Protein AF-0000000078525476 (afdb_homodimer)

InterPro domains:
  IPR000600 ROK family [PF00480] (91-386)
  IPR000600 ROK family [PTHR18964] (7-389)
  IPR036388 Winged helix-like DNA-binding domain superfamily [G3DSA:1.10.10.10] (10-75)
  IPR036390 Winged helix DNA-binding domain superfamily [SSF46785] (7-72)
  IPR043129 ATPase, nucleotide binding domain [SSF53067] (82-387)

pLDDT: mean 90.69, std 10.03, range [43.31, 98.75]

Sequence (796 aa):
MKAGKETIKYINKQNILSVFREKNEVTKAEIMEVTKLSAGTVSALIRELVGETLLMEEYYGESSGGRKPMIYSLNGERVRILTLKVTAKGILAGIVNLKGEIIWHKSLPVRIHDKATFSSALKDTAALIEEQQRNVMEQISIVAYSIPGIICYSSRSIVYSTALYLENVNLQALSNQLFRKDMEVYVFKDTDALILGEYYGTRKDSRNMLYLLCDQGVGMSVISRGSLLRMDGCGLEIGHTTIDLHGLPCKCSSTGCVGTLLGEKPAAAQYTQMYETIYPESILDGTMLSYDVLTDWYLEGKDKIADRVMREQIELLSLVAVNAVNLFNPDVVVIGGPVSRIPEMAGMVEAWVKEKALKPFTASISIKASRQGYHTSLYGMAEYVLDKEVFTAVSIRKMKAGKETIKYINKQNILSVFREKNEVTKAEIMEVTKLSAGTVSALIRELVGETLLMEEYYGESSGGRKPMIYSLNGERVRILTLKVTAKGILAGIVNLKGEIIWHKSLPVRIHDKATFSSALKDTAALIEEQQRNVMEQISIVAYSIPGIICYSSRSIVYSTALYLENVNLQALSNQLFRKDMEVYVFKDTDALILGEYYGTRKDSRNMLYLLCDQGVGMSVISRGSLLRMDGCGLEIGHTTIDLHGLPCKCSSTGCVGTLLGEKPAAAQYTQMYETIYPESILDGTMLSYDVLTDWYLEGKDKIADRVMREQIELLSLVAVNAVNLFNPDVVVIGGPVSRIPEMAGMVEAWVKEKALKPFTASISIKASRQGYHTSLYGMAEYVLDKEVFTAVSIRK

Solvent-accessible surface area (backbone atoms only — not comparable to full-atom values): 40418 Å² total; per-residue (Å²): 124,68,53,46,72,67,48,29,50,50,44,41,46,24,52,54,44,41,53,43,73,78,32,58,68,41,37,65,68,56,50,30,66,73,40,66,45,54,70,68,57,50,52,54,48,47,52,49,37,36,72,71,40,50,30,39,81,42,76,62,82,84,56,91,80,60,92,64,70,55,32,35,29,62,24,52,88,30,61,34,33,37,24,39,42,44,50,43,63,21,37,42,37,31,34,27,28,64,75,64,44,75,78,45,70,51,75,46,82,40,77,23,65,27,62,67,42,41,51,48,52,51,50,52,49,53,50,50,41,47,72,75,34,47,78,54,52,76,53,42,46,35,38,36,37,22,38,61,53,45,42,26,53,82,72,26,25,39,54,36,14,83,70,32,48,38,64,67,42,54,48,47,63,50,45,22,62,76,69,71,45,87,53,45,67,43,60,32,37,44,43,44,19,45,41,32,14,53,36,59,71,57,65,50,77,57,38,26,34,32,29,38,36,39,37,80,38,38,43,42,33,40,30,48,75,68,33,78,63,71,40,67,41,37,51,37,38,56,22,62,23,45,33,23,78,83,43,57,76,36,96,53,58,34,44,10,20,39,37,62,63,32,30,18,60,33,44,34,50,51,41,45,52,52,47,38,68,76,37,70,88,52,83,75,73,60,88,70,46,40,46,58,52,42,41,49,36,34,73,68,66,78,39,68,61,35,40,54,45,52,52,50,41,48,51,52,49,18,52,53,48,21,34,48,38,29,37,48,28,33,44,33,39,34,31,32,48,50,62,36,73,43,81,59,45,31,59,53,29,37,53,44,26,58,56,31,20,49,65,88,50,38,79,70,48,43,51,40,49,54,75,73,57,92,58,29,33,45,49,16,45,45,50,51,48,42,40,66,76,63,36,42,74,76,82,74,87,128,123,67,53,47,72,66,48,29,51,51,46,42,48,24,51,55,45,40,53,42,74,78,34,60,68,40,36,64,69,54,50,30,67,73,41,66,44,53,70,68,57,48,51,53,49,47,53,48,37,35,71,70,40,50,31,39,81,43,75,62,83,83,58,92,78,63,89,65,70,56,31,34,28,63,24,53,89,30,62,34,34,38,23,37,42,44,49,44,63,21,37,41,36,30,35,27,28,63,75,63,45,75,80,44,71,50,77,47,83,40,77,22,65,27,61,66,43,42,51,49,51,53,50,51,49,52,50,48,42,46,71,75,37,46,78,55,51,77,52,43,47,35,39,37,36,23,39,59,54,45,42,25,52,83,73,26,26,40,55,36,15,80,70,34,48,38,65,66,43,53,49,48,63,50,46,23,62,74,68,70,45,87,52,46,67,45,60,32,37,43,43,45,18,45,40,32,14,53,35,57,70,56,67,52,77,56,40,26,33,32,30,38,36,39,38,80,38,37,42,40,31,41,30,47,78,68,34,78,63,71,41,68,40,38,51,38,38,56,22,62,22,45,32,23,78,84,44,56,77,36,97,51,58,33,45,11,19,40,37,63,62,33,31,19,60,32,43,32,51,52,41,46,52,52,47,38,69,76,38,69,87,52,85,75,73,58,88,69,46,40,47,56,53,42,43,48,36,34,74,69,65,77,38,68,61,35,41,53,45,52,50,51,41,48,54,52,50,18,52,52,48,20,32,48,38,29,37,50,28,32,43,34,38,33,31,33,48,49,63,36,74,43,81,60,45,32,61,53,29,38,53,43,27,59,57,32,22,50,66,90,50,38,78,70,47,45,51,38,48,56,75,73,56,92,57,28,32,45,50,14,46,44,49,52,50,43,39,66,76,64,36,42,76,76,82,74,87,128

Nearest PDB structures (foldseek):
  1z05-assembly1_A-2  TM=8.436E-01  e=5.047E-30  Vibrio cholerae O1 biovar El Tor str. N16961
  3bp8-assembly2_A  TM=8.221E-01  e=2.407E-26  unclassified
  3bp8-assembly2_B  TM=7.556E-01  e=7.424E-27  unclassified
  2yhw-assembly1_A-2  TM=7.934E-01  e=2.174E-21  Homo sapiens
  2ap1-assembly1_A  TM=7.456E-01  e=5.525E-20  Salmonella enterica subsp. enterica serovar Typhimurium

Secondary structure (DSSP, 8-state):
----HHHHHHHHHHHHHHHHHH-SEEEHHHHHHHH---HHHHHHHHHHHHHTTSEEEEE-S--SSS-PPEEEEE-TTS-EEEEEEEETTEEEEEEE-TTS-EEEEEEEE----SHHHHHHHHHHHHHHHHHH-HHHHHHEEEEEEEESSEEETTTTEEEEETTTTEEEEEHHHHHHHHHTS--EEEEEEHHHHHHHHHHHHTTS--SSEEEEEESSSEEEEEEETTEE---SSS---GGGSBSBTT--B-TTS-BSBHHHHSSHHHHHHHHHHHHHHH-TT----GGG--HHHHHHHHHHT--HHHHHHHHHHHHHHHHHHHHHHHHH--SEEEEESGGGGSTTHHHHHHHHHHHHS-GGGTTT-EEEE----TTHHHHHHHHHHHHHHT--------/----HHHHHHHHHHHHHHHHHH-SEEEHHHHHHHH---HHHHHHHHHHHHHTTSEEEEE-S--SSS-PPEEEEE-TTS-EEEEEEEETTEEEEEEE-TTS-EEEEEEEE----SHHHHHHHHHHHHHHHHHH-HHHHHHEEEEEEEESSEEETTTTEEEEETTTTEEEEEHHHHHHHHHTS--EEEEEEHHHHHHHHHHHHTTS--SSEEEEEESSSEEEEEEETTEE---SSS---GGGSBSBTT--B-TTS-BSBHHHHSSHHHHHHHHHHHHHHH-TT----GGG--HHHHHHHHHHT--HHHHHHHHHHHHHHHHHHHHHHHHH--SEEEEESGGGGSTTHHHHHHHHHHHHS-GGGTTT-EEEE----TTHHHHHHHHHHHHHHT--------

Structure (mmCIF, N/CA/C/O backbone):
data_AF-0000000078525476-model_v1
#
loop_
_entity.id
_entity.type
_entity.pdbx_description
1 polymer 'ROK family transcriptional regulator'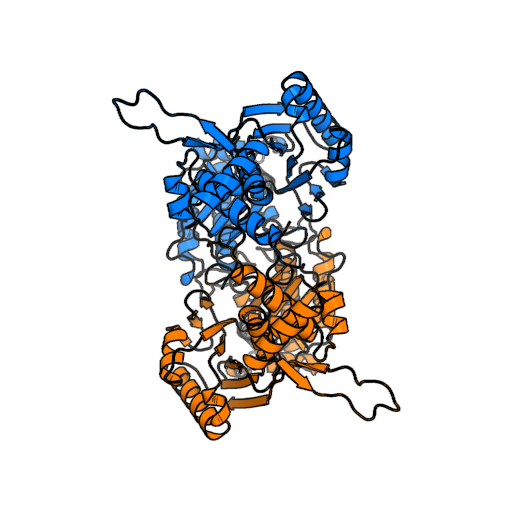
#
loop_
_atom_site.group_PDB
_atom_site.id
_atom_site.type_symbol
_atom_site.label_atom_id
_atom_site.label_alt_id
_atom_site.label_comp_id
_atom_site.label_asym_id
_atom_site.label_entity_id
_atom_site.label_seq_id
_atom_site.pdbx_PDB_ins_code
_atom_site.Cartn_x
_atom_site.Cartn_y
_atom_site.Cartn_z
_atom_site.occupancy
_atom_site.B_iso_or_equiv
_atom_site.auth_seq_id
_atom_site.auth_comp_id
_atom_site.auth_asym_id
_atom_site.auth_atom_id
_atom_site.pdbx_PDB_model_num
ATOM 1 N N . MET A 1 1 ? 4.336 26.891 0.334 1 60.69 1 MET A N 1
ATOM 2 C CA . MET A 1 1 ? 3.422 27.859 0.927 1 60.69 1 MET A CA 1
ATOM 3 C C . MET A 1 1 ? 4.078 28.578 2.098 1 60.69 1 MET A C 1
ATOM 5 O O . MET A 1 1 ? 4.836 27.984 2.861 1 60.69 1 MET A O 1
ATOM 9 N N . LYS A 1 2 ? 3.955 29.906 2.025 1 75.88 2 LYS A N 1
ATOM 10 C CA . LYS A 1 2 ? 4.504 30.766 3.062 1 75.88 2 LYS A CA 1
ATOM 11 C C . LYS A 1 2 ? 3.807 30.531 4.402 1 75.88 2 LYS A C 1
ATOM 13 O O . LYS A 1 2 ? 2.576 30.562 4.477 1 75.88 2 LYS A O 1
ATOM 18 N N . ALA A 1 3 ? 4.594 29.984 5.359 1 76.31 3 ALA A N 1
ATOM 19 C CA . ALA A 1 3 ? 4.035 29.812 6.695 1 76.31 3 ALA A CA 1
ATOM 20 C C . ALA A 1 3 ? 4.055 31.109 7.477 1 76.31 3 ALA A C 1
ATOM 22 O O . ALA A 1 3 ? 5.039 31.859 7.434 1 76.31 3 ALA A O 1
ATOM 23 N N . GLY A 1 4 ? 2.896 31.578 8.094 1 78.62 4 GLY A N 1
ATOM 24 C CA . GLY A 1 4 ? 2.756 32.75 8.906 1 78.62 4 GLY A CA 1
ATOM 25 C C . GLY A 1 4 ? 1.878 32.562 10.125 1 78.62 4 GLY A C 1
ATOM 26 O O . GLY A 1 4 ? 1.716 31.422 10.594 1 78.62 4 GLY A O 1
ATOM 27 N N . LYS A 1 5 ? 1.521 33.594 10.703 1 84.19 5 LYS A N 1
ATOM 28 C CA . LYS A 1 5 ? 0.682 33.562 11.898 1 84.19 5 LYS A CA 1
ATOM 29 C C . LYS A 1 5 ? -0.584 32.75 11.656 1 84.19 5 LYS A C 1
ATOM 31 O O . LYS A 1 5 ? -1.037 32.031 12.547 1 84.19 5 LYS A O 1
ATOM 36 N N . GLU A 1 6 ? -1.037 32.844 10.477 1 84.75 6 GLU A N 1
ATOM 37 C CA . GLU A 1 6 ? -2.244 32.125 10.125 1 84.75 6 GLU A CA 1
ATOM 38 C C . GLU A 1 6 ? -1.994 30.609 10.148 1 84.75 6 GLU A C 1
ATOM 40 O O . GLU A 1 6 ? -2.889 29.828 10.492 1 84.75 6 GLU A O 1
ATOM 45 N N . THR A 1 7 ? -0.82 30.234 9.812 1 84.75 7 THR A N 1
ATOM 46 C CA . THR A 1 7 ? -0.451 28.828 9.836 1 84.75 7 THR A CA 1
ATOM 47 C C . THR A 1 7 ? -0.449 28.297 11.266 1 84.75 7 THR A C 1
ATOM 49 O O . THR A 1 7 ? -0.936 27.188 11.516 1 84.75 7 THR A O 1
ATOM 52 N N . ILE A 1 8 ? 0.024 29.047 12.148 1 85.62 8 ILE A N 1
ATOM 53 C CA . ILE A 1 8 ? 0.067 28.672 13.555 1 85.62 8 ILE A CA 1
ATOM 54 C C . ILE A 1 8 ? -1.354 28.484 14.086 1 85.62 8 ILE A C 1
ATOM 56 O O . ILE A 1 8 ? -1.646 27.484 14.75 1 85.62 8 ILE A O 1
ATOM 60 N N . LYS A 1 9 ? -2.107 29.5 13.75 1 86.94 9 LYS A N 1
ATOM 61 C CA . LYS A 1 9 ? -3.498 29.438 14.188 1 86.94 9 LYS A CA 1
ATOM 62 C C . LYS A 1 9 ? -4.184 28.172 13.672 1 86.94 9 LYS A C 1
ATOM 64 O O . LYS A 1 9 ? -4.887 27.484 14.414 1 86.94 9 LYS A O 1
ATOM 69 N N . TYR A 1 10 ? -3.969 27.938 12.438 1 86 10 TYR A N 1
ATOM 70 C CA . TYR A 1 10 ? -4.57 26.766 11.82 1 86 10 TYR A CA 1
ATOM 71 C C . TYR A 1 10 ? -4.121 25.484 12.523 1 86 10 TYR A C 1
ATOM 73 O O . TYR A 1 10 ? -4.945 24.641 12.867 1 86 10 TYR A O 1
ATOM 81 N N . ILE A 1 11 ? -2.891 25.344 12.75 1 86.69 11 ILE A N 1
ATOM 82 C CA . ILE A 1 11 ? -2.324 24.156 13.367 1 86.69 11 ILE A CA 1
ATOM 83 C C . ILE A 1 11 ? -2.887 23.984 14.773 1 86.69 11 ILE A C 1
ATOM 85 O O . ILE A 1 11 ? -3.295 22.875 15.156 1 86.69 11 ILE A O 1
ATOM 89 N N . ASN A 1 12 ? -2.926 25.078 15.5 1 89.25 12 ASN A N 1
ATOM 90 C CA . ASN A 1 12 ? -3.412 25 16.875 1 89.25 12 ASN A CA 1
ATOM 91 C C . ASN A 1 12 ? -4.906 24.688 16.922 1 89.25 12 ASN A C 1
ATOM 93 O O . ASN A 1 12 ? -5.363 23.969 17.812 1 89.25 12 ASN A O 1
ATOM 97 N N . LYS A 1 13 ? -5.625 25.297 16 1 89.94 13 LYS A N 1
ATOM 98 C CA . LYS A 1 13 ? -7.043 24.969 15.906 1 89.94 13 LYS A CA 1
ATOM 99 C C . LYS A 1 13 ? -7.246 23.484 15.664 1 89.94 13 LYS A C 1
ATOM 101 O O . LYS A 1 13 ? -8.102 22.859 16.281 1 89.94 13 LYS A O 1
ATOM 106 N N . GLN A 1 14 ? -6.457 22.969 14.773 1 88.56 14 GLN A N 1
ATOM 107 C CA . GLN A 1 14 ? -6.555 21.547 14.453 1 88.56 14 GLN A CA 1
ATOM 108 C C . GLN A 1 14 ? -6.195 20.688 15.664 1 88.56 14 GLN A C 1
ATOM 110 O O . GLN A 1 14 ? -6.805 19.641 15.898 1 88.56 14 GLN A O 1
ATOM 115 N N . ASN A 1 15 ? -5.266 21.109 16.375 1 88.38 15 ASN A N 1
ATOM 116 C CA . ASN A 1 15 ? -4.883 20.375 17.578 1 88.38 15 ASN A CA 1
ATOM 117 C C . ASN A 1 15 ? -6.02 20.344 18.594 1 88.38 15 ASN A C 1
ATOM 119 O O . ASN A 1 15 ? -6.262 19.312 19.234 1 88.38 15 ASN A O 1
ATOM 123 N N . ILE A 1 16 ? -6.676 21.469 18.734 1 90.56 16 ILE A N 1
ATOM 124 C CA . ILE A 1 16 ? -7.801 21.531 19.656 1 90.56 16 ILE A CA 1
ATOM 125 C C . ILE A 1 16 ? -8.914 20.609 19.188 1 90.56 16 ILE A C 1
ATOM 127 O O . ILE A 1 16 ? -9.461 19.828 19.969 1 90.56 16 ILE A O 1
ATOM 131 N N . LEU A 1 17 ? -9.188 20.641 17.906 1 90.12 17 LEU A N 1
ATOM 132 C CA . LEU A 1 17 ? -10.242 19.797 17.344 1 90.12 17 LEU A CA 1
ATOM 133 C C . LEU A 1 17 ? -9.922 18.328 17.547 1 90.12 17 LEU A C 1
ATOM 135 O O . LEU A 1 17 ? -10.82 17.516 17.766 1 90.12 17 LEU A O 1
ATOM 139 N N . SER A 1 18 ? -8.672 18.031 17.438 1 87.94 18 SER A N 1
ATOM 140 C CA . SER A 1 18 ? -8.258 16.641 17.594 1 87.94 18 SER A CA 1
ATOM 141 C C . SER A 1 18 ? -8.594 16.125 19 1 87.94 18 SER A C 1
ATOM 143 O O . SER A 1 18 ? -8.875 14.938 19.172 1 87.94 18 SER A O 1
ATOM 145 N N . VAL A 1 19 ? -8.562 17 20.016 1 89.31 19 VAL A N 1
ATOM 146 C CA . VAL A 1 19 ? -8.914 16.625 21.375 1 89.31 19 VAL A CA 1
ATOM 147 C C . VAL A 1 19 ? -10.383 16.188 21.422 1 89.31 19 VAL A C 1
ATOM 149 O O . VAL A 1 19 ? -10.727 15.219 22.094 1 89.31 19 VAL A O 1
ATOM 152 N N . PHE A 1 20 ? -11.188 16.859 20.656 1 89.81 20 PHE A N 1
ATOM 153 C CA . PHE A 1 20 ? -12.617 16.578 20.656 1 89.81 20 PHE A CA 1
ATOM 154 C C . PHE A 1 20 ? -12.906 15.281 19.906 1 89.81 20 PHE A C 1
ATOM 156 O O . PHE A 1 20 ? -13.953 14.664 20.109 1 89.81 20 PHE A O 1
ATOM 163 N N . ARG A 1 21 ? -12 14.938 18.969 1 85.44 21 ARG A N 1
ATOM 164 C CA . ARG A 1 21 ? -12.18 13.703 18.203 1 85.44 21 ARG A CA 1
ATOM 165 C C . ARG A 1 21 ? -12.109 12.484 19.125 1 85.44 21 ARG A C 1
ATOM 167 O O . ARG A 1 21 ? -12.828 11.5 18.906 1 85.44 21 ARG A O 1
ATOM 174 N N . GLU A 1 22 ? -11.375 12.664 20.109 1 81.94 22 GLU A N 1
ATOM 175 C CA . GLU A 1 22 ? -11.172 11.562 21.047 1 81.94 22 GLU A CA 1
ATOM 176 C C . GLU A 1 22 ? -12.211 11.594 22.172 1 81.94 22 GLU A C 1
ATOM 178 O O . GLU A 1 22 ? -12.641 10.547 22.656 1 81.94 22 GLU A O 1
ATOM 183 N N . LYS A 1 23 ? -12.484 12.828 22.547 1 84.75 23 LYS A N 1
ATOM 184 C CA . LYS A 1 23 ? -13.445 13.062 23.625 1 84.75 23 LYS A CA 1
ATOM 185 C C . LYS A 1 23 ? -14.539 14.023 23.172 1 84.75 23 LYS A C 1
ATOM 187 O O . LYS A 1 23 ? -14.25 15.094 22.641 1 84.75 23 LYS A O 1
ATOM 192 N N . ASN A 1 24 ? -15.719 13.656 23.297 1 80.31 24 ASN A N 1
ATOM 193 C CA . ASN A 1 24 ? -16.812 14.492 22.828 1 80.31 24 ASN A CA 1
ATOM 194 C C . ASN A 1 24 ? -17 15.727 23.703 1 80.31 24 ASN A C 1
ATOM 196 O O . ASN A 1 24 ? -17.422 16.781 23.234 1 80.31 24 ASN A O 1
ATOM 200 N N . GLU A 1 25 ? -16.766 15.562 24.984 1 86.56 25 GLU A N 1
ATOM 201 C CA . GLU A 1 25 ? -16.891 16.656 25.938 1 86.56 25 GLU A CA 1
ATOM 202 C C . GLU A 1 25 ? -15.578 16.906 26.656 1 86.56 25 GLU A C 1
ATOM 204 O O . GLU A 1 25 ? -15.008 16 27.25 1 86.56 25 GLU A O 1
ATOM 209 N N . VAL A 1 26 ? -15.148 18.172 26.516 1 92.31 26 VAL A N 1
ATOM 210 C CA . VAL A 1 26 ? -13.828 18.469 27.047 1 92.31 26 VAL A CA 1
ATOM 211 C C . VAL A 1 26 ? -13.859 19.828 27.766 1 92.31 26 VAL A C 1
ATOM 213 O O . VAL A 1 26 ? -14.609 20.719 27.359 1 92.31 26 VAL A O 1
ATOM 216 N N . THR A 1 27 ? -13.156 19.953 28.828 1 91.38 27 THR A N 1
ATOM 217 C CA . THR A 1 27 ? -13 21.234 29.516 1 91.38 27 THR A CA 1
ATOM 218 C C . THR A 1 27 ? -11.789 22 28.984 1 91.38 27 THR A C 1
ATOM 220 O O . THR A 1 27 ? -10.945 21.422 28.281 1 91.38 27 THR A O 1
ATOM 223 N N . LYS A 1 28 ? -11.828 23.266 29.25 1 91.38 28 LYS A N 1
ATOM 224 C CA . LYS A 1 28 ? -10.688 24.078 28.859 1 91.38 28 LYS A CA 1
ATOM 225 C C . LYS A 1 28 ? -9.383 23.531 29.438 1 91.38 28 LYS A C 1
ATOM 227 O O . LYS A 1 28 ? -8.352 23.516 28.766 1 91.38 28 LYS A O 1
ATOM 232 N N . ALA A 1 29 ? -9.484 23.125 30.688 1 91.5 29 ALA A N 1
ATOM 233 C CA . ALA A 1 29 ? -8.312 22.578 31.375 1 91.5 29 ALA A CA 1
ATOM 234 C C . ALA A 1 29 ? -7.777 21.344 30.641 1 91.5 29 ALA A C 1
ATOM 236 O O . ALA A 1 29 ? -6.562 21.188 30.5 1 91.5 29 ALA A O 1
ATOM 237 N N . GLU A 1 30 ? -8.617 20.531 30.219 1 92.62 30 GLU A N 1
ATOM 238 C CA . GLU A 1 30 ? -8.219 19.328 29.5 1 92.62 30 GLU A CA 1
ATOM 239 C C . GLU A 1 30 ? -7.578 19.672 28.156 1 92.62 30 GLU A C 1
ATOM 241 O O . GLU A 1 30 ? -6.605 19.047 27.75 1 92.62 30 GLU A O 1
ATOM 246 N N . ILE A 1 31 ? -8.141 20.609 27.469 1 93.19 31 ILE A N 1
ATOM 247 C CA . ILE A 1 31 ? -7.582 21.062 26.203 1 93.19 31 ILE A CA 1
ATOM 248 C C . ILE A 1 31 ? -6.156 21.562 26.406 1 93.19 31 ILE A C 1
ATOM 250 O O . ILE A 1 31 ? -5.246 21.203 25.656 1 93.19 31 ILE A O 1
ATOM 254 N N . MET A 1 32 ? -6.02 22.391 27.438 1 93.44 32 MET A N 1
ATOM 255 C CA . MET A 1 32 ? -4.703 22.938 27.75 1 93.44 32 MET A CA 1
ATOM 256 C C . MET A 1 32 ? -3.707 21.828 28.062 1 93.44 32 MET A C 1
ATOM 258 O O . MET A 1 32 ? -2.545 21.891 27.656 1 93.44 32 MET A O 1
ATOM 262 N N . GLU A 1 33 ? -4.145 20.875 28.781 1 92.75 33 GLU A N 1
ATOM 263 C CA . GLU A 1 33 ? -3.283 19.766 29.172 1 92.75 33 GLU A CA 1
ATOM 264 C C . GLU A 1 33 ? -2.783 18.984 27.953 1 92.75 33 GLU A C 1
ATOM 266 O O . GLU A 1 33 ? -1.603 18.641 27.875 1 92.75 33 GLU A O 1
ATOM 271 N N . VAL A 1 34 ? -3.619 18.766 27.016 1 90.38 34 VAL A N 1
ATOM 272 C CA . VAL A 1 34 ? -3.285 17.922 25.875 1 90.38 34 VAL A CA 1
ATOM 273 C C . VAL A 1 34 ? -2.494 18.734 24.844 1 90.38 34 VAL A C 1
ATOM 275 O O . VAL A 1 34 ? -1.502 18.25 24.297 1 90.38 34 VAL A O 1
ATOM 278 N N . THR A 1 35 ? -2.863 19.969 24.609 1 90.38 35 THR A N 1
ATOM 279 C CA . THR A 1 35 ? -2.275 20.75 23.531 1 90.38 35 THR A CA 1
ATOM 280 C C . THR A 1 35 ? -1.062 21.531 24.031 1 90.38 35 THR A C 1
ATOM 282 O O . THR A 1 35 ? -0.254 22 23.219 1 90.38 35 THR A O 1
ATOM 285 N N . LYS A 1 36 ? -0.996 21.812 25.406 1 91.31 36 LYS A N 1
ATOM 286 C CA . LYS A 1 36 ? 0.05 22.594 26.062 1 91.31 36 LYS A CA 1
ATOM 287 C C . LYS A 1 36 ? -0.005 24.062 25.641 1 91.31 36 LYS A C 1
ATOM 289 O O . LYS A 1 36 ? 0.998 24.766 25.719 1 91.31 36 LYS A O 1
ATOM 294 N N . LEU A 1 37 ? -1.127 24.438 25.141 1 92.62 37 LEU A N 1
ATOM 295 C CA . LEU A 1 37 ? -1.354 25.844 24.781 1 92.62 37 LEU A CA 1
ATOM 296 C C . LEU A 1 37 ? -1.692 26.656 26.031 1 92.62 37 LEU A C 1
ATOM 298 O O . LEU A 1 37 ? -2.133 26.109 27.031 1 92.62 37 LEU A O 1
ATOM 302 N N . SER A 1 38 ? -1.427 27.938 25.938 1 92.25 38 SER A N 1
ATOM 303 C CA . SER A 1 38 ? -1.764 28.828 27.047 1 92.25 38 SER A CA 1
ATOM 304 C C . SER A 1 38 ? -3.273 29 27.172 1 92.25 38 SER A C 1
ATOM 306 O O . SER A 1 38 ? -4.012 28.781 26.203 1 92.25 38 SER A O 1
ATOM 308 N N . ALA A 1 39 ? -3.734 29.375 28.312 1 92.31 39 ALA A N 1
ATOM 309 C CA . ALA A 1 39 ? -5.152 29.594 28.594 1 92.31 39 ALA A CA 1
ATOM 310 C C . ALA A 1 39 ? -5.738 30.625 27.641 1 92.31 39 ALA A C 1
ATOM 312 O O . ALA A 1 39 ? -6.848 30.453 27.125 1 92.31 39 ALA A O 1
ATOM 313 N N . GLY A 1 40 ? -4.961 31.672 27.422 1 93.75 40 GLY A N 1
ATOM 314 C CA . GLY A 1 40 ? -5.418 32.719 26.516 1 93.75 40 GLY A CA 1
ATOM 315 C C . GLY A 1 40 ? -5.602 32.25 25.094 1 93.75 40 GLY A C 1
ATOM 316 O O . GLY A 1 40 ? -6.605 32.562 24.453 1 93.75 40 GLY A O 1
ATOM 317 N N . THR A 1 41 ? -4.668 31.469 24.609 1 93.12 41 THR A N 1
ATOM 318 C CA . THR A 1 41 ? -4.719 30.922 23.25 1 93.12 41 THR A CA 1
ATOM 319 C C . THR A 1 41 ? -5.891 29.969 23.094 1 93.12 41 THR A C 1
ATOM 321 O O . THR A 1 41 ? -6.621 30.016 22.109 1 93.12 41 THR A O 1
ATOM 324 N N . VAL A 1 42 ? -6.07 29.094 24.031 1 94.5 42 VAL A N 1
ATOM 325 C CA . VAL A 1 42 ? -7.164 28.125 24 1 94.5 42 VAL A CA 1
ATOM 326 C C . VAL A 1 42 ? -8.5 28.859 23.969 1 94.5 42 VAL A C 1
ATOM 328 O O . VAL A 1 42 ? -9.375 28.547 23.172 1 94.5 42 VAL A O 1
ATOM 331 N N . SER A 1 43 ? -8.602 29.859 24.812 1 93.69 43 SER A N 1
ATOM 332 C CA . SER A 1 43 ? -9.852 30.609 24.891 1 93.69 43 SER A CA 1
ATOM 333 C C . SER A 1 43 ? -10.156 31.281 23.562 1 93.69 43 SER A C 1
ATOM 335 O O . SER A 1 43 ? -11.297 31.25 23.094 1 93.69 43 SER A O 1
ATOM 337 N N . ALA A 1 44 ? -9.172 31.875 23.016 1 94.69 44 ALA A N 1
ATOM 338 C CA . ALA A 1 44 ? -9.352 32.594 21.75 1 94.69 44 ALA A CA 1
ATOM 339 C C . ALA A 1 44 ? -9.75 31.625 20.641 1 94.69 44 ALA A C 1
ATOM 341 O O . ALA A 1 44 ? -10.648 31.922 19.844 1 94.69 44 ALA A O 1
ATOM 342 N N . LEU A 1 45 ? -9.078 30.562 20.562 1 94.38 45 LEU A N 1
ATOM 343 C CA . LEU A 1 45 ? -9.32 29.594 19.5 1 94.38 45 LEU A CA 1
ATOM 344 C C . LEU A 1 45 ? -10.664 28.906 19.688 1 94.38 45 LEU A C 1
ATOM 346 O O . LEU A 1 45 ? -11.359 28.609 18.703 1 94.38 45 LEU A O 1
ATOM 350 N N . ILE A 1 46 ? -11 28.609 20.891 1 94.19 46 ILE A N 1
ATOM 351 C CA . ILE A 1 46 ? -12.305 28.016 21.172 1 94.19 46 ILE A CA 1
ATOM 352 C C . ILE A 1 46 ? -13.414 28.984 20.734 1 94.19 46 ILE A C 1
ATOM 354 O O . ILE A 1 46 ? -14.406 28.562 20.125 1 94.19 46 ILE A O 1
ATOM 358 N N . ARG A 1 47 ? -13.234 30.203 21.125 1 94.44 47 ARG A N 1
ATOM 359 C CA . ARG A 1 47 ? -14.219 31.219 20.719 1 94.44 47 ARG A CA 1
ATOM 360 C C . ARG A 1 47 ? -14.383 31.234 19.203 1 94.44 47 ARG A C 1
ATOM 362 O O . ARG A 1 47 ? -15.5 31.375 18.703 1 94.44 47 ARG A O 1
ATOM 369 N N . GLU A 1 48 ? -13.32 31.141 18.547 1 94.38 48 GLU A N 1
ATOM 370 C CA . GLU A 1 48 ? -13.367 31.109 17.078 1 94.38 48 GLU A CA 1
ATOM 371 C C . GLU A 1 48 ? -14.094 29.859 16.578 1 94.38 48 GLU A C 1
ATOM 373 O O . GLU A 1 48 ? -14.922 29.938 15.672 1 94.38 48 GLU A O 1
ATOM 378 N N . LEU A 1 49 ? -13.766 28.703 17.141 1 93.5 49 LEU A N 1
ATOM 379 C CA . LEU A 1 49 ? -14.367 27.438 16.734 1 93.5 49 LEU A CA 1
ATOM 380 C C . LEU A 1 49 ? -15.859 27.422 17.047 1 93.5 49 LEU A C 1
ATOM 382 O O . LEU A 1 49 ? -16.641 26.828 16.297 1 93.5 49 LEU A O 1
ATOM 386 N N . VAL A 1 50 ? -16.234 28.047 18.109 1 93 50 VAL A N 1
ATOM 387 C CA . VAL A 1 50 ? -17.656 28.203 18.453 1 93 50 VAL A CA 1
ATOM 388 C C . VAL A 1 50 ? -18.312 29.125 17.422 1 93 50 VAL A C 1
ATOM 390 O O . VAL A 1 50 ? -19.422 28.844 16.953 1 93 50 VAL A O 1
ATOM 393 N N . GLY A 1 51 ? -17.609 30.203 17.125 1 92.19 51 GLY A N 1
ATOM 394 C CA . GLY A 1 51 ? -18.109 31.109 16.094 1 92.19 51 GLY A CA 1
ATOM 395 C C . GLY A 1 51 ? -18.297 30.438 14.75 1 92.19 51 GLY A C 1
ATOM 396 O O . GLY A 1 51 ? -19.234 30.766 14.016 1 92.19 51 GLY A O 1
ATOM 397 N N . GLU A 1 52 ? -17.422 29.484 14.445 1 89.81 52 GLU A N 1
ATOM 398 C CA . GLU A 1 52 ? -17.5 28.734 13.203 1 89.81 52 GLU A CA 1
ATOM 399 C C . GLU A 1 52 ? -18.516 27.594 13.305 1 89.81 52 GLU A C 1
ATOM 401 O O . GLU A 1 52 ? -18.672 26.812 12.367 1 89.81 52 GLU A O 1
ATOM 406 N N . THR A 1 53 ? -19.141 27.453 14.484 1 88.56 53 THR A N 1
ATOM 407 C CA . THR A 1 53 ? -20.219 26.516 14.781 1 88.56 53 THR A CA 1
ATOM 408 C C . THR A 1 53 ? -19.688 25.078 14.781 1 88.56 53 THR A C 1
ATOM 410 O O . THR A 1 53 ? -20.438 24.141 14.492 1 88.56 53 THR A O 1
ATOM 413 N N . LEU A 1 54 ? -18.422 24.906 14.969 1 90.62 54 LEU A N 1
ATOM 414 C CA . LEU A 1 54 ? -17.844 23.578 15.078 1 90.62 54 LEU A CA 1
ATOM 415 C C . LEU A 1 54 ? -17.938 23.062 16.516 1 90.62 54 LEU A C 1
ATOM 417 O O . LEU A 1 54 ? -18.031 21.859 16.75 1 90.62 54 LEU A O 1
ATOM 421 N N . LEU A 1 55 ? -17.875 23.984 17.469 1 92.81 55 LEU A N 1
ATOM 422 C CA . LEU A 1 55 ? -17.984 23.641 18.875 1 92.81 55 LEU A CA 1
ATOM 423 C C . LEU A 1 55 ? -19.188 24.344 19.516 1 92.81 55 LEU A C 1
ATOM 425 O O . LEU A 1 55 ? -19.703 25.312 18.953 1 92.81 55 LEU A O 1
ATOM 429 N N . MET A 1 56 ? -19.641 23.781 20.578 1 92.06 56 MET A N 1
ATOM 430 C CA . MET A 1 56 ? -20.672 24.391 21.422 1 92.06 56 MET A CA 1
ATOM 431 C C . MET A 1 56 ? -20.219 24.469 22.875 1 92.06 56 MET A C 1
ATOM 433 O O . MET A 1 56 ? -19.406 23.656 23.312 1 92.06 56 MET A O 1
ATOM 437 N N . GLU A 1 57 ? -20.734 25.438 23.469 1 89.5 57 GLU A N 1
ATOM 438 C CA . GLU A 1 57 ? -20.453 25.641 24.891 1 89.5 57 GLU A CA 1
ATOM 439 C C . GLU A 1 57 ? -21.656 25.281 25.75 1 89.5 57 GLU A C 1
ATOM 441 O O . GLU A 1 57 ? -22.797 25.625 25.422 1 89.5 57 GLU A O 1
ATOM 446 N N . GLU A 1 58 ? -21.391 24.312 26.594 1 79.94 58 GLU A N 1
ATOM 447 C CA . GLU A 1 58 ? -22.469 23.984 27.531 1 79.94 58 GLU A CA 1
ATOM 448 C C . GLU A 1 58 ? -22 24.109 28.984 1 79.94 58 GLU A C 1
ATOM 450 O O . GLU A 1 58 ? -20.875 23.766 29.312 1 79.94 58 GLU A O 1
ATOM 455 N N . TYR A 1 59 ? -22.781 24.797 29.844 1 69 59 TYR A N 1
ATOM 456 C CA . TYR A 1 59 ? -22.469 24.922 31.266 1 69 59 TYR A CA 1
ATOM 457 C C . TYR A 1 59 ? -22.891 23.672 32.031 1 69 59 TYR A C 1
ATOM 459 O O . TYR A 1 59 ? -23.938 23.078 31.719 1 69 59 TYR A O 1
ATOM 467 N N . TYR A 1 60 ? -22.062 22.812 32.594 1 59.09 60 TYR A N 1
ATOM 468 C CA . TYR A 1 60 ? -22.516 21.734 33.469 1 59.09 60 TYR A CA 1
ATOM 469 C C . TYR A 1 60 ? -23.406 22.281 34.594 1 59.09 60 TYR A C 1
ATOM 471 O O . TYR A 1 60 ? -23.328 23.453 34.938 1 59.09 60 TYR A O 1
ATOM 479 N N . GLY A 1 61 ? -24.312 21.25 35.406 1 51.34 61 GLY A N 1
ATOM 480 C CA . GLY A 1 61 ? -25.297 21.328 36.469 1 51.34 61 GLY A CA 1
ATOM 481 C C . GLY A 1 61 ? -24.859 22.234 37.594 1 51.34 61 GLY A C 1
ATOM 482 O O . GLY A 1 61 ? -23.844 22.906 37.5 1 51.34 61 GLY A O 1
ATOM 483 N N . GLU A 1 62 ? -25.562 21.766 38.938 1 49.16 62 GLU A N 1
ATOM 484 C CA . GLU A 1 62 ? -25.719 22.359 40.25 1 49.16 62 GLU A CA 1
ATOM 485 C C . GLU A 1 62 ? -24.375 22.469 40.969 1 49.16 62 GLU A C 1
ATOM 487 O O . GLU A 1 62 ? -23.703 21.469 41.219 1 49.16 62 GLU A O 1
ATOM 492 N N . SER A 1 63 ? -23.594 23.297 40.594 1 44.91 63 SER A N 1
ATOM 493 C CA . SER A 1 63 ? -22.406 23.391 41.469 1 44.91 63 SER A CA 1
ATOM 494 C C . SER A 1 63 ? -22.797 23.609 42.906 1 44.91 63 SER A C 1
ATOM 496 O O . SER A 1 63 ? -23.719 24.375 43.219 1 44.91 63 SER A O 1
ATOM 498 N N . SER A 1 64 ? -22.781 22.609 43.594 1 43.31 64 SER A N 1
ATOM 499 C CA . SER A 1 64 ? -22.766 22.734 45.062 1 43.31 64 SER A CA 1
ATOM 500 C C . SER A 1 64 ? -21.578 23.578 45.531 1 43.31 64 SER A C 1
ATOM 502 O O . SER A 1 64 ? -20.547 23.047 45.906 1 43.31 64 SER A O 1
ATOM 504 N N . GLY A 1 65 ? -21.312 24.938 45.031 1 54.94 65 GLY A N 1
ATOM 505 C CA . GLY A 1 65 ? -20.562 26.047 45.625 1 54.94 65 GLY A CA 1
ATOM 506 C C . GLY A 1 65 ? -19.609 26.703 44.625 1 54.94 65 GLY A C 1
ATOM 507 O O . GLY A 1 65 ? -19.328 27.891 44.75 1 54.94 65 GLY A O 1
ATOM 508 N N . GLY A 1 66 ? -18.578 25.953 43.938 1 52.59 66 GLY A N 1
ATOM 509 C CA . GLY A 1 66 ? -17.5 26.609 43.219 1 52.59 66 GLY A CA 1
ATOM 510 C C . GLY A 1 66 ? -17.812 26.812 41.75 1 52.59 66 GLY A C 1
ATOM 511 O O . GLY A 1 66 ? -18.797 26.297 41.25 1 52.59 66 GLY A O 1
ATOM 512 N N . ARG A 1 67 ? -17.234 27.969 41.062 1 57.12 67 ARG A N 1
ATOM 513 C CA . ARG A 1 67 ? -17.375 28.281 39.656 1 57.12 67 ARG A CA 1
ATOM 514 C C . ARG A 1 67 ? -17.391 27.016 38.812 1 57.12 67 ARG A C 1
ATOM 516 O O . ARG A 1 67 ? -16.484 26.172 38.906 1 57.12 67 ARG A O 1
ATOM 523 N N . LYS A 1 68 ? -18.344 26.781 38.094 1 59.97 68 LYS A N 1
ATOM 524 C CA . LYS A 1 68 ? -18.641 25.594 37.281 1 59.97 68 LYS A CA 1
ATOM 525 C C . LYS A 1 68 ? -17.766 25.547 36.031 1 59.97 68 LYS A C 1
ATOM 527 O O . LYS A 1 68 ? -17.688 26.531 35.281 1 59.97 68 LYS A O 1
ATOM 532 N N . PRO A 1 69 ? -16.938 24.453 35.844 1 71.62 69 PRO A N 1
ATOM 533 C CA . PRO A 1 69 ? -16.094 24.516 34.625 1 71.62 69 PRO A CA 1
ATOM 534 C C . PRO A 1 69 ? -16.891 24.422 33.344 1 71.62 69 PRO A C 1
ATOM 536 O O . PRO A 1 69 ? -17.938 23.781 33.312 1 71.62 69 PRO A O 1
ATOM 539 N N . MET A 1 70 ? -16.75 25.391 32.375 1 85.12 70 MET A N 1
ATOM 540 C CA . MET A 1 70 ? -17.312 25.359 31.031 1 85.12 70 MET A CA 1
ATOM 541 C C . MET A 1 70 ? -16.875 24.109 30.281 1 85.12 70 MET A C 1
ATOM 543 O O . MET A 1 70 ? -15.695 23.75 30.297 1 85.12 70 MET A O 1
ATOM 547 N N . ILE A 1 71 ? -17.906 23.344 29.781 1 91.56 71 ILE A N 1
ATOM 548 C CA . ILE A 1 71 ? -17.641 22.156 28.969 1 91.56 71 ILE A CA 1
ATOM 549 C C . ILE A 1 71 ? -17.906 22.484 27.5 1 91.56 71 ILE A C 1
ATOM 551 O O . ILE A 1 71 ? -18.875 23.156 27.156 1 91.56 71 ILE A O 1
ATOM 555 N N . TYR A 1 72 ? -16.984 22.078 26.688 1 93.69 72 TYR A N 1
ATOM 556 C CA . TYR A 1 72 ? -17.109 22.266 25.25 1 93.69 72 TYR A CA 1
ATOM 557 C C . TYR A 1 72 ? -17.344 20.938 24.547 1 93.69 72 TYR A C 1
ATOM 559 O O . TYR A 1 72 ? -16.812 19.906 24.953 1 93.69 72 TYR A O 1
ATOM 567 N N . SER A 1 73 ? -18.219 20.953 23.516 1 92.94 73 SER A N 1
ATOM 568 C CA . SER A 1 73 ? -18.5 19.766 22.734 1 92.94 73 SER A CA 1
ATOM 569 C C . SER A 1 73 ? -18.578 20.094 21.25 1 92.94 73 SER A C 1
ATOM 571 O O . SER A 1 73 ? -18.719 21.266 20.875 1 92.94 73 SER A O 1
ATOM 573 N N . LEU A 1 74 ? -18.391 19.078 20.438 1 91.94 74 LEU A N 1
ATOM 574 C CA . LEU A 1 74 ? -18.609 19.25 19.016 1 91.94 74 LEU A CA 1
ATOM 575 C C . LEU A 1 74 ? -20.062 19.625 18.734 1 91.94 74 LEU A C 1
ATOM 577 O O . LEU A 1 74 ? -20.984 19.094 19.375 1 91.94 74 LEU A O 1
ATOM 581 N N . ASN A 1 75 ? -20.297 20.562 17.828 1 89.5 75 ASN A N 1
ATOM 582 C CA . ASN A 1 75 ? -21.641 20.938 17.422 1 89.5 75 ASN A CA 1
ATOM 583 C C . ASN A 1 75 ? -22.219 19.969 16.391 1 89.5 75 ASN A C 1
ATOM 585 O O . ASN A 1 75 ? -21.891 20.047 15.211 1 89.5 75 ASN A O 1
ATOM 589 N N . GLY A 1 76 ? -23.047 19.094 16.781 1 85.38 76 GLY A N 1
ATOM 590 C CA . GLY A 1 76 ? -23.609 18.078 15.922 1 85.38 76 GLY A CA 1
ATOM 591 C C . GLY A 1 76 ? -24.562 18.641 14.883 1 85.38 76 GLY A C 1
ATOM 592 O O . GLY A 1 76 ? -25 17.922 13.977 1 85.38 76 GLY A O 1
ATOM 593 N N . GLU A 1 77 ? -24.875 19.906 15.023 1 81.12 77 GLU A N 1
ATOM 594 C CA . GLU A 1 77 ? -25.828 20.516 14.109 1 81.12 77 GLU A CA 1
ATOM 595 C C . GLU A 1 77 ? -25.141 21.078 12.875 1 81.12 77 GLU A C 1
ATOM 597 O O . GLU A 1 77 ? -25.797 21.469 11.906 1 81.12 77 GLU A O 1
ATOM 602 N N . ARG A 1 78 ? -23.797 21.078 13.055 1 76.5 78 ARG A N 1
ATOM 603 C CA . ARG A 1 78 ? -23.016 21.562 11.93 1 76.5 78 ARG A CA 1
ATOM 604 C C . ARG A 1 78 ? -22.375 20.406 11.164 1 76.5 78 ARG A C 1
ATOM 606 O O . ARG A 1 78 ? -22.188 19.312 11.711 1 76.5 78 ARG A O 1
ATOM 613 N N . VAL A 1 79 ? -22.188 20.609 9.945 1 77 79 VAL A N 1
ATOM 614 C CA . VAL A 1 79 ? -21.531 19.672 9.023 1 77 79 VAL A CA 1
ATOM 615 C C . VAL A 1 79 ? -22.359 18.391 8.914 1 77 79 VAL A C 1
ATOM 617 O O . VAL A 1 79 ? -22.672 17.766 9.922 1 77 79 VAL A O 1
ATOM 620 N N . ARG A 1 80 ? -22.812 18.078 7.977 1 90.31 80 ARG A N 1
ATOM 621 C CA . ARG A 1 80 ? -23.547 16.859 7.645 1 90.31 80 ARG A CA 1
ATOM 622 C C . ARG A 1 80 ? -22.938 16.172 6.43 1 90.31 80 ARG A C 1
ATOM 624 O O . ARG A 1 80 ? -22.641 16.812 5.422 1 90.31 80 ARG A O 1
ATOM 631 N N . ILE A 1 81 ? -22.656 14.922 6.688 1 94.94 81 ILE A N 1
ATOM 632 C CA . ILE A 1 81 ? -22.125 14.117 5.598 1 94.94 81 ILE A CA 1
ATOM 633 C C . ILE A 1 81 ? -23.188 13.141 5.102 1 94.94 81 ILE A C 1
ATOM 635 O O . ILE A 1 81 ? -23.75 12.375 5.891 1 94.94 81 ILE A O 1
ATOM 639 N N . LEU A 1 82 ? -23.531 13.25 3.869 1 96.69 82 LEU A N 1
ATOM 640 C CA . LEU A 1 82 ? -24.391 12.25 3.246 1 96.69 82 LEU A CA 1
ATOM 641 C C . LEU A 1 82 ? -23.594 11.031 2.809 1 96.69 82 LEU A C 1
ATOM 643 O O . LEU A 1 82 ? -22.578 11.164 2.113 1 96.69 82 LEU A O 1
ATOM 647 N N . THR A 1 83 ? -23.938 9.883 3.293 1 97.62 83 THR A N 1
ATOM 648 C CA . THR A 1 83 ? -23.312 8.625 2.9 1 97.62 83 THR A CA 1
ATOM 649 C C . THR A 1 83 ? -24.281 7.754 2.115 1 97.62 83 THR A C 1
ATOM 651 O O . THR A 1 83 ? -25.438 7.594 2.512 1 97.62 83 THR A O 1
ATOM 654 N N . LEU A 1 84 ? -23.875 7.293 0.969 1 97.56 84 LEU A N 1
ATOM 655 C CA . LEU A 1 84 ? -24.688 6.457 0.09 1 97.56 84 LEU A CA 1
ATOM 656 C C . LEU A 1 84 ? -23.969 5.141 -0.211 1 97.56 84 LEU A C 1
ATOM 658 O O . LEU A 1 84 ? -22.969 5.121 -0.926 1 97.56 84 LEU A O 1
ATOM 662 N N . LYS A 1 85 ? -24.438 4.059 0.346 1 97.19 85 LYS A N 1
ATOM 663 C CA . LYS A 1 85 ? -23.984 2.727 -0.034 1 97.19 85 LYS A CA 1
ATOM 664 C C . LYS A 1 85 ? -24.812 2.164 -1.18 1 97.19 85 LYS A C 1
ATOM 666 O O . LYS A 1 85 ? -26 1.848 -0.999 1 97.19 85 LYS A O 1
ATOM 671 N N . VAL A 1 86 ? -24.188 2.031 -2.285 1 96.75 86 VAL A N 1
ATOM 672 C CA . VAL A 1 86 ? -24.906 1.604 -3.486 1 96.75 86 VAL A CA 1
ATOM 673 C C . VAL A 1 86 ? -24.594 0.138 -3.777 1 96.75 86 VAL A C 1
ATOM 675 O O . VAL A 1 86 ? -23.422 -0.267 -3.779 1 96.75 86 VAL A O 1
ATOM 678 N N . THR A 1 87 ? -25.578 -0.665 -3.932 1 94.25 87 THR A N 1
ATOM 679 C CA . THR A 1 87 ? -25.484 -2.051 -4.375 1 94.25 87 THR A CA 1
ATOM 680 C C . THR A 1 87 ? -26.469 -2.326 -5.504 1 94.25 87 THR A C 1
ATOM 682 O O . THR A 1 87 ? -27.281 -1.463 -5.855 1 94.25 87 THR A O 1
ATOM 685 N N . ALA A 1 88 ? -26.406 -3.504 -6.098 1 93.19 88 ALA A N 1
ATOM 686 C CA . ALA A 1 88 ? -27.344 -3.883 -7.148 1 93.19 88 ALA A CA 1
ATOM 687 C C . ALA A 1 88 ? -28.766 -3.947 -6.613 1 93.19 88 ALA A C 1
ATOM 689 O O . ALA A 1 88 ? -29.734 -3.848 -7.383 1 93.19 88 ALA A O 1
ATOM 690 N N . LYS A 1 89 ? -28.906 -4.059 -5.289 1 92.44 89 LYS A N 1
ATOM 691 C CA . LYS A 1 89 ? -30.219 -4.234 -4.672 1 92.44 89 LYS A CA 1
ATOM 692 C C . LYS A 1 89 ? -30.797 -2.898 -4.215 1 92.44 89 LYS A C 1
ATOM 694 O O . LYS A 1 89 ? -31.938 -2.832 -3.76 1 92.44 89 LYS A O 1
ATOM 699 N N . GLY A 1 90 ? -29.984 -1.865 -4.293 1 95.94 90 GLY A N 1
ATOM 700 C CA . GLY A 1 90 ? -30.5 -0.557 -3.926 1 95.94 90 GLY A CA 1
ATOM 701 C C . GLY A 1 90 ? -29.469 0.323 -3.242 1 95.94 90 GLY A C 1
ATOM 702 O O . GLY A 1 90 ? -28.266 0.12 -3.404 1 95.94 90 GLY A O 1
ATOM 703 N N . ILE A 1 91 ? -30.016 1.347 -2.596 1 97 91 ILE A N 1
ATOM 704 C CA . ILE A 1 91 ? -29.156 2.334 -1.952 1 97 91 ILE A CA 1
ATOM 705 C C . ILE A 1 91 ? -29.516 2.438 -0.47 1 97 91 ILE A C 1
ATOM 707 O O . ILE A 1 91 ? -30.688 2.518 -0.11 1 97 91 ILE A O 1
ATOM 711 N N . LEU A 1 92 ? -28.578 2.256 0.373 1 96.56 92 LEU A N 1
ATOM 712 C CA . LEU A 1 92 ? -28.672 2.652 1.773 1 96.56 92 LEU A CA 1
ATOM 713 C C . LEU A 1 92 ? -28.094 4.047 1.986 1 96.56 92 LEU A C 1
ATOM 715 O O . LEU A 1 92 ? -26.906 4.277 1.757 1 96.56 92 LEU A O 1
ATOM 719 N N . ALA A 1 93 ? -28.938 4.945 2.4 1 96.62 93 ALA A N 1
ATOM 720 C CA . ALA A 1 93 ? -28.531 6.336 2.588 1 96.62 93 ALA A CA 1
ATOM 721 C C . ALA A 1 93 ? -28.5 6.703 4.07 1 96.62 93 ALA A C 1
ATOM 723 O O . ALA A 1 93 ? -29.328 6.234 4.848 1 96.62 93 ALA A O 1
ATOM 724 N N . GLY A 1 94 ? -27.516 7.477 4.43 1 96.12 94 GLY A N 1
ATOM 725 C CA . GLY A 1 94 ? -27.422 7.984 5.789 1 96.12 94 GLY A CA 1
ATOM 726 C C . GLY A 1 94 ? -26.844 9.383 5.867 1 96.12 94 GLY A C 1
ATOM 727 O O . GLY A 1 94 ? -26.078 9.797 4.984 1 96.12 94 GLY A O 1
ATOM 728 N N . ILE A 1 95 ? -27.297 10.117 6.844 1 95.44 95 ILE A N 1
ATOM 729 C CA . ILE A 1 95 ? -26.719 11.414 7.18 1 95.44 95 ILE A CA 1
ATOM 730 C C . ILE A 1 95 ? -26.016 11.328 8.531 1 95.44 95 ILE A C 1
ATOM 732 O O . ILE A 1 95 ? -26.625 10.914 9.531 1 95.44 95 ILE A O 1
ATOM 736 N N . VAL A 1 96 ? -24.734 11.625 8.5 1 94.25 96 VAL A N 1
ATOM 737 C CA . VAL A 1 96 ? -23.922 11.555 9.703 1 94.25 96 VAL A CA 1
ATOM 738 C C . VAL A 1 96 ? -23.469 12.953 10.102 1 94.25 96 VAL A C 1
ATOM 740 O O . VAL A 1 96 ? -23.078 13.75 9.242 1 94.25 96 VAL A O 1
ATOM 743 N N . ASN A 1 97 ? -23.516 13.266 11.398 1 92.19 97 ASN A N 1
ATOM 744 C CA . ASN A 1 97 ? -23.172 14.609 11.844 1 92.19 97 ASN A CA 1
ATOM 745 C C . ASN A 1 97 ? -21.719 14.695 12.305 1 92.19 97 ASN A C 1
ATOM 747 O O . ASN A 1 97 ? -20.953 13.734 12.156 1 92.19 97 ASN A O 1
ATOM 751 N N . LEU A 1 98 ? -21.328 15.797 12.82 1 90.75 98 LEU A N 1
ATOM 752 C CA . LEU A 1 98 ? -19.938 16.094 13.195 1 90.75 98 LEU A CA 1
ATOM 753 C C . LEU A 1 98 ? -19.484 15.203 14.344 1 90.75 98 LEU A C 1
ATOM 755 O O . LEU A 1 98 ? -18.297 14.938 14.492 1 90.75 98 LEU A O 1
ATOM 759 N N . LYS A 1 99 ? -20.422 14.711 15.156 1 90.31 99 LYS A N 1
ATOM 760 C CA . LYS A 1 99 ? -20.109 13.852 16.281 1 90.31 99 LYS A CA 1
ATOM 761 C C . LYS A 1 99 ? -19.953 12.398 15.836 1 90.31 99 LYS A C 1
ATOM 763 O O . LYS A 1 99 ? -19.625 11.523 16.641 1 90.31 99 LYS A O 1
ATOM 768 N N . GLY A 1 100 ? -20.219 12.117 14.547 1 89.31 100 GLY A N 1
ATOM 769 C CA . GLY A 1 100 ? -20.141 10.758 14.039 1 89.31 100 GLY A CA 1
ATOM 770 C C . GLY A 1 100 ? -21.422 9.961 14.258 1 89.31 100 GLY A C 1
ATOM 771 O O . GLY A 1 100 ? -21.422 8.734 14.172 1 89.31 100 GLY A O 1
ATOM 772 N N . GLU A 1 101 ? -22.5 10.648 14.523 1 91.31 101 GLU A N 1
ATOM 773 C CA . GLU A 1 101 ? -23.781 9.984 14.766 1 91.31 101 GLU A CA 1
ATOM 774 C C . GLU A 1 101 ? -24.625 9.945 13.5 1 91.31 101 GLU A C 1
ATOM 776 O O . GLU A 1 101 ? -24.719 10.938 12.781 1 91.31 101 GLU A O 1
ATOM 781 N N . ILE A 1 102 ? -25.172 8.781 13.219 1 92.94 102 ILE A N 1
ATOM 782 C CA . ILE A 1 102 ? -26.156 8.695 12.141 1 92.94 102 ILE A CA 1
ATOM 783 C C . ILE A 1 102 ? -27.469 9.336 12.594 1 92.94 102 ILE A C 1
ATOM 785 O O . ILE A 1 102 ? -28.156 8.812 13.477 1 92.94 102 ILE A O 1
ATOM 789 N N . ILE A 1 103 ? -27.891 10.414 12.031 1 92.19 103 ILE A N 1
ATOM 790 C CA . ILE A 1 103 ? -29.062 11.148 12.492 1 92.19 103 ILE A CA 1
ATOM 791 C C . ILE A 1 103 ? -30.266 10.805 11.617 1 92.19 103 ILE A C 1
ATOM 793 O O . ILE A 1 103 ? -31.406 11.117 11.961 1 92.19 103 ILE A O 1
ATOM 797 N N . TRP A 1 104 ? -30.016 10.25 10.477 1 93.94 104 TRP A N 1
ATOM 798 C CA . TRP A 1 104 ? -31.047 9.773 9.555 1 93.94 104 TRP A CA 1
ATOM 799 C C . TRP A 1 104 ? -30.5 8.664 8.656 1 93.94 104 TRP A C 1
ATOM 801 O O . TRP A 1 104 ? -29.359 8.727 8.203 1 93.94 104 TRP A O 1
ATOM 811 N N . HIS A 1 105 ? -31.219 7.656 8.453 1 95.06 105 HIS A N 1
ATOM 812 C CA . HIS A 1 105 ? -30.875 6.645 7.461 1 95.06 105 HIS A CA 1
ATOM 813 C C . HIS A 1 105 ? -32.125 6.02 6.863 1 95.06 105 HIS A C 1
ATOM 815 O O . HIS A 1 105 ? -33.188 5.969 7.512 1 95.06 105 HIS A O 1
ATOM 821 N N . LYS A 1 106 ? -32.031 5.645 5.652 1 95.62 106 LYS A N 1
ATOM 822 C CA . LYS A 1 106 ? -33.125 4.992 4.93 1 95.62 106 LYS A CA 1
ATOM 823 C C . LYS A 1 106 ? -32.562 4.02 3.881 1 95.62 106 LYS A C 1
ATOM 825 O O . LYS A 1 106 ? -31.578 4.309 3.217 1 95.62 106 LYS A O 1
ATOM 830 N N . SER A 1 107 ? -33.219 2.891 3.771 1 95.12 107 SER A N 1
ATOM 831 C CA . SER A 1 107 ? -32.938 1.95 2.691 1 95.12 107 SER A CA 1
ATOM 832 C C . SER A 1 107 ? -33.906 2.135 1.533 1 95.12 107 SER A C 1
ATOM 834 O O . SER A 1 107 ? -35.125 2.201 1.742 1 95.12 107 SER A O 1
ATOM 836 N N . LEU A 1 108 ? -33.406 2.299 0.392 1 95.81 108 LEU A N 1
ATOM 837 C CA . LEU A 1 108 ? -34.219 2.377 -0.83 1 95.81 108 LEU A CA 1
ATOM 838 C C . LEU A 1 108 ? -34 1.142 -1.697 1 95.81 108 LEU A C 1
ATOM 840 O O . LEU A 1 108 ? -33.062 1.096 -2.498 1 95.81 108 LEU A O 1
ATOM 844 N N . PRO A 1 109 ? -34.875 0.146 -1.521 1 95.44 109 PRO A N 1
ATOM 845 C CA . PRO A 1 109 ? -34.75 -1.066 -2.33 1 95.44 109 PRO A CA 1
ATOM 846 C C . PRO A 1 109 ? -35.156 -0.854 -3.785 1 95.44 109 PRO A C 1
ATOM 848 O O . PRO A 1 109 ? -36.344 -0.616 -4.066 1 95.44 109 PRO A O 1
ATOM 851 N N . VAL A 1 110 ? -34.25 -0.818 -4.664 1 95.56 110 VAL A N 1
ATOM 852 C CA . VAL A 1 110 ? -34.438 -0.671 -6.102 1 95.56 110 VAL A CA 1
ATOM 853 C C . VAL A 1 110 ? -33.375 -1.428 -6.863 1 95.56 110 VAL A C 1
ATOM 855 O O . VAL A 1 110 ? -32.188 -1.414 -6.469 1 95.56 110 VAL A O 1
ATOM 858 N N . ARG A 1 111 ? -33.75 -2.119 -7.898 1 94.62 111 ARG A N 1
ATOM 859 C CA . ARG A 1 111 ? -32.781 -2.828 -8.703 1 94.62 111 ARG A CA 1
ATOM 860 C C . ARG A 1 111 ? -31.969 -1.858 -9.555 1 94.62 111 ARG A C 1
ATOM 862 O O . ARG A 1 111 ? -32.531 -1.113 -10.359 1 94.62 111 ARG A O 1
ATOM 869 N N . ILE A 1 112 ? -30.672 -1.78 -9.375 1 96.44 112 ILE A N 1
ATOM 870 C CA . ILE A 1 112 ? -29.766 -0.959 -10.164 1 96.44 112 ILE A CA 1
ATOM 871 C C . ILE A 1 112 ? -28.953 -1.847 -11.109 1 96.44 112 ILE A C 1
ATOM 873 O O . ILE A 1 112 ? -28.203 -2.711 -10.664 1 96.44 112 ILE A O 1
ATOM 877 N N . HIS A 1 113 ? -29.141 -1.649 -12.422 1 94.5 113 HIS A N 1
ATOM 878 C CA . HIS A 1 113 ? -28.516 -2.572 -13.359 1 94.5 113 HIS A CA 1
ATOM 879 C C . HIS A 1 113 ? -28.031 -1.846 -14.609 1 94.5 113 HIS A C 1
ATOM 881 O O . HIS A 1 113 ? -27.688 -2.482 -15.609 1 94.5 113 HIS A O 1
ATOM 887 N N . ASP A 1 114 ? -28.094 -0.544 -14.578 1 95.38 114 ASP A N 1
ATOM 888 C CA . ASP A 1 114 ? -27.547 0.278 -15.641 1 95.38 114 ASP A CA 1
ATOM 889 C C . ASP A 1 114 ? -27.469 1.744 -15.227 1 95.38 114 ASP A C 1
ATOM 891 O O . ASP A 1 114 ? -27.797 2.09 -14.086 1 95.38 114 ASP A O 1
ATOM 895 N N . LYS A 1 115 ? -26.984 2.549 -16.109 1 95.38 115 LYS A N 1
ATOM 896 C CA . LYS A 1 115 ? -26.75 3.959 -15.812 1 95.38 115 LYS A CA 1
ATOM 897 C C . LYS A 1 115 ? -28.078 4.676 -15.539 1 95.38 115 LYS A C 1
ATOM 899 O O . LYS A 1 115 ? -28.156 5.52 -14.641 1 95.38 115 LYS A O 1
ATOM 904 N N . ALA A 1 116 ? -29.094 4.336 -16.266 1 95.69 116 ALA A N 1
ATOM 905 C CA . ALA A 1 116 ? -30.391 4.98 -16.109 1 95.69 116 ALA A CA 1
ATOM 906 C C . ALA A 1 116 ? -30.984 4.672 -14.734 1 95.69 116 ALA A C 1
ATOM 908 O O . ALA A 1 116 ? -31.469 5.574 -14.039 1 95.69 116 ALA A O 1
ATOM 909 N N . THR A 1 117 ? -30.953 3.414 -14.398 1 97.06 117 THR A N 1
ATOM 910 C CA . THR A 1 117 ? -31.516 3.016 -13.109 1 97.06 117 THR A CA 1
ATOM 911 C C . THR A 1 117 ? -30.672 3.555 -11.961 1 97.06 117 THR A C 1
ATOM 913 O O . THR A 1 117 ? -31.203 3.883 -10.898 1 97.06 117 THR A O 1
ATOM 916 N N . PHE A 1 118 ? -29.422 3.617 -12.172 1 97.31 118 PHE A N 1
ATOM 917 C CA . PHE A 1 118 ? -28.531 4.203 -11.18 1 97.31 118 PHE A CA 1
ATOM 918 C C . PHE A 1 118 ? -28.859 5.668 -10.945 1 97.31 118 PHE A C 1
ATOM 920 O O . PHE A 1 118 ? -29.062 6.086 -9.805 1 97.31 118 PHE A O 1
ATOM 927 N N . SER A 1 119 ? -28.969 6.41 -12.008 1 95.69 119 SER A N 1
ATOM 928 C CA . SER A 1 119 ? -29.297 7.828 -11.93 1 95.69 119 SER A CA 1
ATOM 929 C C . SER A 1 119 ? -30.672 8.047 -11.289 1 95.69 119 SER A C 1
ATOM 931 O O . SER A 1 119 ? -30.828 8.938 -10.461 1 95.69 119 SER A O 1
ATOM 933 N N . SER A 1 120 ? -31.578 7.242 -11.672 1 96.62 120 SER A N 1
ATOM 934 C CA . SER A 1 120 ? -32.938 7.348 -11.109 1 96.62 120 SER A CA 1
ATOM 935 C C . SER A 1 120 ? -32.938 7.07 -9.617 1 96.62 120 SER A C 1
ATOM 937 O O . SER A 1 120 ? -33.594 7.77 -8.844 1 96.62 120 SER A O 1
ATOM 939 N N . ALA A 1 121 ? -32.188 6.043 -9.25 1 97.25 121 ALA A N 1
ATOM 940 C CA . ALA A 1 121 ? -32.094 5.695 -7.836 1 97.25 121 ALA A CA 1
ATOM 941 C C . ALA A 1 121 ? -31.516 6.848 -7.027 1 97.25 121 ALA A C 1
ATOM 943 O O . ALA A 1 121 ? -31.984 7.145 -5.926 1 97.25 121 ALA A O 1
ATOM 944 N N . LEU A 1 122 ? -30.547 7.48 -7.551 1 96.88 122 LEU A N 1
ATOM 945 C CA . LEU A 1 122 ? -29.922 8.609 -6.871 1 96.88 122 LEU A CA 1
ATOM 946 C C . LEU A 1 122 ? -30.891 9.789 -6.777 1 96.88 122 LEU A C 1
ATOM 948 O O . LEU A 1 122 ? -30.969 10.453 -5.738 1 96.88 122 LEU A O 1
ATOM 952 N N . LYS A 1 123 ? -31.594 10.023 -7.836 1 96 123 LYS A N 1
ATOM 953 C CA . LYS A 1 123 ? -32.594 11.094 -7.844 1 96 123 LYS A CA 1
ATOM 954 C C . LYS A 1 123 ? -33.688 10.836 -6.801 1 96 123 LYS A C 1
ATOM 956 O O . LYS A 1 123 ? -34.062 11.758 -6.078 1 96 123 LYS A O 1
ATOM 961 N N . ASP A 1 124 ? -34.125 9.625 -6.789 1 96.31 124 ASP A N 1
ATOM 962 C CA . ASP A 1 124 ? -35.125 9.242 -5.805 1 96.31 124 ASP A CA 1
ATOM 963 C C . ASP A 1 124 ? -34.594 9.43 -4.383 1 96.31 124 ASP A C 1
ATOM 965 O O . ASP A 1 124 ? -35.344 9.875 -3.5 1 96.31 124 ASP A O 1
ATOM 969 N N . THR A 1 125 ? -33.406 9.055 -4.199 1 94.31 125 THR A N 1
ATOM 970 C CA . THR A 1 125 ? -32.781 9.219 -2.887 1 94.31 125 THR A CA 1
ATOM 971 C C . THR A 1 125 ? -32.719 10.695 -2.504 1 94.31 125 THR A C 1
ATOM 973 O O . THR A 1 125 ? -33.062 11.062 -1.383 1 94.31 125 THR A O 1
ATOM 976 N N . ALA A 1 126 ? -32.281 11.539 -3.406 1 92.12 126 ALA A N 1
ATOM 977 C CA . ALA A 1 126 ? -32.188 12.977 -3.16 1 92.12 126 ALA A CA 1
ATOM 978 C C . ALA A 1 126 ? -33.562 13.562 -2.844 1 92.12 126 ALA A C 1
ATOM 980 O O . ALA A 1 126 ? -33.688 14.375 -1.928 1 92.12 126 ALA A O 1
ATOM 981 N N . ALA A 1 127 ? -34.531 13.148 -3.568 1 92.88 127 ALA A N 1
ATOM 982 C CA . ALA A 1 127 ? -35.906 13.617 -3.352 1 92.88 127 ALA A CA 1
ATOM 983 C C . ALA A 1 127 ? -36.406 13.219 -1.97 1 92.88 127 ALA A C 1
ATOM 985 O O . ALA A 1 127 ? -37.062 14 -1.293 1 92.88 127 ALA A O 1
ATOM 986 N N . LEU A 1 128 ? -36.094 12.031 -1.643 1 93.44 128 LEU A N 1
ATOM 987 C CA . LEU A 1 128 ? -36.5 11.523 -0.336 1 93.44 128 LEU A CA 1
ATOM 988 C C . LEU A 1 128 ? -35.844 12.336 0.784 1 93.44 128 LEU A C 1
ATOM 990 O O . LEU A 1 128 ? -36.5 12.664 1.774 1 93.44 128 LEU A O 1
ATOM 994 N N . ILE A 1 129 ? -34.625 12.617 0.647 1 90.81 129 ILE A N 1
ATOM 995 C CA . ILE A 1 129 ? -33.906 13.414 1.642 1 90.81 129 ILE A CA 1
ATOM 996 C C . ILE A 1 129 ? -34.5 14.812 1.709 1 90.81 129 ILE A C 1
ATOM 998 O O . ILE A 1 129 ? -34.719 15.352 2.799 1 90.81 129 ILE A O 1
ATOM 1002 N N . GLU A 1 130 ? -34.781 15.383 0.574 1 89.56 130 GLU A N 1
ATOM 1003 C CA . GLU A 1 130 ? -35.375 16.703 0.528 1 89.56 130 GLU A CA 1
ATOM 1004 C C . GLU A 1 130 ? -36.75 16.719 1.235 1 89.56 130 GLU A C 1
ATOM 1006 O O . GLU A 1 130 ? -37.062 17.672 1.945 1 89.56 130 GLU A O 1
ATOM 1011 N N . GLU A 1 131 ? -37.438 15.711 1.065 1 92.19 131 GLU A N 1
ATOM 1012 C CA . GLU A 1 131 ? -38.781 15.602 1.653 1 92.19 131 GLU A CA 1
ATOM 1013 C C . GLU A 1 131 ? -38.719 15.422 3.166 1 92.19 131 GLU A C 1
ATOM 1015 O O . GLU A 1 131 ? -39.438 16.062 3.912 1 92.19 131 GLU A O 1
ATOM 1020 N N . GLN A 1 132 ? -37.781 14.641 3.607 1 92.38 132 GLN A N 1
ATOM 1021 C CA . GLN A 1 132 ? -37.781 14.234 5.008 1 92.38 132 GLN A CA 1
ATOM 1022 C C . GLN A 1 132 ? -36.781 15.078 5.82 1 92.38 132 GLN A C 1
ATOM 1024 O O . GLN A 1 132 ? -36.938 15.18 7.043 1 92.38 132 GLN A O 1
ATOM 1029 N N . GLN A 1 133 ? -35.812 15.617 5.191 1 87.88 133 GLN A N 1
ATOM 1030 C CA . GLN A 1 133 ? -34.75 16.328 5.871 1 87.88 133 GLN A CA 1
ATOM 1031 C C . GLN A 1 133 ? -34.406 17.641 5.156 1 87.88 133 GLN A C 1
ATOM 1033 O O . GLN A 1 133 ? -33.219 17.922 4.895 1 87.88 133 GLN A O 1
ATOM 1038 N N . ARG A 1 134 ? -35.344 18.406 4.832 1 81.25 134 ARG A N 1
ATOM 1039 C CA . ARG A 1 134 ? -35.156 19.609 4.023 1 81.25 134 ARG A CA 1
ATOM 1040 C C . ARG A 1 134 ? -34.094 20.516 4.621 1 81.25 134 ARG A C 1
ATOM 1042 O O . ARG A 1 134 ? -33.156 20.906 3.93 1 81.25 134 ARG A O 1
ATOM 1049 N N . ASN A 1 135 ? -34.188 20.828 5.852 1 78.62 135 ASN A N 1
ATOM 1050 C CA . ASN A 1 135 ? -33.25 21.734 6.504 1 78.62 135 ASN A CA 1
ATOM 1051 C C . ASN A 1 135 ? -31.828 21.188 6.52 1 78.62 135 ASN A C 1
ATOM 1053 O O . ASN A 1 135 ? -30.859 21.922 6.336 1 78.62 135 ASN A O 1
ATOM 1057 N N . VAL A 1 136 ? -31.766 19.953 6.555 1 79.12 136 VAL A N 1
ATOM 1058 C CA . VAL A 1 136 ? -30.469 19.281 6.652 1 79.12 136 VAL A CA 1
ATOM 1059 C C . VAL A 1 136 ? -29.812 19.234 5.273 1 79.12 136 VAL A C 1
ATOM 1061 O O . VAL A 1 136 ? -28.594 19.406 5.156 1 79.12 136 VAL A O 1
ATOM 1064 N N . MET A 1 137 ? -30.641 19.125 4.262 1 78.44 137 MET A N 1
ATOM 1065 C CA . MET A 1 137 ? -30.125 19.016 2.902 1 78.44 137 MET A CA 1
ATOM 1066 C C . MET A 1 137 ? -29.328 20.266 2.525 1 78.44 137 MET A C 1
ATOM 1068 O O . MET A 1 137 ? -28.297 20.156 1.854 1 78.44 137 MET A O 1
ATOM 1072 N N . GLU A 1 138 ? -29.75 21.359 3.021 1 77.12 138 GLU A N 1
ATOM 1073 C CA . GLU A 1 138 ? -29.078 22.625 2.717 1 77.12 138 GLU A CA 1
ATOM 1074 C C . GLU A 1 138 ? -27.688 22.688 3.363 1 77.12 138 GLU A C 1
ATOM 1076 O O . GLU A 1 138 ? -26.797 23.359 2.854 1 77.12 138 GLU A O 1
ATOM 1081 N N . GLN A 1 139 ? -27.578 21.891 4.359 1 80.06 139 GLN A N 1
ATOM 1082 C CA . GLN A 1 139 ? -26.328 21.906 5.121 1 80.06 139 GLN A CA 1
ATOM 1083 C C . GLN A 1 139 ? -25.359 20.844 4.621 1 80.06 139 GLN A C 1
ATOM 1085 O O . GLN A 1 139 ? -24.188 20.844 5.008 1 80.06 139 GLN A O 1
ATOM 1090 N N . ILE A 1 140 ? -25.828 20.016 3.809 1 87.06 140 ILE A N 1
ATOM 1091 C CA . ILE A 1 140 ? -24.984 18.922 3.309 1 87.06 140 ILE A CA 1
ATOM 1092 C C . ILE A 1 140 ? -24.125 19.422 2.156 1 87.06 140 ILE A C 1
ATOM 1094 O O . ILE A 1 140 ? -24.641 19.922 1.151 1 87.06 140 ILE A O 1
ATOM 1098 N N . SER A 1 141 ? -22.797 19.406 2.363 1 89.5 141 SER A N 1
ATOM 1099 C CA . SER A 1 141 ? -21.906 19.812 1.29 1 89.5 141 SER A CA 1
ATOM 1100 C C . SER A 1 141 ? -20.938 18.688 0.92 1 89.5 141 SER A C 1
ATOM 1102 O O . SER A 1 141 ? -20.109 18.844 0.02 1 89.5 141 SER A O 1
ATOM 1104 N N . ILE A 1 142 ? -21.062 17.547 1.639 1 95.25 142 ILE A N 1
ATOM 1105 C CA . ILE A 1 142 ? -20.172 16.422 1.374 1 95.25 142 ILE A CA 1
ATOM 1106 C C . ILE A 1 142 ? -21.016 15.156 1.155 1 95.25 142 ILE A C 1
ATOM 1108 O O . ILE A 1 142 ? -21.953 14.883 1.913 1 95.25 142 ILE A O 1
ATOM 1112 N N . VAL A 1 143 ? -20.766 14.445 0.134 1 96.81 143 VAL A N 1
ATOM 1113 C CA . VAL A 1 143 ? -21.391 13.156 -0.118 1 96.81 143 VAL A CA 1
ATOM 1114 C C . VAL A 1 143 ? -20.328 12.086 -0.312 1 96.81 143 VAL A C 1
ATOM 1116 O O . VAL A 1 143 ? -19.312 12.328 -0.964 1 96.81 143 VAL A O 1
ATOM 1119 N N . ALA A 1 144 ? -20.469 11 0.382 1 97.56 144 ALA A N 1
ATOM 1120 C CA . ALA A 1 144 ? -19.562 9.852 0.262 1 97.56 144 ALA A CA 1
ATOM 1121 C C . ALA A 1 144 ? -20.297 8.648 -0.323 1 97.56 144 ALA A C 1
ATOM 1123 O O . ALA A 1 144 ? -21.359 8.258 0.173 1 97.56 144 ALA A O 1
ATOM 1124 N N . TYR A 1 145 ? -19.734 8.086 -1.381 1 97.62 145 TYR A N 1
ATOM 1125 C CA . TYR A 1 145 ? -20.312 6.934 -2.061 1 97.62 145 TYR A CA 1
ATOM 1126 C C . TYR A 1 145 ? -19.516 5.668 -1.773 1 97.62 145 TYR A C 1
ATOM 1128 O O . TYR A 1 145 ? -18.281 5.695 -1.757 1 97.62 145 TYR A O 1
ATOM 1136 N N . SER A 1 146 ? -20.156 4.605 -1.458 1 96.75 146 SER A N 1
ATOM 1137 C CA . SER A 1 146 ? -19.609 3.254 -1.555 1 96.75 146 SER A CA 1
ATOM 1138 C C . SER A 1 146 ? -20.141 2.535 -2.793 1 96.75 146 SER A C 1
ATOM 1140 O O . SER A 1 146 ? -21.344 2.336 -2.938 1 96.75 146 SER A O 1
ATOM 1142 N N . ILE A 1 147 ? -19.266 2.186 -3.691 1 96.06 147 ILE A N 1
ATOM 1143 C CA . ILE A 1 147 ? -19.625 1.624 -4.988 1 96.06 147 ILE A CA 1
ATOM 1144 C C . ILE A 1 147 ? -18.906 0.294 -5.191 1 96.06 147 ILE A C 1
ATOM 1146 O O . ILE A 1 147 ? -17.688 0.206 -5.012 1 96.06 147 ILE A O 1
ATOM 1150 N N . PRO A 1 148 ? -19.656 -0.765 -5.512 1 94.56 148 PRO A N 1
ATOM 1151 C CA . PRO A 1 148 ? -18.938 -1.968 -5.934 1 94.56 148 PRO A CA 1
ATOM 1152 C C . PRO A 1 148 ? -18.266 -1.803 -7.293 1 94.56 148 PRO A C 1
ATOM 1154 O O . PRO A 1 148 ? -18.875 -1.274 -8.227 1 94.56 148 PRO A O 1
ATOM 1157 N N . GLY A 1 149 ? -17.047 -2.15 -7.383 1 92.25 149 GLY A N 1
ATOM 1158 C CA . GLY A 1 149 ? -16.359 -2.094 -8.664 1 92.25 149 GLY A CA 1
ATOM 1159 C C . GLY A 1 149 ? -15.023 -1.384 -8.602 1 92.25 149 GLY A C 1
ATOM 1160 O O . GLY A 1 149 ? -14.438 -1.261 -7.523 1 92.25 149 GLY A O 1
ATOM 1161 N N . ILE A 1 150 ? -14.531 -1.026 -9.797 1 91.88 150 ILE A N 1
ATOM 1162 C CA . ILE A 1 150 ? -13.266 -0.305 -9.938 1 91.88 150 ILE A CA 1
ATOM 1163 C C . ILE A 1 150 ? -13.531 1.199 -9.906 1 91.88 150 ILE A C 1
ATOM 1165 O O . ILE A 1 150 ? -14.219 1.734 -10.781 1 91.88 150 ILE A O 1
ATOM 1169 N N . ILE A 1 151 ? -12.992 1.823 -8.891 1 92.06 151 ILE A N 1
ATOM 1170 C CA . ILE A 1 151 ? -13.234 3.242 -8.664 1 92.06 151 ILE A CA 1
ATOM 1171 C C . ILE A 1 151 ? -11.922 4.02 -8.766 1 92.06 151 ILE A C 1
ATOM 1173 O O . ILE A 1 151 ? -10.867 3.516 -8.383 1 92.06 151 ILE A O 1
ATOM 1177 N N . CYS A 1 152 ? -12.039 5.152 -9.336 1 88.5 152 CYS A N 1
ATOM 1178 C CA . CYS A 1 152 ? -10.914 6.086 -9.305 1 88.5 152 CYS A CA 1
ATOM 1179 C C . CYS A 1 152 ? -11.141 7.191 -8.289 1 88.5 152 CYS A C 1
ATOM 1181 O O . CYS A 1 152 ? -11.992 8.062 -8.492 1 88.5 152 CYS A O 1
ATOM 1183 N N . TYR A 1 153 ? -10.344 7.195 -7.293 1 86.88 153 TYR A N 1
ATOM 1184 C CA . TYR A 1 153 ? -10.547 8.109 -6.172 1 86.88 153 TYR A CA 1
ATOM 1185 C C . TYR A 1 153 ? -10.195 9.539 -6.566 1 86.88 153 TYR A C 1
ATOM 1187 O O . TYR A 1 153 ? -10.867 10.484 -6.148 1 86.88 153 TYR A O 1
ATOM 1195 N N . SER A 1 154 ? -9.172 9.695 -7.379 1 84.31 154 SER A N 1
ATOM 1196 C CA . SER A 1 154 ? -8.68 11.023 -7.738 1 84.31 154 SER A CA 1
ATOM 1197 C C . SER A 1 154 ? -9.68 11.758 -8.625 1 84.31 154 SER A C 1
ATOM 1199 O O . SER A 1 154 ? -9.914 12.953 -8.445 1 84.31 154 SER A O 1
ATOM 1201 N N . SER A 1 155 ? -10.344 11.047 -9.5 1 88.12 155 SER A N 1
ATOM 1202 C CA . SER A 1 155 ? -11.305 11.68 -10.398 1 88.12 155 SER A CA 1
ATOM 1203 C C . SER A 1 155 ? -12.727 11.547 -9.867 1 88.12 155 SER A C 1
ATOM 1205 O O . SER A 1 155 ? -13.672 12.078 -10.469 1 88.12 155 SER A O 1
ATOM 1207 N N . ARG A 1 156 ? -12.898 10.867 -8.75 1 93.25 156 ARG A N 1
ATOM 1208 C CA . ARG A 1 156 ? -14.211 10.656 -8.141 1 93.25 156 ARG A CA 1
ATOM 1209 C C . ARG A 1 156 ? -15.18 10.031 -9.125 1 93.25 156 ARG A C 1
ATOM 1211 O O . ARG A 1 156 ? -16.297 10.523 -9.305 1 93.25 156 ARG A O 1
ATOM 1218 N N . SER A 1 157 ? -14.68 8.93 -9.703 1 94.19 157 SER A N 1
ATOM 1219 C CA . SER A 1 157 ? -15.461 8.32 -10.773 1 94.19 157 SER A CA 1
ATOM 1220 C C . SER A 1 157 ? -15.539 6.805 -10.609 1 94.19 157 SER A C 1
ATOM 1222 O O . SER A 1 157 ? -14.648 6.195 -10.016 1 94.19 157 SER A O 1
ATOM 1224 N N . ILE A 1 158 ? -16.656 6.27 -11.125 1 95.56 158 ILE A N 1
ATOM 1225 C CA . ILE A 1 158 ? -16.766 4.832 -11.336 1 95.56 158 ILE A CA 1
ATOM 1226 C C . ILE A 1 158 ? -16.141 4.453 -12.672 1 95.56 158 ILE A C 1
ATOM 1228 O O . ILE A 1 158 ? -16.656 4.805 -13.734 1 95.56 158 ILE A O 1
ATOM 1232 N N . VAL A 1 159 ? -15.016 3.764 -12.625 1 92.75 159 VAL A N 1
ATOM 1233 C CA . VAL A 1 159 ? -14.359 3.334 -13.852 1 92.75 159 VAL A CA 1
ATOM 1234 C C . VAL A 1 159 ? -15.133 2.176 -14.477 1 92.75 159 VAL A C 1
ATOM 1236 O O . VAL A 1 159 ? -15.453 2.203 -15.672 1 92.75 159 VAL A O 1
ATOM 1239 N N . TYR A 1 160 ? -15.445 1.193 -13.617 1 91.94 160 TYR A N 1
ATOM 1240 C CA . TYR A 1 160 ? -16.203 0.023 -14.062 1 91.94 160 TYR A CA 1
ATOM 1241 C C . TYR A 1 160 ? -16.859 -0.681 -12.875 1 91.94 160 TYR A C 1
ATOM 1243 O O . TYR A 1 160 ? -16.25 -0.808 -11.812 1 91.94 160 TYR A O 1
ATOM 1251 N N . SER A 1 161 ? -18.141 -1.07 -13.031 1 93.94 161 SER A N 1
ATOM 1252 C CA . SER A 1 161 ? -18.844 -1.887 -12.047 1 93.94 161 SER A CA 1
ATOM 1253 C C . SER A 1 161 ? -19.656 -2.99 -12.719 1 93.94 161 SER A C 1
ATOM 1255 O O . SER A 1 161 ? -20.672 -2.717 -13.367 1 93.94 161 SER A O 1
ATOM 1257 N N . THR A 1 162 ? -19.203 -4.168 -12.555 1 87.56 162 THR A N 1
ATOM 1258 C CA . THR A 1 162 ? -19.922 -5.309 -13.102 1 87.56 162 THR A CA 1
ATOM 1259 C C . THR A 1 162 ? -21.281 -5.465 -12.422 1 87.56 162 THR A C 1
ATOM 1261 O O . THR A 1 162 ? -22.281 -5.766 -13.086 1 87.56 162 THR A O 1
ATOM 1264 N N . ALA A 1 163 ? -21.359 -5.234 -11.133 1 89.69 163 ALA A N 1
ATOM 1265 C CA . ALA A 1 163 ? -22.578 -5.438 -10.352 1 89.69 163 ALA A CA 1
ATOM 1266 C C . ALA A 1 163 ? -23.656 -4.438 -10.758 1 89.69 163 ALA A C 1
ATOM 1268 O O . ALA A 1 163 ? -24.844 -4.758 -10.727 1 89.69 163 ALA A O 1
ATOM 1269 N N . LEU A 1 164 ? -23.188 -3.234 -11.164 1 94.75 164 LEU A N 1
ATOM 1270 C CA . LEU A 1 164 ? -24.141 -2.162 -11.445 1 94.75 164 LEU A CA 1
ATOM 1271 C C . LEU A 1 164 ? -24.25 -1.899 -12.945 1 94.75 164 LEU A C 1
ATOM 1273 O O . LEU A 1 164 ? -25.062 -1.084 -13.383 1 94.75 164 LEU A O 1
ATOM 1277 N N . TYR A 1 165 ? -23.406 -2.588 -13.695 1 94.5 165 TYR A N 1
ATOM 1278 C CA . TYR A 1 165 ? -23.328 -2.398 -15.141 1 94.5 165 TYR A CA 1
ATOM 1279 C C . TYR A 1 165 ? -23.062 -0.938 -15.484 1 94.5 165 TYR A C 1
ATOM 1281 O O . TYR A 1 165 ? -23.781 -0.344 -16.297 1 94.5 165 TYR A O 1
ATOM 1289 N N . LEU A 1 166 ? -22.125 -0.377 -14.82 1 95.88 166 LEU A N 1
ATOM 1290 C CA . LEU A 1 166 ? -21.75 1.015 -15.016 1 95.88 166 LEU A CA 1
ATOM 1291 C C . LEU A 1 166 ? -20.328 1.109 -15.586 1 95.88 166 LEU A C 1
ATOM 1293 O O . LEU A 1 166 ? -19.469 0.283 -15.273 1 95.88 166 LEU A O 1
ATOM 1297 N N . GLU A 1 167 ? -20.094 2.066 -16.406 1 94.31 167 GLU A N 1
ATOM 1298 C CA . GLU A 1 167 ? -18.781 2.393 -16.938 1 94.31 167 GLU A CA 1
ATOM 1299 C C . GLU A 1 167 ? -18.578 3.902 -17.047 1 94.31 167 GLU A C 1
ATOM 1301 O O . GLU A 1 167 ? -19.453 4.613 -17.547 1 94.31 167 GLU A O 1
ATOM 1306 N N . ASN A 1 168 ? -17.531 4.355 -16.469 1 93.81 168 ASN A N 1
ATOM 1307 C CA . ASN A 1 168 ? -17.094 5.742 -16.609 1 93.81 168 ASN A CA 1
ATOM 1308 C C . ASN A 1 168 ? -18.172 6.715 -16.156 1 93.81 168 ASN A C 1
ATOM 1310 O O . ASN A 1 168 ? -18.609 7.578 -16.906 1 93.81 168 ASN A O 1
ATOM 1314 N N . VAL A 1 169 ? -18.562 6.645 -14.977 1 96.5 169 VAL A N 1
ATOM 1315 C CA . VAL A 1 169 ? -19.531 7.551 -14.375 1 96.5 169 VAL A CA 1
ATOM 1316 C C . VAL A 1 169 ? -18.812 8.578 -13.508 1 96.5 169 VAL A C 1
ATOM 1318 O O . VAL A 1 169 ? -18.125 8.219 -12.547 1 96.5 169 VAL A O 1
ATOM 1321 N N . ASN A 1 170 ? -18.953 9.82 -13.836 1 96.56 170 ASN A N 1
ATOM 1322 C CA . ASN A 1 170 ? -18.406 10.922 -13.055 1 96.56 170 ASN A CA 1
ATOM 1323 C C . ASN A 1 170 ? -19.312 11.297 -11.891 1 96.56 170 ASN A C 1
ATOM 1325 O O . ASN A 1 170 ? -20.297 12.008 -12.086 1 96.56 170 ASN A O 1
ATOM 1329 N N . LEU A 1 171 ? -18.969 10.875 -10.719 1 97.12 171 LEU A N 1
ATOM 1330 C CA . LEU A 1 171 ? -19.828 11.07 -9.555 1 97.12 171 LEU A CA 1
ATOM 1331 C C . LEU A 1 171 ? -19.797 12.523 -9.086 1 97.12 171 LEU A C 1
ATOM 1333 O O . LEU A 1 171 ? -20.766 13 -8.469 1 97.12 171 LEU A O 1
ATOM 1337 N N . GLN A 1 172 ? -18.688 13.234 -9.305 1 96.69 172 GLN A N 1
ATOM 1338 C CA . GLN A 1 172 ? -18.609 14.656 -8.992 1 96.69 172 GLN A CA 1
ATOM 1339 C C . GLN A 1 172 ? -19.672 15.445 -9.766 1 96.69 172 GLN A C 1
ATOM 1341 O O . GLN A 1 172 ? -20.469 16.156 -9.172 1 96.69 172 GLN A O 1
ATOM 1346 N N . ALA A 1 173 ? -19.672 15.266 -11.07 1 95.88 173 ALA A N 1
ATOM 1347 C CA . ALA A 1 173 ? -20.625 15.969 -11.93 1 95.88 173 ALA A CA 1
ATOM 1348 C C . ALA A 1 173 ? -22.062 15.57 -11.594 1 95.88 173 ALA A C 1
ATOM 1350 O O . ALA A 1 173 ? -22.953 16.422 -11.516 1 95.88 173 ALA A O 1
ATOM 1351 N N . LEU A 1 174 ? -22.266 14.297 -11.406 1 95.62 174 LEU A N 1
ATOM 1352 C CA . LEU A 1 174 ? -23.609 13.789 -11.094 1 95.62 174 LEU A CA 1
ATOM 1353 C C . LEU A 1 174 ? -24.109 14.383 -9.781 1 95.62 174 LEU A C 1
ATOM 1355 O O . LEU A 1 174 ? -25.281 14.773 -9.688 1 95.62 174 LEU A O 1
ATOM 1359 N N . SER A 1 175 ? -23.297 14.406 -8.797 1 95.38 175 SER A N 1
ATOM 1360 C CA . SER A 1 175 ? -23.672 14.938 -7.5 1 95.38 175 SER A CA 1
ATOM 1361 C C . SER A 1 175 ? -24 16.438 -7.586 1 95.38 175 SER A C 1
ATOM 1363 O O . SER A 1 175 ? -24.984 16.891 -7.02 1 95.38 175 SER A O 1
ATOM 1365 N N . ASN A 1 176 ? -23.125 17.188 -8.25 1 95 176 ASN A N 1
ATOM 1366 C CA . ASN A 1 176 ? -23.375 18.625 -8.414 1 95 176 ASN A CA 1
ATOM 1367 C C . ASN A 1 176 ? -24.734 18.875 -9.062 1 95 176 ASN A C 1
ATOM 1369 O O . ASN A 1 176 ? -25.453 19.797 -8.648 1 95 176 ASN A O 1
ATOM 1373 N N . GLN A 1 177 ? -25.047 18.109 -10.031 1 93.44 177 GLN A N 1
ATOM 1374 C CA . GLN A 1 177 ? -26.328 18.234 -10.727 1 93.44 177 GLN A CA 1
ATOM 1375 C C . GLN A 1 177 ? -27.484 17.859 -9.82 1 93.44 177 GLN A C 1
ATOM 1377 O O . GLN A 1 177 ? -28.484 18.594 -9.727 1 93.44 177 GLN A O 1
ATOM 1382 N N . LEU A 1 178 ? -27.359 16.75 -9.172 1 91.25 178 LEU A N 1
ATOM 1383 C CA . LEU A 1 178 ? -28.422 16.188 -8.336 1 91.25 178 LEU A CA 1
ATOM 1384 C C . LEU A 1 178 ? -28.766 17.141 -7.188 1 91.25 178 LEU A C 1
ATOM 1386 O O . LEU A 1 178 ? -29.938 17.312 -6.852 1 91.25 178 LEU A O 1
ATOM 1390 N N . PHE A 1 179 ? -27.781 17.688 -6.617 1 89.38 179 PHE A N 1
ATOM 1391 C CA . PHE A 1 179 ? -27.984 18.484 -5.422 1 89.38 179 PHE A CA 1
ATOM 1392 C C . PHE A 1 179 ? -27.984 19.969 -5.762 1 89.38 179 PHE A C 1
ATOM 1394 O O . PHE A 1 179 ? -28.188 20.812 -4.887 1 89.38 179 PHE A O 1
ATOM 1401 N N . ARG A 1 180 ? -27.688 20.391 -6.922 1 89.44 180 ARG A N 1
ATOM 1402 C CA . ARG A 1 180 ? -27.719 21.75 -7.477 1 89.44 180 ARG A CA 1
ATOM 1403 C C . ARG A 1 180 ? -26.75 22.672 -6.746 1 89.44 180 ARG A C 1
ATOM 1405 O O . ARG A 1 180 ? -27.109 23.797 -6.402 1 89.44 180 ARG A O 1
ATOM 1412 N N . LYS A 1 181 ? -25.641 22.203 -6.387 1 90.25 181 LYS A N 1
ATOM 1413 C CA . LYS A 1 181 ? -24.547 22.922 -5.754 1 90.25 181 LYS A CA 1
ATOM 1414 C C . LYS A 1 181 ? -23.219 22.188 -5.906 1 90.25 181 LYS A C 1
ATOM 1416 O O . LYS A 1 181 ? -23.203 21.031 -6.34 1 90.25 181 LYS A O 1
ATOM 1421 N N . ASP A 1 182 ? -22.125 22.844 -5.609 1 92.44 182 ASP A N 1
ATOM 1422 C CA . ASP A 1 182 ? -20.812 22.203 -5.633 1 92.44 182 ASP A CA 1
ATOM 1423 C C . ASP A 1 182 ? -20.625 21.297 -4.426 1 92.44 182 ASP A C 1
ATOM 1425 O O . ASP A 1 182 ? -20.531 21.766 -3.291 1 92.44 182 ASP A O 1
ATOM 1429 N N . MET A 1 183 ? -20.625 20.047 -4.66 1 93.31 183 MET A N 1
ATOM 1430 C CA . MET A 1 183 ? -20.5 19.047 -3.602 1 93.31 183 MET A CA 1
ATOM 1431 C C . MET A 1 183 ? -19.062 18.562 -3.482 1 93.31 183 MET A C 1
ATOM 1433 O O . MET A 1 183 ? -18.375 18.406 -4.488 1 93.31 183 MET A O 1
ATOM 1437 N N . GLU A 1 184 ? -18.609 18.406 -2.285 1 94.88 184 GLU A N 1
ATOM 1438 C CA . GLU A 1 184 ? -17.406 17.594 -2.082 1 94.88 184 GLU A CA 1
ATOM 1439 C C . GLU A 1 184 ? -17.719 16.109 -2.115 1 94.88 184 GLU A C 1
ATOM 1441 O O . GLU A 1 184 ? -18.531 15.625 -1.32 1 94.88 184 GLU A O 1
ATOM 1446 N N . VAL A 1 185 ? -17.094 15.406 -3.049 1 96.88 185 VAL A N 1
ATOM 1447 C CA . VAL A 1 185 ? -17.469 14.016 -3.281 1 96.88 185 VAL A CA 1
ATOM 1448 C C . VAL A 1 185 ? -16.328 13.094 -2.855 1 96.88 185 VAL A C 1
ATOM 1450 O O . VAL A 1 185 ? -15.164 13.336 -3.195 1 96.88 185 VAL A O 1
ATOM 1453 N N . TYR A 1 186 ? -16.656 12.172 -2.062 1 96.19 186 TYR A N 1
ATOM 1454 C CA . TYR A 1 186 ? -15.773 11.047 -1.751 1 96.19 186 TYR A CA 1
ATOM 1455 C C . TYR A 1 186 ? -16.312 9.75 -2.346 1 96.19 186 TYR A C 1
ATOM 1457 O O . TYR A 1 186 ? -17.531 9.523 -2.348 1 96.19 186 TYR A O 1
ATOM 1465 N N . VAL A 1 187 ? -15.445 8.93 -2.836 1 96.25 187 VAL A N 1
ATOM 1466 C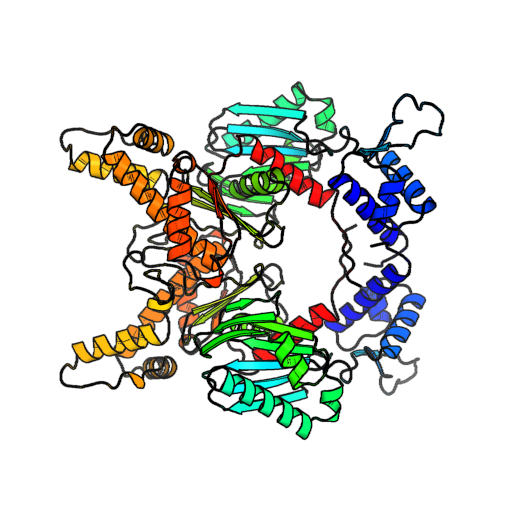 CA . VAL A 1 187 ? -15.859 7.645 -3.391 1 96.25 187 VAL A CA 1
ATOM 1467 C C . VAL A 1 187 ? -15.023 6.523 -2.773 1 96.25 187 VAL A C 1
ATOM 1469 O O . VAL A 1 187 ? -13.805 6.641 -2.662 1 96.25 187 VAL A O 1
ATOM 1472 N N . PHE A 1 188 ? -15.719 5.527 -2.342 1 95.44 188 PHE A N 1
ATOM 1473 C CA . PHE A 1 188 ? -15.117 4.348 -1.735 1 95.44 188 PHE A CA 1
ATOM 1474 C C . PHE A 1 188 ? -15.508 3.084 -2.488 1 95.44 188 PHE A C 1
ATOM 1476 O O . PHE A 1 188 ? -16.641 2.971 -2.969 1 95.44 188 PHE A O 1
ATOM 1483 N N . LYS A 1 189 ? -14.547 2.156 -2.543 1 94 189 LYS A N 1
ATOM 1484 C CA . LYS A 1 189 ? -14.945 0.782 -2.836 1 94 189 LYS A CA 1
ATOM 1485 C C . LYS A 1 189 ? -15.859 0.233 -1.746 1 94 189 LYS A C 1
ATOM 1487 O O . LYS A 1 189 ? -15.797 0.67 -0.595 1 94 189 LYS A O 1
ATOM 1492 N N . ASP A 1 190 ? -16.672 -0.676 -2.164 1 93.75 190 ASP A N 1
ATOM 1493 C CA . ASP A 1 190 ? -17.531 -1.291 -1.152 1 93.75 190 ASP A CA 1
ATOM 1494 C C . ASP A 1 190 ? -16.703 -1.851 0.001 1 93.75 190 ASP A C 1
ATOM 1496 O O . ASP A 1 190 ? -17.031 -1.645 1.17 1 93.75 190 ASP A O 1
ATOM 1500 N N . THR A 1 191 ? -15.531 -2.457 -0.32 1 94.88 191 THR A N 1
ATOM 1501 C CA . THR A 1 191 ? -14.68 -3.012 0.728 1 94.88 191 THR A CA 1
ATOM 1502 C C . THR A 1 191 ? -14.039 -1.898 1.55 1 94.88 191 THR A C 1
ATOM 1504 O O . THR A 1 191 ? -13.789 -2.066 2.746 1 94.88 191 THR A O 1
ATOM 1507 N N . ASP A 1 192 ? -13.742 -0.737 0.943 1 95.56 192 ASP A N 1
ATOM 1508 C CA . ASP A 1 192 ? -13.242 0.411 1.693 1 95.56 192 ASP A CA 1
ATOM 1509 C C . ASP A 1 192 ? -14.227 0.83 2.779 1 95.56 192 ASP A C 1
ATOM 1511 O O . ASP A 1 192 ? -13.836 1.049 3.928 1 95.56 192 ASP A O 1
ATOM 1515 N N . ALA A 1 193 ? -15.469 0.908 2.357 1 95.31 193 ALA A N 1
ATOM 1516 C CA . ALA A 1 193 ? -16.5 1.321 3.303 1 95.31 193 ALA A CA 1
ATOM 1517 C C . ALA A 1 193 ? -16.641 0.316 4.441 1 95.31 193 ALA A C 1
ATOM 1519 O O . ALA A 1 193 ? -16.781 0.702 5.605 1 95.31 193 ALA A O 1
ATOM 1520 N N . LEU A 1 194 ? -16.547 -0.904 4.102 1 95 194 LEU A N 1
ATOM 1521 C CA . LEU A 1 194 ? -16.703 -1.965 5.09 1 95 194 LEU A CA 1
ATOM 1522 C C . LEU A 1 194 ? -15.547 -1.982 6.074 1 95 194 LEU A C 1
ATOM 1524 O O . LEU A 1 194 ? -15.75 -2.045 7.285 1 95 194 LEU A O 1
ATOM 1528 N N . ILE A 1 195 ? -14.336 -1.874 5.566 1 95.88 195 ILE A N 1
ATOM 1529 C CA . ILE A 1 195 ? -13.18 -1.926 6.461 1 95.88 195 ILE A CA 1
ATOM 1530 C C . ILE A 1 195 ? -13.164 -0.687 7.352 1 95.88 195 ILE A C 1
ATOM 1532 O O . ILE A 1 195 ? -12.773 -0.761 8.516 1 95.88 195 ILE A O 1
ATOM 1536 N N . LEU A 1 196 ? -13.523 0.413 6.805 1 95.81 196 LEU A N 1
ATOM 1537 C CA . LEU A 1 196 ? -13.586 1.633 7.602 1 95.81 196 LEU A CA 1
ATOM 1538 C C . LEU A 1 196 ? -14.586 1.487 8.742 1 95.81 196 LEU A C 1
ATOM 1540 O O . LEU A 1 196 ? -14.336 1.956 9.852 1 95.81 196 LEU A O 1
ATOM 1544 N N . GLY A 1 197 ? -15.727 0.848 8.43 1 94.56 197 GLY A N 1
ATOM 1545 C CA . GLY A 1 197 ? -16.688 0.558 9.477 1 94.56 197 GLY A CA 1
ATOM 1546 C C . GLY A 1 197 ? -16.109 -0.273 10.609 1 94.56 197 GLY A C 1
ATOM 1547 O O . GLY A 1 197 ? -16.344 0.011 11.781 1 94.56 197 GLY A O 1
ATOM 1548 N N . GLU A 1 198 ? -15.352 -1.269 10.227 1 94.19 198 GLU A N 1
ATOM 1549 C CA . GLU A 1 198 ? -14.695 -2.117 11.219 1 94.19 198 GLU A CA 1
ATOM 1550 C C . GLU A 1 198 ? -13.641 -1.34 12 1 94.19 198 GLU A C 1
ATOM 1552 O O . GLU A 1 198 ? -13.562 -1.457 13.227 1 94.19 198 GLU A O 1
ATOM 1557 N N . TYR A 1 199 ? -12.852 -0.576 11.328 1 94.38 199 TYR A N 1
ATOM 1558 C CA . TYR A 1 199 ? -11.727 0.168 11.891 1 94.38 199 TYR A CA 1
ATOM 1559 C C . TYR A 1 199 ? -12.211 1.194 12.906 1 94.38 199 TYR A C 1
ATOM 1561 O O . TYR A 1 199 ? -11.766 1.187 14.055 1 94.38 199 TYR A O 1
ATOM 1569 N N . TYR A 1 200 ? -13.164 1.969 12.5 1 91.19 200 TYR A N 1
ATOM 1570 C CA . TYR A 1 200 ? -13.672 3.008 13.391 1 91.19 200 TYR A CA 1
ATOM 1571 C C . TYR A 1 200 ? -14.594 2.42 14.445 1 91.19 200 TYR A C 1
ATOM 1573 O O . TYR A 1 200 ? -14.664 2.924 15.57 1 91.19 200 TYR A O 1
ATOM 1581 N N . GLY A 1 201 ? -15.297 1.385 14.07 1 88.25 201 GLY A N 1
ATOM 1582 C CA . GLY A 1 201 ? -16.188 0.74 15.023 1 88.25 201 GLY A CA 1
ATOM 1583 C C . GLY A 1 201 ? -15.461 0.12 16.203 1 88.25 201 GLY A C 1
ATOM 1584 O O . GLY A 1 201 ? -16.016 0.034 17.297 1 88.25 201 GLY A O 1
ATOM 1585 N N . THR A 1 202 ? -14.281 -0.366 15.969 1 81 202 THR A N 1
ATOM 1586 C CA . THR A 1 202 ? -13.469 -0.947 17.031 1 81 202 THR A CA 1
ATOM 1587 C C . THR A 1 202 ? -12.555 0.107 17.656 1 81 202 THR A C 1
ATOM 1589 O O . THR A 1 202 ? -11.602 -0.228 18.344 1 81 202 THR A O 1
ATOM 1592 N N . ARG A 1 203 ? -12.727 1.304 17.297 1 75.81 203 ARG A N 1
ATOM 1593 C CA . ARG A 1 203 ? -11.961 2.443 17.797 1 75.81 203 ARG A CA 1
ATOM 1594 C C . ARG A 1 203 ? -10.484 2.312 17.438 1 75.81 203 ARG A C 1
ATOM 1596 O O . ARG A 1 203 ? -9.617 2.486 18.281 1 75.81 203 ARG A O 1
ATOM 1603 N N . LYS A 1 204 ? -10.336 1.846 16.25 1 79.12 204 LYS A N 1
ATOM 1604 C CA . LYS A 1 204 ? -8.992 1.808 15.68 1 79.12 204 LYS A CA 1
ATOM 1605 C C . LYS A 1 204 ? -8.07 0.917 16.5 1 79.12 204 LYS A C 1
ATOM 1607 O O . LYS A 1 204 ? -6.91 1.263 16.734 1 79.12 204 LYS A O 1
ATOM 1612 N N . ASP A 1 205 ? -8.57 -0.178 16.906 1 84.38 205 ASP A N 1
ATOM 1613 C CA . ASP A 1 205 ? -7.828 -1.12 17.734 1 84.38 205 ASP A CA 1
ATOM 1614 C C . ASP A 1 205 ? -6.609 -1.662 16.984 1 84.38 205 ASP A C 1
ATOM 1616 O O . ASP A 1 205 ? -5.637 -2.098 17.609 1 84.38 205 ASP A O 1
ATOM 1620 N N . SER A 1 206 ? -6.688 -1.714 15.75 1 89.81 206 SER A N 1
ATOM 1621 C CA . SER A 1 206 ? -5.547 -2.115 14.922 1 89.81 206 SER A CA 1
ATOM 1622 C C . SER A 1 206 ? -5.242 -1.07 13.859 1 89.81 206 SER A C 1
ATOM 1624 O O . SER A 1 206 ? -6.152 -0.537 13.227 1 89.81 206 SER A O 1
ATOM 1626 N N . ARG A 1 207 ? -4.004 -0.818 13.664 1 92.62 207 ARG A N 1
ATOM 1627 C CA . ARG A 1 207 ? -3.59 0.144 12.648 1 92.62 207 ARG A CA 1
ATOM 1628 C C . ARG A 1 207 ? -3.207 -0.56 11.352 1 92.62 207 ARG A C 1
ATOM 1630 O O . ARG A 1 207 ? -2.873 0.092 10.359 1 92.62 207 ARG A O 1
ATOM 1637 N N . ASN A 1 208 ? -3.217 -1.857 11.336 1 95.31 208 ASN A N 1
ATOM 1638 C CA . ASN A 1 208 ? -2.928 -2.686 10.172 1 95.31 208 ASN A CA 1
ATOM 1639 C C . ASN A 1 208 ? -4.004 -3.748 9.961 1 95.31 208 ASN A C 1
ATOM 1641 O O . ASN A 1 208 ? -3.879 -4.871 10.453 1 95.31 208 ASN A O 1
ATOM 1645 N N . MET A 1 209 ? -5.031 -3.412 9.25 1 96.44 209 MET A N 1
ATOM 1646 C CA . MET A 1 209 ? -6.215 -4.242 9.047 1 96.44 209 MET A CA 1
ATOM 1647 C C . MET A 1 209 ? -6.418 -4.559 7.57 1 96.44 209 MET A C 1
ATOM 1649 O O . MET A 1 209 ? -6.094 -3.744 6.707 1 96.44 209 MET A O 1
ATOM 1653 N N . LEU A 1 210 ? -6.879 -5.719 7.316 1 97.75 210 LEU A N 1
ATOM 1654 C CA . LEU A 1 210 ? -7.223 -6.148 5.965 1 97.75 210 LEU A CA 1
ATOM 1655 C C . LEU A 1 210 ? -8.633 -6.727 5.922 1 97.75 210 LEU A C 1
ATOM 1657 O O . LEU A 1 210 ? -9.023 -7.488 6.812 1 97.75 210 LEU A O 1
ATOM 1661 N N . TYR A 1 211 ? -9.422 -6.293 4.988 1 97.25 211 TYR A N 1
ATOM 1662 C CA . TYR A 1 211 ? -10.781 -6.797 4.801 1 97.25 211 TYR A CA 1
ATOM 1663 C C . TYR A 1 211 ? -10.891 -7.594 3.508 1 97.25 211 TYR A C 1
ATOM 1665 O O . TYR A 1 211 ? -10.516 -7.113 2.439 1 97.25 211 TYR A O 1
ATOM 1673 N N . LEU A 1 212 ? -11.359 -8.789 3.596 1 98.25 212 LEU A N 1
ATOM 1674 C CA . LEU A 1 212 ? -11.703 -9.617 2.451 1 98.25 212 LEU A CA 1
ATOM 1675 C C . LEU A 1 212 ? -13.219 -9.805 2.355 1 98.25 212 LEU A C 1
ATOM 1677 O O . LEU A 1 212 ? -13.852 -10.266 3.309 1 98.25 212 LEU A O 1
ATOM 1681 N N . LEU A 1 213 ? -13.742 -9.383 1.234 1 96.44 213 LEU A N 1
ATOM 1682 C CA . LEU A 1 213 ? -15.164 -9.594 0.976 1 96.44 213 LEU A CA 1
ATOM 1683 C C . LEU A 1 213 ? -15.367 -10.734 -0.015 1 96.44 213 LEU A C 1
ATOM 1685 O O . LEU A 1 213 ? -14.859 -10.688 -1.137 1 96.44 213 LEU A O 1
ATOM 1689 N N . CYS A 1 214 ? -16.016 -11.773 0.393 1 96.12 214 CYS A N 1
ATOM 1690 C CA . CYS A 1 214 ? -16.391 -12.891 -0.473 1 96.12 214 CYS A CA 1
ATOM 1691 C C . CYS A 1 214 ? -17.906 -12.938 -0.669 1 96.12 214 CYS A C 1
ATOM 1693 O O . CYS A 1 214 ? -18.625 -13.383 0.219 1 96.12 214 CYS A O 1
ATOM 1695 N N . ASP A 1 215 ? -18.344 -12.477 -1.733 1 93.25 215 ASP A N 1
ATOM 1696 C CA . ASP A 1 215 ? -19.75 -12.375 -2.078 1 93.25 215 ASP A CA 1
ATOM 1697 C C . ASP A 1 215 ? -19.984 -12.727 -3.545 1 93.25 215 ASP A C 1
ATOM 1699 O O . ASP A 1 215 ? -19.703 -13.852 -3.975 1 93.25 215 ASP A O 1
ATOM 1703 N N . GLN A 1 216 ? -20.453 -11.789 -4.383 1 89.69 216 GLN A N 1
ATOM 1704 C CA . GLN A 1 216 ? -20.531 -12.055 -5.816 1 89.69 216 GLN A CA 1
ATOM 1705 C C . GLN A 1 216 ? -19.156 -12.266 -6.422 1 89.69 216 GLN A C 1
ATOM 1707 O O . GLN A 1 216 ? -18.984 -13.102 -7.312 1 89.69 216 GLN A O 1
ATOM 1712 N N . GLY A 1 217 ? -18.234 -11.625 -5.934 1 92.06 217 GLY A N 1
ATOM 1713 C CA . GLY A 1 217 ? -16.812 -11.727 -6.211 1 92.06 217 GLY A CA 1
ATOM 1714 C C . GLY A 1 217 ? -15.953 -11.586 -4.969 1 92.06 217 GLY A C 1
ATOM 1715 O O . GLY A 1 217 ? -16.438 -11.742 -3.848 1 92.06 217 GLY A O 1
ATOM 1716 N N . VAL A 1 218 ? -14.688 -11.453 -5.203 1 96.69 218 VAL A N 1
ATOM 1717 C CA . VAL A 1 218 ? -13.773 -11.305 -4.074 1 96.69 218 VAL A CA 1
ATOM 1718 C C . VAL A 1 218 ? -13.102 -9.93 -4.133 1 96.69 218 VAL A C 1
ATOM 1720 O O . VAL A 1 218 ? -12.523 -9.562 -5.16 1 96.69 218 VAL A O 1
ATOM 1723 N N . GLY A 1 219 ? -13.273 -9.133 -3.104 1 96.56 219 GLY A N 1
ATOM 1724 C CA . GLY A 1 219 ? -12.656 -7.824 -2.984 1 96.56 219 GLY A CA 1
ATOM 1725 C C . GLY A 1 219 ? -11.781 -7.688 -1.75 1 96.56 219 GLY A C 1
ATOM 1726 O O . GLY A 1 219 ? -11.852 -8.516 -0.837 1 96.56 219 GLY A O 1
ATOM 1727 N N . MET A 1 220 ? -11.008 -6.633 -1.756 1 97.75 220 MET A N 1
ATOM 1728 C CA . MET A 1 220 ? -10.086 -6.434 -0.641 1 97.75 220 MET A CA 1
ATOM 1729 C C . MET A 1 220 ? -9.812 -4.949 -0.42 1 97.75 220 MET A C 1
ATOM 1731 O O . MET A 1 220 ? -9.805 -4.164 -1.373 1 97.75 220 MET A O 1
ATOM 1735 N N . SER A 1 221 ? -9.641 -4.582 0.772 1 96.81 221 SER A N 1
ATOM 1736 C CA . SER A 1 221 ? -9.117 -3.279 1.174 1 96.81 221 SER A CA 1
ATOM 1737 C C . SER A 1 221 ? -8.156 -3.408 2.348 1 96.81 221 SER A C 1
ATOM 1739 O O . SER A 1 221 ? -8.195 -4.395 3.088 1 96.81 221 SER A O 1
ATOM 1741 N N . VAL A 1 222 ? -7.285 -2.461 2.482 1 97.19 222 VAL A N 1
ATOM 1742 C CA . VAL A 1 222 ? -6.219 -2.545 3.477 1 97.19 222 VAL A CA 1
ATOM 1743 C C . VAL A 1 222 ? -6.098 -1.214 4.215 1 97.19 222 VAL A C 1
ATOM 1745 O O . VAL A 1 222 ? -6.156 -0.147 3.602 1 97.19 222 VAL A O 1
ATOM 1748 N N . ILE A 1 223 ? -6.098 -1.253 5.484 1 96.31 223 ILE A N 1
ATOM 1749 C CA . ILE A 1 223 ? -5.625 -0.155 6.32 1 96.31 223 ILE A CA 1
ATOM 1750 C C . ILE A 1 223 ? -4.207 -0.452 6.809 1 96.31 223 ILE A C 1
ATOM 1752 O O . ILE A 1 223 ? -3.963 -1.489 7.43 1 96.31 223 ILE A O 1
ATOM 1756 N N . SER A 1 224 ? -3.297 0.361 6.441 1 94.12 224 SER A N 1
ATOM 1757 C CA . SER A 1 224 ? -1.899 0.243 6.844 1 94.12 224 SER A CA 1
ATOM 1758 C C . SER A 1 224 ? -1.443 1.475 7.621 1 94.12 224 SER A C 1
ATOM 1760 O O . SER A 1 224 ? -1.599 2.604 7.148 1 94.12 224 SER A O 1
ATOM 1762 N N . ARG A 1 225 ? -0.89 1.232 8.805 1 90.81 225 ARG A N 1
ATOM 1763 C CA . ARG A 1 225 ? -0.398 2.301 9.672 1 90.81 225 ARG A CA 1
ATOM 1764 C C . ARG A 1 225 ? -1.49 3.328 9.945 1 90.81 225 ARG A C 1
ATOM 1766 O O . ARG A 1 225 ? -1.241 4.535 9.898 1 90.81 225 ARG A O 1
ATOM 1773 N N . GLY A 1 226 ? -2.664 2.859 9.992 1 92.44 226 GLY A N 1
ATOM 1774 C CA . GLY A 1 226 ? -3.799 3.672 10.398 1 92.44 226 GLY A CA 1
ATOM 1775 C C . GLY A 1 226 ? -4.457 4.402 9.242 1 92.44 226 GLY A C 1
ATOM 1776 O O . GLY A 1 226 ? -5.391 5.18 9.445 1 92.44 226 GLY A O 1
ATOM 1777 N N . SER A 1 227 ? -4 4.156 8.039 1 93 227 SER A N 1
ATOM 1778 C CA . SER A 1 227 ? -4.551 4.855 6.887 1 93 227 SER A CA 1
ATOM 1779 C C . SER A 1 227 ? -5.055 3.875 5.832 1 93 227 SER A C 1
ATOM 1781 O O . SER A 1 227 ? -4.43 2.838 5.594 1 93 227 SER A O 1
ATOM 1783 N N . LEU A 1 228 ? -6.211 4.258 5.281 1 94.62 228 LEU A N 1
ATOM 1784 C CA . LEU A 1 228 ? -6.727 3.471 4.168 1 94.62 228 LEU A CA 1
ATOM 1785 C C . LEU A 1 228 ? -5.73 3.451 3.012 1 94.62 228 LEU A C 1
ATOM 1787 O O . LEU A 1 228 ? -5.301 4.504 2.539 1 94.62 228 LEU A O 1
ATOM 1791 N N . LEU A 1 229 ? -5.297 2.248 2.627 1 94.88 229 LEU A N 1
ATOM 1792 C CA . LEU A 1 229 ? -4.359 2.113 1.515 1 94.88 229 LEU A CA 1
ATOM 1793 C C . LEU A 1 229 ? -5.07 2.303 0.179 1 94.88 229 LEU A C 1
ATOM 1795 O O . LEU A 1 229 ? -5.961 1.521 -0.172 1 94.88 229 LEU A O 1
ATOM 1799 N N . ARG A 1 230 ? -4.73 3.359 -0.471 1 90.69 230 ARG A N 1
ATOM 1800 C CA . ARG A 1 230 ? -5.301 3.66 -1.779 1 90.69 230 ARG A CA 1
ATOM 1801 C C . ARG A 1 230 ? -4.203 3.895 -2.814 1 90.69 230 ARG A C 1
ATOM 1803 O O . ARG A 1 230 ? -3.279 4.672 -2.578 1 90.69 230 ARG A O 1
ATOM 1810 N N . MET A 1 231 ? -4.199 3.102 -3.857 1 88.56 231 MET A N 1
ATOM 1811 C CA . MET A 1 231 ? -3.311 3.375 -4.984 1 88.56 231 MET A CA 1
ATOM 1812 C C . MET A 1 231 ? -3.795 4.582 -5.781 1 88.56 231 MET A C 1
ATOM 1814 O O . MET A 1 231 ? -4.855 5.141 -5.484 1 88.56 231 MET A O 1
ATOM 1818 N N . ASP A 1 232 ? -2.826 5.074 -6.668 1 76.19 232 ASP A N 1
ATOM 1819 C CA . ASP A 1 232 ? -3.221 6.199 -7.512 1 76.19 232 ASP A CA 1
ATOM 1820 C C . ASP A 1 232 ? -4.32 5.793 -8.492 1 76.19 232 ASP A C 1
ATOM 1822 O O . ASP A 1 232 ? -4.121 4.902 -9.32 1 76.19 232 ASP A O 1
ATOM 1826 N N . GLY A 1 233 ? -5.508 6.152 -8.25 1 72.81 233 GLY A N 1
ATOM 1827 C CA . GLY A 1 233 ? -6.652 5.691 -9.023 1 72.81 233 GLY A CA 1
ATOM 1828 C C . GLY A 1 233 ? -7.387 4.535 -8.375 1 72.81 233 GLY A C 1
ATOM 1829 O O . GLY A 1 233 ? -7.828 4.637 -7.23 1 72.81 233 GLY A O 1
ATOM 1830 N N . CYS A 1 234 ? -7.145 3.299 -9.023 1 84.75 234 CYS A N 1
ATOM 1831 C CA . CYS A 1 234 ? -7.773 2.055 -8.594 1 84.75 234 CYS A CA 1
ATOM 1832 C C . CYS A 1 234 ? -6.727 1.002 -8.25 1 84.75 234 CYS A C 1
ATOM 1834 O O . CYS A 1 234 ? -5.57 1.119 -8.648 1 84.75 234 CYS A O 1
ATOM 1836 N N . GLY A 1 235 ? -7.137 0.091 -7.41 1 91 235 GLY A N 1
ATOM 1837 C CA . GLY A 1 235 ? -6.203 -0.982 -7.105 1 91 235 GLY A CA 1
ATOM 1838 C C . GLY A 1 235 ? -6.766 -2.008 -6.141 1 91 235 GLY A C 1
ATOM 1839 O O . GLY A 1 235 ? -7.957 -1.995 -5.84 1 91 235 GLY A O 1
ATOM 1840 N N . LEU A 1 236 ? -5.883 -2.975 -5.727 1 96.31 236 LEU A N 1
ATOM 1841 C CA . LEU A 1 236 ? -6.141 -4.02 -4.742 1 96.31 236 LEU A CA 1
ATOM 1842 C C . LEU A 1 236 ? -7.25 -4.953 -5.215 1 96.31 236 LEU A C 1
ATOM 1844 O O . LEU A 1 236 ? -8.094 -5.375 -4.422 1 96.31 236 LEU A O 1
ATOM 1848 N N . GLU A 1 237 ? -7.199 -5.191 -6.516 1 96.38 237 GLU A N 1
ATOM 1849 C CA . GLU A 1 237 ? -8.195 -6.09 -7.094 1 96.38 237 GLU A CA 1
ATOM 1850 C C . GLU A 1 237 ? -7.766 -7.547 -6.965 1 96.38 237 GLU A C 1
ATOM 1852 O O . GLU A 1 237 ? -7.488 -8.211 -7.965 1 96.38 237 GLU A O 1
ATOM 1857 N N . ILE A 1 238 ? -7.871 -8.055 -5.766 1 98 238 ILE A N 1
ATOM 1858 C CA . ILE A 1 238 ? -7.363 -9.375 -5.414 1 98 238 ILE A CA 1
ATOM 1859 C C . ILE A 1 238 ? -8.156 -10.445 -6.164 1 98 238 ILE A C 1
ATOM 1861 O O . ILE A 1 238 ? -7.621 -11.508 -6.488 1 98 238 ILE A O 1
ATOM 1865 N N . GLY A 1 239 ? -9.406 -10.195 -6.48 1 97.62 239 GLY A N 1
ATOM 1866 C CA . GLY A 1 239 ? -10.242 -11.141 -7.203 1 97.62 239 GLY A CA 1
ATOM 1867 C C . GLY A 1 239 ? -9.727 -11.445 -8.602 1 97.62 239 GLY A C 1
ATOM 1868 O O . GLY A 1 239 ? -10.109 -12.453 -9.203 1 97.62 239 GLY A O 1
ATOM 1869 N N . HIS A 1 240 ? -8.852 -10.594 -9.094 1 97.31 240 HIS A N 1
ATOM 1870 C CA . HIS A 1 240 ? -8.328 -10.742 -10.453 1 97.31 240 HIS A CA 1
ATOM 1871 C C . HIS A 1 240 ? -6.844 -11.094 -10.43 1 97.31 240 HIS A C 1
ATOM 1873 O O . HIS A 1 240 ? -6.121 -10.805 -11.383 1 97.31 240 HIS A O 1
ATOM 1879 N N . THR A 1 241 ? -6.379 -11.664 -9.383 1 98.38 241 THR A N 1
ATOM 1880 C CA . THR A 1 241 ? -5.051 -12.258 -9.336 1 98.38 241 THR A CA 1
ATOM 1881 C C . THR A 1 241 ? -5.129 -13.766 -9.586 1 98.38 241 THR A C 1
ATOM 1883 O O . THR A 1 241 ? -6.051 -14.43 -9.109 1 98.38 241 THR A O 1
ATOM 1886 N N . THR A 1 242 ? -4.215 -14.242 -10.312 1 98.5 242 THR A N 1
ATOM 1887 C CA . THR A 1 242 ? -4.168 -15.656 -10.664 1 98.5 242 THR A CA 1
ATOM 1888 C C . THR A 1 242 ? -3.646 -16.484 -9.5 1 98.5 242 THR A C 1
ATOM 1890 O O . THR A 1 242 ? -2.6 -16.172 -8.922 1 98.5 242 THR A O 1
ATOM 1893 N N . ILE A 1 243 ? -4.383 -17.547 -9.148 1 98.19 243 ILE A N 1
ATOM 1894 C CA . ILE A 1 243 ? -3.916 -18.484 -8.125 1 98.19 243 ILE A CA 1
ATOM 1895 C C . ILE A 1 243 ? -3.906 -19.891 -8.688 1 98.19 243 ILE A C 1
ATOM 1897 O O . ILE A 1 243 ? -3.51 -20.844 -7.996 1 98.19 243 ILE A O 1
ATOM 1901 N N . ASP A 1 244 ? -4.359 -20.078 -9.875 1 97.81 244 ASP A N 1
ATOM 1902 C CA . ASP A 1 244 ? -4.348 -21.359 -10.578 1 97.81 244 ASP A CA 1
ATOM 1903 C C . ASP A 1 244 ? -3.869 -21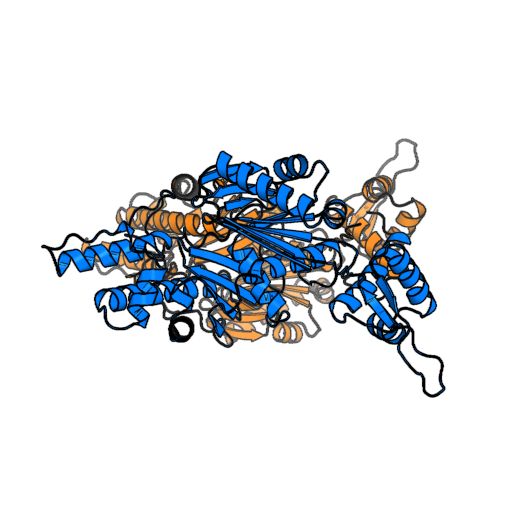.203 -12.016 1 97.81 244 ASP A C 1
ATOM 1905 O O . ASP A 1 244 ? -4.648 -20.828 -12.898 1 97.81 244 ASP A O 1
ATOM 1909 N N . LEU A 1 245 ? -2.658 -21.578 -12.312 1 95.56 245 LEU A N 1
ATOM 1910 C CA . LEU A 1 245 ? -2.02 -21.406 -13.609 1 95.56 245 LEU A CA 1
ATOM 1911 C C . LEU A 1 245 ? -2.824 -22.078 -14.711 1 95.56 245 LEU A C 1
ATOM 1913 O O . LEU A 1 245 ? -2.779 -21.656 -15.867 1 95.56 245 LEU A O 1
ATOM 1917 N N . HIS A 1 246 ? -3.568 -23.047 -14.359 1 93.81 246 HIS A N 1
ATOM 1918 C CA . HIS A 1 246 ? -4.297 -23.844 -15.336 1 93.81 246 HIS A CA 1
ATOM 1919 C C . HIS A 1 246 ? -5.805 -23.703 -15.156 1 93.81 246 HIS A C 1
ATOM 1921 O O . HIS A 1 246 ? -6.57 -24.578 -15.562 1 93.81 246 HIS A O 1
ATOM 1927 N N . GLY A 1 247 ? -6.191 -22.625 -14.555 1 95.62 247 GLY A N 1
ATOM 1928 C CA . GLY A 1 247 ? -7.59 -22.422 -14.219 1 95.62 247 GLY A CA 1
ATOM 1929 C C . GLY A 1 247 ? -8.422 -21.922 -15.391 1 95.62 247 GLY A C 1
ATOM 1930 O O . GLY A 1 247 ? -7.93 -21.875 -16.531 1 95.62 247 GLY A O 1
ATOM 1931 N N . LEU A 1 248 ? -9.633 -21.625 -15.156 1 95.5 248 LEU A N 1
ATOM 1932 C CA . LEU A 1 248 ? -10.609 -21.188 -16.156 1 95.5 248 LEU A CA 1
ATOM 1933 C C . LEU A 1 248 ? -10.352 -19.75 -16.594 1 95.5 248 LEU A C 1
ATOM 1935 O O . LEU A 1 248 ? -9.742 -18.984 -15.852 1 95.5 248 LEU A O 1
ATOM 1939 N N . PRO A 1 249 ? -10.766 -19.391 -17.797 1 95.88 249 PRO A N 1
ATOM 1940 C CA . PRO A 1 249 ? -10.68 -17.984 -18.219 1 95.88 249 PRO A CA 1
ATOM 1941 C C . PRO A 1 249 ? -11.516 -17.047 -17.344 1 95.88 249 PRO A C 1
ATOM 1943 O O . PRO A 1 249 ? -12.586 -17.438 -16.875 1 95.88 249 PRO A O 1
ATOM 1946 N N . CYS A 1 250 ? -11.016 -15.945 -17.156 1 95.5 250 CYS A N 1
ATOM 1947 C CA . CYS A 1 250 ? -11.695 -14.906 -16.375 1 95.5 250 CYS A CA 1
ATOM 1948 C C . CYS A 1 250 ? -12.227 -13.805 -17.281 1 95.5 250 CYS A C 1
ATOM 1950 O O . CYS A 1 250 ? -11.75 -13.633 -18.406 1 95.5 250 CYS A O 1
ATOM 1952 N N . LYS A 1 251 ? -13.18 -13.062 -16.844 1 88.5 251 LYS A N 1
ATOM 1953 C CA . LYS A 1 251 ? -13.727 -11.945 -17.594 1 88.5 251 LYS A CA 1
ATOM 1954 C C . LYS A 1 251 ? -12.672 -10.867 -17.828 1 88.5 251 LYS A C 1
ATOM 1956 O O . LYS A 1 251 ? -12.812 -10.031 -18.734 1 88.5 251 LYS A O 1
ATOM 1961 N N . CYS A 1 252 ? -11.594 -10.828 -17.031 1 89.31 252 CYS A N 1
ATOM 1962 C CA . CYS A 1 252 ? -10.531 -9.844 -17.203 1 89.31 252 CYS A CA 1
ATOM 1963 C C . CYS A 1 252 ? -9.531 -10.297 -18.25 1 89.31 252 CYS A C 1
ATOM 1965 O O . CYS A 1 252 ? -8.539 -9.609 -18.516 1 89.31 252 CYS A O 1
ATOM 1967 N N . SER A 1 253 ? -9.695 -11.398 -18.891 1 91.06 253 SER A N 1
ATOM 1968 C CA . SER A 1 253 ? -8.891 -11.984 -19.953 1 91.06 253 SER A CA 1
ATOM 1969 C C . SER A 1 253 ? -7.754 -12.836 -19.391 1 91.06 253 SER A C 1
ATOM 1971 O O . SER A 1 253 ? -7.051 -13.516 -20.125 1 91.06 253 SER A O 1
ATOM 1973 N N . SER A 1 254 ? -7.531 -12.805 -18.094 1 94.88 254 SER A N 1
ATOM 1974 C CA . SER A 1 254 ? -6.555 -13.695 -17.484 1 94.88 254 SER A CA 1
ATOM 1975 C C . SER A 1 254 ? -7.152 -15.07 -17.219 1 94.88 254 SER A C 1
ATOM 1977 O O . SER A 1 254 ? -8.219 -15.406 -17.75 1 94.88 254 SER A O 1
ATOM 1979 N N . THR A 1 255 ? -6.406 -15.898 -16.594 1 95.12 255 THR A N 1
ATOM 1980 C CA . THR A 1 255 ? -6.84 -17.25 -16.281 1 95.12 255 THR A CA 1
ATOM 1981 C C . THR A 1 255 ? -6.574 -17.594 -14.812 1 95.12 255 THR A C 1
ATOM 1983 O O . THR A 1 255 ? -5.574 -17.141 -14.242 1 95.12 255 THR A O 1
ATOM 1986 N N . GLY A 1 256 ? -7.449 -18.359 -14.281 1 97.62 256 GLY A N 1
ATOM 1987 C CA . GLY A 1 256 ? -7.234 -18.906 -12.945 1 97.62 256 GLY A CA 1
ATOM 1988 C C . GLY A 1 256 ? -7.254 -17.844 -11.859 1 97.62 256 GLY A C 1
ATOM 1989 O O . GLY A 1 256 ? -6.582 -17.984 -10.836 1 97.62 256 GLY A O 1
ATOM 1990 N N . CYS A 1 257 ? -8.016 -16.75 -12.109 1 98.25 257 CYS A N 1
ATOM 1991 C CA . CYS A 1 257 ? -8.125 -15.695 -11.117 1 98.25 257 CYS A CA 1
ATOM 1992 C C . CYS A 1 257 ? -8.891 -16.172 -9.891 1 98.25 257 CYS A C 1
ATOM 1994 O O . CYS A 1 257 ? -9.758 -17.047 -10 1 98.25 257 CYS A O 1
ATOM 1996 N N . VAL A 1 258 ? -8.656 -15.57 -8.781 1 98.56 258 VAL A N 1
ATOM 1997 C CA . VAL A 1 258 ? -9.336 -15.852 -7.527 1 98.56 258 VAL A CA 1
ATOM 1998 C C . VAL A 1 258 ? -10.852 -15.875 -7.75 1 98.56 258 VAL A C 1
ATOM 2000 O O . VAL A 1 258 ? -11.539 -16.797 -7.305 1 98.56 258 VAL A O 1
ATOM 2003 N N . GLY A 1 259 ? -11.367 -14.953 -8.539 1 97.44 259 GLY A N 1
ATOM 2004 C CA . GLY A 1 259 ? -12.805 -14.789 -8.734 1 97.44 259 GLY A CA 1
ATOM 2005 C C . GLY A 1 259 ? -13.422 -15.906 -9.547 1 97.44 259 GLY A C 1
ATOM 2006 O O . GLY A 1 259 ? -14.648 -16.062 -9.562 1 97.44 259 GLY A O 1
ATOM 2007 N N . THR A 1 260 ? -12.609 -16.672 -10.258 1 97.62 260 THR A N 1
ATOM 2008 C CA . THR A 1 260 ? -13.125 -17.797 -11.039 1 97.62 260 THR A CA 1
ATOM 2009 C C . THR A 1 260 ? -13.305 -19.031 -10.148 1 97.62 260 THR A C 1
ATOM 2011 O O . THR A 1 260 ? -13.945 -20 -10.555 1 97.62 260 THR A O 1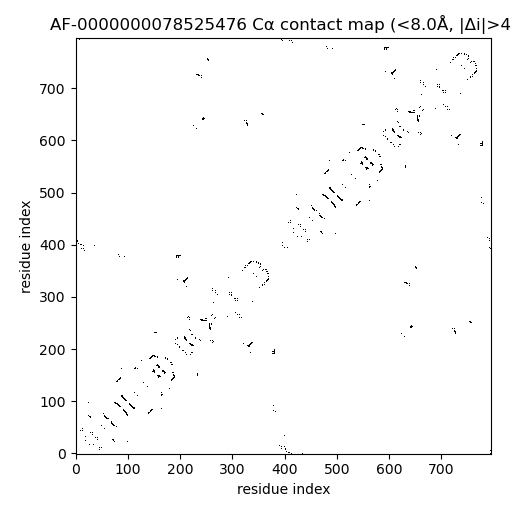
ATOM 2014 N N . LEU A 1 261 ? -12.82 -19 -8.938 1 98 261 LEU A N 1
ATOM 2015 C CA . LEU A 1 261 ? -12.828 -20.172 -8.047 1 98 261 LEU A CA 1
ATOM 2016 C C . LEU A 1 261 ? -13.594 -19.859 -6.766 1 98 261 LEU A C 1
ATOM 2018 O O . LEU A 1 261 ? -14.148 -20.766 -6.137 1 98 261 LEU A O 1
ATOM 2022 N N . LEU A 1 262 ? -13.562 -18.672 -6.352 1 98.19 262 LEU A N 1
ATOM 2023 C CA . LEU A 1 262 ? -14.102 -18.234 -5.066 1 98.19 262 LEU A CA 1
ATOM 2024 C C . LEU A 1 262 ? -15.219 -17.219 -5.266 1 98.19 262 LEU A C 1
ATOM 2026 O O . LEU A 1 262 ? -15.062 -16.266 -6.035 1 98.19 262 LEU A O 1
ATOM 2030 N N . GLY A 1 263 ? -16.328 -17.391 -4.562 1 96.69 263 GLY A N 1
ATOM 2031 C CA . GLY A 1 263 ? -17.453 -16.484 -4.668 1 96.69 263 GLY A CA 1
ATOM 2032 C C . GLY A 1 263 ? -18.734 -17.172 -5.094 1 96.69 263 GLY A C 1
ATOM 2033 O O . GLY A 1 263 ? -18.797 -18.391 -5.18 1 96.69 263 GLY A O 1
ATOM 2034 N N . GLU A 1 264 ? -19.781 -16.391 -5.402 1 95.31 264 GLU A N 1
ATOM 2035 C CA . GLU A 1 264 ? -21.141 -16.906 -5.637 1 95.31 264 GLU A CA 1
ATOM 2036 C C . GLU A 1 264 ? -21.188 -17.766 -6.898 1 95.31 264 GLU A C 1
ATOM 2038 O O . GLU A 1 264 ? -21.609 -18.922 -6.852 1 95.31 264 GLU A O 1
ATOM 2043 N N . LYS A 1 265 ? -20.688 -17.281 -7.977 1 93.38 265 LYS A N 1
ATOM 2044 C CA . LYS A 1 265 ? -20.844 -17.953 -9.266 1 93.38 265 LYS A CA 1
ATOM 2045 C C . LYS A 1 265 ? -20.047 -19.25 -9.305 1 93.38 265 LYS A C 1
ATOM 2047 O O . LYS A 1 265 ? -20.578 -20.297 -9.672 1 93.38 265 LYS A O 1
ATOM 2052 N N . PRO A 1 266 ? -18.812 -19.188 -8.898 1 96.25 266 PRO A N 1
ATOM 2053 C CA . PRO A 1 266 ? -18.078 -20.453 -8.906 1 96.25 266 PRO A CA 1
ATOM 2054 C C . PRO A 1 266 ? -18.656 -21.484 -7.926 1 96.25 266 PRO A C 1
ATOM 2056 O O . PRO A 1 266 ? -18.656 -22.672 -8.211 1 96.25 266 PRO A O 1
ATOM 2059 N N . ALA A 1 267 ? -19.125 -21.078 -6.773 1 97.12 267 ALA A N 1
ATOM 2060 C CA . ALA A 1 267 ? -19.75 -22 -5.82 1 97.12 267 ALA A CA 1
ATOM 2061 C C . ALA A 1 267 ? -21.016 -22.609 -6.398 1 97.12 267 ALA A C 1
ATOM 2063 O O . ALA A 1 267 ? -21.219 -23.828 -6.293 1 97.12 267 ALA A O 1
ATOM 2064 N N . ALA A 1 268 ? -21.812 -21.781 -7.012 1 96.06 268 ALA A N 1
ATOM 2065 C CA . ALA A 1 268 ? -23.047 -22.25 -7.629 1 96.06 268 ALA A CA 1
ATOM 2066 C C . ALA A 1 268 ? -22.75 -23.234 -8.758 1 96.06 268 ALA A C 1
ATOM 2068 O O . ALA A 1 268 ? -23.422 -24.266 -8.883 1 96.06 268 ALA A O 1
ATOM 2069 N N . ALA A 1 269 ? -21.781 -22.906 -9.562 1 94.75 269 ALA A N 1
ATOM 2070 C CA . ALA A 1 269 ? -21.406 -23.781 -10.672 1 94.75 269 ALA A CA 1
ATOM 2071 C C . ALA A 1 269 ? -20.922 -25.141 -10.156 1 94.75 269 ALA A C 1
ATOM 2073 O O . ALA A 1 269 ? -21.281 -26.188 -10.703 1 94.75 269 ALA A O 1
ATOM 2074 N N . GLN A 1 270 ? -20.078 -25.109 -9.148 1 95.94 270 GLN A N 1
ATOM 2075 C CA . GLN A 1 270 ? -19.578 -26.359 -8.562 1 95.94 270 GLN A CA 1
ATOM 2076 C C . GLN A 1 270 ? -20.703 -27.188 -7.98 1 95.94 270 GLN A C 1
ATOM 2078 O O . GLN A 1 270 ? -20.75 -28.406 -8.172 1 95.94 270 GLN A O 1
ATOM 2083 N N . TYR A 1 271 ? -21.594 -26.5 -7.25 1 96.69 271 TYR A N 1
ATOM 2084 C CA . TYR A 1 271 ? -22.75 -27.203 -6.691 1 96.69 271 TYR A CA 1
ATOM 2085 C C . TYR A 1 271 ? -23.547 -27.891 -7.785 1 96.69 271 TYR A C 1
ATOM 2087 O O . TYR A 1 271 ? -23.891 -29.062 -7.672 1 96.69 271 TYR A O 1
ATOM 2095 N N . THR A 1 272 ? -23.859 -27.109 -8.805 1 94.38 272 THR A N 1
ATOM 2096 C CA . THR A 1 272 ? -24.672 -27.609 -9.914 1 94.38 272 THR A CA 1
ATOM 2097 C C . THR A 1 272 ? -24 -28.797 -10.578 1 94.38 272 THR A C 1
ATOM 2099 O O . THR A 1 272 ? -24.641 -29.812 -10.844 1 94.38 272 THR A O 1
ATOM 2102 N N . GLN A 1 273 ? -22.75 -28.688 -10.805 1 93.44 273 GLN A N 1
ATOM 2103 C CA . GLN A 1 273 ? -22 -29.766 -11.43 1 93.44 273 GLN A CA 1
ATOM 2104 C C . GLN A 1 273 ? -22.047 -31.031 -10.578 1 93.44 273 GLN A C 1
ATOM 2106 O O . GLN A 1 273 ? -22.281 -32.125 -11.102 1 93.44 273 GLN A O 1
ATOM 2111 N N . MET A 1 274 ? -21.812 -30.906 -9.32 1 94.5 274 MET A N 1
ATOM 2112 C CA . MET A 1 274 ? -21.844 -32.062 -8.414 1 94.5 274 MET A CA 1
ATOM 2113 C C . MET A 1 274 ? -23.25 -32.656 -8.336 1 94.5 274 MET A C 1
ATOM 2115 O O . MET A 1 274 ? -23.406 -33.875 -8.328 1 94.5 274 MET A O 1
ATOM 2119 N N . TYR A 1 275 ? -24.219 -31.734 -8.227 1 93.38 275 TYR A N 1
ATOM 2120 C CA . TYR A 1 275 ? -25.594 -32.156 -8.148 1 93.38 275 TYR A CA 1
ATOM 2121 C C . TYR A 1 275 ? -25.984 -33 -9.375 1 93.38 275 TYR A C 1
ATOM 2123 O O . TYR A 1 275 ? -26.547 -34.094 -9.25 1 93.38 275 TYR A O 1
ATOM 2131 N N . GLU A 1 276 ? -25.625 -32.469 -10.547 1 92.56 276 GLU A N 1
ATOM 2132 C CA . GLU A 1 276 ? -25.984 -33.125 -11.797 1 92.56 276 GLU A CA 1
ATOM 2133 C C . GLU A 1 276 ? -25.234 -34.438 -11.953 1 92.56 276 GLU A C 1
ATOM 2135 O O . GLU A 1 276 ? -25.75 -35.375 -12.578 1 92.56 276 GLU A O 1
ATOM 2140 N N . THR A 1 277 ? -24.047 -34.5 -11.406 1 93.31 277 THR A N 1
ATOM 2141 C CA . THR A 1 277 ? -23.266 -35.75 -11.438 1 93.31 277 THR A CA 1
ATOM 2142 C C . THR A 1 277 ? -23.922 -36.812 -10.547 1 93.31 277 THR A C 1
ATOM 2144 O O . THR A 1 277 ? -23.984 -37.969 -10.914 1 93.31 277 THR A O 1
ATOM 2147 N N . ILE A 1 278 ? -24.438 -36.438 -9.414 1 92.25 278 ILE A N 1
ATOM 2148 C CA . ILE A 1 278 ? -25 -37.375 -8.438 1 92.25 278 ILE A CA 1
ATOM 2149 C C . ILE A 1 278 ? -26.438 -37.719 -8.828 1 92.25 278 ILE A C 1
ATOM 2151 O O . ILE A 1 278 ? -26.875 -38.875 -8.656 1 92.25 278 ILE A O 1
ATOM 2155 N N . TYR A 1 279 ? -27.125 -36.625 -9.328 1 91.56 279 TYR A N 1
ATOM 2156 C CA . TYR A 1 279 ? -28.516 -36.812 -9.727 1 91.56 279 TYR A CA 1
ATOM 2157 C C . TYR A 1 279 ? -28.719 -36.469 -11.195 1 91.56 279 TYR A C 1
ATOM 2159 O O . TYR A 1 279 ? -29.375 -35.469 -11.523 1 91.56 279 TYR A O 1
ATOM 2167 N N . PRO A 1 280 ? -28.328 -37.25 -12.07 1 88 280 PRO A N 1
ATOM 2168 C CA . PRO A 1 280 ? -28.328 -36.938 -13.5 1 88 280 PRO A CA 1
ATOM 2169 C C . PRO A 1 280 ? -29.734 -36.75 -14.062 1 88 280 PRO A C 1
ATOM 2171 O O . PRO A 1 280 ? -29.922 -36.062 -15.086 1 88 280 PRO A O 1
ATOM 2174 N N . GLU A 1 281 ? -30.766 -37.25 -13.406 1 88.81 281 GLU A N 1
ATOM 2175 C CA . GLU A 1 281 ? -32.156 -37.188 -13.906 1 88.81 281 GLU A CA 1
ATOM 2176 C C . GLU A 1 281 ? -32.844 -35.906 -13.438 1 88.81 281 GLU A C 1
ATOM 2178 O O . GLU A 1 281 ? -33.906 -35.562 -13.914 1 88.81 281 GLU A O 1
ATOM 2183 N N . SER A 1 282 ? -32.219 -35.281 -12.492 1 81.81 282 SER A N 1
ATOM 2184 C CA . SER A 1 282 ? -32.812 -34.094 -11.922 1 81.81 282 SER A CA 1
ATOM 2185 C C . SER A 1 282 ? -32.156 -32.844 -12.492 1 81.81 282 SER A C 1
ATOM 2187 O O . SER A 1 282 ? -30.938 -32.781 -12.648 1 81.81 282 SER A O 1
ATOM 2189 N N . ILE A 1 283 ? -33 -31.984 -13.086 1 77 283 ILE A N 1
ATOM 2190 C CA . ILE A 1 283 ? -32.5 -30.703 -13.562 1 77 283 ILE A CA 1
ATOM 2191 C C . ILE A 1 283 ? -32.594 -29.672 -12.453 1 77 283 ILE A C 1
ATOM 2193 O O . ILE A 1 283 ? -33.656 -29.453 -11.875 1 77 283 ILE A O 1
ATOM 2197 N N . LEU A 1 284 ? -31.422 -29.25 -11.93 1 78.56 284 LEU A N 1
ATOM 2198 C CA . LEU A 1 284 ? -31.391 -28.203 -10.914 1 78.56 284 LEU A CA 1
ATOM 2199 C C . LEU A 1 284 ? -31.375 -26.828 -11.57 1 78.56 284 LEU A C 1
ATOM 2201 O O . LEU A 1 284 ? -30.625 -26.578 -12.508 1 78.56 284 LEU A O 1
ATOM 2205 N N . ASP A 1 285 ? -32.406 -26 -11.172 1 75.94 285 ASP A N 1
ATOM 2206 C CA . ASP A 1 285 ? -32.375 -24.594 -11.602 1 75.94 285 ASP A CA 1
ATOM 2207 C C . ASP A 1 285 ? -31.25 -23.844 -10.875 1 75.94 285 ASP A C 1
ATOM 2209 O O . ASP A 1 285 ? -31.453 -23.375 -9.75 1 75.94 285 ASP A O 1
ATOM 2213 N N . GLY A 1 286 ? -30.156 -23.812 -11.406 1 69.44 286 GLY A N 1
ATOM 2214 C CA . GLY A 1 286 ? -28.969 -23.188 -10.852 1 69.44 286 GLY A CA 1
ATOM 2215 C C . GLY A 1 286 ? -29.141 -21.703 -10.594 1 69.44 286 GLY A C 1
ATOM 2216 O O . GLY A 1 286 ? -28.344 -21.109 -9.852 1 69.44 286 GLY A O 1
ATOM 2217 N N . THR A 1 287 ? -30.203 -21.094 -11.141 1 68.31 287 THR A N 1
ATOM 2218 C CA . THR A 1 287 ? -30.375 -19.641 -11.016 1 68.31 287 THR A CA 1
ATOM 2219 C C . THR A 1 287 ? -30.781 -19.266 -9.594 1 68.31 287 THR A C 1
ATOM 2221 O O . THR A 1 287 ? -30.641 -18.109 -9.188 1 68.31 287 THR A O 1
ATOM 2224 N N . MET A 1 288 ? -31.094 -20.219 -8.914 1 73.56 288 MET A N 1
ATOM 2225 C CA . MET A 1 288 ? -31.562 -19.969 -7.547 1 73.56 288 MET A CA 1
ATOM 2226 C C . MET A 1 288 ? -30.422 -20.094 -6.551 1 73.56 288 MET A C 1
ATOM 2228 O O . MET A 1 288 ? -30.562 -19.766 -5.375 1 73.56 288 MET A O 1
ATOM 2232 N N . LEU A 1 289 ? -29.328 -20.438 -7.082 1 89.25 289 LEU A N 1
ATOM 2233 C CA . LEU A 1 289 ? -28.266 -20.734 -6.129 1 89.25 289 LEU A CA 1
ATOM 2234 C C . LEU A 1 289 ? -27.406 -19.5 -5.871 1 89.25 289 LEU A C 1
ATOM 2236 O O . LEU A 1 289 ? -26.562 -19.141 -6.691 1 89.25 289 LEU A O 1
ATOM 2240 N N . SER A 1 290 ? -27.766 -18.781 -4.809 1 92.06 290 SER A N 1
ATOM 2241 C CA . SER A 1 290 ? -26.953 -17.688 -4.328 1 92.06 290 SER A CA 1
ATOM 2242 C C . SER A 1 290 ? -25.969 -18.141 -3.25 1 92.06 290 SER A C 1
ATOM 2244 O O . SER A 1 290 ? -26.125 -19.234 -2.691 1 92.06 290 SER A O 1
ATOM 2246 N N . TYR A 1 291 ? -25.031 -17.344 -3.059 1 94.56 291 TYR A N 1
ATOM 2247 C CA . TYR A 1 291 ? -24.062 -17.656 -2.025 1 94.56 291 TYR A CA 1
ATOM 2248 C C . TYR A 1 291 ? -24.719 -17.75 -0.656 1 94.56 291 TYR A C 1
ATOM 2250 O O . TYR A 1 291 ? -24.328 -18.578 0.169 1 94.56 291 TYR A O 1
ATOM 2258 N N . ASP A 1 292 ? -25.797 -16.953 -0.461 1 93.94 292 ASP A N 1
ATOM 2259 C CA . ASP A 1 292 ? -26.562 -16.984 0.777 1 93.94 292 ASP A CA 1
ATOM 2260 C C . ASP A 1 292 ? -27.281 -18.328 0.942 1 93.94 292 ASP A C 1
ATOM 2262 O O . ASP A 1 292 ? -27.266 -18.922 2.021 1 93.94 292 ASP A O 1
ATOM 2266 N N . VAL A 1 293 ? -27.828 -18.766 -0.121 1 94.75 293 VAL A N 1
ATOM 2267 C CA . VAL A 1 293 ? -28.578 -20.016 -0.088 1 94.75 293 VAL A CA 1
ATOM 2268 C C . VAL A 1 293 ? -27.625 -21.172 0.199 1 94.75 293 VAL A C 1
ATOM 2270 O O . VAL A 1 293 ? -27.922 -22.031 1.036 1 94.75 293 VAL A O 1
ATOM 2273 N N . LEU A 1 294 ? -26.516 -21.172 -0.465 1 96.62 294 LEU A N 1
ATOM 2274 C CA . LEU A 1 294 ? -25.531 -22.234 -0.253 1 96.62 294 LEU A CA 1
ATOM 2275 C C . LEU A 1 294 ? -25.016 -22.219 1.185 1 96.62 294 LEU A C 1
ATOM 2277 O O . LEU A 1 294 ? -24.828 -23.281 1.787 1 96.62 294 LEU A O 1
ATOM 2281 N N . THR A 1 295 ? -24.812 -21.062 1.738 1 96.69 295 THR A N 1
ATOM 2282 C CA . THR A 1 295 ? -24.391 -20.922 3.125 1 96.69 295 THR A CA 1
ATOM 2283 C C . THR A 1 295 ? -25.469 -21.438 4.078 1 96.69 295 THR A C 1
ATOM 2285 O O . THR A 1 295 ? -25.156 -22.141 5.047 1 96.69 295 THR A O 1
ATOM 2288 N N . ASP A 1 296 ? -26.719 -21.078 3.766 1 96.31 296 ASP A N 1
ATOM 2289 C CA . ASP A 1 296 ? -27.828 -21.562 4.578 1 96.31 296 ASP A CA 1
ATOM 2290 C C . ASP A 1 296 ? -27.875 -23.094 4.59 1 96.31 296 ASP A C 1
ATOM 2292 O O . ASP A 1 296 ? -28.031 -23.703 5.645 1 96.31 296 ASP A O 1
ATOM 2296 N N . TRP A 1 297 ? -27.719 -23.641 3.436 1 96.19 297 TRP A N 1
ATOM 2297 C CA . TRP A 1 297 ? -27.75 -25.094 3.322 1 96.19 297 TRP A CA 1
ATOM 2298 C 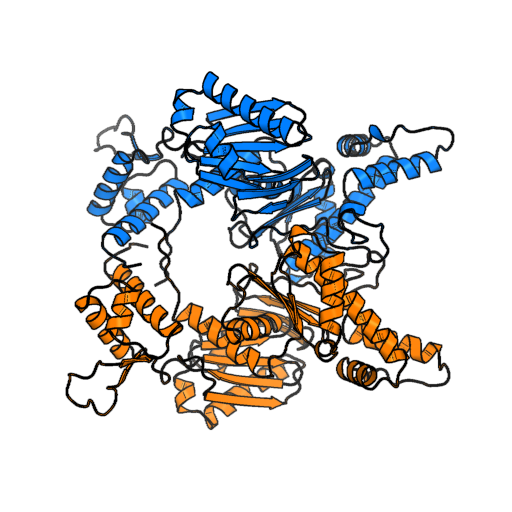C . TRP A 1 297 ? -26.594 -25.734 4.086 1 96.19 297 TRP A C 1
ATOM 2300 O O . TRP A 1 297 ? -26.766 -26.766 4.73 1 96.19 297 TRP A O 1
ATOM 2310 N N . TYR A 1 298 ? -25.438 -25.188 4.027 1 97.44 298 TYR A N 1
ATOM 2311 C CA . TYR A 1 298 ? -24.297 -25.625 4.809 1 97.44 298 TYR A CA 1
ATOM 2312 C C . TYR A 1 298 ? -24.609 -25.609 6.301 1 97.44 298 TYR A C 1
ATOM 2314 O O . TYR A 1 298 ? -24.375 -26.594 7 1 97.44 298 TYR A O 1
ATOM 2322 N N . LEU A 1 299 ? -25.188 -24.516 6.773 1 97.56 299 LEU A N 1
ATOM 2323 C CA . LEU A 1 299 ? -25.453 -24.312 8.188 1 97.56 299 LEU A CA 1
ATOM 2324 C C . LEU A 1 299 ? -26.531 -25.281 8.672 1 97.56 299 LEU A C 1
ATOM 2326 O O . LEU A 1 299 ? -26.516 -25.719 9.828 1 97.56 299 LEU A O 1
ATOM 2330 N N . GLU A 1 300 ? -27.438 -25.547 7.758 1 96.94 300 GLU A N 1
ATOM 2331 C CA . GLU A 1 300 ? -28.484 -26.484 8.102 1 96.94 300 GLU A CA 1
ATOM 2332 C C . GLU A 1 300 ? -27.938 -27.906 8.25 1 96.94 300 GLU A C 1
ATOM 2334 O O . GLU A 1 300 ? -28.484 -28.719 8.984 1 96.94 300 GLU A O 1
ATOM 2339 N N . GLY A 1 301 ? -26.938 -28.297 7.484 1 94.69 301 GLY A N 1
ATOM 2340 C CA . GLY A 1 301 ? -26.219 -29.547 7.645 1 94.69 301 GLY A CA 1
ATOM 2341 C C . GLY A 1 301 ? -26.906 -30.719 6.965 1 94.69 301 GLY A C 1
ATOM 2342 O O . GLY A 1 301 ? -26.516 -31.875 7.168 1 94.69 301 GLY A O 1
ATOM 2343 N N . LYS A 1 302 ? -27.859 -30.469 6.133 1 92.5 302 LYS A N 1
ATOM 2344 C CA . LYS A 1 302 ? -28.609 -31.562 5.527 1 92.5 302 LYS A CA 1
ATOM 2345 C C . LYS A 1 302 ? -28.172 -31.812 4.09 1 92.5 302 LYS A C 1
ATOM 2347 O O . LYS A 1 302 ? -28.469 -32.875 3.518 1 92.5 302 LYS A O 1
ATOM 2352 N N . ASP A 1 303 ? -27.547 -30.891 3.516 1 94.5 303 ASP A N 1
ATOM 2353 C CA . ASP A 1 303 ? -27.125 -31 2.123 1 94.5 303 ASP A CA 1
ATOM 2354 C C . ASP A 1 303 ? -25.625 -31.281 2.027 1 94.5 303 ASP A C 1
ATOM 2356 O O . ASP A 1 303 ? -24.797 -30.375 2.225 1 94.5 303 ASP A O 1
ATOM 2360 N N . LYS A 1 304 ? -25.25 -32.469 1.626 1 96.12 304 LYS A N 1
ATOM 2361 C CA . LYS A 1 304 ? -23.859 -32.906 1.596 1 96.12 304 LYS A CA 1
ATOM 2362 C C . LYS A 1 304 ? -23.078 -32.188 0.493 1 96.12 304 LYS A C 1
ATOM 2364 O O . LYS A 1 304 ? -21.875 -31.953 0.616 1 96.12 304 LYS A O 1
ATOM 2369 N N . ILE A 1 305 ? -23.781 -31.891 -0.599 1 96.38 305 ILE A N 1
ATOM 2370 C CA . ILE A 1 305 ? -23.125 -31.172 -1.688 1 96.38 305 ILE A CA 1
ATOM 2371 C C . ILE A 1 305 ? -22.75 -29.766 -1.232 1 96.38 305 ILE A C 1
ATOM 2373 O O . ILE A 1 305 ? -21.625 -29.312 -1.438 1 96.38 305 ILE A O 1
ATOM 2377 N N . ALA A 1 306 ? -23.672 -29.062 -0.585 1 96.94 306 ALA A N 1
ATOM 2378 C CA . ALA A 1 306 ? -23.406 -27.734 -0.053 1 96.94 306 ALA A CA 1
ATOM 2379 C C . ALA A 1 306 ? -22.266 -27.766 0.954 1 96.94 306 ALA A C 1
ATOM 2381 O O . ALA A 1 306 ? -21.422 -26.859 0.986 1 96.94 306 ALA A O 1
ATOM 2382 N N . ASP A 1 307 ? -22.234 -28.812 1.729 1 97.81 307 ASP A N 1
ATOM 2383 C CA . ASP A 1 307 ? -21.156 -28.984 2.699 1 97.81 307 ASP A CA 1
ATOM 2384 C C . ASP A 1 307 ? -19.797 -29.016 2.012 1 97.81 307 ASP A C 1
ATOM 2386 O O . ASP A 1 307 ? -18.891 -28.281 2.395 1 97.81 307 ASP A O 1
ATOM 2390 N N . ARG A 1 308 ? -19.719 -29.844 1 1 97.81 308 ARG A N 1
ATOM 2391 C CA . ARG A 1 308 ? -18.469 -29.984 0.27 1 97.81 308 ARG A CA 1
ATOM 2392 C C . ARG A 1 308 ? -18.094 -28.688 -0.427 1 97.81 308 ARG A C 1
ATOM 2394 O O . ARG A 1 308 ? -16.938 -28.25 -0.343 1 97.81 308 ARG A O 1
ATOM 2401 N N . VAL A 1 309 ? -19 -28.047 -1.063 1 97.94 309 VAL A N 1
ATOM 2402 C CA . VAL A 1 309 ? -18.766 -26.828 -1.832 1 97.94 309 VAL A CA 1
ATOM 2403 C C . VAL A 1 309 ? -18.297 -25.719 -0.901 1 97.94 309 VAL A C 1
ATOM 2405 O O . VAL A 1 309 ? -17.281 -25.062 -1.167 1 97.94 309 VAL A O 1
ATOM 2408 N N . MET A 1 310 ? -18.969 -25.547 0.205 1 98.19 310 MET A N 1
ATOM 2409 C CA . MET A 1 310 ? -18.641 -24.438 1.093 1 98.19 310 MET A CA 1
ATOM 2410 C C . MET A 1 310 ? -17.328 -24.672 1.82 1 98.19 310 MET A C 1
ATOM 2412 O O . MET A 1 310 ? -16.578 -23.734 2.092 1 98.19 310 MET A O 1
ATOM 2416 N N . ARG A 1 311 ? -17.016 -25.922 2.141 1 98 311 ARG A N 1
ATOM 2417 C CA . ARG A 1 311 ? -15.719 -26.234 2.723 1 98 311 ARG A CA 1
ATOM 2418 C C . ARG A 1 311 ? -14.586 -25.875 1.759 1 98 311 ARG A C 1
ATOM 2420 O O . ARG A 1 311 ? -13.57 -25.312 2.164 1 98 311 ARG A O 1
ATOM 2427 N N . GLU A 1 312 ? -14.797 -26.25 0.517 1 98.06 312 GLU A N 1
ATOM 2428 C CA . GLU A 1 312 ? -13.812 -25.906 -0.501 1 98.06 312 GLU A CA 1
ATOM 2429 C C . GLU A 1 312 ? -13.68 -24.391 -0.66 1 98.06 312 GLU A C 1
ATOM 2431 O O . GLU A 1 312 ? -12.578 -23.875 -0.853 1 98.06 312 GLU A O 1
ATOM 2436 N N . GLN A 1 313 ? -14.805 -23.703 -0.581 1 98.56 313 GLN A N 1
ATOM 2437 C CA . GLN A 1 313 ? -14.789 -22.25 -0.637 1 98.56 313 GLN A CA 1
ATOM 2438 C C . GLN A 1 313 ? -13.969 -21.656 0.507 1 98.56 313 GLN A C 1
ATOM 2440 O O . GLN A 1 313 ? -13.18 -20.734 0.301 1 98.56 313 GLN A O 1
ATOM 2445 N N . ILE A 1 314 ? -14.094 -22.203 1.678 1 98.56 314 ILE A N 1
ATOM 2446 C CA . ILE A 1 314 ? -13.359 -21.719 2.844 1 98.56 314 ILE A CA 1
ATOM 2447 C C . ILE A 1 314 ? -11.867 -22.016 2.672 1 98.56 314 ILE A C 1
ATOM 2449 O O . ILE A 1 314 ? -11.023 -21.203 3.043 1 98.56 314 ILE A O 1
ATOM 2453 N N . GLU A 1 315 ? -11.547 -23.156 2.117 1 98.06 315 GLU A N 1
ATOM 2454 C CA . GLU A 1 315 ? -10.148 -23.484 1.847 1 98.06 315 GLU A CA 1
ATOM 2455 C C . GLU A 1 315 ? -9.523 -22.516 0.859 1 98.06 315 GLU A C 1
ATOM 2457 O O . GLU A 1 315 ? -8.406 -22.031 1.07 1 98.06 315 GLU A O 1
ATOM 2462 N N . LEU A 1 316 ? -10.289 -22.266 -0.195 1 98.44 316 LEU A N 1
ATOM 2463 C CA . LEU A 1 316 ? -9.82 -21.297 -1.185 1 98.44 316 LEU A CA 1
ATOM 2464 C C . LEU A 1 316 ? -9.656 -19.922 -0.565 1 98.44 316 LEU A C 1
ATOM 2466 O O . LEU A 1 316 ? -8.68 -19.219 -0.836 1 98.44 316 LEU A O 1
ATOM 2470 N N . LEU A 1 317 ? -10.633 -19.547 0.238 1 98.69 317 LEU A N 1
ATOM 2471 C CA . LEU A 1 317 ? -10.562 -18.281 0.962 1 98.69 317 LEU A CA 1
ATOM 2472 C C . LEU A 1 317 ? -9.312 -18.219 1.84 1 98.69 317 LEU A C 1
ATOM 2474 O O . LEU A 1 317 ? -8.672 -17.172 1.942 1 98.69 317 LEU A O 1
ATOM 2478 N N . SER A 1 318 ? -8.984 -19.297 2.486 1 98.62 318 SER A N 1
ATOM 2479 C CA . SER A 1 318 ? -7.797 -19.391 3.332 1 98.62 318 SER A CA 1
ATOM 2480 C C . SER A 1 318 ? -6.527 -19.141 2.527 1 98.62 318 SER A C 1
ATOM 2482 O O . SER A 1 318 ? -5.633 -18.422 2.98 1 98.62 318 SER A O 1
ATOM 2484 N N . LEU A 1 319 ? -6.488 -19.734 1.386 1 98.19 319 LEU A N 1
ATOM 2485 C CA . LEU A 1 319 ? -5.34 -19.516 0.512 1 98.19 319 LEU A CA 1
ATOM 2486 C C . LEU A 1 319 ? -5.211 -18.047 0.117 1 98.19 319 LEU A C 1
ATOM 2488 O O . LEU A 1 319 ? -4.113 -17.5 0.125 1 98.19 319 LEU A O 1
ATOM 2492 N N . VAL A 1 320 ? -6.32 -17.438 -0.236 1 98.69 320 VAL A N 1
ATOM 2493 C CA . VAL A 1 320 ? -6.336 -16.016 -0.609 1 98.69 320 VAL A CA 1
ATOM 2494 C C . VAL A 1 320 ? -5.867 -15.172 0.569 1 98.69 320 VAL A C 1
ATOM 2496 O O . VAL A 1 320 ? -5.102 -14.219 0.391 1 98.69 320 VAL A O 1
ATOM 2499 N N . ALA A 1 321 ? -6.301 -15.547 1.744 1 98.75 321 ALA A N 1
ATOM 2500 C CA . ALA A 1 321 ? -5.871 -14.844 2.953 1 98.75 321 ALA A CA 1
ATOM 2501 C C . ALA A 1 321 ? -4.363 -14.977 3.152 1 98.75 321 ALA A C 1
ATOM 2503 O O . ALA A 1 321 ? -3.695 -14.008 3.527 1 98.75 321 ALA A O 1
ATOM 2504 N N . VAL A 1 322 ? -3.812 -16.125 2.908 1 98.5 322 VAL A N 1
ATOM 2505 C CA . VAL A 1 322 ? -2.375 -16.344 3.027 1 98.5 322 VAL A CA 1
ATOM 2506 C C . VAL A 1 322 ? -1.63 -15.406 2.08 1 98.5 322 VAL A C 1
ATOM 2508 O O . VAL A 1 322 ? -0.679 -14.734 2.482 1 98.5 322 VAL A O 1
ATOM 2511 N N . ASN A 1 323 ? -2.074 -15.383 0.799 1 98.62 323 ASN A N 1
ATOM 2512 C CA . ASN A 1 323 ? -1.459 -14.484 -0.169 1 98.62 323 ASN A CA 1
ATOM 2513 C C . ASN A 1 323 ? -1.519 -13.031 0.299 1 98.62 323 ASN A C 1
ATOM 2515 O O . ASN A 1 323 ? -0.523 -12.305 0.226 1 98.62 323 ASN A O 1
ATOM 2519 N N . ALA A 1 324 ? -2.689 -12.656 0.801 1 98.44 324 ALA A N 1
ATOM 2520 C CA . ALA A 1 324 ? -2.883 -11.273 1.246 1 98.44 324 ALA A CA 1
ATOM 2521 C C . ALA A 1 324 ? -1.988 -10.953 2.439 1 98.44 324 ALA A C 1
ATOM 2523 O O . ALA A 1 324 ? -1.407 -9.867 2.512 1 98.44 324 ALA A O 1
ATOM 2524 N N . VAL A 1 325 ? -1.872 -11.852 3.373 1 97.44 325 VAL A N 1
ATOM 2525 C CA . VAL A 1 325 ? -1.044 -11.664 4.559 1 97.44 325 VAL A CA 1
ATOM 2526 C C . VAL A 1 325 ? 0.42 -11.516 4.152 1 97.44 325 VAL A C 1
ATOM 2528 O O . VAL A 1 325 ? 1.125 -10.633 4.652 1 97.44 325 VAL A O 1
ATOM 2531 N N . ASN A 1 326 ? 0.871 -12.297 3.225 1 96.69 326 ASN A N 1
ATOM 2532 C CA . ASN A 1 326 ? 2.258 -12.242 2.777 1 96.69 326 ASN A CA 1
ATOM 2533 C C . ASN A 1 326 ? 2.559 -10.938 2.043 1 96.69 326 ASN A C 1
ATOM 2535 O O . ASN A 1 326 ? 3.699 -10.477 2.039 1 96.69 326 ASN A O 1
ATOM 2539 N N . LEU A 1 327 ? 1.562 -10.336 1.499 1 97.44 327 LEU A N 1
ATOM 2540 C CA . LEU A 1 327 ? 1.75 -9.094 0.747 1 97.44 327 LEU A CA 1
ATOM 2541 C C . LEU A 1 327 ? 1.632 -7.883 1.66 1 97.44 327 LEU A C 1
ATOM 2543 O O . LEU A 1 327 ? 2.383 -6.914 1.515 1 97.44 327 LEU A O 1
ATOM 2547 N N . PHE A 1 328 ? 0.702 -7.965 2.678 1 96.75 328 PHE A N 1
ATOM 2548 C CA . PHE A 1 328 ? 0.342 -6.707 3.32 1 96.75 328 PHE A CA 1
ATOM 2549 C C . PHE A 1 328 ? 0.619 -6.766 4.816 1 96.75 328 PHE A C 1
ATOM 2551 O O . PHE A 1 328 ? 0.532 -5.746 5.512 1 96.75 328 PHE A O 1
ATOM 2558 N N . ASN A 1 329 ? 0.872 -7.891 5.375 1 95 329 ASN A N 1
ATOM 2559 C CA . ASN A 1 329 ? 1.297 -8.086 6.758 1 95 329 ASN A CA 1
ATOM 2560 C C . ASN A 1 329 ? 0.344 -7.406 7.738 1 95 329 ASN A C 1
ATOM 2562 O O . ASN A 1 329 ? 0.771 -6.613 8.578 1 95 329 ASN A O 1
ATOM 2566 N N . PRO A 1 330 ? -0.941 -7.746 7.688 1 96.38 330 PRO A N 1
ATOM 2567 C CA . PRO A 1 330 ? -1.892 -7.184 8.656 1 96.38 330 PRO A CA 1
ATOM 2568 C C . PRO A 1 330 ? -1.819 -7.867 10.016 1 96.38 330 PRO A C 1
ATOM 2570 O O . PRO A 1 330 ? -1.318 -8.992 10.125 1 96.38 330 PRO A O 1
ATOM 2573 N N . ASP A 1 331 ? -2.27 -7.199 11.07 1 94.62 331 ASP A N 1
ATOM 2574 C CA . ASP A 1 331 ? -2.414 -7.848 12.375 1 94.62 331 ASP A CA 1
ATOM 2575 C C . ASP A 1 331 ? -3.82 -8.414 12.555 1 94.62 331 ASP A C 1
ATOM 2577 O O . ASP A 1 331 ? -4.043 -9.273 13.406 1 94.62 331 ASP A O 1
ATOM 2581 N N . VAL A 1 332 ? -4.793 -7.883 11.734 1 96.75 332 VAL A N 1
ATOM 2582 C CA . VAL A 1 332 ? -6.168 -8.375 11.766 1 96.75 332 VAL A CA 1
ATOM 2583 C C . VAL A 1 332 ? -6.699 -8.531 10.344 1 96.75 332 VAL A C 1
ATOM 2585 O O . VAL A 1 332 ? -6.539 -7.629 9.516 1 96.75 332 VAL A O 1
ATOM 2588 N N . VAL A 1 333 ? -7.23 -9.625 10.062 1 97.94 333 VAL A N 1
ATOM 2589 C CA . VAL A 1 333 ? -7.957 -9.859 8.82 1 97.94 333 VAL A CA 1
ATOM 2590 C C . VAL A 1 333 ? -9.438 -10.062 9.125 1 97.94 333 VAL A C 1
ATOM 2592 O O . VAL A 1 333 ? -9.805 -10.938 9.906 1 97.94 333 VAL A O 1
ATOM 2595 N N . VAL A 1 334 ? -10.258 -9.203 8.539 1 97.12 334 VAL A N 1
ATOM 2596 C CA . VAL A 1 334 ? -11.711 -9.336 8.68 1 97.12 334 VAL A CA 1
ATOM 2597 C C . VAL A 1 334 ? -12.305 -9.93 7.406 1 97.12 334 VAL A C 1
ATOM 2599 O O . VAL A 1 334 ? -11.984 -9.484 6.301 1 97.12 334 VAL A O 1
ATOM 2602 N N . ILE A 1 335 ? -13.133 -10.93 7.531 1 97.94 335 ILE A N 1
ATOM 2603 C CA . ILE A 1 335 ? -13.758 -11.578 6.387 1 97.94 335 ILE A CA 1
ATOM 2604 C C . ILE A 1 335 ? -15.258 -11.289 6.391 1 97.94 335 ILE A C 1
ATOM 2606 O O . ILE A 1 335 ? -15.938 -11.508 7.395 1 97.94 335 ILE A O 1
ATOM 2610 N N . GLY A 1 336 ? -15.703 -10.734 5.293 1 95.81 336 GLY A N 1
ATOM 2611 C CA . GLY A 1 336 ? -17.109 -10.438 5.129 1 95.81 336 GLY A CA 1
ATOM 2612 C C . GLY A 1 336 ? -17.781 -11.281 4.051 1 95.81 336 GLY A C 1
ATOM 2613 O O . GLY A 1 336 ? -17.109 -12.055 3.363 1 95.81 336 GLY A O 1
ATOM 2614 N N . GLY A 1 337 ? -19.156 -11.109 3.891 1 93.88 337 GLY A N 1
ATOM 2615 C CA . GLY A 1 337 ? -19.969 -11.875 2.957 1 93.88 337 GLY A CA 1
ATOM 2616 C C . GLY A 1 337 ? -20.672 -13.047 3.604 1 93.88 337 GLY A C 1
ATOM 2617 O O . GLY A 1 337 ? -20.547 -13.266 4.809 1 93.88 337 GLY A O 1
ATOM 2618 N N . PRO A 1 338 ? -21.391 -13.781 2.82 1 94.5 338 PRO A N 1
ATOM 2619 C CA . PRO A 1 338 ? -22.203 -14.883 3.361 1 94.5 338 PRO A CA 1
ATOM 2620 C C . PRO A 1 338 ? -21.344 -15.93 4.086 1 94.5 338 PRO A C 1
ATOM 2622 O O . PRO A 1 338 ? -21.797 -16.5 5.078 1 94.5 338 PRO A O 1
ATOM 2625 N N . VAL A 1 339 ? -20.141 -16.156 3.662 1 96.25 339 VAL A N 1
ATOM 2626 C CA . VAL A 1 339 ? -19.266 -17.172 4.246 1 96.25 339 VAL A CA 1
ATOM 2627 C C . VAL A 1 339 ? -18.953 -16.812 5.695 1 96.25 339 VAL A C 1
ATOM 2629 O O . VAL A 1 339 ? -18.641 -17.688 6.504 1 96.25 339 VAL A O 1
ATOM 2632 N N . SER A 1 340 ? -19 -15.539 6.047 1 95.81 340 SER A N 1
ATOM 2633 C CA . SER A 1 340 ? -18.656 -15.078 7.391 1 95.81 340 SER A CA 1
ATOM 2634 C C . SER A 1 340 ? -19.688 -15.547 8.414 1 95.81 340 SER A C 1
ATOM 2636 O O . SER A 1 340 ? -19.453 -15.484 9.617 1 95.81 340 SER A O 1
ATOM 2638 N N . ARG A 1 341 ? -20.875 -15.984 7.953 1 95.56 341 ARG A N 1
ATOM 2639 C CA . ARG A 1 341 ? -21.922 -16.484 8.836 1 95.56 341 ARG A CA 1
ATOM 2640 C C . ARG A 1 341 ? -21.562 -17.859 9.375 1 95.56 341 ARG A C 1
ATOM 2642 O O . ARG A 1 341 ? -22.188 -18.344 10.32 1 95.56 341 ARG A O 1
ATOM 2649 N N . ILE A 1 342 ? -20.672 -18.547 8.695 1 96.88 342 ILE A N 1
ATOM 2650 C CA . ILE A 1 342 ? -20.25 -19.875 9.125 1 96.88 342 ILE A CA 1
ATOM 2651 C C . ILE A 1 342 ? -19.344 -19.766 10.359 1 96.88 342 ILE A C 1
ATOM 2653 O O . ILE A 1 342 ? -18.266 -19.172 10.281 1 96.88 342 ILE A O 1
ATOM 2657 N N . PRO A 1 343 ? -19.672 -20.297 11.445 1 96.31 343 PRO A N 1
ATOM 2658 C CA . PRO A 1 343 ? -19 -20.062 12.719 1 96.31 343 PRO A CA 1
ATOM 2659 C C . PRO A 1 343 ? -17.547 -20.5 12.703 1 96.31 343 PRO A C 1
ATOM 2661 O O . PRO A 1 343 ? -16.688 -19.828 13.305 1 96.31 343 PRO A O 1
ATOM 2664 N N . GLU A 1 344 ? -17.219 -21.562 12.062 1 97.38 344 GLU A N 1
ATOM 2665 C CA . GLU A 1 344 ? -15.859 -22.109 12.117 1 97.38 344 GLU A CA 1
ATOM 2666 C C . GLU A 1 344 ? -14.961 -21.469 11.062 1 97.38 344 GLU A C 1
ATOM 2668 O O . GLU A 1 344 ? -13.758 -21.734 11.023 1 97.38 344 GLU A O 1
ATOM 2673 N N . MET A 1 345 ? -15.547 -20.672 10.195 1 98.06 345 MET A N 1
ATOM 2674 C CA . MET A 1 345 ? -14.828 -20.109 9.055 1 98.06 345 MET A CA 1
ATOM 2675 C C . MET A 1 345 ? -13.578 -19.359 9.508 1 98.06 345 MET A C 1
ATOM 2677 O O . MET A 1 345 ? -12.477 -19.625 9.016 1 98.06 345 MET A O 1
ATOM 2681 N N . ALA A 1 346 ? -13.719 -18.469 10.469 1 98.31 346 ALA A N 1
ATOM 2682 C CA . ALA A 1 346 ? -12.602 -17.641 10.922 1 98.31 346 ALA A CA 1
ATOM 2683 C C . ALA A 1 346 ? -11.484 -18.5 11.5 1 98.31 346 ALA A C 1
ATOM 2685 O O . ALA A 1 346 ? -10.305 -18.266 11.203 1 98.31 346 ALA A O 1
ATOM 2686 N N . GLY A 1 347 ? -11.883 -19.422 12.328 1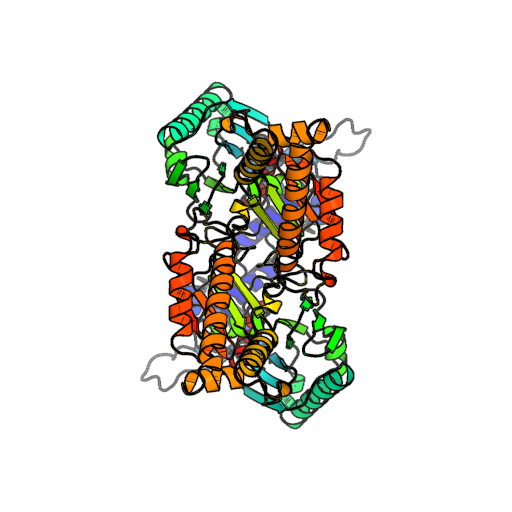 98.38 347 GLY A N 1
ATOM 2687 C CA . GLY A 1 347 ? -10.898 -20.312 12.898 1 98.38 347 GLY A CA 1
ATOM 2688 C C . GLY A 1 347 ? -10.156 -21.141 11.859 1 98.38 347 GLY A C 1
ATOM 2689 O O . GLY A 1 347 ? -8.945 -21.328 11.961 1 98.38 347 GLY A O 1
ATOM 2690 N N . MET A 1 348 ? -10.859 -21.641 10.875 1 98.25 348 MET A N 1
ATOM 2691 C CA . MET A 1 348 ? -10.266 -22.438 9.797 1 98.25 348 MET A CA 1
ATOM 2692 C C . MET A 1 348 ? -9.273 -21.594 9 1 98.25 348 MET A C 1
ATOM 2694 O O . MET A 1 348 ? -8.148 -22.031 8.734 1 98.25 348 MET A O 1
ATOM 2698 N N . VAL A 1 349 ? -9.656 -20.406 8.648 1 98.75 349 VAL A N 1
ATOM 2699 C CA . VAL A 1 349 ? -8.789 -19.516 7.879 1 98.75 349 VAL A CA 1
ATOM 2700 C C . VAL A 1 349 ? -7.555 -19.156 8.703 1 98.75 349 VAL A C 1
ATOM 2702 O O . VAL A 1 349 ? -6.434 -19.141 8.18 1 98.75 349 VAL A O 1
ATOM 2705 N N . GLU A 1 350 ? -7.766 -18.859 9.969 1 98.56 350 GLU A N 1
ATOM 2706 C CA . GLU A 1 350 ? -6.648 -18.5 10.844 1 98.56 350 GLU A CA 1
ATOM 2707 C C . GLU A 1 350 ? -5.637 -19.641 10.93 1 98.56 350 GLU A C 1
ATOM 2709 O O . GLU A 1 350 ? -4.426 -19.406 10.891 1 98.56 350 GLU A O 1
ATOM 2714 N N . ALA A 1 351 ? -6.121 -20.828 11.078 1 97.88 351 ALA A N 1
ATOM 2715 C CA . ALA A 1 351 ? -5.238 -21.984 11.141 1 97.88 351 ALA A CA 1
ATOM 2716 C C . ALA A 1 351 ? -4.406 -22.125 9.875 1 97.88 351 ALA A C 1
ATOM 2718 O O . ALA A 1 351 ? -3.201 -22.375 9.938 1 97.88 351 ALA A O 1
ATOM 2719 N N . TRP A 1 352 ? -5.039 -21.938 8.758 1 97 352 TRP A N 1
ATOM 2720 C CA . TRP A 1 352 ? -4.348 -22 7.477 1 97 352 TRP A CA 1
ATOM 2721 C C . TRP A 1 352 ? -3.283 -20.906 7.379 1 97 352 TRP A C 1
ATOM 2723 O O . TRP A 1 352 ? -2.154 -21.172 6.953 1 97 352 TRP A O 1
ATOM 2733 N N . VAL A 1 353 ? -3.65 -19.734 7.738 1 98.19 353 VAL A N 1
ATOM 2734 C CA . VAL A 1 353 ? -2.736 -18.594 7.656 1 98.19 353 VAL A CA 1
ATOM 2735 C C . VAL A 1 353 ? -1.536 -18.828 8.57 1 98.19 353 VAL A C 1
ATOM 2737 O O . VAL A 1 353 ? -0.388 -18.656 8.156 1 98.19 353 VAL A O 1
ATOM 2740 N N . LYS A 1 354 ? -1.758 -19.25 9.766 1 97.44 354 LYS A N 1
ATOM 2741 C CA . LYS A 1 354 ? -0.685 -19.484 10.727 1 97.44 354 LYS A CA 1
ATOM 2742 C C . LYS A 1 354 ? 0.248 -20.594 10.25 1 97.44 354 LYS A C 1
ATOM 2744 O O . LYS A 1 354 ? 1.448 -20.562 10.531 1 97.44 354 LYS A O 1
ATOM 2749 N N . GLU A 1 355 ? -0.297 -21.484 9.492 1 96.75 355 GLU A N 1
ATOM 2750 C CA . GLU A 1 355 ? 0.487 -22.625 9.008 1 96.75 355 GLU A CA 1
ATOM 2751 C C . GLU A 1 355 ? 1.232 -22.266 7.727 1 96.75 355 GLU A C 1
ATOM 2753 O O . GLU A 1 355 ? 2.379 -22.672 7.535 1 96.75 355 GLU A O 1
ATOM 2758 N N . LYS A 1 356 ? 0.605 -21.5 6.871 1 97.38 356 LYS A N 1
ATOM 2759 C CA . LYS A 1 356 ? 1.074 -21.438 5.488 1 97.38 356 LYS A CA 1
ATOM 2760 C C . LYS A 1 356 ? 1.682 -20.078 5.168 1 97.38 356 LYS A C 1
ATOM 2762 O O . LYS A 1 356 ? 2.441 -19.938 4.203 1 97.38 356 LYS A O 1
ATOM 2767 N N . ALA A 1 357 ? 1.313 -19.016 5.871 1 96.56 357 ALA A N 1
ATOM 2768 C CA . ALA A 1 357 ? 1.909 -17.703 5.621 1 96.56 357 ALA A CA 1
ATOM 2769 C C . ALA A 1 357 ? 3.309 -17.609 6.223 1 96.56 357 ALA A C 1
ATOM 2771 O O . ALA A 1 357 ? 3.729 -18.5 6.973 1 96.56 357 ALA A O 1
ATOM 2772 N N . LEU A 1 358 ? 4.078 -16.609 5.84 1 94.38 358 LEU A N 1
ATOM 2773 C CA . LEU A 1 358 ? 5.41 -16.375 6.387 1 94.38 358 LEU A CA 1
ATOM 2774 C C . LEU A 1 358 ? 5.359 -16.234 7.906 1 94.38 358 LEU A C 1
ATOM 2776 O O . LEU A 1 358 ? 4.566 -15.445 8.43 1 94.38 358 LEU A O 1
ATOM 2780 N N . LYS A 1 359 ? 6.191 -16.875 8.586 1 91.38 359 LYS A N 1
ATOM 2781 C CA . LYS A 1 359 ? 6.145 -17 10.039 1 91.38 359 LYS A CA 1
ATOM 2782 C C . LYS A 1 359 ? 6.258 -15.625 10.703 1 91.38 359 LYS A C 1
ATOM 2784 O O . LYS A 1 359 ? 5.559 -15.352 11.68 1 91.38 359 LYS A O 1
ATOM 2789 N N . PRO A 1 360 ? 7.062 -14.766 10.211 1 88.94 360 PRO A N 1
ATOM 2790 C CA . PRO A 1 360 ? 7.152 -13.461 10.867 1 88.94 360 PRO A CA 1
ATOM 2791 C C . PRO A 1 360 ? 5.844 -12.672 10.797 1 88.94 360 PRO A C 1
ATOM 2793 O O . PRO A 1 360 ? 5.648 -11.719 11.555 1 88.94 360 PRO A O 1
ATOM 2796 N N . PHE A 1 361 ? 4.922 -13.047 9.906 1 92.12 361 PHE A N 1
ATOM 2797 C CA . PHE A 1 361 ? 3.695 -12.289 9.703 1 92.12 361 PHE A CA 1
ATOM 2798 C C . PHE A 1 361 ? 2.541 -12.906 10.484 1 92.12 361 PHE A C 1
ATOM 2800 O O . PHE A 1 361 ? 1.429 -12.375 10.477 1 92.12 361 PHE A O 1
ATOM 2807 N N . THR A 1 362 ? 2.756 -13.984 11.188 1 92.88 362 THR A N 1
ATOM 2808 C CA . THR A 1 362 ? 1.632 -14.711 11.766 1 92.88 362 THR A CA 1
ATOM 2809 C C . THR A 1 362 ? 1.673 -14.641 13.289 1 92.88 362 THR A C 1
ATOM 2811 O O . THR A 1 362 ? 0.759 -15.125 13.961 1 92.88 362 THR A O 1
ATOM 2814 N N . ALA A 1 363 ? 2.715 -14.062 13.852 1 85.69 363 ALA A N 1
ATOM 2815 C CA . ALA A 1 363 ? 2.887 -14.07 15.297 1 85.69 363 ALA A CA 1
ATOM 2816 C C . ALA A 1 363 ? 1.699 -13.414 16 1 85.69 363 ALA A C 1
ATOM 2818 O O . ALA A 1 363 ? 1.201 -13.93 17 1 85.69 363 ALA A O 1
ATOM 2819 N N . SER A 1 364 ? 1.149 -12.398 15.508 1 85.62 364 SER A N 1
ATOM 2820 C CA . SER A 1 364 ? 0.087 -11.672 16.188 1 85.62 364 SER A CA 1
ATOM 2821 C C . SER A 1 364 ? -1.139 -11.508 15.305 1 85.62 364 SER A C 1
ATOM 2823 O O . SER A 1 364 ? -1.972 -10.633 15.539 1 85.62 364 SER A O 1
ATOM 2825 N N . ILE A 1 365 ? -1.331 -12.43 14.383 1 94.5 365 ILE A N 1
ATOM 2826 C CA . ILE A 1 365 ? -2.408 -12.227 13.422 1 94.5 365 ILE A CA 1
ATOM 2827 C C . ILE A 1 365 ? -3.717 -12.773 13.992 1 94.5 365 ILE A C 1
ATOM 2829 O O . ILE A 1 365 ? -3.723 -13.789 14.68 1 94.5 365 ILE A O 1
ATOM 2833 N N . SER A 1 366 ? -4.785 -12.07 13.797 1 96.81 366 SER A N 1
ATOM 2834 C CA . SER A 1 366 ? -6.129 -12.531 14.133 1 96.81 366 SER A CA 1
ATOM 2835 C C . SER A 1 366 ? -7.059 -12.469 12.93 1 96.81 366 SER A C 1
ATOM 2837 O O . SER A 1 366 ? -7.004 -11.516 12.141 1 96.81 366 SER A O 1
ATOM 2839 N N . ILE A 1 367 ? -7.828 -13.547 12.734 1 98.12 367 ILE A N 1
ATOM 2840 C CA . ILE A 1 367 ? -8.852 -13.594 11.695 1 98.12 367 ILE A CA 1
ATOM 2841 C C . ILE A 1 367 ? -10.234 -13.508 12.336 1 98.12 367 ILE A C 1
ATOM 2843 O O . ILE A 1 367 ? -10.531 -14.219 13.297 1 98.12 367 ILE A O 1
ATOM 2847 N N . LYS A 1 368 ? -11.07 -12.617 11.828 1 96.38 368 LYS A N 1
ATOM 2848 C CA . LYS A 1 368 ? -12.406 -12.422 12.391 1 96.38 368 LYS A CA 1
ATOM 2849 C C . LYS A 1 368 ? -13.461 -12.375 11.297 1 96.38 368 LYS A C 1
ATOM 2851 O O . LYS A 1 368 ? -13.18 -11.945 10.172 1 96.38 368 LYS A O 1
ATOM 2856 N N . ALA A 1 369 ? -14.648 -12.852 11.617 1 96.38 369 ALA A N 1
ATOM 2857 C CA . ALA A 1 369 ? -15.812 -12.617 10.766 1 96.38 369 ALA A CA 1
ATOM 2858 C C . ALA A 1 369 ? -16.344 -11.195 10.953 1 96.38 369 ALA A C 1
ATOM 2860 O O . ALA A 1 369 ? -16.391 -10.68 12.07 1 96.38 369 ALA A O 1
ATOM 2861 N N . SER A 1 370 ? -16.641 -10.633 9.844 1 93.38 370 SER A N 1
ATOM 2862 C CA . SER A 1 370 ? -17.234 -9.305 9.945 1 93.38 370 SER A CA 1
ATOM 2863 C C . SER A 1 370 ? -18.547 -9.352 10.734 1 93.38 370 SER A C 1
ATOM 2865 O O . SER A 1 370 ? -19.344 -10.281 10.578 1 93.38 370 SER A O 1
ATOM 2867 N N . ARG A 1 371 ? -18.656 -8.664 11.742 1 74.44 371 ARG A N 1
ATOM 2868 C CA . ARG A 1 371 ? -19.859 -8.648 12.562 1 74.44 371 ARG A CA 1
ATOM 2869 C C . ARG A 1 371 ? -20.703 -7.414 12.266 1 74.44 371 ARG A C 1
ATOM 2871 O O . ARG A 1 371 ? -21.828 -7.281 12.773 1 74.44 371 ARG A O 1
ATOM 2878 N N . GLN A 1 372 ? -20.047 -6.531 11.531 1 62.94 372 GLN A N 1
ATOM 2879 C CA . GLN A 1 372 ? -20.688 -5.223 11.641 1 62.94 372 GLN A CA 1
ATOM 2880 C C . GLN A 1 372 ? -21.906 -5.117 10.734 1 62.94 372 GLN A C 1
ATOM 2882 O O . GLN A 1 372 ? -21.969 -5.801 9.703 1 62.94 372 GLN A O 1
ATOM 2887 N N . GLY A 1 373 ? -22.922 -4.719 11.273 1 63.88 373 GLY A N 1
ATOM 2888 C CA . GLY A 1 373 ? -24.266 -4.562 10.758 1 63.88 373 GLY A CA 1
ATOM 2889 C C . GLY A 1 373 ? -24.328 -3.74 9.484 1 63.88 373 GLY A C 1
ATOM 2890 O O . GLY A 1 373 ? -23.312 -3.217 9.031 1 63.88 373 GLY A O 1
ATOM 2891 N N . TYR A 1 374 ? -25.359 -3.68 8.914 1 62.75 374 TYR A N 1
ATOM 2892 C CA . TYR A 1 374 ? -25.766 -3.07 7.648 1 62.75 374 TYR A CA 1
ATOM 2893 C C . TYR A 1 374 ? -25.359 -1.602 7.598 1 62.75 374 TYR A C 1
ATOM 2895 O O . TYR A 1 374 ? -25 -1.085 6.531 1 62.75 374 TYR A O 1
ATOM 2903 N N . HIS A 1 375 ? -25.141 -0.958 8.773 1 80.31 375 HIS A N 1
ATOM 2904 C CA . HIS A 1 375 ? -24.922 0.483 8.789 1 80.31 375 HIS A CA 1
ATOM 2905 C C . HIS A 1 375 ? -23.438 0.81 8.984 1 80.31 375 HIS A C 1
ATOM 2907 O O . HIS A 1 375 ? -23.047 1.978 8.938 1 80.31 375 HIS A O 1
ATOM 2913 N N . THR A 1 376 ? -22.688 -0.152 9.117 1 85.94 376 THR A N 1
ATOM 2914 C CA . THR A 1 376 ? -21.266 0.024 9.445 1 85.94 376 THR A CA 1
ATOM 2915 C C . THR A 1 376 ? -20.547 0.787 8.336 1 85.94 376 THR A C 1
ATOM 2917 O O . THR A 1 376 ? -19.688 1.617 8.609 1 85.94 376 THR A O 1
ATOM 2920 N N . SER A 1 377 ? -20.984 0.569 7.16 1 91.81 377 SER A N 1
ATOM 2921 C CA . SER A 1 377 ? -20.359 1.246 6.023 1 91.81 377 SER A CA 1
ATOM 2922 C C . SER A 1 377 ? -20.641 2.746 6.059 1 91.81 377 SER A C 1
ATOM 2924 O O . SER A 1 377 ? -19.75 3.551 5.754 1 91.81 377 SER A O 1
ATOM 2926 N N . LEU A 1 378 ? -21.906 3.141 6.449 1 94.88 378 LEU A N 1
ATOM 2927 C CA . LEU A 1 378 ? -22.281 4.551 6.516 1 94.88 378 LEU A CA 1
ATOM 2928 C C . LEU A 1 378 ? -21.406 5.293 7.527 1 94.88 378 LEU A C 1
ATOM 2930 O O . LEU A 1 378 ? -20.844 6.34 7.215 1 94.88 378 LEU A O 1
ATOM 2934 N N . TYR A 1 379 ? -21.328 4.629 8.602 1 92.94 379 TYR A N 1
ATOM 2935 C CA . TYR A 1 379 ? -20.531 5.184 9.703 1 92.94 379 TYR A CA 1
ATOM 2936 C C . TYR A 1 379 ? -19.062 5.281 9.32 1 92.94 379 TYR A C 1
ATOM 2938 O O . TYR A 1 379 ? -18.438 6.32 9.523 1 92.94 379 TYR A O 1
ATOM 2946 N N . GLY A 1 380 ? -18.5 4.227 8.781 1 95.06 380 GLY A N 1
ATOM 2947 C CA . GLY A 1 380 ? -17.094 4.18 8.406 1 95.06 380 GLY A CA 1
ATOM 2948 C C . GLY A 1 380 ? -16.703 5.254 7.406 1 95.06 380 GLY A C 1
ATOM 2949 O O . GLY A 1 380 ? -15.688 5.93 7.578 1 95.06 380 GLY A O 1
ATOM 2950 N N . MET A 1 381 ? -17.516 5.438 6.398 1 96.75 381 MET A N 1
ATOM 2951 C CA . MET A 1 381 ? -17.234 6.453 5.383 1 96.75 381 MET A CA 1
ATOM 2952 C C . MET A 1 381 ? -17.25 7.848 5.996 1 96.75 381 MET A C 1
ATOM 2954 O O . MET A 1 381 ? -16.359 8.648 5.746 1 96.75 381 MET A O 1
ATOM 2958 N N . ALA A 1 382 ? -18.25 8.094 6.816 1 95.94 382 ALA A N 1
ATOM 2959 C CA . ALA A 1 382 ? -18.391 9.414 7.426 1 95.94 382 ALA A CA 1
ATOM 2960 C C . ALA A 1 382 ? -17.203 9.734 8.328 1 95.94 382 ALA A C 1
ATOM 2962 O O . ALA A 1 382 ? -16.688 10.844 8.305 1 95.94 382 ALA A O 1
ATOM 2963 N N . GLU A 1 383 ? -16.828 8.758 9.109 1 94.25 383 GLU A N 1
ATOM 2964 C CA . GLU A 1 383 ? -15.695 8.961 10.016 1 94.25 383 GLU A CA 1
ATOM 2965 C C . GLU A 1 383 ? -14.414 9.273 9.242 1 94.25 383 GLU A C 1
ATOM 2967 O O . GLU A 1 383 ? -13.633 10.133 9.648 1 94.25 383 GLU A O 1
ATOM 2972 N N . TYR A 1 384 ? -14.25 8.594 8.18 1 95.69 384 TYR A N 1
ATOM 2973 C CA . TYR A 1 384 ? -13.102 8.867 7.32 1 95.69 384 TYR A CA 1
ATOM 2974 C C . TYR A 1 384 ? -13.125 10.305 6.824 1 95.69 384 TY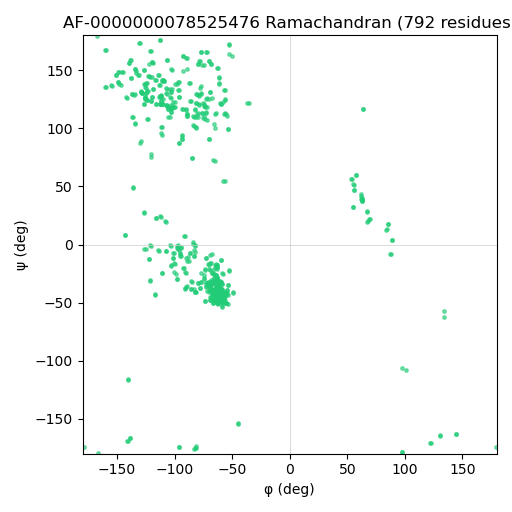R A C 1
ATOM 2976 O O . TYR A 1 384 ? -12.109 11.008 6.883 1 95.69 384 TYR A O 1
ATOM 2984 N N . VAL A 1 385 ? -14.227 10.703 6.336 1 95 385 VAL A N 1
ATOM 2985 C CA . VAL A 1 385 ? -14.398 12.047 5.801 1 95 385 VAL A CA 1
ATOM 2986 C C . VAL A 1 385 ? -14.148 13.078 6.902 1 95 385 VAL A C 1
ATOM 2988 O O . VAL A 1 385 ? -13.477 14.086 6.68 1 95 385 VAL A O 1
ATOM 2991 N N . LEU A 1 386 ? -14.68 12.844 8.062 1 92.5 386 LEU A N 1
ATOM 2992 C CA . LEU A 1 386 ? -14.492 13.75 9.188 1 92.5 386 LEU A CA 1
ATOM 2993 C C . LEU A 1 386 ? -13.016 13.875 9.539 1 92.5 386 LEU A C 1
ATOM 2995 O O . LEU A 1 386 ? -12.516 14.977 9.766 1 92.5 386 LEU A O 1
ATOM 2999 N N . ASP A 1 387 ? -12.344 12.797 9.555 1 91.62 387 ASP A N 1
ATOM 3000 C CA . ASP A 1 387 ? -10.914 12.812 9.859 1 91.62 387 ASP A CA 1
ATOM 3001 C C . ASP A 1 387 ? -10.141 13.633 8.828 1 91.62 387 ASP A C 1
ATOM 3003 O O . ASP A 1 387 ? -9.211 14.367 9.18 1 91.62 387 ASP A O 1
ATOM 3007 N N . LYS A 1 388 ? -10.555 13.492 7.625 1 90.19 388 LYS A N 1
ATOM 3008 C CA . LYS A 1 388 ? -9.844 14.148 6.531 1 90.19 388 LYS A CA 1
ATOM 3009 C C . LYS A 1 388 ? -10.195 15.633 6.453 1 90.19 388 LYS A C 1
ATOM 3011 O O . LYS A 1 388 ? -9.336 16.469 6.168 1 90.19 388 LYS A O 1
ATOM 3016 N N . GLU A 1 389 ? -11.406 15.961 6.707 1 87.69 389 GLU A N 1
ATOM 3017 C CA . GLU A 1 389 ? -11.906 17.297 6.434 1 87.69 389 GLU A CA 1
ATOM 3018 C C . GLU A 1 389 ? -11.891 18.156 7.695 1 87.69 389 GLU A C 1
ATOM 3020 O O . GLU A 1 389 ? -11.766 19.391 7.621 1 87.69 389 GLU A O 1
ATOM 3025 N N . VAL A 1 390 ? -12.047 17.484 8.797 1 86.25 390 VAL A N 1
ATOM 3026 C CA . VAL A 1 390 ? -12.266 18.281 10 1 86.25 390 VAL A CA 1
ATOM 3027 C C . VAL A 1 390 ? -11.117 18.062 10.977 1 86.25 390 VAL A C 1
ATOM 3029 O O . VAL A 1 390 ? -10.578 19.031 11.531 1 86.25 390 VAL A O 1
ATOM 3032 N N . PHE A 1 391 ? -10.68 16.859 11.164 1 82.94 391 PHE A N 1
ATOM 3033 C CA . PHE A 1 391 ? -9.766 16.547 12.258 1 82.94 391 PHE A CA 1
ATOM 3034 C C . PHE A 1 391 ? -8.359 16.281 11.727 1 82.94 391 PHE A C 1
ATOM 3036 O O . PHE A 1 391 ? -7.566 15.586 12.367 1 82.94 391 PHE A O 1
ATOM 3043 N N . THR A 1 392 ? -8.062 16.719 10.562 1 73.38 392 THR A N 1
ATOM 3044 C CA . THR A 1 392 ? -6.746 16.484 9.977 1 73.38 392 THR A CA 1
ATOM 3045 C C . THR A 1 392 ? -5.645 16.969 10.914 1 73.38 392 THR A C 1
ATOM 3047 O O . THR A 1 392 ? -5.625 18.141 11.305 1 73.38 392 THR A O 1
ATOM 3050 N N . ALA A 1 393 ? -4.922 16 11.453 1 59.25 393 ALA A N 1
ATOM 3051 C CA . ALA A 1 393 ? -3.805 16.375 12.32 1 59.25 393 ALA A CA 1
ATOM 3052 C C . ALA A 1 393 ? -2.656 16.969 11.508 1 59.25 393 ALA A C 1
ATOM 3054 O O . ALA A 1 393 ? -2.395 16.531 10.383 1 59.25 393 ALA A O 1
ATOM 3055 N N . VAL A 1 394 ? -2.205 18.125 11.844 1 58.97 394 VAL A N 1
ATOM 3056 C CA . VAL A 1 394 ? -1.005 18.672 11.227 1 58.97 394 VAL A CA 1
ATOM 3057 C C . VAL A 1 394 ? 0.217 18.344 12.078 1 58.97 394 VAL A C 1
ATOM 3059 O O . VAL A 1 394 ? 0.28 18.719 13.25 1 58.97 394 VAL A O 1
ATOM 3062 N N . SER A 1 395 ? 0.863 17.156 11.773 1 54.12 395 SER A N 1
ATOM 3063 C CA . SER A 1 395 ? 2.094 16.797 12.477 1 54.12 395 SER A CA 1
ATOM 3064 C C . SER A 1 395 ? 3.297 17.516 11.867 1 54.12 395 SER A C 1
ATOM 3066 O O . SER A 1 395 ? 3.5 17.484 10.656 1 54.12 395 SER A O 1
ATOM 3068 N N . ILE A 1 396 ? 3.793 18.438 12.625 1 47.78 396 ILE A N 1
ATOM 3069 C CA . ILE A 1 396 ? 5.031 19.109 12.234 1 47.78 396 ILE A CA 1
ATOM 3070 C C . ILE A 1 396 ? 6.219 18.438 12.922 1 47.78 396 ILE A C 1
ATOM 3072 O O . ILE A 1 396 ? 6.262 18.328 14.148 1 47.78 396 ILE A O 1
ATOM 3076 N N . ARG A 1 397 ? 6.723 17.375 12.234 1 48.16 397 ARG A N 1
ATOM 3077 C CA . ARG A 1 397 ? 7.918 16.781 12.828 1 48.16 397 ARG A CA 1
ATOM 3078 C C . ARG A 1 397 ? 9.023 17.812 12.984 1 48.16 397 ARG A C 1
ATOM 3080 O O . ARG A 1 397 ? 9.352 18.531 12.039 1 48.16 397 ARG A O 1
ATOM 3087 N N . LYS A 1 398 ? 9.406 18.219 14.359 1 45.56 398 LYS A N 1
ATOM 3088 C CA . LYS A 1 398 ? 10.617 18.969 14.664 1 45.56 398 LYS A CA 1
ATOM 3089 C C . LYS A 1 398 ? 11.867 18.125 14.453 1 45.56 398 LYS A C 1
ATOM 3091 O O . LYS A 1 398 ? 11.883 16.953 14.797 1 45.56 398 LYS A O 1
ATOM 3096 N N . MET B 1 1 ? 1.344 19.031 19.391 1 60.16 1 MET B N 1
ATOM 3097 C CA . MET B 1 1 ? 2.465 19.938 19.594 1 60.16 1 MET B CA 1
ATOM 3098 C C . MET B 1 1 ? 2.045 21.391 19.359 1 60.16 1 MET B C 1
ATOM 3100 O O . MET B 1 1 ? 1.243 21.656 18.453 1 60.16 1 MET B O 1
ATOM 3104 N N . LYS B 1 2 ? 2.406 22.203 20.312 1 75.44 2 LYS B N 1
ATOM 3105 C CA . LYS B 1 2 ? 2.111 23.641 20.266 1 75.44 2 LYS B CA 1
ATOM 3106 C C . LYS B 1 2 ? 2.852 24.312 19.109 1 75.44 2 LYS B C 1
ATOM 3108 O O . LYS B 1 2 ? 4.066 24.141 18.969 1 75.44 2 LYS B O 1
ATOM 3113 N N . ALA B 1 3 ? 2.059 24.766 18.125 1 76.25 3 ALA B N 1
ATOM 3114 C CA . ALA B 1 3 ? 2.676 25.5 17.016 1 76.25 3 ALA B CA 1
ATOM 3115 C C . ALA B 1 3 ? 2.967 26.953 17.422 1 76.25 3 ALA B C 1
ATOM 3117 O O . ALA B 1 3 ? 2.137 27.594 18.062 1 76.25 3 ALA B O 1
ATOM 3118 N N . GLY B 1 4 ? 4.238 27.469 17.234 1 78.56 4 GLY B N 1
ATOM 3119 C CA . GLY B 1 4 ? 4.668 28.828 17.516 1 78.56 4 GLY B CA 1
ATOM 3120 C C . GLY B 1 4 ? 5.586 29.391 16.438 1 78.56 4 GLY B C 1
ATOM 3121 O O . GLY B 1 4 ? 5.566 28.938 15.297 1 78.56 4 GLY B O 1
ATOM 3122 N N . LYS B 1 5 ? 6.184 30.453 16.781 1 84.06 5 LYS B N 1
ATOM 3123 C CA . LYS B 1 5 ? 7.094 31.125 15.867 1 84.06 5 LYS B CA 1
ATOM 3124 C C . LYS B 1 5 ? 8.156 30.172 15.336 1 84.06 5 LYS B C 1
ATOM 3126 O O . LYS B 1 5 ? 8.539 30.234 14.164 1 84.06 5 LYS B O 1
ATOM 3131 N N . GLU B 1 6 ? 8.516 29.312 16.188 1 84.75 6 GLU B N 1
ATOM 3132 C CA . GLU B 1 6 ? 9.531 28.328 15.797 1 84.75 6 GLU B CA 1
ATOM 3133 C C . GLU B 1 6 ? 9 27.391 14.719 1 84.75 6 GLU B C 1
ATOM 3135 O O . GLU B 1 6 ? 9.758 26.938 13.852 1 84.75 6 GLU B O 1
ATOM 3140 N N . THR B 1 7 ? 7.75 27.125 14.781 1 84.69 7 THR B N 1
ATOM 3141 C CA . THR B 1 7 ? 7.121 26.266 13.781 1 84.69 7 THR B CA 1
ATOM 3142 C C . THR B 1 7 ? 7.133 26.938 12.406 1 84.69 7 THR B C 1
ATOM 3144 O O . THR B 1 7 ? 7.422 26.281 11.398 1 84.69 7 THR B O 1
ATOM 3147 N N . ILE B 1 8 ? 6.895 28.172 12.375 1 85.56 8 ILE B N 1
ATOM 3148 C CA . ILE B 1 8 ? 6.898 28.938 11.133 1 85.56 8 ILE B CA 1
ATOM 3149 C C . ILE B 1 8 ? 8.297 28.906 10.516 1 85.56 8 ILE B C 1
ATOM 3151 O O . ILE B 1 8 ? 8.445 28.672 9.32 1 85.56 8 ILE B O 1
ATOM 3155 N N . LYS B 1 9 ? 9.188 29.203 11.422 1 86.88 9 LYS B N 1
ATOM 3156 C CA . LYS B 1 9 ? 10.578 29.219 10.961 1 86.88 9 LYS B CA 1
ATOM 3157 C C . LYS B 1 9 ? 10.969 27.859 10.359 1 86.88 9 LYS B C 1
ATOM 3159 O O . LYS B 1 9 ? 11.586 27.812 9.297 1 86.88 9 LYS B O 1
ATOM 3164 N N . TYR B 1 10 ? 10.617 26.875 11.055 1 85.94 10 TYR B N 1
ATOM 3165 C CA . TYR B 1 10 ? 10.93 25.516 10.586 1 85.94 10 TYR B CA 1
ATOM 3166 C C . TYR B 1 10 ? 10.305 25.25 9.219 1 85.94 10 TYR B C 1
ATOM 3168 O O . TYR B 1 10 ? 10.984 24.766 8.312 1 85.94 10 TYR B O 1
ATOM 3176 N N . ILE B 1 11 ? 9.086 25.562 9.062 1 86.69 11 ILE B N 1
ATOM 3177 C CA . ILE B 1 11 ? 8.359 25.312 7.824 1 86.69 11 ILE B CA 1
ATOM 3178 C C . ILE B 1 11 ? 8.992 26.094 6.684 1 86.69 11 ILE B C 1
ATOM 3180 O O . ILE B 1 11 ? 9.211 25.562 5.594 1 86.69 11 ILE B O 1
ATOM 3184 N N . ASN B 1 12 ? 9.305 27.344 6.973 1 89.25 12 ASN B N 1
ATOM 3185 C CA . ASN B 1 12 ? 9.883 28.203 5.934 1 89.25 12 ASN B CA 1
ATOM 3186 C C . ASN B 1 12 ? 11.289 27.734 5.555 1 89.25 12 ASN B C 1
ATOM 3188 O O . ASN B 1 12 ? 11.672 27.812 4.387 1 89.25 12 ASN B O 1
ATOM 3192 N N . LYS B 1 13 ? 12.031 27.344 6.57 1 89.94 13 LYS B N 1
ATOM 3193 C CA . LYS B 1 13 ? 13.352 26.781 6.281 1 89.94 13 LYS B CA 1
ATOM 3194 C C . LYS B 1 13 ? 13.242 25.578 5.359 1 89.94 13 LYS B C 1
ATOM 3196 O O . LYS B 1 13 ? 14.016 25.438 4.41 1 89.94 13 LYS B O 1
ATOM 3201 N N . GLN B 1 14 ? 12.305 24.75 5.672 1 88.5 14 GLN B N 1
ATOM 3202 C CA . GLN B 1 14 ? 12.102 23.547 4.855 1 88.5 14 GLN B CA 1
ATOM 3203 C C . GLN B 1 14 ? 11.695 23.922 3.434 1 88.5 14 GLN B C 1
ATOM 3205 O O . GLN B 1 14 ? 12.109 23.266 2.473 1 88.5 14 GLN B O 1
ATOM 3210 N N . ASN B 1 15 ? 10.922 24.875 3.314 1 88.31 15 ASN B N 1
ATOM 3211 C CA . ASN B 1 15 ? 10.516 25.344 1.993 1 88.31 15 ASN B CA 1
ATOM 3212 C C . ASN B 1 15 ? 11.703 25.828 1.177 1 88.31 15 ASN B C 1
ATOM 3214 O O . ASN B 1 15 ? 11.805 25.562 -0.02 1 88.31 15 ASN B O 1
ATOM 3218 N N . ILE B 1 16 ? 12.562 26.562 1.842 1 90.5 16 ILE B N 1
ATOM 3219 C CA . ILE B 1 16 ? 13.758 27.062 1.169 1 90.5 16 ILE B CA 1
ATOM 3220 C C . ILE B 1 16 ? 14.633 25.891 0.734 1 90.5 16 ILE B C 1
ATOM 3222 O O . ILE B 1 16 ? 15.086 25.828 -0.411 1 90.5 16 ILE B O 1
ATOM 3226 N N . LEU B 1 17 ? 14.797 24.938 1.616 1 90.12 17 LEU B N 1
ATOM 3227 C CA . LEU B 1 17 ? 15.625 23.781 1.309 1 90.12 17 LEU B CA 1
ATOM 3228 C C . LEU B 1 17 ? 15.047 22.984 0.135 1 90.12 17 LEU B C 1
ATOM 3230 O O . LEU B 1 17 ? 15.797 22.438 -0.676 1 90.12 17 LEU B O 1
ATOM 3234 N N . SER B 1 18 ? 13.766 22.953 0.111 1 87.88 18 SER B N 1
ATOM 3235 C CA . SER B 1 18 ? 13.117 22.219 -0.969 1 87.88 18 SER B CA 1
ATOM 3236 C C . SER B 1 18 ? 13.453 22.812 -2.33 1 87.88 18 SER B C 1
ATOM 3238 O O . SER B 1 18 ? 13.523 22.109 -3.33 1 87.88 18 SER B O 1
ATOM 3240 N N . VAL B 1 19 ? 13.672 24.141 -2.404 1 89.25 19 VAL B N 1
ATOM 3241 C CA . VAL B 1 19 ? 14.062 24.812 -3.646 1 89.25 19 VAL B CA 1
ATOM 3242 C C . VAL B 1 19 ? 15.422 24.281 -4.109 1 89.25 19 VAL B C 1
ATOM 3244 O O . VAL B 1 19 ? 15.625 24.047 -5.305 1 89.25 19 VAL B O 1
ATOM 3247 N N . PHE B 1 20 ? 16.266 24 -3.162 1 89.81 20 PHE B N 1
ATOM 3248 C CA . PHE B 1 20 ? 17.609 23.547 -3.488 1 89.81 20 PHE B CA 1
ATOM 3249 C C . PHE B 1 20 ? 17.578 22.078 -3.92 1 89.81 20 PHE B C 1
ATOM 3251 O O . PHE B 1 20 ? 18.516 21.609 -4.578 1 89.81 20 PHE B O 1
ATOM 3258 N N . ARG B 1 21 ? 16.547 21.359 -3.459 1 85.25 21 ARG B N 1
ATOM 3259 C CA . ARG B 1 21 ? 16.422 19.953 -3.838 1 85.25 21 ARG B CA 1
ATOM 3260 C C . ARG B 1 21 ? 16.203 19.797 -5.34 1 85.25 21 ARG B C 1
ATOM 3262 O O . ARG B 1 21 ? 16.703 18.859 -5.957 1 85.25 21 ARG B O 1
ATOM 3269 N N . GLU B 1 22 ? 15.602 20.781 -5.84 1 81.69 22 GLU B N 1
ATOM 3270 C CA . GLU B 1 22 ? 15.281 20.75 -7.262 1 81.69 22 GLU B CA 1
ATOM 3271 C C . GLU B 1 22 ? 16.391 21.375 -8.094 1 81.69 22 GLU B C 1
ATOM 3273 O O . GLU B 1 22 ? 16.656 20.953 -9.211 1 81.69 22 GLU B O 1
ATOM 3278 N N . LYS B 1 23 ? 16.922 22.438 -7.492 1 84.62 23 LYS B N 1
ATOM 3279 C CA . LYS B 1 23 ? 18 23.188 -8.133 1 84.62 23 LYS B CA 1
ATOM 3280 C C . LYS B 1 23 ? 19.219 23.297 -7.219 1 84.62 23 LYS B C 1
ATOM 3282 O O . LYS B 1 23 ? 19.078 23.688 -6.055 1 84.62 23 LYS B O 1
ATOM 3287 N N . ASN B 1 24 ? 20.312 22.906 -7.664 1 80.38 24 ASN B N 1
ATOM 3288 C CA . ASN B 1 24 ? 21.516 22.922 -6.824 1 80.38 24 ASN B CA 1
ATOM 3289 C C . ASN B 1 24 ? 22 24.344 -6.559 1 80.38 24 ASN B C 1
ATOM 3291 O O . ASN B 1 24 ? 22.578 24.609 -5.508 1 80.38 24 ASN B O 1
ATOM 3295 N N . GLU B 1 25 ? 21.844 25.188 -7.539 1 86.56 25 GLU B N 1
ATOM 3296 C CA . GLU B 1 25 ? 22.25 26.578 -7.414 1 86.56 25 GLU B CA 1
ATOM 3297 C C . GLU B 1 25 ? 21.078 27.516 -7.625 1 86.56 25 GLU B C 1
ATOM 3299 O O . GLU B 1 25 ? 20.391 27.453 -8.648 1 86.56 25 GLU B O 1
ATOM 3304 N N . VAL B 1 26 ? 20.875 28.344 -6.574 1 92.38 26 VAL B N 1
ATOM 3305 C CA . VAL B 1 26 ? 19.688 29.188 -6.621 1 92.38 26 VAL B CA 1
ATOM 3306 C C . VAL B 1 26 ? 20.031 30.594 -6.141 1 92.38 26 VAL B C 1
ATOM 3308 O O . VAL B 1 26 ? 20.906 30.766 -5.285 1 92.38 26 VAL B O 1
ATOM 3311 N N . THR B 1 27 ? 19.453 31.578 -6.738 1 91.38 27 THR B N 1
ATOM 3312 C CA . THR B 1 27 ? 19.594 32.969 -6.277 1 91.38 27 THR B CA 1
ATOM 3313 C C . THR B 1 27 ? 18.516 33.312 -5.262 1 91.38 27 THR B C 1
ATOM 3315 O O . THR B 1 27 ? 17.531 32.594 -5.125 1 91.38 27 THR B O 1
ATOM 3318 N N . LYS B 1 28 ? 18.812 34.344 -4.527 1 91.31 28 LYS B N 1
ATOM 3319 C CA . LYS B 1 28 ? 17.812 34.844 -3.572 1 91.31 28 LYS B CA 1
ATOM 3320 C C . LYS B 1 28 ? 16.5 35.125 -4.27 1 91.31 28 LYS B C 1
ATOM 3322 O O . LYS B 1 28 ? 15.422 34.844 -3.738 1 91.31 28 LYS B O 1
ATOM 3327 N N . ALA B 1 29 ? 16.609 35.75 -5.434 1 91.5 29 ALA B N 1
ATOM 3328 C CA . ALA B 1 29 ? 15.422 36.094 -6.207 1 91.5 29 ALA B CA 1
ATOM 3329 C C . ALA B 1 29 ? 14.602 34.844 -6.547 1 91.5 29 ALA B C 1
ATOM 3331 O O . ALA B 1 29 ? 13.375 34.875 -6.461 1 91.5 29 ALA B O 1
ATOM 3332 N N . GLU B 1 30 ? 15.242 33.844 -6.898 1 92.62 30 GLU B N 1
ATOM 3333 C CA . GLU B 1 30 ? 14.57 32.594 -7.234 1 92.62 30 GLU B CA 1
ATOM 3334 C C . GLU B 1 30 ? 13.891 31.984 -6.008 1 92.62 30 GLU B C 1
ATOM 3336 O O . GLU B 1 30 ? 12.781 31.453 -6.105 1 92.62 30 GLU B O 1
ATOM 3341 N N . ILE B 1 31 ? 14.562 32 -4.906 1 93.12 31 ILE B N 1
ATOM 3342 C CA . ILE B 1 31 ? 13.992 31.484 -3.666 1 93.12 31 ILE B CA 1
ATOM 3343 C C . ILE B 1 31 ? 12.711 32.25 -3.33 1 93.12 31 ILE B C 1
ATOM 3345 O O . ILE B 1 31 ? 11.688 31.625 -2.998 1 93.12 31 ILE B O 1
ATOM 3349 N N . MET B 1 32 ? 12.82 33.562 -3.439 1 93.38 32 MET B N 1
ATOM 3350 C CA . MET B 1 32 ? 11.664 34.406 -3.143 1 93.38 32 MET B CA 1
ATOM 3351 C C . MET B 1 32 ? 10.5 34.094 -4.078 1 93.38 32 MET B C 1
ATOM 3353 O O . MET B 1 32 ? 9.344 34.062 -3.652 1 93.38 32 MET B O 1
ATOM 3357 N N . GLU B 1 33 ? 10.805 33.875 -5.293 1 92.69 33 GLU B N 1
ATOM 3358 C CA . GLU B 1 33 ? 9.781 33.594 -6.293 1 92.69 33 GLU B CA 1
ATOM 3359 C C . GLU B 1 33 ? 9.047 32.281 -5.973 1 92.69 33 GLU B C 1
ATOM 3361 O O . GLU B 1 33 ? 7.82 32.219 -6.074 1 92.69 33 GLU B O 1
ATOM 3366 N N . VAL B 1 34 ? 9.742 31.312 -5.559 1 90.38 34 VAL B N 1
ATOM 3367 C CA . VAL B 1 34 ? 9.164 29.984 -5.344 1 90.38 34 VAL B CA 1
ATOM 3368 C C . VAL B 1 34 ? 8.461 29.938 -3.99 1 90.38 34 VAL B C 1
ATOM 3370 O O . VAL B 1 34 ? 7.352 29.422 -3.877 1 90.38 34 VAL B O 1
ATOM 3373 N N . THR B 1 35 ? 9.039 30.516 -2.971 1 90.19 35 THR B N 1
ATOM 3374 C CA . THR B 1 35 ? 8.523 30.375 -1.614 1 90.19 35 THR B CA 1
ATOM 3375 C C . THR B 1 35 ? 7.523 31.484 -1.298 1 90.19 35 THR B C 1
ATOM 3377 O O . THR B 1 35 ? 6.754 31.375 -0.34 1 90.19 35 THR B O 1
ATOM 3380 N N . LYS B 1 36 ? 7.625 32.688 -2.035 1 91.25 36 LYS B N 1
ATOM 3381 C CA . LYS B 1 36 ? 6.805 33.875 -1.846 1 91.25 36 LYS B CA 1
ATOM 3382 C C . LYS B 1 36 ? 7.098 34.531 -0.502 1 91.25 36 LYS B C 1
ATOM 3384 O O . LYS B 1 36 ? 6.258 35.25 0.036 1 91.25 36 LYS B O 1
ATOM 3389 N N . LEU B 1 37 ? 8.227 34.219 0.031 1 92.62 37 LEU B N 1
ATOM 3390 C CA . LEU B 1 37 ? 8.688 34.844 1.261 1 92.62 37 LEU B CA 1
ATOM 3391 C C . LEU B 1 37 ? 9.281 36.219 0.972 1 92.62 37 LEU B C 1
ATOM 3393 O O . LEU B 1 37 ? 9.695 36.5 -0.156 1 92.62 37 LEU B O 1
ATOM 3397 N N . SER B 1 38 ? 9.258 37.062 1.97 1 92.19 38 SER B N 1
ATOM 3398 C CA . SER B 1 38 ? 9.844 38.406 1.82 1 92.19 38 SER B CA 1
ATOM 3399 C C . SER B 1 38 ? 11.367 38.312 1.743 1 92.19 38 SER B C 1
ATOM 3401 O O . SER B 1 38 ? 11.969 37.344 2.188 1 92.19 38 SER B O 1
ATOM 3403 N N . ALA B 1 39 ? 11.977 39.312 1.173 1 92.25 39 ALA B N 1
ATOM 3404 C CA . ALA B 1 39 ? 13.43 39.375 1.028 1 92.25 39 ALA B CA 1
ATOM 3405 C C . ALA B 1 39 ? 14.125 39.281 2.385 1 92.25 39 ALA B C 1
ATOM 3407 O O . ALA B 1 39 ? 15.133 38.594 2.521 1 92.25 39 ALA B O 1
ATOM 3408 N N . GLY B 1 40 ? 13.555 39.969 3.344 1 93.69 40 GLY B N 1
ATOM 3409 C CA . GLY B 1 40 ? 14.125 39.938 4.68 1 93.69 40 GLY B CA 1
ATOM 3410 C C . GLY B 1 40 ? 14.094 38.531 5.305 1 93.69 40 GLY B C 1
ATOM 3411 O O . GLY B 1 40 ? 15.078 38.094 5.891 1 93.69 40 GLY B O 1
ATOM 3412 N N . THR B 1 41 ? 12.984 37.844 5.16 1 93 41 THR B N 1
ATOM 3413 C CA . THR B 1 41 ? 12.82 36.5 5.703 1 93 41 THR B CA 1
ATOM 3414 C C . THR B 1 41 ? 13.766 35.531 5.02 1 93 41 THR B C 1
ATOM 3416 O O . THR B 1 41 ? 14.414 34.719 5.684 1 93 41 THR B O 1
ATOM 3419 N N . VAL B 1 42 ? 13.852 35.594 3.73 1 94.5 42 VAL B N 1
ATOM 3420 C CA . VAL B 1 42 ? 14.734 34.719 2.971 1 94.5 42 VAL B CA 1
ATOM 3421 C C . VAL B 1 42 ? 16.188 34.938 3.408 1 94.5 42 VAL B C 1
ATOM 3423 O O . VAL B 1 42 ? 16.906 33.969 3.664 1 94.5 42 VAL B O 1
ATOM 3426 N N . SER B 1 43 ? 16.547 36.188 3.541 1 93.75 43 SER B N 1
ATOM 3427 C CA . SER B 1 43 ? 17.922 36.5 3.932 1 93.75 43 SER B CA 1
ATOM 3428 C C . SER B 1 43 ? 18.234 35.938 5.312 1 93.75 43 SER B C 1
ATOM 3430 O O . SER B 1 43 ? 19.297 35.344 5.523 1 93.75 43 SER B O 1
ATOM 3432 N N . ALA B 1 44 ? 17.344 36.125 6.188 1 94.75 44 ALA B N 1
ATOM 3433 C CA . ALA B 1 44 ? 17.547 35.656 7.555 1 94.75 44 ALA B CA 1
ATOM 3434 C C . ALA B 1 44 ? 17.656 34.125 7.602 1 94.75 44 ALA B C 1
ATOM 3436 O O . ALA B 1 44 ? 18.531 33.594 8.281 1 94.75 44 ALA B O 1
ATOM 3437 N N . LEU B 1 45 ? 16.797 33.5 6.934 1 94.38 45 LEU B N 1
ATOM 3438 C CA . LEU B 1 45 ? 16.75 32.031 6.953 1 94.38 45 LEU B CA 1
ATOM 3439 C C . LEU B 1 45 ? 17.953 31.453 6.215 1 94.38 45 LEU B C 1
ATOM 3441 O O . LEU B 1 45 ? 18.5 30.422 6.621 1 94.38 45 LEU B O 1
ATOM 3445 N N . ILE B 1 46 ? 18.328 32.062 5.148 1 94.19 46 ILE B N 1
ATOM 3446 C CA . ILE B 1 46 ? 19.516 31.609 4.422 1 94.19 46 ILE B CA 1
ATOM 3447 C C . ILE B 1 46 ? 20.75 31.734 5.324 1 94.19 46 ILE B C 1
ATOM 3449 O O . ILE B 1 46 ? 21.594 30.828 5.359 1 94.19 46 ILE B O 1
ATOM 3453 N N . ARG B 1 47 ? 20.844 32.875 5.961 1 94.44 47 ARG B N 1
ATOM 3454 C CA . ARG B 1 47 ? 21.953 33.062 6.883 1 94.44 47 ARG B CA 1
ATOM 3455 C C . ARG B 1 47 ? 22 31.953 7.926 1 94.44 47 ARG B C 1
ATOM 3457 O O . ARG B 1 47 ? 23.078 31.469 8.289 1 94.44 47 ARG B O 1
ATOM 3464 N N . GLU B 1 48 ? 20.891 31.609 8.398 1 94.44 48 GLU B N 1
ATOM 3465 C CA . GLU B 1 48 ? 20.812 30.531 9.375 1 94.44 48 GLU B CA 1
ATOM 3466 C C . GLU B 1 48 ? 21.25 29.203 8.766 1 94.44 48 GLU B C 1
ATOM 3468 O O . GLU B 1 48 ? 22 28.438 9.375 1 94.44 48 GLU B O 1
ATOM 3473 N N . LEU B 1 49 ? 20.734 28.891 7.582 1 93.5 49 LEU B N 1
ATOM 3474 C CA . LEU B 1 49 ? 21.047 27.641 6.902 1 93.5 49 LEU B CA 1
ATOM 3475 C C . LEU B 1 49 ? 22.531 27.562 6.551 1 93.5 49 LEU B C 1
ATOM 3477 O O . LEU B 1 49 ? 23.125 26.484 6.574 1 93.5 49 LEU B O 1
ATOM 3481 N N . VAL B 1 50 ? 23.109 28.688 6.23 1 93 50 VAL B N 1
ATOM 3482 C CA . VAL B 1 50 ? 24.547 28.766 6.004 1 93 50 VAL B CA 1
ATOM 3483 C C . VAL B 1 50 ? 25.297 28.516 7.312 1 93 50 VAL B C 1
ATOM 3485 O O . VAL B 1 50 ? 26.281 27.781 7.34 1 93 50 VAL B O 1
ATOM 3488 N N . GLY B 1 51 ? 24.797 29.156 8.359 1 92.31 51 GLY B N 1
ATOM 3489 C CA . GLY B 1 51 ? 25.375 28.922 9.672 1 92.31 51 GLY B CA 1
ATOM 3490 C C . GLY B 1 51 ? 25.312 27.469 10.109 1 92.31 51 GLY B C 1
ATOM 3491 O O . GLY B 1 51 ? 26.234 26.984 10.773 1 92.31 51 GLY B O 1
ATOM 3492 N N . GLU B 1 52 ? 24.25 26.781 9.703 1 89.94 52 GLU B N 1
ATOM 3493 C CA . GLU B 1 52 ? 24.078 25.375 10.016 1 89.94 52 GLU B CA 1
ATOM 3494 C C . GLU B 1 52 ? 24.859 24.5 9.039 1 89.94 52 GLU B C 1
ATOM 3496 O O . GLU B 1 52 ? 24.781 23.266 9.109 1 89.94 52 GLU B O 1
ATOM 3501 N N . THR B 1 53 ? 25.547 25.125 8.078 1 88.56 53 THR B N 1
ATOM 3502 C CA . THR B 1 53 ? 26.438 24.5 7.113 1 88.56 53 THR B CA 1
ATOM 3503 C C . THR B 1 53 ? 25.656 23.641 6.125 1 88.56 53 THR B C 1
ATOM 3505 O O . THR B 1 53 ? 26.172 22.672 5.582 1 88.56 53 THR B O 1
ATOM 3508 N N . LEU B 1 54 ? 24.391 23.891 5.965 1 90.75 54 LEU B N 1
ATOM 3509 C CA . LEU B 1 54 ? 23.578 23.203 4.973 1 90.75 54 LEU B CA 1
ATOM 3510 C C . LEU B 1 54 ? 23.688 23.875 3.607 1 90.75 54 LEU B C 1
ATOM 3512 O O . LEU B 1 54 ? 23.578 23.219 2.572 1 90.75 54 LEU B O 1
ATOM 3516 N N . LEU B 1 55 ? 23.875 25.188 3.627 1 92.88 55 LEU B N 1
ATOM 3517 C CA . LEU B 1 55 ? 24.047 25.953 2.396 1 92.88 55 LEU B CA 1
ATOM 3518 C C . LEU B 1 55 ? 25.406 26.656 2.367 1 92.88 55 LEU B C 1
ATOM 3520 O O . LEU B 1 55 ? 26.047 26.812 3.408 1 92.88 55 LEU B O 1
ATOM 3524 N N . MET B 1 56 ? 25.828 26.953 1.187 1 92.25 56 MET B N 1
ATOM 3525 C CA . MET B 1 56 ? 27.031 27.766 0.96 1 92.25 56 MET B CA 1
ATOM 3526 C C . MET B 1 56 ? 26.719 28.953 0.052 1 92.25 56 MET B C 1
ATOM 3528 O O . MET B 1 56 ? 25.781 28.891 -0.759 1 92.25 56 MET B O 1
ATOM 3532 N N . GLU B 1 57 ? 27.453 29.938 0.291 1 89.69 57 GLU B N 1
ATOM 3533 C CA . GLU B 1 57 ? 27.328 31.141 -0.507 1 89.69 57 GLU B CA 1
ATOM 3534 C C . GLU B 1 57 ? 28.516 31.312 -1.447 1 89.69 57 GLU B C 1
ATOM 3536 O O . GLU B 1 57 ? 29.672 31.109 -1.051 1 89.69 57 GLU B O 1
ATOM 3541 N N . GLU B 1 58 ? 28.172 31.344 -2.705 1 80.25 58 GLU B N 1
ATOM 3542 C CA . GLU B 1 58 ? 29.234 31.609 -3.66 1 80.25 58 GLU B CA 1
ATOM 3543 C C . GLU B 1 58 ? 28.922 32.812 -4.535 1 80.25 58 GLU B C 1
ATOM 3545 O O . GLU B 1 58 ? 27.766 33.031 -4.93 1 80.25 58 GLU B O 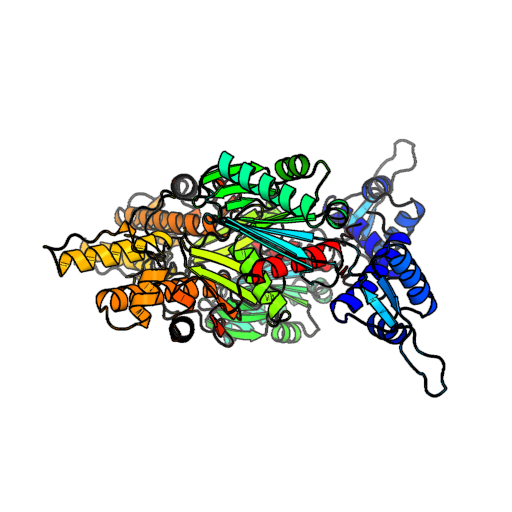1
ATOM 3550 N N . TYR B 1 59 ? 29.859 33.75 -4.703 1 69.75 59 TYR B N 1
ATOM 3551 C CA . TYR B 1 59 ? 29.688 34.906 -5.574 1 69.75 59 TYR B CA 1
ATOM 3552 C C . TYR B 1 59 ? 29.922 34.531 -7.035 1 69.75 59 TYR B C 1
ATOM 3554 O O . TYR B 1 59 ? 30.812 33.75 -7.34 1 69.75 59 TYR B O 1
ATOM 3562 N N . TYR B 1 60 ? 29 34.531 -8 1 59.28 60 TYR B N 1
ATOM 3563 C CA . TYR B 1 60 ? 29.297 34.375 -9.414 1 59.28 60 TYR B CA 1
ATOM 3564 C C . TYR B 1 60 ? 30.375 35.312 -9.875 1 59.28 60 TYR B C 1
ATOM 3566 O O . TYR B 1 60 ? 30.578 36.375 -9.266 1 59.28 60 TYR B O 1
ATOM 3574 N N . GLY B 1 61 ? 31.141 35.031 -11.25 1 51.62 61 GLY B N 1
ATOM 3575 C CA . GLY B 1 61 ? 32.219 35.656 -12.031 1 51.62 61 GLY B CA 1
ATOM 3576 C C . GLY B 1 61 ? 32.062 37.156 -12.133 1 51.62 61 GLY B C 1
ATOM 3577 O O . GLY B 1 61 ? 31.203 37.75 -11.5 1 51.62 61 GLY B O 1
ATOM 3578 N N . GLU B 1 62 ? 32.781 37.688 -13.43 1 49.12 62 GLU B N 1
ATOM 3579 C CA . GLU B 1 62 ? 33.156 39 -13.93 1 49.12 62 GLU B CA 1
ATOM 3580 C C . GLU B 1 62 ? 31.938 39.875 -14.227 1 49.12 62 GLU B C 1
ATOM 3582 O O . GLU B 1 62 ? 31.094 39.5 -15.062 1 49.12 62 GLU B O 1
ATOM 3587 N N . SER B 1 63 ? 31.297 40.312 -13.344 1 45.34 63 SER B N 1
ATOM 3588 C CA . SER B 1 63 ? 30.234 41.219 -13.758 1 45.34 63 SER B CA 1
ATOM 3589 C C . SER B 1 63 ? 30.797 42.344 -14.648 1 45.34 63 SER B C 1
ATOM 3591 O O . SER B 1 63 ? 31.844 42.906 -14.359 1 45.34 63 SER B O 1
ATOM 3593 N N . SER B 1 64 ? 30.625 42.156 -15.836 1 43.5 64 SER B N 1
ATOM 3594 C CA . SER B 1 64 ? 30.766 43.312 -16.75 1 43.5 64 SER B CA 1
ATOM 3595 C C . SER B 1 64 ? 29.812 44.438 -16.375 1 43.5 64 SER B C 1
ATOM 3597 O O . SER B 1 64 ? 28.766 44.594 -17 1 43.5 64 SER B O 1
ATOM 3599 N N . GLY B 1 65 ? 29.766 45.031 -15.008 1 54.66 65 GLY B N 1
ATOM 3600 C CA . GLY B 1 65 ? 29.281 46.344 -14.555 1 54.66 65 GLY B CA 1
ATOM 3601 C C . GLY B 1 65 ? 28.406 46.219 -13.32 1 54.66 65 GLY B C 1
ATOM 3602 O O . GLY B 1 65 ? 28.391 47.125 -12.484 1 54.66 65 GLY B O 1
ATOM 3603 N N . GLY B 1 66 ? 27.156 45.5 -13.305 1 52.38 66 GLY B N 1
ATOM 3604 C CA . GLY B 1 66 ? 26.172 45.625 -12.25 1 52.38 66 GLY B CA 1
ATOM 3605 C C . GLY B 1 66 ? 26.375 44.656 -11.117 1 52.38 66 GLY B C 1
ATOM 3606 O O . GLY B 1 66 ? 27.203 43.75 -11.211 1 52.38 66 GLY B O 1
ATOM 3607 N N . ARG B 1 67 ? 25.953 45 -9.758 1 56.78 67 ARG B N 1
ATOM 3608 C CA . ARG B 1 67 ? 26.016 44.188 -8.562 1 56.78 67 ARG B CA 1
ATOM 3609 C C . ARG B 1 67 ? 25.719 42.719 -8.883 1 56.78 67 ARG B C 1
ATOM 3611 O O . ARG B 1 67 ? 24.703 42.406 -9.516 1 56.78 67 ARG B O 1
ATOM 3618 N N . LYS B 1 68 ? 26.547 41.844 -8.617 1 59.94 68 LYS B N 1
ATOM 3619 C CA . LYS B 1 68 ? 26.562 40.438 -8.93 1 59.94 68 LYS B CA 1
ATOM 3620 C C . LYS B 1 68 ? 25.594 39.656 -8.039 1 59.94 68 LYS B C 1
ATOM 3622 O O . LYS B 1 68 ? 25.625 39.812 -6.812 1 59.94 68 LYS B O 1
ATOM 3627 N N . PRO B 1 69 ? 24.578 38.906 -8.617 1 71.94 69 PRO B N 1
ATOM 3628 C CA . PRO B 1 69 ? 23.656 38.25 -7.68 1 71.94 69 PRO B CA 1
ATOM 3629 C C . PRO B 1 69 ? 24.328 37.094 -6.926 1 71.94 69 PRO B C 1
ATOM 3631 O O . PRO B 1 69 ? 25.234 36.469 -7.449 1 71.94 69 PRO B O 1
ATOM 3634 N N . MET B 1 70 ? 24.297 37.094 -5.539 1 85.38 70 MET B N 1
ATOM 3635 C CA . MET B 1 70 ? 24.734 36 -4.684 1 85.38 70 MET B CA 1
ATOM 3636 C C . MET B 1 70 ? 24 34.688 -5.031 1 85.38 70 MET B C 1
ATOM 3638 O O . MET B 1 70 ? 22.781 34.688 -5.203 1 85.38 70 MET B O 1
ATOM 3642 N N . ILE B 1 71 ? 24.828 33.625 -5.328 1 91.56 71 ILE B N 1
ATOM 3643 C CA . ILE B 1 71 ? 24.281 32.281 -5.59 1 91.56 71 ILE B CA 1
ATOM 3644 C C . ILE B 1 71 ? 24.469 31.406 -4.367 1 91.56 71 ILE B C 1
ATOM 3646 O O . ILE B 1 71 ? 25.531 31.438 -3.73 1 91.56 71 ILE B O 1
ATOM 3650 N N . TYR B 1 72 ? 23.422 30.734 -4.031 1 93.62 72 TYR B N 1
ATOM 3651 C CA . TYR B 1 72 ? 23.453 29.797 -2.914 1 93.62 72 TYR B CA 1
ATOM 3652 C C . TYR B 1 72 ? 23.375 28.359 -3.406 1 93.62 72 TYR B C 1
ATOM 3654 O O . TYR B 1 72 ? 22.688 28.078 -4.395 1 93.62 72 TYR B O 1
ATOM 3662 N N . SER B 1 73 ? 24.156 27.469 -2.748 1 93 73 SER B N 1
ATOM 3663 C CA . SER B 1 73 ? 24.125 26.047 -3.086 1 93 73 SER B CA 1
ATOM 3664 C C . SER B 1 73 ? 24.156 25.188 -1.831 1 93 73 SER B C 1
ATOM 3666 O O . SER B 1 73 ? 24.484 25.672 -0.744 1 93 73 SER B O 1
ATOM 3668 N N . LEU B 1 74 ? 23.703 23.953 -2 1 92.06 74 LEU B N 1
ATOM 3669 C CA . LEU B 1 74 ? 23.844 23 -0.908 1 92.06 74 LEU B CA 1
ATOM 3670 C C . LEU B 1 74 ? 25.312 22.766 -0.566 1 92.06 74 LEU B C 1
ATOM 3672 O O . LEU B 1 74 ? 26.156 22.703 -1.46 1 92.06 74 LEU B O 1
ATOM 3676 N N . ASN B 1 75 ? 25.625 22.688 0.724 1 89.69 75 ASN B N 1
ATOM 3677 C CA . ASN B 1 75 ? 26.984 22.406 1.176 1 89.69 75 ASN B CA 1
ATOM 3678 C C . ASN B 1 75 ? 27.281 20.906 1.127 1 89.69 75 ASN B C 1
ATOM 3680 O O . ASN B 1 75 ? 26.875 20.156 2.023 1 89.69 75 ASN B O 1
ATOM 3684 N N . GLY B 1 76 ? 27.953 20.438 0.149 1 85.38 76 GLY B N 1
ATOM 3685 C CA . GLY B 1 76 ? 28.25 19.031 -0.043 1 85.38 76 GLY B CA 1
ATOM 3686 C C . GLY B 1 76 ? 29.203 18.469 1.001 1 85.38 76 GLY B C 1
ATOM 3687 O O . GLY B 1 76 ? 29.406 17.266 1.075 1 85.38 76 GLY B O 1
ATOM 3688 N N . GLU B 1 77 ? 29.734 19.344 1.805 1 81.25 77 GLU B N 1
ATOM 3689 C CA . GLU B 1 77 ? 30.719 18.922 2.797 1 81.25 77 GLU B CA 1
ATOM 3690 C C . GLU B 1 77 ? 30.031 18.547 4.113 1 81.25 77 GLU B C 1
ATOM 3692 O O . GLU B 1 77 ? 30.672 17.984 5.012 1 81.25 77 GLU B O 1
ATOM 3697 N N . ARG B 1 78 ? 28.75 18.938 4.082 1 76.69 78 ARG B N 1
ATOM 3698 C CA . ARG B 1 78 ? 27.969 18.609 5.27 1 76.69 78 ARG B CA 1
ATOM 3699 C C . ARG B 1 78 ? 27.078 17.406 5.02 1 76.69 78 ARG B C 1
ATOM 3701 O O . ARG B 1 78 ? 26.719 17.109 3.875 1 76.69 78 ARG B O 1
ATOM 3708 N N . VAL B 1 79 ? 26.828 16.688 6.004 1 77.94 79 VAL B N 1
ATOM 3709 C CA . VAL B 1 79 ? 25.938 15.523 6.023 1 77.94 79 VAL B CA 1
ATOM 3710 C C . VAL B 1 79 ? 26.484 14.43 5.109 1 77.94 79 VAL B C 1
ATOM 3712 O O . VAL B 1 79 ? 26.75 14.68 3.93 1 77.94 79 VAL B O 1
ATOM 3715 N N . ARG B 1 80 ? 26.797 13.461 5.48 1 90.44 80 ARG B N 1
ATOM 3716 C CA . ARG B 1 80 ? 27.266 12.273 4.773 1 90.44 80 ARG B CA 1
ATOM 3717 C C . ARG B 1 80 ? 26.438 11.047 5.16 1 90.44 80 ARG B C 1
ATOM 3719 O O . ARG B 1 80 ? 26.188 10.812 6.344 1 90.44 80 ARG B O 1
ATOM 3726 N N . ILE B 1 81 ? 25.938 10.453 4.098 1 95 81 ILE B N 1
ATOM 3727 C CA . ILE B 1 81 ? 25.156 9.234 4.312 1 95 81 ILE B CA 1
ATOM 3728 C C . ILE B 1 81 ? 25.969 8.023 3.857 1 95 81 ILE B C 1
ATOM 3730 O O . ILE B 1 81 ? 26.438 7.973 2.719 1 95 81 ILE B O 1
ATOM 3734 N N . LEU B 1 82 ? 26.234 7.133 4.762 1 96.75 82 LEU B N 1
ATOM 3735 C CA . LEU B 1 82 ? 26.828 5.855 4.398 1 96.75 82 LEU B CA 1
ATOM 3736 C C . LEU B 1 82 ? 25.781 4.883 3.885 1 96.75 82 LEU B C 1
ATOM 3738 O O . LEU B 1 82 ? 24.75 4.664 4.543 1 96.75 82 LEU B O 1
ATOM 3742 N N . THR B 1 83 ? 25.938 4.402 2.688 1 97.62 83 THR B N 1
ATOM 3743 C CA . THR B 1 83 ? 25.047 3.406 2.105 1 97.62 83 THR B CA 1
ATOM 3744 C C . THR B 1 83 ? 25.766 2.072 1.93 1 97.62 83 THR B C 1
ATOM 3746 O O . THR B 1 83 ? 26.891 2.029 1.445 1 97.62 83 THR B O 1
ATOM 3749 N N . LEU B 1 84 ? 25.188 1.01 2.418 1 97.56 84 LEU B N 1
ATOM 3750 C CA . LEU B 1 84 ? 25.734 -0.337 2.35 1 97.56 84 LEU B CA 1
ATOM 3751 C C . LEU B 1 84 ? 24.766 -1.293 1.667 1 97.56 84 LEU B C 1
ATOM 3753 O O . LEU B 1 84 ? 23.719 -1.627 2.229 1 97.56 84 LEU B O 1
ATOM 3757 N N . LYS B 1 85 ? 25.062 -1.7 0.47 1 97.19 85 LYS B N 1
ATOM 3758 C CA . LYS B 1 85 ? 24.328 -2.775 -0.191 1 97.19 85 LYS B CA 1
ATOM 3759 C C . LYS B 1 85 ? 24.938 -4.137 0.124 1 97.19 85 LYS B C 1
ATOM 3761 O O . LYS B 1 85 ? 26.047 -4.445 -0.329 1 97.19 85 LYS B O 1
ATOM 3766 N N . VAL B 1 86 ? 24.219 -4.902 0.839 1 96.75 86 VAL B N 1
ATOM 3767 C CA . VAL B 1 86 ? 24.719 -6.191 1.298 1 96.75 86 VAL B CA 1
ATOM 3768 C C . VAL B 1 86 ? 24.109 -7.316 0.466 1 96.75 86 VAL B C 1
ATOM 3770 O O . VAL B 1 86 ? 22.891 -7.363 0.274 1 96.75 86 VAL B O 1
ATOM 3773 N N . THR B 1 87 ? 24.922 -8.156 -0.092 1 94.31 87 THR B N 1
ATOM 3774 C CA . THR B 1 87 ? 24.516 -9.383 -0.779 1 94.31 87 THR B CA 1
ATOM 3775 C C . THR B 1 87 ? 25.344 -10.57 -0.285 1 94.31 87 THR B C 1
ATOM 3777 O O . THR B 1 87 ? 26.266 -10.398 0.508 1 94.31 87 THR B O 1
ATOM 3780 N N . ALA B 1 88 ? 25 -11.766 -0.719 1 93.31 88 ALA B N 1
ATOM 3781 C CA . ALA B 1 88 ? 25.75 -12.961 -0.347 1 93.31 88 ALA B CA 1
ATOM 3782 C C . ALA B 1 88 ? 27.188 -12.891 -0.881 1 93.31 88 ALA B C 1
ATOM 3784 O O . ALA B 1 88 ? 28.078 -13.555 -0.361 1 93.31 88 ALA B O 1
ATOM 3785 N N . LYS B 1 89 ? 27.406 -12.031 -1.884 1 92.44 89 LYS B N 1
ATOM 3786 C CA . LYS B 1 89 ? 28.703 -11.961 -2.547 1 92.44 89 LYS B CA 1
ATOM 3787 C C . LYS B 1 89 ? 29.562 -10.852 -1.945 1 92.44 89 LYS B C 1
ATOM 3789 O O . LYS B 1 89 ? 30.734 -10.695 -2.309 1 92.44 89 LYS B O 1
ATOM 3794 N N . GLY B 1 90 ? 28.969 -10.062 -1.075 1 95.94 90 GLY B N 1
ATOM 3795 C CA . GLY B 1 90 ? 29.75 -9.031 -0.428 1 95.94 90 GLY B CA 1
ATOM 3796 C C . GLY B 1 90 ? 28.969 -7.754 -0.176 1 95.94 90 GLY B C 1
ATOM 3797 O O . GLY B 1 90 ? 27.75 -7.777 -0.112 1 95.94 90 GLY B O 1
ATOM 3798 N N . ILE B 1 91 ? 29.75 -6.707 0.072 1 97 91 ILE B N 1
ATOM 3799 C CA . ILE B 1 91 ? 29.156 -5.422 0.414 1 97 91 ILE B CA 1
ATOM 3800 C C . ILE B 1 91 ? 29.641 -4.352 -0.559 1 97 91 ILE B C 1
ATOM 3802 O O . ILE B 1 91 ? 30.844 -4.258 -0.844 1 97 91 ILE B O 1
ATOM 3806 N N . LEU B 1 92 ? 28.766 -3.68 -1.193 1 96.56 92 LEU B N 1
ATOM 3807 C CA . LEU B 1 92 ? 29.047 -2.426 -1.88 1 96.56 92 LEU B CA 1
ATOM 3808 C C . LEU B 1 92 ? 28.781 -1.232 -0.971 1 96.56 92 LEU B C 1
ATOM 3810 O O . LEU B 1 92 ? 27.641 -1.023 -0.543 1 96.56 92 LEU B O 1
ATOM 3814 N N . ALA B 1 93 ? 29.797 -0.487 -0.678 1 96.56 93 ALA B N 1
ATOM 3815 C CA . ALA B 1 93 ? 29.688 0.651 0.23 1 96.56 93 ALA B CA 1
ATOM 3816 C C . ALA B 1 93 ? 29.859 1.97 -0.519 1 96.56 93 ALA B C 1
ATOM 3818 O O . ALA B 1 93 ? 30.641 2.061 -1.46 1 96.56 93 ALA B O 1
ATOM 3819 N N . GLY B 1 94 ? 29.062 2.938 -0.127 1 96.19 94 GLY B N 1
ATOM 3820 C CA . GLY B 1 94 ? 29.188 4.273 -0.69 1 96.19 94 GLY B CA 1
ATOM 3821 C C . GLY B 1 94 ? 28.891 5.371 0.314 1 96.19 94 GLY B C 1
ATOM 3822 O O . GLY B 1 94 ? 28.156 5.156 1.281 1 96.19 94 GLY B O 1
ATOM 3823 N N . ILE B 1 95 ? 29.562 6.477 0.141 1 95.5 95 ILE B N 1
ATOM 3824 C CA . ILE B 1 95 ? 29.281 7.691 0.892 1 95.5 95 ILE B CA 1
ATOM 3825 C C . ILE B 1 95 ? 28.688 8.742 -0.042 1 95.5 95 ILE B C 1
ATOM 3827 O O . ILE B 1 95 ? 29.266 9.07 -1.073 1 95.5 95 ILE B O 1
ATOM 3831 N N . VAL B 1 96 ? 27.484 9.164 0.302 1 94.25 96 VAL B N 1
ATOM 3832 C CA . VAL B 1 96 ? 26.781 10.141 -0.51 1 94.25 96 VAL B CA 1
ATOM 3833 C C . VAL B 1 96 ? 26.625 11.453 0.267 1 94.25 96 VAL B C 1
ATOM 3835 O O . VAL B 1 96 ? 26.328 11.438 1.463 1 94.25 96 VAL B O 1
ATOM 3838 N N . ASN B 1 97 ? 26.844 12.578 -0.397 1 92.19 97 ASN B N 1
ATOM 3839 C CA . ASN B 1 97 ? 26.812 13.867 0.297 1 92.19 97 ASN B CA 1
ATOM 3840 C C . ASN B 1 97 ? 25.438 14.531 0.163 1 92.19 97 ASN B C 1
ATOM 3842 O O . ASN B 1 97 ? 24.5 13.93 -0.363 1 92.19 97 ASN B O 1
ATOM 3846 N N . LEU B 1 98 ? 25.312 15.719 0.633 1 90.88 98 LEU B N 1
ATOM 3847 C CA . LEU B 1 98 ? 24.047 16.453 0.705 1 90.88 98 LEU B CA 1
ATOM 3848 C C . LEU B 1 98 ? 23.531 16.766 -0.691 1 90.88 98 LEU B C 1
ATOM 3850 O O . LEU B 1 98 ? 22.312 16.938 -0.886 1 90.88 98 LEU B O 1
ATOM 3854 N N . LYS B 1 99 ? 24.406 16.844 -1.679 1 90.31 99 LYS B N 1
ATOM 3855 C CA . LYS B 1 99 ? 24.031 17.141 -3.055 1 90.31 99 LYS B CA 1
ATOM 3856 C C . LYS B 1 99 ? 23.547 15.891 -3.779 1 90.31 99 LYS B C 1
ATOM 3858 O O . LYS B 1 99 ? 23.125 15.961 -4.934 1 90.31 99 LYS B O 1
ATOM 3863 N N . GLY B 1 100 ? 23.656 14.719 -3.125 1 89.25 100 GLY B N 1
ATOM 3864 C CA . GLY B 1 100 ? 23.281 13.461 -3.746 1 89.25 100 GLY B CA 1
ATOM 3865 C C . GLY B 1 100 ? 24.391 12.844 -4.574 1 89.25 100 GLY B C 1
ATOM 3866 O O . GLY B 1 100 ? 24.141 11.953 -5.395 1 89.25 100 GLY B O 1
ATOM 3867 N N . GLU B 1 101 ? 25.609 13.289 -4.348 1 91.31 101 GLU B N 1
ATOM 3868 C CA . GLU B 1 101 ? 26.734 12.773 -5.105 1 91.31 101 GLU B CA 1
ATOM 3869 C C . GLU B 1 101 ? 27.469 11.672 -4.336 1 91.31 101 GLU B C 1
ATOM 3871 O O . GLU B 1 101 ? 27.688 11.789 -3.131 1 91.31 101 GLU B O 1
ATOM 3876 N N . ILE B 1 102 ? 27.75 10.586 -5.039 1 92.94 102 ILE B N 1
ATOM 3877 C CA . ILE B 1 102 ? 28.594 9.57 -4.441 1 92.94 102 ILE B CA 1
ATOM 3878 C C . ILE B 1 102 ? 30.047 10.07 -4.398 1 92.94 102 ILE B C 1
ATOM 3880 O O . ILE B 1 102 ? 30.688 10.227 -5.441 1 92.94 102 ILE B O 1
ATOM 3884 N N . ILE B 1 103 ? 30.625 10.297 -3.258 1 92.31 103 ILE B N 1
ATOM 3885 C CA . ILE B 1 103 ? 31.953 10.891 -3.146 1 92.31 103 ILE B CA 1
ATOM 3886 C C . ILE B 1 103 ? 33 9.805 -2.891 1 92.31 103 ILE B C 1
ATOM 3888 O O . ILE B 1 103 ? 34.188 10.039 -3.004 1 92.31 103 ILE B O 1
ATOM 3892 N N . TRP B 1 104 ? 32.531 8.656 -2.496 1 94 104 TRP B N 1
ATOM 3893 C CA . TRP B 1 104 ? 33.375 7.477 -2.293 1 94 104 TRP B CA 1
ATOM 3894 C C . TRP B 1 104 ? 32.562 6.199 -2.434 1 94 104 TRP B C 1
ATOM 3896 O O . TRP B 1 104 ? 31.422 6.129 -1.973 1 94 104 TRP B O 1
ATOM 3906 N N . HIS B 1 105 ? 33.062 5.238 -3.08 1 95.06 105 HIS B N 1
ATOM 3907 C CA . HIS B 1 105 ? 32.438 3.916 -3.094 1 95.06 105 HIS B CA 1
ATOM 3908 C C . HIS B 1 105 ? 33.5 2.824 -3.238 1 95.06 105 HIS B C 1
ATOM 3910 O O . HIS B 1 105 ? 34.562 3.059 -3.809 1 95.06 105 HIS B O 1
ATOM 3916 N N . LYS B 1 106 ? 33.219 1.719 -2.666 1 95.62 106 LYS B N 1
ATOM 3917 C CA . LYS B 1 106 ? 34.094 0.553 -2.73 1 95.62 106 LYS B CA 1
ATOM 3918 C C . LYS B 1 106 ? 33.281 -0.743 -2.668 1 95.62 106 LYS B C 1
ATOM 3920 O O . LYS B 1 106 ? 32.312 -0.839 -1.922 1 95.62 106 LYS B O 1
ATOM 3925 N N . SER B 1 107 ? 33.688 -1.696 -3.471 1 95.12 107 SER B N 1
ATOM 3926 C CA . SER B 1 107 ? 33.156 -3.049 -3.385 1 95.12 107 SER B CA 1
ATOM 3927 C C . SER B 1 107 ? 34.062 -3.951 -2.541 1 95.12 107 SER B C 1
ATOM 3929 O O . SER B 1 107 ? 35.281 -3.996 -2.744 1 95.12 107 SER B O 1
ATOM 3931 N N . LEU B 1 108 ? 33.469 -4.566 -1.591 1 95.75 108 LEU B N 1
ATOM 3932 C CA . LEU B 1 108 ? 34.188 -5.543 -0.761 1 95.75 108 LEU B CA 1
ATOM 3933 C C . LEU B 1 108 ? 33.656 -6.953 -1.034 1 95.75 108 LEU B C 1
ATOM 3935 O O . LEU B 1 108 ? 32.656 -7.383 -0.434 1 95.75 108 LEU B O 1
ATOM 3939 N N . PRO B 1 109 ? 34.375 -7.66 -1.943 1 95.38 109 PRO B N 1
ATOM 3940 C CA . PRO B 1 109 ? 33.938 -9.031 -2.246 1 95.38 109 PRO B CA 1
ATOM 3941 C C . PRO B 1 109 ? 34.25 -10.016 -1.125 1 95.38 109 PRO B C 1
ATOM 3943 O O . PRO B 1 109 ? 35.438 -10.273 -0.851 1 95.38 109 PRO B O 1
ATOM 3946 N N . VAL B 1 110 ? 33.281 -10.453 -0.429 1 95.5 110 VAL B N 1
ATOM 3947 C CA . VAL B 1 110 ? 33.406 -11.43 0.646 1 95.5 110 VAL B CA 1
ATOM 3948 C C . VAL B 1 110 ? 32.125 -12.281 0.711 1 95.5 110 VAL B C 1
ATOM 3950 O O . VAL B 1 110 ? 31.016 -11.766 0.535 1 95.5 110 VAL B O 1
ATOM 3953 N N . ARG B 1 111 ? 32.312 -13.57 0.907 1 94.56 111 ARG B N 1
ATOM 3954 C CA . ARG B 1 111 ? 31.125 -14.438 1.029 1 94.56 111 ARG B CA 1
ATOM 3955 C C . ARG B 1 111 ? 30.453 -14.25 2.383 1 94.56 111 ARG B C 1
ATOM 3957 O O . ARG B 1 111 ? 31.078 -14.453 3.428 1 94.56 111 ARG B O 1
ATOM 3964 N N . ILE B 1 112 ? 29.219 -13.82 2.422 1 96.5 112 ILE B N 1
ATOM 3965 C CA . ILE B 1 112 ? 28.422 -13.672 3.633 1 96.5 112 ILE B CA 1
ATOM 3966 C C . ILE B 1 112 ? 27.391 -14.789 3.711 1 96.5 112 ILE B C 1
ATOM 3968 O O . ILE B 1 112 ? 26.516 -14.898 2.844 1 96.5 112 ILE B O 1
ATOM 3972 N N . HIS B 1 113 ? 27.5 -15.641 4.746 1 94.62 113 HIS B N 1
ATOM 3973 C CA . HIS B 1 113 ? 26.625 -16.797 4.777 1 94.62 113 HIS B CA 1
ATOM 3974 C C . HIS B 1 113 ? 26.188 -17.125 6.203 1 94.62 113 HIS B C 1
ATOM 3976 O O . HIS B 1 113 ? 25.656 -18.219 6.461 1 94.62 113 HIS B O 1
ATOM 3982 N N . ASP B 1 114 ? 26.516 -16.25 7.109 1 95.5 114 ASP B N 1
ATOM 3983 C CA . ASP B 1 114 ? 26.031 -16.359 8.484 1 95.5 114 ASP B CA 1
ATOM 3984 C C . ASP B 1 114 ? 26.281 -15.07 9.258 1 95.5 114 ASP B C 1
ATOM 3986 O O . ASP B 1 114 ? 26.766 -14.086 8.703 1 95.5 114 ASP B O 1
ATOM 3990 N N . LYS B 1 115 ? 25.891 -15.086 10.484 1 95.5 115 LYS B N 1
ATOM 3991 C CA . LYS B 1 115 ? 25.969 -13.883 11.312 1 95.5 115 LYS B CA 1
ATOM 3992 C C . LYS B 1 115 ? 27.422 -13.461 11.523 1 95.5 115 LYS B C 1
ATOM 3994 O O . LYS B 1 115 ? 27.734 -12.273 11.516 1 95.5 115 LYS B O 1
ATOM 3999 N N . ALA B 1 116 ? 28.281 -14.414 11.703 1 95.75 116 ALA B N 1
ATOM 4000 C CA . ALA B 1 116 ? 29.688 -14.117 11.945 1 95.75 116 ALA B CA 1
ATOM 4001 C C . ALA B 1 116 ? 30.344 -13.453 10.734 1 95.75 116 ALA B C 1
ATOM 4003 O O . ALA B 1 116 ? 31.031 -12.445 10.867 1 95.75 116 ALA B O 1
ATOM 4004 N N . THR B 1 117 ? 30.078 -14.039 9.594 1 97.12 117 THR B N 1
ATOM 4005 C CA . THR B 1 117 ? 30.656 -13.492 8.375 1 97.12 117 THR B CA 1
ATOM 4006 C C . THR B 1 117 ? 30.047 -12.133 8.039 1 97.12 117 THR B C 1
ATOM 4008 O O . THR B 1 117 ? 30.719 -11.258 7.5 1 97.12 117 THR B O 1
ATOM 4011 N N . PHE B 1 118 ? 28.812 -12 8.344 1 97.31 118 PHE B N 1
ATOM 4012 C CA . PHE B 1 118 ? 28.125 -10.727 8.156 1 97.31 118 PHE B CA 1
ATOM 4013 C C . PHE B 1 118 ? 28.766 -9.641 9.023 1 97.31 118 PHE B C 1
ATOM 4015 O O . PHE B 1 118 ? 29.141 -8.578 8.523 1 97.31 118 PHE B O 1
ATOM 4022 N N . SER B 1 119 ? 28.922 -9.938 10.281 1 95.69 119 SER B N 1
ATOM 4023 C CA . SER B 1 119 ? 29.516 -9.008 11.227 1 95.69 119 SER B CA 1
ATOM 4024 C C . SER B 1 119 ? 30.953 -8.664 10.828 1 95.69 119 SER B C 1
ATOM 4026 O O . SER B 1 119 ? 31.359 -7.5 10.891 1 95.69 119 SER B O 1
ATOM 4028 N N . SER B 1 120 ? 31.672 -9.648 10.438 1 96.62 120 SER B N 1
ATOM 4029 C CA . SER B 1 120 ? 33.062 -9.43 10.016 1 96.62 120 SER B CA 1
ATOM 4030 C C . SER B 1 120 ? 33.125 -8.531 8.781 1 96.62 120 SER B C 1
ATOM 4032 O O . SER B 1 120 ? 33.969 -7.641 8.711 1 96.62 120 SER B O 1
ATOM 4034 N N . ALA B 1 121 ? 32.25 -8.812 7.852 1 97.25 121 ALA B N 1
ATOM 4035 C CA . ALA B 1 121 ? 32.188 -8.008 6.637 1 97.25 121 ALA B CA 1
ATOM 4036 C C . ALA B 1 121 ? 31.922 -6.539 6.961 1 97.25 121 ALA B C 1
ATOM 4038 O O . ALA B 1 121 ? 32.531 -5.641 6.375 1 97.25 121 ALA B O 1
ATOM 4039 N N . LEU B 1 122 ? 31.047 -6.312 7.867 1 96.88 122 LEU B N 1
ATOM 4040 C CA . LEU B 1 122 ? 30.703 -4.949 8.266 1 96.88 122 LEU B CA 1
ATOM 4041 C C . LEU B 1 122 ? 31.891 -4.285 8.969 1 96.88 122 LEU B C 1
ATOM 4043 O O . LEU B 1 122 ? 32.188 -3.109 8.727 1 96.88 122 LEU B O 1
ATOM 4047 N N . LYS B 1 123 ? 32.531 -5.027 9.805 1 96 123 LYS B N 1
ATOM 4048 C CA . LYS B 1 123 ? 33.719 -4.512 10.5 1 96 123 LYS B CA 1
ATOM 4049 C C . LYS B 1 123 ? 34.812 -4.137 9.508 1 96 123 LYS B C 1
ATOM 4051 O O . LYS B 1 123 ? 35.438 -3.08 9.641 1 96 123 LYS B O 1
ATOM 4056 N N . ASP B 1 124 ? 35 -5.016 8.578 1 96.31 124 ASP B N 1
ATOM 4057 C CA . ASP B 1 124 ? 36 -4.754 7.547 1 96.31 124 ASP B CA 1
ATOM 4058 C C . ASP B 1 124 ? 35.656 -3.5 6.75 1 96.31 124 ASP B C 1
ATOM 4060 O O . ASP B 1 124 ? 36.531 -2.709 6.402 1 96.31 124 ASP B O 1
ATOM 4064 N N . THR B 1 125 ? 34.406 -3.387 6.453 1 94.31 125 THR B N 1
ATOM 4065 C CA . THR B 1 125 ? 33.938 -2.215 5.723 1 94.31 125 THR B CA 1
ATOM 4066 C C . THR B 1 125 ? 34.188 -0.942 6.527 1 94.31 125 THR B C 1
ATOM 4068 O O . THR B 1 125 ? 34.719 0.047 6 1 94.31 125 THR B O 1
ATOM 4071 N N . ALA B 1 126 ? 33.844 -0.948 7.793 1 92.12 126 ALA B N 1
ATOM 4072 C CA . ALA B 1 126 ? 34.062 0.202 8.672 1 92.12 126 ALA B CA 1
ATOM 4073 C C . ALA B 1 126 ? 35.562 0.555 8.758 1 92.12 126 ALA B C 1
ATOM 4075 O O . ALA B 1 126 ? 35.906 1.731 8.703 1 92.12 126 ALA B O 1
ATOM 4076 N N . ALA B 1 127 ? 36.344 -0.427 8.875 1 92.88 127 ALA B N 1
ATOM 4077 C CA . ALA B 1 127 ? 37.781 -0.222 8.953 1 92.88 127 ALA B CA 1
ATOM 4078 C C . ALA B 1 127 ? 38.312 0.411 7.668 1 92.88 127 ALA B C 1
ATOM 4080 O O . ALA B 1 127 ? 39.188 1.293 7.715 1 92.88 127 ALA B O 1
ATOM 4081 N N . LEU B 1 128 ? 37.812 -0.073 6.617 1 93.38 128 LEU B N 1
ATOM 4082 C CA . LEU B 1 128 ? 38.219 0.457 5.32 1 93.38 128 LEU B CA 1
ATOM 4083 C C . LEU B 1 128 ? 37.844 1.929 5.191 1 93.38 128 LEU B C 1
ATOM 4085 O O . LEU B 1 128 ? 38.625 2.734 4.691 1 93.38 128 LEU B O 1
ATOM 4089 N N . ILE B 1 129 ? 36.688 2.244 5.594 1 90.75 129 ILE B N 1
ATOM 4090 C CA . ILE B 1 129 ? 36.219 3.627 5.547 1 90.75 129 ILE B CA 1
ATOM 4091 C C . ILE B 1 129 ? 37.094 4.492 6.457 1 90.75 129 ILE B C 1
ATOM 4093 O O . ILE B 1 129 ? 37.5 5.598 6.082 1 90.75 129 ILE B O 1
ATOM 4097 N N . GLU B 1 130 ? 37.375 4.008 7.621 1 89.62 130 GLU B N 1
ATOM 4098 C CA . GLU B 1 130 ? 38.219 4.738 8.555 1 89.62 130 GLU B CA 1
ATOM 4099 C C . GLU B 1 130 ? 39.594 4.992 7.965 1 89.62 130 GLU B C 1
ATOM 4101 O O . GLU B 1 130 ? 40.156 6.078 8.133 1 89.62 130 GLU B O 1
ATOM 4106 N N . GLU B 1 131 ? 40.094 4.062 7.301 1 92.12 131 GLU B N 1
ATOM 4107 C CA . GLU B 1 131 ? 41.406 4.16 6.711 1 92.12 131 GLU B CA 1
ATOM 4108 C C . GLU B 1 131 ? 41.438 5.152 5.547 1 92.12 131 GLU B C 1
ATOM 4110 O O . GLU B 1 131 ? 42.344 5.969 5.438 1 92.12 131 GLU B O 1
ATOM 4115 N N . GLN B 1 132 ? 40.406 5.117 4.762 1 92.44 132 GLN B N 1
ATOM 4116 C CA . GLN B 1 132 ? 40.438 5.859 3.506 1 92.44 132 GLN B CA 1
ATOM 4117 C C . GLN B 1 132 ? 39.719 7.199 3.639 1 92.44 132 GLN B C 1
ATOM 4119 O O . GLN B 1 132 ? 39.969 8.117 2.859 1 92.44 132 GLN B O 1
ATOM 4124 N N . GLN B 1 133 ? 38.812 7.289 4.539 1 87.94 133 GLN B N 1
ATOM 4125 C CA . GLN B 1 133 ? 37.969 8.461 4.676 1 87.94 133 GLN B CA 1
ATOM 4126 C C . GLN B 1 133 ? 37.812 8.875 6.137 1 87.94 133 GLN B C 1
ATOM 4128 O O . GLN B 1 133 ? 36.719 9.109 6.621 1 87.94 133 GLN B O 1
ATOM 4133 N N . ARG B 1 134 ? 38.875 8.984 6.828 1 81.25 134 ARG B N 1
ATOM 4134 C CA . ARG B 1 134 ? 38.844 9.227 8.266 1 81.25 134 ARG B CA 1
ATOM 4135 C C . ARG B 1 134 ? 38.031 10.469 8.602 1 81.25 134 ARG B C 1
ATOM 4137 O O . ARG B 1 134 ? 37.125 10.422 9.445 1 81.25 134 ARG B O 1
ATOM 4144 N N . ASN B 1 135 ? 38.281 11.562 7.973 1 78.69 135 ASN B N 1
ATOM 4145 C CA . ASN B 1 135 ? 37.594 12.82 8.258 1 78.69 135 ASN B CA 1
ATOM 4146 C C . ASN B 1 135 ? 36.094 12.727 7.973 1 78.69 135 ASN B C 1
ATOM 4148 O O . ASN B 1 135 ? 35.281 13.266 8.719 1 78.69 135 ASN B O 1
ATOM 4152 N N . VAL B 1 136 ? 35.781 11.945 7.066 1 79.31 136 VAL B N 1
ATOM 4153 C CA . VAL B 1 136 ? 34.406 11.812 6.629 1 79.31 136 VAL B CA 1
ATOM 4154 C C . VAL B 1 136 ? 33.656 10.914 7.598 1 79.31 136 VAL B C 1
ATOM 4156 O O . VAL B 1 136 ? 32.469 11.18 7.906 1 79.31 136 VAL B O 1
ATOM 4159 N N . MET B 1 137 ? 34.344 9.961 8.141 1 78.44 137 MET B N 1
ATOM 4160 C CA . MET B 1 137 ? 33.719 9.008 9.047 1 78.44 137 MET B CA 1
ATOM 4161 C C . MET B 1 137 ? 33.156 9.711 10.266 1 78.44 137 MET B C 1
ATOM 4163 O O . MET B 1 137 ? 32.062 9.359 10.742 1 78.44 137 MET B O 1
ATOM 4167 N N . GLU B 1 138 ? 33.812 10.727 10.688 1 77.38 138 GLU B N 1
ATOM 4168 C CA . GLU B 1 138 ? 33.375 11.469 11.859 1 77.38 138 GLU B CA 1
ATOM 4169 C C . GLU B 1 138 ? 32.094 12.25 11.578 1 77.38 138 GLU B C 1
ATOM 4171 O O . GLU B 1 138 ? 31.297 12.5 12.492 1 77.38 138 GLU B O 1
ATOM 4176 N N . GLN B 1 139 ? 31.906 12.453 10.328 1 80.31 139 GLN B N 1
ATOM 4177 C CA . GLN B 1 139 ? 30.75 13.258 9.93 1 80.31 139 GLN B CA 1
ATOM 4178 C C . GLN B 1 139 ? 29.547 12.375 9.586 1 80.31 139 GLN B C 1
ATOM 4180 O O . GLN B 1 139 ? 28.438 12.875 9.406 1 80.31 139 GLN B O 1
ATOM 4185 N N . ILE B 1 140 ? 29.766 11.141 9.5 1 87.19 140 ILE B N 1
ATOM 4186 C CA . ILE B 1 140 ? 28.703 10.219 9.133 1 87.19 140 ILE B CA 1
ATOM 4187 C C . ILE B 1 140 ? 27.859 9.883 10.359 1 87.19 140 ILE B C 1
ATOM 4189 O O . ILE B 1 140 ? 28.375 9.383 11.359 1 87.19 140 ILE B O 1
ATOM 4193 N N . SER B 1 141 ? 26.594 10.281 10.305 1 89.69 141 SER B N 1
ATOM 4194 C CA . SER B 1 141 ? 25.703 9.953 11.414 1 89.69 141 SER B CA 1
ATOM 4195 C C . SER B 1 141 ? 24.516 9.125 10.938 1 89.69 141 SER B C 1
ATOM 4197 O O . SER B 1 141 ? 23.656 8.734 11.734 1 89.69 141 SER B O 1
ATOM 4199 N N . ILE B 1 142 ? 24.469 8.859 9.609 1 95.38 142 ILE B N 1
ATOM 4200 C CA . ILE B 1 142 ? 23.359 8.086 9.047 1 95.38 142 ILE B CA 1
ATOM 4201 C C . ILE B 1 142 ? 23.922 6.934 8.219 1 95.38 142 ILE B C 1
ATOM 4203 O O . ILE B 1 142 ? 24.844 7.121 7.418 1 95.38 142 ILE B O 1
ATOM 4207 N N . VAL B 1 143 ? 23.453 5.766 8.43 1 96.88 143 VAL B N 1
ATOM 4208 C CA . VAL B 1 143 ? 23.797 4.605 7.613 1 96.88 143 VAL B CA 1
ATOM 4209 C C . VAL B 1 143 ? 22.531 3.957 7.066 1 96.88 143 VAL B C 1
ATOM 4211 O O . VAL B 1 143 ? 21.531 3.844 7.773 1 96.88 143 VAL B O 1
ATOM 4214 N N . ALA B 1 144 ? 22.5 3.713 5.797 1 97.56 144 ALA B N 1
ATOM 4215 C CA . ALA B 1 144 ? 21.406 3.031 5.129 1 97.56 144 ALA B CA 1
ATOM 4216 C C . ALA B 1 144 ? 21.844 1.668 4.598 1 97.56 144 ALA B C 1
ATOM 4218 O O . ALA B 1 144 ? 22.844 1.563 3.885 1 97.56 144 ALA B O 1
ATOM 4219 N N . TYR B 1 145 ? 21.094 0.636 4.957 1 97.62 145 TYR B N 1
ATOM 4220 C CA . TYR B 1 145 ? 21.375 -0.732 4.543 1 97.62 145 TYR B CA 1
ATOM 4221 C C . TYR B 1 145 ? 20.375 -1.209 3.498 1 97.62 145 TYR B C 1
ATOM 4223 O O . TYR B 1 145 ? 19.188 -0.94 3.607 1 97.62 145 TYR B O 1
ATOM 4231 N N . SER B 1 146 ? 20.828 -1.822 2.465 1 96.75 146 SER B N 1
ATOM 4232 C CA . SER B 1 146 ? 20.031 -2.688 1.604 1 96.75 146 SER B CA 1
ATOM 4233 C C . SER B 1 146 ? 20.297 -4.16 1.894 1 96.75 146 SER B C 1
ATOM 4235 O O . SER B 1 146 ? 21.438 -4.629 1.748 1 96.75 146 SER B O 1
ATOM 4237 N N . ILE B 1 147 ? 19.312 -4.867 2.326 1 96.06 147 ILE B N 1
ATOM 4238 C CA . ILE B 1 147 ? 19.453 -6.246 2.783 1 96.06 147 ILE B CA 1
ATOM 4239 C C . ILE B 1 147 ? 18.469 -7.141 2.023 1 96.06 147 ILE B C 1
ATOM 4241 O O . ILE B 1 147 ? 17.281 -6.836 1.938 1 96.06 147 ILE B O 1
ATOM 4245 N N . PRO B 1 148 ? 18.969 -8.227 1.416 1 94.56 148 PRO B N 1
ATOM 4246 C CA . PRO B 1 148 ? 18 -9.195 0.9 1 94.56 148 PRO B CA 1
ATOM 4247 C C . PRO B 1 148 ? 17.266 -9.938 2.01 1 94.56 148 PRO B C 1
ATOM 4249 O O . PRO B 1 148 ? 17.891 -10.375 2.982 1 94.56 148 PRO B O 1
ATOM 4252 N N . GLY B 1 149 ? 16 -10.008 1.927 1 92.31 149 GLY B N 1
ATOM 4253 C CA . GLY B 1 149 ? 15.242 -10.758 2.908 1 92.31 149 GLY B CA 1
ATOM 4254 C C . GLY B 1 149 ? 14.07 -9.977 3.482 1 92.31 149 GLY B C 1
ATOM 4255 O O . GLY B 1 149 ? 13.609 -9.008 2.879 1 92.31 149 GLY B O 1
ATOM 4256 N N . ILE B 1 150 ? 13.555 -10.508 4.613 1 92.06 150 ILE B N 1
ATOM 4257 C CA . ILE B 1 150 ? 12.445 -9.891 5.328 1 92.06 150 ILE B CA 1
ATOM 4258 C C . ILE B 1 150 ? 12.992 -8.914 6.371 1 92.06 150 ILE B C 1
ATOM 4260 O O . ILE B 1 150 ? 13.688 -9.32 7.309 1 92.06 150 ILE B O 1
ATOM 4264 N N . ILE B 1 151 ? 12.672 -7.66 6.148 1 92.25 151 ILE B N 1
ATOM 4265 C CA . ILE B 1 151 ? 13.203 -6.598 6.996 1 92.25 151 ILE B CA 1
ATOM 4266 C C . ILE B 1 151 ? 12.062 -5.906 7.738 1 92.25 151 ILE B C 1
ATOM 4268 O O . ILE B 1 151 ? 10.969 -5.754 7.195 1 92.25 151 ILE B O 1
ATOM 4272 N N . CYS B 1 152 ? 12.344 -5.578 8.945 1 88.88 152 CYS B N 1
ATOM 4273 C CA . CYS B 1 152 ? 11.43 -4.727 9.688 1 88.88 152 CYS B CA 1
ATOM 4274 C C . CYS B 1 152 ? 11.953 -3.297 9.766 1 88.88 152 CYS B C 1
ATOM 4276 O O . CYS B 1 152 ? 12.93 -3.027 10.469 1 88.88 152 CYS B O 1
ATOM 4278 N N . TYR B 1 153 ? 11.25 -2.43 9.156 1 87.25 153 TYR B N 1
ATOM 4279 C CA . TYR B 1 153 ? 11.719 -1.051 9.039 1 87.25 153 TYR B CA 1
ATOM 4280 C C . TYR B 1 153 ? 11.609 -0.32 10.367 1 87.25 153 TYR B C 1
ATOM 4282 O O . TYR B 1 153 ? 12.469 0.492 10.711 1 87.25 153 TYR B O 1
ATOM 4290 N N . SER B 1 154 ? 10.57 -0.615 11.125 1 84.69 154 SER B N 1
ATOM 4291 C CA . SER B 1 154 ? 10.312 0.098 12.375 1 84.69 154 SER B CA 1
ATOM 4292 C C . SER B 1 154 ? 11.359 -0.242 13.43 1 84.69 154 SER B C 1
ATOM 4294 O O . SER B 1 154 ? 11.828 0.639 14.156 1 84.69 154 SER B O 1
ATOM 4296 N N . SER B 1 155 ? 11.812 -1.466 13.453 1 88.56 155 SER B N 1
ATOM 4297 C CA . SER B 1 155 ? 12.797 -1.878 14.453 1 88.56 155 SER B CA 1
ATOM 4298 C C . SER B 1 155 ? 14.211 -1.851 13.875 1 88.56 155 SER B C 1
ATOM 4300 O O . SER B 1 155 ? 15.18 -2.102 14.594 1 88.56 155 SER B O 1
ATOM 4302 N N . ARG B 1 156 ? 14.336 -1.54 12.594 1 93.62 156 ARG B N 1
ATOM 4303 C CA . ARG B 1 156 ? 15.625 -1.487 11.914 1 93.62 156 ARG B CA 1
ATOM 4304 C C . ARG B 1 156 ? 16.375 -2.809 12.055 1 93.62 156 ARG B C 1
ATOM 4306 O O . ARG B 1 156 ? 17.547 -2.824 12.43 1 93.62 156 ARG B O 1
ATOM 4313 N N . SER B 1 157 ? 15.617 -3.855 11.703 1 94.44 157 SER B N 1
ATOM 4314 C CA . SER B 1 157 ? 16.172 -5.184 11.938 1 94.44 157 SER B CA 1
ATOM 4315 C C . SER B 1 157 ? 15.977 -6.086 10.727 1 94.44 157 SER B C 1
ATOM 4317 O O . SER B 1 157 ? 15.039 -5.895 9.953 1 94.44 157 SER B O 1
ATOM 4319 N N . ILE B 1 158 ? 16.922 -7.027 10.594 1 95.81 158 ILE B N 1
ATOM 4320 C CA . ILE B 1 158 ? 16.75 -8.164 9.695 1 95.81 158 ILE B CA 1
ATOM 4321 C C . ILE B 1 158 ? 15.938 -9.258 10.391 1 95.81 158 ILE B C 1
ATOM 4323 O O . ILE B 1 158 ? 16.422 -9.898 11.32 1 95.81 158 ILE B O 1
ATOM 4327 N N . VAL B 1 159 ? 14.719 -9.461 9.953 1 93.06 159 VAL B N 1
ATOM 4328 C CA . VAL B 1 159 ? 13.883 -10.508 10.539 1 93.06 159 VAL B CA 1
ATOM 4329 C C . VAL B 1 159 ? 14.367 -11.875 10.07 1 93.06 159 VAL B C 1
ATOM 4331 O O . VAL B 1 159 ? 14.578 -12.781 10.883 1 93.06 159 VAL B O 1
ATOM 4334 N N . TYR B 1 160 ? 14.562 -11.969 8.742 1 92.06 160 TYR B N 1
ATOM 4335 C CA . TYR B 1 160 ? 15.031 -13.211 8.141 1 92.06 160 TYR B CA 1
ATOM 4336 C C . TYR B 1 160 ? 15.633 -12.953 6.762 1 92.06 160 TYR B C 1
ATOM 4338 O O . TYR B 1 160 ? 15.102 -12.148 5.988 1 92.06 160 TYR B O 1
ATOM 4346 N N . SER B 1 161 ? 16.797 -13.57 6.477 1 94 161 SER B N 1
ATOM 4347 C CA . SER B 1 161 ? 17.406 -13.539 5.152 1 94 161 SER B CA 1
ATOM 4348 C C . SER B 1 161 ? 17.938 -14.906 4.75 1 94 161 SER B C 1
ATOM 4350 O O . SER B 1 161 ? 18.922 -15.391 5.316 1 94 161 SER B O 1
ATOM 4352 N N . THR B 1 162 ? 17.297 -15.484 3.824 1 87.75 162 THR B N 1
ATOM 4353 C CA . THR B 1 162 ? 17.734 -16.781 3.318 1 87.75 162 THR B CA 1
ATOM 4354 C C . THR B 1 162 ? 19.094 -16.656 2.631 1 87.75 162 THR B C 1
ATOM 4356 O O . THR B 1 162 ? 19.969 -17.516 2.793 1 87.75 162 THR B O 1
ATOM 4359 N N . ALA B 1 163 ? 19.312 -15.586 1.905 1 89.88 163 ALA B N 1
ATOM 4360 C CA . ALA B 1 163 ? 20.531 -15.391 1.122 1 89.88 163 ALA B CA 1
ATOM 4361 C C . ALA B 1 163 ? 21.734 -15.219 2.031 1 89.88 163 ALA B C 1
ATOM 4363 O O . ALA B 1 163 ? 22.844 -15.641 1.687 1 89.88 163 ALA B O 1
ATOM 4364 N N . LEU B 1 164 ? 21.484 -14.625 3.219 1 94.88 164 LEU B N 1
ATOM 4365 C CA . LEU B 1 164 ? 22.594 -14.289 4.105 1 94.88 164 LEU B CA 1
ATOM 4366 C C . LEU B 1 164 ? 22.625 -15.219 5.316 1 94.88 164 LEU B C 1
ATOM 4368 O O . LEU B 1 164 ? 23.531 -15.148 6.137 1 94.88 164 LEU B O 1
ATOM 4372 N N . TYR B 1 165 ? 21.609 -16.062 5.402 1 94.62 165 TYR B N 1
ATOM 4373 C CA . TYR B 1 165 ? 21.453 -16.969 6.539 1 94.62 165 TYR B CA 1
ATOM 4374 C C . TYR B 1 165 ? 21.438 -16.188 7.852 1 94.62 165 TYR B C 1
ATOM 4376 O O . TYR B 1 165 ? 22.188 -16.516 8.781 1 94.62 165 TYR B O 1
ATOM 4384 N N . LEU B 1 166 ? 20.688 -15.156 7.883 1 96 166 LEU B N 1
ATOM 4385 C CA . LEU B 1 166 ? 20.562 -14.305 9.055 1 96 166 LEU B CA 1
ATOM 4386 C C . LEU B 1 166 ? 19.156 -14.383 9.633 1 96 166 LEU B C 1
ATOM 4388 O O . LEU B 1 166 ? 18.188 -14.547 8.891 1 96 166 LEU B O 1
ATOM 4392 N N . GLU B 1 167 ? 19.047 -14.289 10.906 1 94.44 167 GLU B N 1
ATOM 4393 C CA . GLU B 1 167 ? 17.766 -14.211 11.617 1 94.44 167 GLU B CA 1
ATOM 4394 C C . GLU B 1 167 ? 17.859 -13.242 12.797 1 94.44 167 GLU B C 1
ATOM 4396 O O . GLU B 1 167 ? 18.797 -13.305 13.594 1 94.44 167 GLU B O 1
ATOM 4401 N N . ASN B 1 168 ? 16.953 -12.328 12.828 1 94 168 ASN B N 1
ATOM 4402 C CA . ASN B 1 168 ? 16.797 -11.43 13.961 1 94 168 ASN B CA 1
ATOM 4403 C C . ASN B 1 168 ? 18.078 -10.656 14.258 1 94 168 ASN B C 1
ATOM 4405 O O . ASN B 1 168 ? 18.594 -10.703 15.375 1 94 168 ASN B O 1
ATOM 4409 N N . VAL B 1 169 ? 18.531 -9.922 13.367 1 96.62 169 VAL B N 1
ATOM 4410 C CA . VAL B 1 169 ? 19.719 -9.078 13.523 1 96.62 169 VAL B CA 1
ATOM 4411 C C . VAL B 1 169 ? 19.281 -7.625 13.727 1 96.62 169 VAL B C 1
ATOM 4413 O O . VAL B 1 169 ? 18.609 -7.043 12.867 1 96.62 169 VAL B O 1
ATOM 4416 N N . ASN B 1 170 ? 19.641 -7.066 14.836 1 96.69 170 ASN B N 1
ATOM 4417 C CA . ASN B 1 170 ? 19.375 -5.664 15.133 1 96.69 170 ASN B CA 1
ATOM 4418 C C . ASN B 1 170 ? 20.438 -4.742 14.539 1 96.69 170 ASN B C 1
ATOM 4420 O O . ASN B 1 170 ? 21.516 -4.605 15.094 1 96.69 170 ASN B O 1
ATOM 4424 N N . LEU B 1 171 ? 20.109 -4.102 13.453 1 97.19 171 LEU B N 1
ATOM 4425 C CA . LEU B 1 171 ? 21.078 -3.301 12.719 1 97.19 171 LEU B CA 1
ATOM 4426 C C . LEU B 1 171 ? 21.375 -1.994 13.453 1 97.19 171 LEU B C 1
ATOM 4428 O O . LEU B 1 171 ? 22.453 -1.411 13.289 1 97.19 171 LEU B O 1
ATOM 4432 N N . GLN B 1 172 ? 20.391 -1.47 14.211 1 96.75 172 GLN B N 1
ATOM 4433 C CA . GLN B 1 172 ? 20.625 -0.285 15.031 1 96.75 172 GLN B CA 1
ATOM 4434 C C . GLN B 1 172 ? 21.734 -0.522 16.031 1 96.75 172 GLN B C 1
ATOM 4436 O O . GLN B 1 172 ? 22.719 0.231 16.078 1 96.75 172 GLN B O 1
ATOM 4441 N N . ALA B 1 173 ? 21.609 -1.582 16.797 1 95.88 173 ALA B N 1
ATOM 4442 C CA . ALA B 1 173 ? 22.609 -1.92 17.812 1 95.88 173 ALA B CA 1
ATOM 4443 C C . ALA B 1 173 ? 23.969 -2.213 17.172 1 95.88 173 ALA B C 1
ATOM 4445 O O . ALA B 1 173 ? 25 -1.755 17.672 1 95.88 173 ALA B O 1
ATOM 4446 N N . LEU B 1 174 ? 23.938 -2.965 16.125 1 95.69 174 LEU B N 1
ATOM 4447 C CA . LEU B 1 174 ? 25.172 -3.334 15.43 1 95.69 174 LEU B CA 1
ATOM 4448 C C . LEU B 1 174 ? 25.891 -2.098 14.906 1 95.69 174 LEU B C 1
ATOM 4450 O O . LEU B 1 174 ? 27.109 -1.995 15.023 1 95.69 174 LEU B O 1
ATOM 4454 N N . SER B 1 175 ? 25.172 -1.214 14.32 1 95.44 175 SER B N 1
ATOM 4455 C CA . SER B 1 175 ? 25.766 0.005 13.781 1 95.44 175 SER B CA 1
ATOM 4456 C C . SER B 1 175 ? 26.359 0.869 14.898 1 95.44 175 SER B C 1
ATOM 4458 O O . SER B 1 175 ? 27.469 1.396 14.758 1 95.44 175 SER B O 1
ATOM 4460 N N . ASN B 1 176 ? 25.594 1.065 15.977 1 95.06 176 ASN B N 1
ATOM 4461 C CA . ASN B 1 176 ? 26.109 1.849 17.094 1 95.06 176 ASN B CA 1
ATOM 4462 C C . ASN B 1 176 ? 27.422 1.291 17.609 1 95.06 176 ASN B C 1
ATOM 4464 O O . ASN B 1 176 ? 28.344 2.051 17.922 1 95.06 176 ASN B O 1
ATOM 4468 N N . GLN B 1 177 ? 27.5 0.015 17.688 1 93.31 177 GLN B N 1
ATOM 4469 C CA . GLN B 1 177 ? 28.719 -0.646 18.156 1 93.31 177 GLN B CA 1
ATOM 4470 C C . GLN B 1 177 ? 29.859 -0.464 17.156 1 93.31 177 GLN B C 1
ATOM 4472 O O . GLN B 1 177 ? 30.984 -0.116 17.547 1 93.31 177 GLN B O 1
ATOM 4477 N N . LEU B 1 178 ? 29.578 -0.703 15.914 1 91.31 178 LEU B N 1
ATOM 4478 C CA . LEU B 1 178 ? 30.578 -0.673 14.859 1 91.31 178 LEU B CA 1
ATOM 4479 C C . LEU B 1 178 ? 31.188 0.719 14.719 1 91.31 178 LEU B C 1
ATOM 4481 O O . LEU B 1 178 ? 32.406 0.858 14.523 1 91.31 178 LEU B O 1
ATOM 4485 N N . PHE B 1 179 ? 30.375 1.682 14.82 1 89.5 179 PHE B N 1
ATOM 4486 C CA . PHE B 1 179 ? 30.844 3.041 14.562 1 89.5 179 PHE B CA 1
ATOM 4487 C C . PHE B 1 179 ? 31.094 3.781 15.875 1 89.5 179 PHE B C 1
ATOM 4489 O O . PHE B 1 179 ? 31.531 4.93 15.867 1 89.5 179 PHE B O 1
ATOM 4496 N N . ARG B 1 180 ? 30.781 3.279 16.984 1 89.5 180 ARG B N 1
ATOM 4497 C CA . ARG B 1 180 ? 31.031 3.766 18.344 1 89.5 180 ARG B CA 1
ATOM 4498 C C . ARG B 1 180 ? 30.328 5.094 18.594 1 89.5 180 ARG B C 1
ATOM 4500 O O . ARG B 1 180 ? 30.922 6.023 19.141 1 89.5 180 ARG B O 1
ATOM 4507 N N . LYS B 1 181 ? 29.172 5.254 18.109 1 90.31 181 LYS B N 1
ATOM 4508 C CA . LYS B 1 181 ? 28.297 6.414 18.281 1 90.31 181 LYS B CA 1
ATOM 4509 C C . LYS B 1 181 ? 26.844 6.062 17.969 1 90.31 181 LYS B C 1
ATOM 4511 O O . LYS B 1 181 ? 26.562 4.984 17.438 1 90.31 181 LYS B O 1
ATOM 4516 N N . ASP B 1 182 ? 25.922 6.93 18.328 1 92.5 182 ASP B N 1
ATOM 4517 C CA . ASP B 1 182 ? 24.516 6.738 17.984 1 92.5 182 ASP B CA 1
ATOM 4518 C C . ASP B 1 182 ? 24.266 7.035 16.516 1 92.5 182 ASP B C 1
ATOM 4520 O O . ASP B 1 182 ? 24.359 8.188 16.078 1 92.5 182 ASP B O 1
ATOM 4524 N N . MET B 1 183 ? 23.984 6.059 15.781 1 93.38 183 MET B N 1
ATOM 4525 C CA . MET B 1 183 ? 23.766 6.18 14.344 1 93.38 183 MET B CA 1
ATOM 4526 C C . MET B 1 183 ? 22.281 6.211 14.023 1 93.38 183 MET B C 1
ATOM 4528 O O . MET B 1 183 ? 21.484 5.508 14.656 1 93.38 183 MET B O 1
ATOM 4532 N N . GLU B 1 184 ? 21.891 7.059 13.133 1 95.06 184 GLU B N 1
ATOM 4533 C CA . GLU B 1 184 ? 20.578 6.898 12.508 1 95.06 184 GLU B CA 1
ATOM 4534 C C . GLU B 1 184 ? 20.609 5.824 11.43 1 95.06 184 GLU B C 1
ATOM 4536 O O . GLU B 1 184 ? 21.375 5.922 10.469 1 95.06 184 GLU B O 1
ATOM 4541 N N . VAL B 1 185 ? 19.781 4.809 11.617 1 96.94 185 VAL B N 1
ATOM 4542 C CA . VAL B 1 185 ? 19.859 3.645 10.742 1 96.94 185 VAL B CA 1
ATOM 4543 C C . VAL B 1 185 ? 18.609 3.557 9.883 1 96.94 185 VAL B C 1
ATOM 4545 O O . VAL B 1 185 ? 17.484 3.689 10.383 1 96.94 185 VAL B O 1
ATOM 4548 N N . TYR B 1 186 ? 18.812 3.453 8.641 1 96.25 186 TYR B N 1
ATOM 4549 C CA . TYR B 1 186 ? 17.766 3.098 7.688 1 96.25 186 TYR B CA 1
ATOM 4550 C C . TYR B 1 186 ? 17.984 1.703 7.117 1 96.25 186 TYR B C 1
ATOM 4552 O O . TYR B 1 186 ? 19.125 1.314 6.855 1 96.25 186 TYR B O 1
ATOM 4560 N N . VAL B 1 187 ? 16.953 0.971 6.926 1 96.31 187 VAL B N 1
ATOM 4561 C CA . VAL B 1 187 ? 17.062 -0.363 6.348 1 96.31 187 VAL B CA 1
ATOM 4562 C C . VAL B 1 187 ? 16.078 -0.505 5.188 1 96.31 187 VAL B C 1
ATOM 4564 O O . VAL B 1 187 ? 14.914 -0.119 5.301 1 96.31 187 VAL B O 1
ATOM 4567 N N . PHE B 1 188 ? 16.594 -0.998 4.113 1 95.44 188 PHE B N 1
ATOM 4568 C CA . PHE B 1 188 ? 15.82 -1.227 2.898 1 95.44 188 PHE B CA 1
ATOM 4569 C C . PHE B 1 188 ? 15.906 -2.686 2.469 1 95.44 188 PHE B C 1
ATOM 4571 O O . PHE B 1 188 ? 16.953 -3.326 2.623 1 95.44 188 PHE B O 1
ATOM 4578 N N . LYS B 1 189 ? 14.781 -3.162 1.919 1 93.94 189 LYS B N 1
ATOM 4579 C CA . LYS B 1 189 ? 14.883 -4.363 1.095 1 93.94 189 LYS B CA 1
ATOM 4580 C C . LYS B 1 189 ? 15.766 -4.117 -0.128 1 93.94 189 LYS B C 1
ATOM 4582 O O . LYS B 1 189 ? 15.883 -2.982 -0.599 1 93.94 189 LYS B O 1
ATOM 4587 N N . ASP B 1 190 ? 16.359 -5.184 -0.569 1 93.69 190 ASP B N 1
ATOM 4588 C CA . ASP B 1 190 ? 17.156 -5.027 -1.78 1 93.69 190 ASP B CA 1
ATOM 4589 C C . ASP B 1 190 ? 16.328 -4.406 -2.906 1 93.69 190 ASP B C 1
ATOM 4591 O O . ASP B 1 190 ? 16.781 -3.492 -3.59 1 93.69 190 ASP B O 1
ATOM 4595 N N . THR B 1 191 ? 15.039 -4.812 -3.021 1 94.81 191 THR B N 1
ATOM 4596 C CA . THR B 1 191 ? 14.188 -4.266 -4.07 1 94.81 191 THR B CA 1
ATOM 4597 C C . THR B 1 191 ? 13.836 -2.807 -3.779 1 94.81 191 THR B C 1
ATOM 4599 O O . THR B 1 191 ? 13.656 -2.01 -4.703 1 94.81 191 THR B O 1
ATOM 4602 N N . ASP B 1 192 ? 13.719 -2.412 -2.498 1 95.56 192 ASP B N 1
ATOM 4603 C CA . ASP B 1 192 ? 13.516 -1.011 -2.145 1 95.56 192 ASP B CA 1
ATOM 4604 C C . ASP B 1 192 ? 14.648 -0.137 -2.672 1 95.56 192 ASP B C 1
ATOM 4606 O O . ASP B 1 192 ? 14.406 0.911 -3.273 1 95.56 192 ASP B O 1
ATOM 4610 N N . ALA B 1 193 ? 15.844 -0.625 -2.424 1 95.31 193 ALA B N 1
ATOM 4611 C CA . ALA B 1 193 ? 17.016 0.136 -2.859 1 95.31 193 ALA B CA 1
ATOM 4612 C C . ALA B 1 193 ? 17.047 0.264 -4.379 1 95.31 193 ALA B C 1
ATOM 4614 O O . ALA B 1 193 ? 17.359 1.33 -4.914 1 95.31 193 ALA B O 1
ATOM 4615 N N . LEU B 1 194 ? 16.688 -0.776 -5.027 1 94.94 194 LEU B N 1
ATOM 4616 C CA . LEU B 1 194 ? 16.734 -0.803 -6.484 1 94.94 194 LEU B CA 1
ATOM 4617 C C . LEU B 1 194 ? 15.672 0.117 -7.078 1 94.94 194 LEU B C 1
ATOM 4619 O O . LEU B 1 194 ? 15.969 0.913 -7.973 1 94.94 194 LEU B O 1
ATOM 4623 N N . ILE B 1 195 ? 14.477 0.055 -6.547 1 95.81 195 ILE B N 1
ATOM 4624 C CA . ILE B 1 195 ? 13.406 0.884 -7.102 1 95.81 195 ILE B CA 1
ATOM 4625 C C . ILE B 1 195 ? 13.703 2.355 -6.82 1 95.81 195 ILE B C 1
ATOM 4627 O O . ILE B 1 195 ? 13.406 3.225 -7.645 1 95.81 195 ILE B O 1
ATOM 4631 N N . LEU B 1 196 ? 14.211 2.627 -5.68 1 95.75 196 LEU B N 1
ATOM 4632 C CA . LEU B 1 196 ? 14.57 4.004 -5.352 1 95.75 196 LEU B CA 1
ATOM 4633 C C . LEU B 1 196 ? 15.617 4.539 -6.32 1 95.75 196 LEU B C 1
ATOM 4635 O O . LEU B 1 196 ? 15.562 5.699 -6.727 1 95.75 196 LEU B O 1
ATOM 4639 N N . GLY B 1 197 ? 16.594 3.664 -6.66 1 94.56 197 GLY B N 1
ATOM 4640 C CA . GLY B 1 197 ? 17.562 4.047 -7.672 1 94.56 197 GLY B CA 1
ATOM 4641 C C . GLY B 1 197 ? 16.922 4.418 -9 1 94.56 197 GLY B C 1
ATOM 4642 O O . GLY B 1 197 ? 17.312 5.41 -9.625 1 94.56 197 GLY B O 1
ATOM 4643 N N . GLU B 1 198 ? 15.969 3.623 -9.391 1 94.19 198 GLU B N 1
ATOM 4644 C CA . GLU B 1 198 ? 15.25 3.898 -10.633 1 94.19 198 GLU B CA 1
ATOM 4645 C C . GLU B 1 198 ? 14.43 5.184 -10.523 1 94.19 198 GLU B C 1
ATOM 4647 O O . GLU B 1 198 ? 14.43 6 -11.445 1 94.19 198 GLU B O 1
ATOM 4652 N N . TYR B 1 199 ? 13.742 5.363 -9.453 1 94.38 199 TYR B N 1
ATOM 4653 C CA . TYR B 1 199 ? 12.828 6.477 -9.211 1 94.38 199 TYR B CA 1
ATOM 4654 C C . TYR B 1 199 ? 13.578 7.805 -9.211 1 94.38 199 TYR B C 1
ATOM 4656 O O . TYR B 1 199 ? 13.242 8.711 -9.969 1 94.38 199 TYR B O 1
ATOM 4664 N N . TYR B 1 200 ? 14.633 7.84 -8.445 1 91.06 200 TYR B N 1
ATOM 4665 C CA . TYR B 1 200 ? 15.398 9.078 -8.344 1 91.06 200 TYR B CA 1
ATOM 4666 C C . TYR B 1 200 ? 16.281 9.273 -9.578 1 91.06 200 TYR B C 1
ATOM 4668 O O . TYR B 1 200 ? 16.547 10.406 -9.984 1 91.06 200 TYR B O 1
ATOM 4676 N N . GLY B 1 201 ? 16.734 8.18 -10.117 1 88.12 201 GLY B N 1
ATOM 4677 C CA . GLY B 1 201 ? 17.562 8.266 -11.305 1 88.12 201 GLY B CA 1
ATOM 4678 C C . GLY B 1 201 ? 16.828 8.844 -12.5 1 88.12 201 GLY B C 1
ATOM 4679 O O . GLY B 1 201 ? 17.453 9.477 -13.367 1 88.12 201 GLY B O 1
ATOM 4680 N N . THR B 1 202 ? 15.57 8.57 -12.602 1 80.75 202 THR B N 1
ATOM 4681 C CA . THR B 1 202 ? 14.75 9.102 -13.68 1 80.75 202 THR B CA 1
ATOM 4682 C C . THR B 1 202 ? 14.117 10.43 -13.273 1 80.75 202 THR B C 1
ATOM 4684 O O . THR B 1 202 ? 13.172 10.898 -13.922 1 80.75 202 THR B O 1
ATOM 4687 N N . ARG B 1 203 ? 14.492 10.938 -12.18 1 75.38 203 ARG B N 1
ATOM 4688 C CA . ARG B 1 203 ? 14 12.195 -11.641 1 75.38 203 ARG B CA 1
ATOM 4689 C C . ARG B 1 203 ? 12.5 12.133 -11.367 1 75.38 203 ARG B C 1
ATOM 4691 O O . ARG B 1 203 ? 11.75 13.023 -11.758 1 75.38 203 ARG B O 1
ATOM 4698 N N . LYS B 1 204 ? 12.164 11 -10.883 1 78.56 204 LYS B N 1
ATOM 4699 C CA . LYS B 1 204 ? 10.797 10.812 -10.406 1 78.56 204 LYS B CA 1
ATOM 4700 C C . LYS B 1 204 ? 9.789 10.992 -11.539 1 78.56 204 LYS B C 1
ATOM 4702 O O . LYS B 1 204 ? 8.734 11.609 -11.352 1 78.56 204 LYS B O 1
ATOM 4707 N N . ASP B 1 205 ? 10.102 10.445 -12.641 1 84.25 205 ASP B N 1
ATOM 4708 C CA . ASP B 1 205 ? 9.266 10.555 -13.828 1 84.25 205 ASP B CA 1
ATOM 4709 C C . ASP B 1 205 ? 7.906 9.898 -13.609 1 84.25 205 ASP B C 1
ATOM 4711 O O . ASP B 1 205 ? 6.926 10.242 -14.273 1 84.25 205 ASP B O 1
ATOM 4715 N N . SER B 1 206 ? 7.867 8.953 -12.789 1 89.88 206 SER B N 1
ATOM 4716 C CA . SER B 1 206 ? 6.605 8.312 -12.422 1 89.88 206 SER B CA 1
ATOM 4717 C C . SER B 1 206 ? 6.418 8.297 -10.906 1 89.88 206 SER B C 1
ATOM 4719 O O . SER B 1 206 ? 7.355 7.996 -10.164 1 89.88 206 SER B O 1
ATOM 4721 N N . ARG B 1 207 ? 5.25 8.578 -10.492 1 92.62 207 ARG B N 1
ATOM 4722 C CA . ARG B 1 207 ? 4.945 8.57 -9.062 1 92.62 207 ARG B CA 1
ATOM 4723 C C . ARG B 1 207 ? 4.332 7.238 -8.641 1 92.62 207 ARG B C 1
ATOM 4725 O O . ARG B 1 207 ? 4.055 7.02 -7.461 1 92.62 207 ARG B O 1
ATOM 4732 N N . ASN B 1 208 ? 4.078 6.367 -9.57 1 95.31 208 ASN B N 1
ATOM 4733 C CA . ASN B 1 208 ? 3.545 5.027 -9.344 1 95.31 208 ASN B CA 1
ATOM 4734 C C . ASN B 1 208 ? 4.375 3.965 -10.055 1 95.31 208 ASN B C 1
ATOM 4736 O O . ASN B 1 208 ? 4.098 3.621 -11.203 1 95.31 208 ASN B O 1
ATOM 4740 N N . MET B 1 209 ? 5.375 3.453 -9.398 1 96.44 209 MET B N 1
ATOM 4741 C CA . MET B 1 209 ? 6.355 2.531 -9.961 1 96.44 209 MET B CA 1
ATOM 4742 C C . MET B 1 209 ? 6.371 1.216 -9.188 1 96.44 209 MET B C 1
ATOM 4744 O O . MET B 1 209 ? 6.137 1.197 -7.98 1 96.44 209 MET B O 1
ATOM 4748 N N . LEU B 1 210 ? 6.578 0.179 -9.891 1 97.69 210 LEU B N 1
ATOM 4749 C CA . LEU B 1 210 ? 6.723 -1.148 -9.305 1 97.69 210 LEU B CA 1
ATOM 4750 C C . LEU B 1 210 ? 7.988 -1.834 -9.805 1 97.69 210 LEU B C 1
ATOM 4752 O O . LEU B 1 210 ? 8.297 -1.772 -11 1 97.69 210 LEU B O 1
ATOM 4756 N N . TYR B 1 211 ? 8.773 -2.361 -8.914 1 97.25 211 TYR B N 1
ATOM 4757 C CA . TYR B 1 211 ? 9.984 -3.094 -9.258 1 97.25 211 TYR B CA 1
ATOM 4758 C C . TYR B 1 211 ? 9.836 -4.578 -8.961 1 97.25 211 TYR B C 1
ATOM 4760 O O . TYR B 1 211 ? 9.469 -4.957 -7.844 1 97.25 211 TYR B O 1
ATOM 4768 N N . LEU B 1 212 ? 10.062 -5.395 -9.922 1 98.25 212 LEU B N 1
ATOM 4769 C CA . LEU B 1 212 ? 10.148 -6.844 -9.766 1 98.25 212 LEU B CA 1
ATOM 4770 C C . LEU B 1 212 ? 11.578 -7.328 -9.961 1 98.25 212 LEU B C 1
ATOM 4772 O O . LEU B 1 212 ? 12.195 -7.062 -10.992 1 98.25 212 LEU B O 1
ATOM 4776 N N . LEU B 1 213 ? 12.086 -7.957 -8.922 1 96.44 213 LEU B N 1
ATOM 4777 C CA . LEU B 1 213 ? 13.414 -8.555 -9.016 1 96.44 213 LEU B CA 1
ATOM 4778 C C . LEU B 1 213 ? 13.312 -10.07 -9.172 1 96.44 213 LEU B C 1
ATOM 4780 O O . LEU B 1 213 ? 12.727 -10.75 -8.328 1 96.44 213 LEU B O 1
ATOM 4784 N N . CYS B 1 214 ? 13.773 -10.594 -10.266 1 96 214 CYS B N 1
ATOM 4785 C CA . CYS B 1 214 ? 13.859 -12.031 -10.5 1 96 214 CYS B CA 1
ATOM 4786 C C . CYS B 1 214 ? 15.305 -12.5 -10.523 1 96 214 CYS B C 1
ATOM 4788 O O . CYS B 1 214 ? 16.016 -12.297 -11.516 1 96 214 CYS B O 1
ATOM 4790 N N . ASP B 1 215 ? 15.734 -13.047 -9.492 1 93.19 215 ASP B N 1
ATOM 4791 C CA . ASP B 1 215 ? 17.109 -13.5 -9.305 1 93.19 215 ASP B CA 1
ATOM 4792 C C . ASP B 1 215 ? 17.141 -14.836 -8.57 1 93.19 215 ASP B C 1
ATOM 4794 O O . ASP B 1 215 ? 16.609 -15.836 -9.062 1 93.19 215 ASP B O 1
ATOM 4798 N N . GLN B 1 216 ? 17.703 -14.906 -7.355 1 89.75 216 GLN B N 1
ATOM 4799 C CA . GLN B 1 216 ? 17.625 -16.125 -6.57 1 89.75 216 GLN B CA 1
ATOM 4800 C C . GLN B 1 216 ? 16.172 -16.453 -6.191 1 89.75 216 GLN B C 1
ATOM 4802 O O . GLN B 1 216 ? 15.773 -17.609 -6.164 1 89.75 216 GLN B O 1
ATOM 4807 N N . GLY B 1 217 ? 15.453 -15.5 -5.992 1 92.06 217 GLY B N 1
ATOM 4808 C CA . GLY B 1 217 ? 14.016 -15.492 -5.758 1 92.06 217 GLY B CA 1
ATOM 4809 C C . GLY B 1 217 ? 13.305 -14.336 -6.434 1 92.06 217 GLY B C 1
ATOM 4810 O O . GLY B 1 217 ? 13.844 -13.734 -7.363 1 92.06 217 GLY B O 1
ATOM 4811 N N . VAL B 1 218 ? 12.07 -14.172 -6.078 1 96.62 218 VAL B N 1
ATOM 4812 C CA . VAL B 1 218 ? 11.305 -13.086 -6.668 1 96.62 218 VAL B CA 1
ATOM 4813 C C . VAL B 1 218 ? 10.906 -12.086 -5.582 1 96.62 218 VAL B C 1
ATOM 4815 O O . VAL B 1 218 ? 10.336 -12.469 -4.559 1 96.62 218 VAL B O 1
ATOM 4818 N N . GLY B 1 219 ? 11.32 -10.852 -5.723 1 96.5 219 GLY B N 1
ATOM 4819 C CA . GLY B 1 219 ? 10.984 -9.766 -4.812 1 96.5 219 GLY B CA 1
ATOM 4820 C C . GLY B 1 219 ? 10.258 -8.617 -5.488 1 96.5 219 GLY B C 1
ATOM 4821 O O . GLY B 1 219 ? 10.242 -8.523 -6.715 1 96.5 219 GLY B O 1
ATOM 4822 N N . MET B 1 220 ? 9.703 -7.77 -4.66 1 97.75 220 MET B N 1
ATOM 4823 C CA . MET B 1 220 ? 8.93 -6.656 -5.207 1 97.75 220 MET B CA 1
ATOM 4824 C C . MET B 1 220 ? 8.977 -5.457 -4.266 1 97.75 220 MET B C 1
ATOM 4826 O O . MET B 1 220 ? 9.031 -5.621 -3.045 1 97.75 220 MET B O 1
ATOM 4830 N N . SER B 1 221 ? 8.969 -4.32 -4.801 1 96.81 221 SER B N 1
ATOM 4831 C CA . SER B 1 221 ? 8.742 -3.064 -4.094 1 96.81 221 SER B CA 1
ATOM 4832 C C . SER B 1 221 ? 7.867 -2.117 -4.914 1 96.81 221 SER B C 1
ATOM 4834 O O . SER B 1 221 ? 7.785 -2.244 -6.137 1 96.81 221 SER B O 1
ATOM 4836 N N . VAL B 1 222 ? 7.215 -1.213 -4.254 1 97.19 222 VAL B N 1
ATOM 4837 C CA . VAL B 1 222 ? 6.238 -0.348 -4.906 1 97.19 222 VAL B CA 1
ATOM 4838 C C . VAL B 1 222 ? 6.434 1.095 -4.449 1 97.19 222 VAL B C 1
ATOM 4840 O O . VAL B 1 222 ? 6.648 1.351 -3.262 1 97.19 222 VAL B O 1
ATOM 4843 N N . ILE B 1 223 ? 6.531 1.983 -5.344 1 96.25 223 ILE B N 1
ATOM 4844 C CA . ILE B 1 223 ? 6.344 3.408 -5.09 1 96.25 223 ILE B CA 1
ATOM 4845 C C . ILE B 1 223 ? 4.945 3.832 -5.52 1 96.25 223 ILE B C 1
ATOM 4847 O O . ILE B 1 223 ? 4.555 3.635 -6.672 1 96.25 223 ILE B O 1
ATOM 4851 N N . SER B 1 224 ? 4.18 4.281 -4.605 1 94.12 224 SER B N 1
ATOM 4852 C CA . SER B 1 224 ? 2.826 4.762 -4.855 1 94.12 224 SER B CA 1
ATOM 4853 C C . SER B 1 224 ? 2.678 6.227 -4.465 1 94.12 224 SER B C 1
ATOM 4855 O O . SER B 1 224 ? 3.004 6.609 -3.34 1 94.12 224 SER B O 1
ATOM 4857 N N . ARG B 1 225 ? 2.189 7.02 -5.406 1 90.81 225 ARG B N 1
ATOM 4858 C CA . ARG B 1 225 ? 1.98 8.445 -5.191 1 90.81 225 ARG B CA 1
ATOM 4859 C C . ARG B 1 225 ? 3.266 9.125 -4.727 1 90.81 225 ARG B C 1
ATOM 4861 O O . ARG B 1 225 ? 3.244 9.953 -3.812 1 90.81 225 ARG B O 1
ATOM 4868 N N . GLY B 1 226 ? 4.332 8.625 -5.191 1 92.38 226 GLY B N 1
ATOM 4869 C CA . GLY B 1 226 ? 5.629 9.242 -4.98 1 92.38 226 GLY B CA 1
ATOM 4870 C C . GLY B 1 226 ? 6.316 8.773 -3.715 1 92.38 226 GLY B C 1
ATOM 4871 O O . GLY B 1 226 ? 7.395 9.258 -3.369 1 92.38 226 GLY B O 1
ATOM 4872 N N . SER B 1 227 ? 5.723 7.832 -3.027 1 93 227 SER B N 1
ATOM 4873 C CA . SER B 1 227 ? 6.301 7.363 -1.773 1 93 227 SER B CA 1
ATOM 4874 C C . SER B 1 227 ? 6.523 5.855 -1.799 1 93 227 SER B C 1
ATOM 4876 O O . SER B 1 227 ? 5.699 5.109 -2.332 1 93 227 SER B O 1
ATOM 4878 N N . LEU B 1 228 ? 7.68 5.496 -1.238 1 94.62 228 LEU B N 1
ATOM 4879 C CA . LEU B 1 228 ? 7.941 4.07 -1.08 1 94.62 228 LEU B CA 1
ATOM 4880 C C . LEU B 1 228 ? 6.871 3.41 -0.219 1 94.62 228 LEU B C 1
ATOM 4882 O O . LEU B 1 228 ? 6.613 3.852 0.903 1 94.62 228 LEU B O 1
ATOM 4886 N N . LEU B 1 229 ? 6.18 2.41 -0.786 1 94.81 229 LEU B N 1
ATOM 4887 C CA . LEU B 1 229 ? 5.148 1.696 -0.044 1 94.81 229 LEU B CA 1
ATOM 4888 C C . LEU B 1 229 ? 5.77 0.724 0.953 1 94.81 229 LEU B C 1
ATOM 4890 O O . LEU B 1 229 ? 6.465 -0.216 0.559 1 94.81 229 LEU B O 1
ATOM 4894 N N . ARG B 1 230 ? 5.582 1.021 2.189 1 90.56 230 ARG B N 1
ATOM 4895 C CA . ARG B 1 230 ? 6.086 0.169 3.262 1 90.56 230 ARG B CA 1
ATOM 4896 C C . ARG B 1 230 ? 4.969 -0.203 4.234 1 90.56 230 ARG B C 1
ATOM 4898 O O . ARG B 1 230 ? 4.238 0.667 4.711 1 90.56 230 ARG B O 1
ATOM 4905 N N . MET B 1 231 ? 4.715 -1.484 4.387 1 88.56 231 MET B N 1
ATOM 4906 C CA . MET B 1 231 ? 3.805 -1.939 5.434 1 88.56 231 MET B CA 1
ATOM 4907 C C . MET B 1 231 ? 4.441 -1.797 6.809 1 88.56 231 MET B C 1
ATOM 4909 O O . MET B 1 231 ? 5.613 -1.426 6.922 1 88.56 231 MET B O 1
ATOM 4913 N N . ASP B 1 232 ? 3.523 -1.916 7.863 1 76.12 232 ASP B N 1
ATOM 4914 C CA . ASP B 1 232 ? 4.055 -1.847 9.219 1 76.12 232 ASP B CA 1
ATOM 4915 C C . ASP B 1 232 ? 4.977 -3.029 9.508 1 76.12 232 ASP B C 1
ATOM 4917 O O . ASP B 1 232 ? 4.539 -4.184 9.492 1 76.12 232 ASP B O 1
ATOM 4921 N N . GLY B 1 233 ? 6.223 -2.834 9.43 1 72.31 233 GLY B N 1
ATOM 4922 C CA . GLY B 1 233 ? 7.195 -3.912 9.531 1 72.31 233 GLY B CA 1
ATOM 4923 C C . GLY B 1 233 ? 7.73 -4.367 8.188 1 72.31 233 GLY B C 1
ATOM 4924 O O . GLY B 1 233 ? 8.242 -3.555 7.41 1 72.31 233 GLY B O 1
ATOM 4925 N N . CYS B 1 234 ? 7.238 -5.66 7.797 1 85.19 234 CYS B N 1
ATOM 4926 C CA . CYS B 1 234 ? 7.641 -6.32 6.559 1 85.19 234 CYS B CA 1
ATOM 4927 C C . CYS B 1 234 ? 6.441 -6.559 5.652 1 85.19 234 CYS B C 1
ATOM 4929 O O . CYS B 1 234 ? 5.293 -6.496 6.102 1 85.19 234 CYS B O 1
ATOM 4931 N N . GLY B 1 235 ? 6.723 -6.676 4.402 1 91.12 235 GLY B N 1
ATOM 4932 C CA . GLY B 1 235 ? 5.629 -6.977 3.494 1 91.12 235 GLY B CA 1
ATOM 4933 C C . GLY B 1 235 ? 6.062 -7.07 2.045 1 91.12 235 GLY B C 1
ATOM 4934 O O . GLY B 1 235 ? 7.262 -7.059 1.75 1 91.12 235 GLY B O 1
ATOM 4935 N N . LEU B 1 236 ? 5.059 -7.227 1.14 1 96.38 236 LEU B N 1
ATOM 4936 C CA . LEU B 1 236 ? 5.199 -7.254 -0.312 1 96.38 236 LEU B CA 1
ATOM 4937 C C . LEU B 1 236 ? 6.062 -8.43 -0.752 1 96.38 236 LEU B C 1
ATOM 4939 O O . LEU B 1 236 ? 6.875 -8.297 -1.671 1 96.38 236 LEU B O 1
ATOM 4943 N N . GLU B 1 237 ? 5.852 -9.523 -0.026 1 96.38 237 GLU B N 1
ATOM 4944 C CA . GLU B 1 237 ? 6.605 -10.727 -0.361 1 96.38 237 GLU B CA 1
ATOM 4945 C C . GLU B 1 237 ? 5.914 -11.516 -1.466 1 96.38 237 GLU B C 1
ATOM 4947 O O . GLU B 1 237 ? 5.438 -12.633 -1.233 1 96.38 237 GLU B O 1
ATOM 4952 N N . ILE B 1 238 ? 6.02 -11.008 -2.664 1 98 238 ILE B N 1
ATOM 4953 C CA . ILE B 1 238 ? 5.297 -11.531 -3.818 1 98 238 ILE B CA 1
ATOM 4954 C C . ILE B 1 238 ? 5.801 -12.938 -4.145 1 98 238 ILE B C 1
ATOM 4956 O O . ILE B 1 238 ? 5.047 -13.773 -4.641 1 98 238 ILE B O 1
ATOM 4960 N N . GLY B 1 239 ? 7.043 -13.242 -3.85 1 97.62 239 GLY B N 1
ATOM 4961 C CA . GLY B 1 239 ? 7.617 -14.555 -4.109 1 97.62 239 GLY B CA 1
ATOM 4962 C C . GLY B 1 239 ? 6.941 -15.664 -3.328 1 97.62 239 GLY B C 1
ATOM 4963 O O . GLY B 1 239 ? 7.07 -16.844 -3.674 1 97.62 239 GLY B O 1
ATOM 4964 N N . HIS B 1 240 ? 6.207 -15.289 -2.295 1 97.31 240 HIS B N 1
ATOM 4965 C CA . HIS B 1 240 ? 5.551 -16.266 -1.434 1 97.31 240 HIS B CA 1
ATOM 4966 C C . HIS B 1 240 ? 4.035 -16.203 -1.577 1 97.31 240 HIS B C 1
ATOM 4968 O O . HIS B 1 240 ? 3.303 -16.562 -0.654 1 97.31 240 HIS B O 1
ATOM 4974 N N . THR B 1 241 ? 3.562 -15.727 -2.664 1 98.38 241 THR B N 1
ATOM 4975 C CA . THR B 1 241 ? 2.152 -15.828 -3.02 1 98.38 241 THR B CA 1
ATOM 4976 C C . THR B 1 241 ? 1.916 -17.031 -3.938 1 98.38 241 THR B C 1
ATOM 4978 O O . THR B 1 241 ? 2.73 -17.312 -4.82 1 98.38 241 THR B O 1
ATOM 4981 N N . THR B 1 242 ? 0.874 -17.688 -3.705 1 98.5 242 THR B N 1
ATOM 4982 C CA . THR B 1 242 ? 0.527 -18.875 -4.48 1 98.5 242 THR B CA 1
ATOM 4983 C C . THR B 1 242 ? -0.046 -18.484 -5.84 1 98.5 242 THR B C 1
ATOM 4985 O O . THR B 1 242 ? -0.96 -17.672 -5.922 1 98.5 242 THR B O 1
ATOM 4988 N N . ILE B 1 243 ? 0.49 -19.094 -6.902 1 98.19 243 ILE B N 1
ATOM 4989 C CA . ILE B 1 243 ? -0.061 -18.875 -8.234 1 98.19 243 ILE B CA 1
ATOM 4990 C C . ILE B 1 243 ? -0.392 -20.219 -8.883 1 98.19 243 ILE B C 1
ATOM 4992 O O . ILE B 1 243 ? -0.906 -20.266 -10 1 98.19 243 ILE B O 1
ATOM 4996 N N . ASP B 1 244 ? -0.076 -21.297 -8.234 1 97.81 244 ASP B N 1
ATOM 4997 C CA . ASP B 1 244 ? -0.396 -22.641 -8.672 1 97.81 244 ASP B CA 1
ATOM 4998 C C . ASP B 1 244 ? -0.95 -23.484 -7.523 1 97.81 244 ASP B C 1
ATOM 5000 O O . ASP B 1 244 ? -0.188 -24.016 -6.719 1 97.81 244 ASP B O 1
ATOM 5004 N N . LEU B 1 245 ? -2.236 -23.719 -7.496 1 95.56 245 LEU B N 1
ATOM 5005 C CA . LEU B 1 245 ? -2.932 -24.422 -6.418 1 95.56 245 LEU B CA 1
ATOM 5006 C C . LEU B 1 245 ? -2.373 -25.828 -6.23 1 95.56 245 LEU B C 1
ATOM 5008 O O . LEU B 1 245 ? -2.439 -26.375 -5.129 1 95.56 245 LEU B O 1
ATOM 5012 N N . HIS B 1 246 ? -1.8 -26.344 -7.242 1 93.88 246 HIS B N 1
ATOM 5013 C CA . HIS B 1 246 ? -1.325 -27.719 -7.215 1 93.88 246 HIS B CA 1
ATOM 5014 C C . HIS B 1 246 ? 0.192 -27.781 -7.352 1 93.88 246 HIS B C 1
ATOM 5016 O O . HIS B 1 246 ? 0.74 -28.812 -7.773 1 93.88 246 HIS B O 1
ATOM 5022 N N . GLY B 1 247 ? 0.83 -26.734 -7.02 1 95.69 247 GLY B N 1
ATOM 5023 C CA . GLY B 1 247 ? 2.268 -26.625 -7.215 1 95.69 247 GLY B CA 1
ATOM 5024 C C . GLY B 1 247 ? 3.072 -27.297 -6.125 1 95.69 247 GLY B C 1
ATOM 5025 O O . GLY B 1 247 ? 2.514 -28 -5.273 1 95.69 247 GLY B O 1
ATOM 5026 N N . LEU B 1 248 ? 4.34 -27.125 -6.16 1 95.56 248 LEU B N 1
ATOM 5027 C CA . LEU B 1 248 ? 5.293 -27.75 -5.25 1 95.56 248 LEU B CA 1
ATOM 5028 C C . LEU B 1 248 ? 5.277 -27.062 -3.889 1 95.56 248 LEU B C 1
ATOM 5030 O O . LEU B 1 248 ? 4.898 -25.906 -3.783 1 95.56 248 LEU B O 1
ATOM 5034 N N . PRO B 1 249 ? 5.656 -27.781 -2.828 1 95.88 249 PRO B N 1
ATOM 5035 C CA . PRO B 1 249 ? 5.812 -27.141 -1.521 1 95.88 249 PRO B CA 1
ATOM 5036 C C . PRO B 1 249 ? 6.883 -26.047 -1.521 1 95.88 249 PRO B C 1
ATOM 5038 O O . PRO B 1 249 ? 7.898 -26.172 -2.207 1 95.88 249 PRO B O 1
ATOM 5041 N N . CYS B 1 250 ? 6.625 -25.062 -0.81 1 95.56 250 CYS B N 1
ATOM 5042 C CA . CYS B 1 250 ? 7.551 -23.953 -0.651 1 95.56 250 CYS B CA 1
ATOM 5043 C C . CYS B 1 250 ? 8.203 -23.969 0.726 1 95.56 250 CYS B C 1
ATOM 5045 O O . CYS B 1 250 ? 7.672 -24.578 1.659 1 95.56 250 CYS B O 1
ATOM 5047 N N . LYS B 1 251 ? 9.312 -23.344 0.874 1 88.56 251 LYS B N 1
ATOM 5048 C CA . LYS B 1 251 ? 10 -23.266 2.158 1 88.56 251 LYS B CA 1
ATOM 5049 C C . LYS B 1 251 ? 9.156 -22.5 3.182 1 88.56 251 LYS B C 1
ATOM 5051 O O . LYS B 1 251 ? 9.375 -22.625 4.391 1 88.56 251 LYS B O 1
ATOM 5056 N N . CYS B 1 252 ? 8.172 -21.703 2.77 1 89.38 252 CYS B N 1
ATOM 5057 C CA . CYS B 1 252 ? 7.305 -20.969 3.682 1 89.38 252 CYS B CA 1
ATOM 5058 C C . CYS B 1 252 ? 6.148 -21.844 4.164 1 89.38 252 CYS B C 1
ATOM 5060 O O . CYS B 1 252 ? 5.297 -21.375 4.926 1 89.38 252 CYS B O 1
ATOM 5062 N N . SER B 1 253 ? 6.051 -23.062 3.771 1 91.25 253 SER B N 1
ATOM 5063 C CA . SER B 1 253 ? 5.062 -24.062 4.148 1 91.25 253 SER B CA 1
ATOM 5064 C C . SER B 1 253 ? 3.832 -24 3.246 1 91.25 253 SER B C 1
ATOM 5066 O O . SER B 1 253 ? 2.949 -24.844 3.328 1 91.25 253 SER B O 1
ATOM 5068 N N . SER B 1 254 ? 3.74 -23 2.396 1 94.94 254 SER B N 1
ATOM 5069 C CA . SER B 1 254 ? 2.662 -22.953 1.413 1 94.94 254 SER B CA 1
ATOM 5070 C C . SER B 1 254 ? 3.004 -23.797 0.189 1 94.94 254 SER B C 1
ATOM 5072 O O . SER B 1 254 ? 3.939 -24.609 0.223 1 94.94 254 SER B O 1
ATOM 5074 N N . THR B 1 255 ? 2.166 -23.766 -0.779 1 95.19 255 THR B N 1
ATOM 5075 C CA . THR B 1 255 ? 2.354 -24.516 -2.01 1 95.19 255 THR B CA 1
ATOM 5076 C C . THR B 1 255 ? 2.15 -23.625 -3.232 1 95.19 255 THR B C 1
ATOM 5078 O O . THR B 1 255 ? 1.308 -22.734 -3.221 1 95.19 255 THR B O 1
ATOM 5081 N N . GLY B 1 256 ? 2.906 -23.922 -4.23 1 97.62 256 GLY B N 1
ATOM 5082 C CA . GLY B 1 256 ? 2.703 -23.281 -5.52 1 97.62 256 GLY B CA 1
ATOM 5083 C C . GLY B 1 256 ? 3.02 -21.797 -5.5 1 97.62 256 GLY B C 1
ATOM 5084 O O . GLY B 1 256 ? 2.424 -21.016 -6.25 1 97.62 256 GLY B O 1
ATOM 5085 N N . CYS B 1 257 ? 3.943 -21.391 -4.598 1 98.25 257 CYS B N 1
ATOM 5086 C CA . CYS B 1 257 ? 4.336 -19.984 -4.523 1 98.25 257 CYS B CA 1
ATOM 5087 C C . CYS B 1 257 ? 5.109 -19.578 -5.773 1 98.25 257 CYS B C 1
ATOM 5089 O O . CYS B 1 257 ? 5.773 -20.406 -6.402 1 98.25 257 CYS B O 1
ATOM 5091 N N . VAL B 1 258 ? 5.09 -18.328 -6.082 1 98.56 258 VAL B N 1
ATOM 5092 C CA . VAL B 1 258 ? 5.809 -17.75 -7.207 1 98.56 258 VAL B CA 1
ATOM 5093 C C . VAL B 1 258 ? 7.262 -18.219 -7.188 1 98.56 258 VAL B C 1
ATOM 5095 O O . VAL B 1 258 ? 7.797 -18.641 -8.219 1 98.56 258 VAL B O 1
ATOM 5098 N N . GLY B 1 259 ? 7.879 -18.266 -6.023 1 97.44 259 GLY B N 1
ATOM 5099 C CA . GLY B 1 259 ? 9.289 -18.578 -5.887 1 97.44 259 GLY B CA 1
ATOM 5100 C C . GLY B 1 259 ? 9.617 -20.016 -6.195 1 97.44 259 GLY B C 1
ATOM 5101 O O . GLY B 1 259 ? 10.781 -20.375 -6.402 1 97.44 259 GLY B O 1
ATOM 5102 N N . THR B 1 260 ? 8.617 -20.891 -6.195 1 97.62 260 THR B N 1
ATOM 5103 C CA . THR B 1 260 ? 8.844 -22.297 -6.516 1 97.62 260 THR B CA 1
ATOM 5104 C C . THR B 1 260 ? 8.859 -22.516 -8.031 1 97.62 260 THR B C 1
ATOM 5106 O O . THR B 1 260 ? 9.266 -23.562 -8.508 1 97.62 260 THR B O 1
ATOM 5109 N N . LEU B 1 261 ? 8.484 -21.516 -8.812 1 98 261 LEU B N 1
ATOM 5110 C CA . LEU B 1 261 ? 8.352 -21.656 -10.258 1 98 261 LEU B CA 1
ATOM 5111 C C . LEU B 1 261 ? 9.266 -20.672 -10.984 1 98 261 LEU B C 1
ATOM 5113 O O . LEU B 1 261 ? 9.68 -20.922 -12.117 1 98 261 LEU B O 1
ATOM 5117 N N . LEU B 1 262 ? 9.492 -19.578 -10.398 1 98.19 262 LEU B N 1
ATOM 5118 C CA . LEU B 1 262 ? 10.211 -18.469 -11.016 1 98.19 262 LEU B CA 1
ATOM 5119 C C . LEU B 1 262 ? 11.477 -18.141 -10.227 1 98.19 262 LEU B C 1
ATOM 5121 O O . LEU B 1 262 ? 11.438 -18.031 -9 1 98.19 262 LEU B O 1
ATOM 5125 N N . GLY B 1 263 ? 12.578 -17.969 -10.938 1 96.69 263 GLY B N 1
ATOM 5126 C CA . GLY B 1 263 ? 13.852 -17.656 -10.297 1 96.69 263 GLY B CA 1
ATOM 5127 C C . GLY B 1 263 ? 14.938 -18.656 -10.609 1 96.69 263 GLY B C 1
ATOM 5128 O O . GLY B 1 263 ? 14.75 -19.547 -11.445 1 96.69 263 GLY B O 1
ATOM 5129 N N . GLU B 1 264 ? 16.078 -18.562 -9.93 1 95.31 264 GLU B N 1
ATOM 5130 C CA . GLU B 1 264 ? 17.281 -19.328 -10.25 1 95.31 264 GLU B CA 1
ATOM 5131 C C . GLU B 1 264 ? 17.062 -20.828 -10 1 95.31 264 GLU B C 1
ATOM 5133 O O . GLU B 1 264 ? 17.266 -21.641 -10.906 1 95.31 264 GLU B O 1
ATOM 5138 N N . LYS B 1 265 ? 16.578 -21.188 -8.867 1 93.38 265 LYS B N 1
ATOM 5139 C CA . LYS B 1 265 ? 16.5 -22.594 -8.484 1 93.38 265 LYS B CA 1
ATOM 5140 C C . LYS B 1 265 ? 15.469 -23.344 -9.328 1 93.38 265 LYS B C 1
ATOM 5142 O O . LYS B 1 265 ? 15.758 -24.406 -9.875 1 93.38 265 LYS B O 1
ATOM 5147 N N . PRO B 1 266 ? 14.305 -22.781 -9.453 1 96.25 266 PRO B N 1
ATOM 5148 C CA . PRO B 1 266 ? 13.344 -23.484 -10.305 1 96.25 266 PRO B CA 1
ATOM 5149 C C . PRO B 1 266 ? 13.789 -23.562 -11.758 1 96.25 266 PRO B C 1
ATOM 5151 O O . PRO B 1 266 ? 13.539 -24.578 -12.43 1 96.25 266 PRO B O 1
ATOM 5154 N N . ALA B 1 267 ? 14.43 -22.547 -12.305 1 97.12 267 ALA B N 1
ATOM 5155 C CA . ALA B 1 267 ? 14.938 -22.594 -13.68 1 97.12 267 ALA B CA 1
ATOM 5156 C C . ALA B 1 267 ? 16 -23.672 -13.836 1 97.12 267 ALA B C 1
ATOM 5158 O O . ALA B 1 267 ? 15.984 -24.438 -14.805 1 97.12 267 ALA B O 1
ATOM 5159 N N . ALA B 1 268 ? 16.906 -23.719 -12.875 1 96.06 268 ALA B N 1
ATOM 5160 C CA . ALA B 1 268 ? 17.969 -24.719 -12.898 1 96.06 268 ALA B CA 1
ATOM 5161 C C . ALA B 1 268 ? 17.391 -26.125 -12.812 1 96.06 268 ALA B C 1
ATOM 5163 O O . ALA B 1 268 ? 17.828 -27.031 -13.516 1 96.06 268 ALA B O 1
ATOM 5164 N N . ALA B 1 269 ? 16.438 -26.297 -11.93 1 94.75 269 ALA B N 1
ATOM 5165 C CA . ALA B 1 269 ? 15.797 -27.609 -11.773 1 94.75 269 ALA B CA 1
ATOM 5166 C C . ALA B 1 269 ? 15.109 -28.047 -13.062 1 94.75 269 ALA B C 1
ATOM 5168 O O . ALA B 1 269 ? 15.219 -29.203 -13.469 1 94.75 269 ALA B O 1
ATOM 5169 N N . GLN B 1 270 ? 14.383 -27.141 -13.664 1 95.88 270 GLN B N 1
ATOM 5170 C CA . GLN B 1 270 ? 13.695 -27.438 -14.914 1 95.88 270 GLN B CA 1
ATOM 5171 C C . GLN B 1 270 ? 14.688 -27.797 -16.016 1 95.88 270 GLN B C 1
ATOM 5173 O O . GLN B 1 270 ? 14.477 -28.75 -16.766 1 95.88 270 GLN B O 1
ATOM 5178 N N . TYR B 1 271 ? 15.75 -26.984 -16.094 1 96.69 271 TYR B N 1
ATOM 5179 C CA . TYR B 1 271 ? 16.781 -27.266 -17.094 1 96.69 271 TYR B CA 1
ATOM 5180 C C . TYR B 1 271 ? 17.344 -28.672 -16.891 1 96.69 271 TYR B C 1
ATOM 5182 O O . TYR B 1 271 ? 17.453 -29.438 -17.859 1 96.69 271 TYR B O 1
ATOM 5190 N N . THR B 1 272 ? 17.703 -28.938 -15.656 1 94.38 272 THR B N 1
ATOM 5191 C CA . THR B 1 272 ? 18.312 -30.234 -15.328 1 94.38 272 THR B CA 1
ATOM 5192 C C . THR B 1 272 ? 17.359 -31.375 -15.68 1 94.38 272 THR B C 1
ATOM 5194 O O . THR B 1 272 ? 17.781 -32.375 -16.281 1 94.38 272 THR B O 1
ATOM 5197 N N . GLN B 1 273 ? 16.156 -31.234 -15.336 1 93.38 273 GLN B N 1
ATOM 5198 C CA . GLN B 1 273 ? 15.156 -32.25 -15.617 1 93.38 273 GLN B CA 1
ATOM 5199 C C . GLN B 1 273 ? 15.023 -32.5 -17.125 1 93.38 273 GLN B C 1
ATOM 5201 O O . GLN B 1 273 ? 15.008 -33.656 -17.578 1 93.38 273 GLN B O 1
ATOM 5206 N N . MET B 1 274 ? 14.938 -31.453 -17.875 1 94.5 274 MET B N 1
ATOM 5207 C CA . MET B 1 274 ? 14.82 -31.562 -19.328 1 94.5 274 MET B CA 1
ATOM 5208 C C . MET B 1 274 ? 16.078 -32.188 -19.938 1 94.5 274 MET B C 1
ATOM 5210 O O . MET B 1 274 ? 16 -33.031 -20.828 1 94.5 274 MET B O 1
ATOM 5214 N N . TYR B 1 275 ? 17.219 -31.672 -19.422 1 93.31 275 TYR B N 1
ATOM 5215 C CA . TYR B 1 275 ? 18.5 -32.188 -19.906 1 93.31 275 TYR B CA 1
ATOM 5216 C C . TYR B 1 275 ? 18.609 -33.688 -19.688 1 93.31 275 TYR B C 1
ATOM 5218 O O . TYR B 1 275 ? 18.969 -34.438 -20.609 1 93.31 275 TYR B O 1
ATOM 5226 N N . GLU B 1 276 ? 18.281 -34.094 -18.484 1 92.56 276 GLU B N 1
ATOM 5227 C CA . GLU B 1 276 ? 18.391 -35.531 -18.125 1 92.56 276 GLU B CA 1
ATOM 5228 C C . GLU B 1 276 ? 17.391 -36.375 -18.906 1 92.56 276 GLU B C 1
ATOM 5230 O O . GLU B 1 276 ? 17.656 -37.531 -19.203 1 92.56 276 GLU B O 1
ATOM 5235 N N . THR B 1 277 ? 16.266 -35.781 -19.219 1 93.38 277 THR B N 1
ATOM 5236 C CA . THR B 1 277 ? 15.266 -36.469 -20.031 1 93.38 277 THR B CA 1
ATOM 5237 C C . THR B 1 277 ? 15.766 -36.656 -21.453 1 93.38 277 THR B C 1
ATOM 5239 O O . THR B 1 277 ? 15.562 -37.719 -22.062 1 93.38 277 THR B O 1
ATOM 5242 N N . ILE B 1 278 ? 16.438 -35.719 -22.031 1 92.31 278 ILE B N 1
ATOM 5243 C CA . ILE B 1 278 ? 16.891 -35.719 -23.406 1 92.31 278 ILE B CA 1
ATOM 5244 C C . ILE B 1 278 ? 18.203 -36.531 -23.516 1 92.31 278 ILE B C 1
ATOM 5246 O O . ILE B 1 278 ? 18.422 -37.25 -24.484 1 92.31 278 ILE B O 1
ATOM 5250 N N . TYR B 1 279 ? 19.047 -36.281 -22.453 1 91.44 279 TYR B N 1
ATOM 5251 C CA . TYR B 1 279 ? 20.344 -36.969 -22.422 1 91.44 279 TYR B CA 1
ATOM 5252 C C . TYR B 1 279 ? 20.484 -37.812 -21.172 1 91.44 279 TYR B C 1
ATOM 5254 O O . TYR B 1 279 ? 21.281 -37.5 -20.281 1 91.44 279 TYR B O 1
ATOM 5262 N N . PRO B 1 280 ? 19.906 -38.906 -21.109 1 87.94 280 PRO B N 1
ATOM 5263 C CA . PRO B 1 280 ? 19.859 -39.719 -19.891 1 87.94 280 PRO B CA 1
ATOM 5264 C C . PRO B 1 280 ? 21.219 -40.25 -19.5 1 87.94 280 PRO B C 1
ATOM 5266 O O . PRO B 1 280 ? 21.438 -40.594 -18.328 1 87.94 280 PRO B O 1
ATOM 5269 N N . GLU B 1 281 ? 22.188 -40.344 -20.406 1 88.69 281 GLU B N 1
ATOM 5270 C CA . GLU B 1 281 ? 23.5 -40.906 -20.125 1 88.69 281 GLU B CA 1
ATOM 5271 C C . GLU B 1 281 ? 24.453 -39.844 -19.578 1 88.69 281 GLU B C 1
ATOM 5273 O O . GLU B 1 281 ? 25.547 -40.188 -19.109 1 88.69 281 GLU B O 1
ATOM 5278 N N . SER B 1 282 ? 24.047 -38.625 -19.734 1 81.62 282 SER B N 1
ATOM 5279 C CA . SER B 1 282 ? 24.906 -37.531 -19.312 1 81.62 282 SER B CA 1
ATOM 5280 C C . SER B 1 282 ? 24.469 -37 -17.953 1 81.62 282 SER B C 1
ATOM 5282 O O . SER B 1 282 ? 23.281 -36.844 -17.703 1 81.62 282 SER B O 1
ATOM 5284 N N . ILE B 1 283 ? 25.422 -37.031 -17.016 1 76.75 283 ILE B N 1
ATOM 5285 C CA . ILE B 1 283 ? 25.125 -36.438 -15.711 1 76.75 283 ILE B CA 1
ATOM 5286 C C . ILE B 1 283 ? 25.5 -34.938 -15.734 1 76.75 283 ILE B C 1
ATOM 5288 O O . ILE B 1 283 ? 26.625 -34.594 -16.078 1 76.75 283 ILE B O 1
ATOM 5292 N N . LEU B 1 284 ? 24.469 -34.094 -15.695 1 78.31 284 LEU B N 1
ATOM 5293 C CA . LEU B 1 284 ? 24.734 -32.656 -15.633 1 78.31 284 LEU B CA 1
ATOM 5294 C C . LEU B 1 284 ? 24.922 -32.188 -14.188 1 78.31 284 LEU B C 1
ATOM 5296 O O . LEU B 1 284 ? 24.156 -32.562 -13.305 1 78.31 284 LEU B O 1
ATOM 5300 N N . ASP B 1 285 ? 26.125 -31.562 -13.953 1 75.19 285 ASP B N 1
ATOM 5301 C CA . ASP B 1 285 ? 26.297 -30.922 -12.648 1 75.19 285 ASP B CA 1
ATOM 5302 C C . ASP B 1 285 ? 25.422 -29.688 -12.508 1 75.19 285 ASP B C 1
ATOM 5304 O O . ASP B 1 285 ? 25.797 -28.609 -12.977 1 75.19 285 ASP B O 1
ATOM 5308 N N . GLY B 1 286 ? 24.312 -29.844 -12.039 1 68.56 286 GLY B N 1
ATOM 5309 C CA . GLY B 1 286 ? 23.312 -28.797 -11.875 1 68.56 286 GLY B CA 1
ATOM 5310 C C . GLY B 1 286 ? 23.781 -27.656 -10.992 1 68.56 286 GLY B C 1
ATOM 5311 O O . GLY B 1 286 ? 23.188 -26.578 -11 1 68.56 286 GLY B O 1
ATOM 5312 N N . THR B 1 287 ? 24.906 -27.844 -10.258 1 67.94 287 THR B N 1
ATOM 5313 C CA . THR B 1 287 ? 25.359 -26.828 -9.312 1 67.94 287 THR B CA 1
ATOM 5314 C C . THR B 1 287 ? 25.938 -25.625 -10.047 1 67.94 287 THR B C 1
ATOM 5316 O O . THR B 1 287 ? 26.047 -24.531 -9.477 1 67.94 287 THR B O 1
ATOM 5319 N N . MET B 1 288 ? 26.125 -25.812 -11.234 1 73.25 288 MET B N 1
ATOM 5320 C CA . MET B 1 288 ? 26.719 -24.75 -12.031 1 73.25 288 MET B CA 1
ATOM 5321 C C . MET B 1 288 ? 25.656 -23.906 -12.711 1 73.25 288 MET B C 1
ATOM 5323 O O . MET B 1 288 ? 25.969 -22.859 -13.305 1 73.25 288 MET B O 1
ATOM 5327 N N . LEU B 1 289 ? 24.484 -24.297 -12.492 1 89.25 289 LEU B N 1
ATOM 5328 C CA . LEU B 1 289 ? 23.469 -23.609 -13.266 1 89.25 289 LEU B CA 1
ATOM 5329 C C . LEU B 1 289 ? 22.891 -22.438 -12.492 1 89.25 289 LEU B C 1
ATOM 5331 O O . LEU B 1 289 ? 22.031 -22.625 -11.617 1 89.25 289 LEU B O 1
ATOM 5335 N N . SER B 1 290 ? 23.484 -21.266 -12.734 1 92 290 SER B N 1
ATOM 5336 C CA . SER B 1 290 ? 22.938 -20.031 -12.195 1 92 290 SER B CA 1
ATOM 5337 C C . SER B 1 290 ? 21.984 -19.375 -13.188 1 92 290 SER B C 1
ATOM 5339 O O . SER B 1 290 ? 21.969 -19.719 -14.367 1 92 290 SER B O 1
ATOM 5341 N N . TYR B 1 291 ? 21.234 -18.531 -12.672 1 94.5 291 TYR B N 1
ATOM 5342 C CA . TYR B 1 291 ? 20.297 -17.797 -13.523 1 94.5 291 TYR B CA 1
ATOM 5343 C C . TYR B 1 291 ? 21.031 -17 -14.594 1 94.5 291 TYR B C 1
ATOM 5345 O O . TYR B 1 291 ? 20.562 -16.891 -15.727 1 94.5 291 TYR B O 1
ATOM 5353 N N . ASP B 1 292 ? 22.266 -16.531 -14.242 1 93.88 292 ASP B N 1
ATOM 5354 C CA . ASP B 1 292 ? 23.109 -15.812 -15.18 1 93.88 292 ASP B CA 1
ATOM 5355 C C . ASP B 1 292 ? 23.562 -16.719 -16.312 1 93.88 292 ASP B C 1
ATOM 5357 O O . ASP B 1 292 ? 23.531 -16.328 -17.484 1 93.88 292 ASP B O 1
ATOM 5361 N N . VAL B 1 293 ? 23.938 -17.891 -15.945 1 94.75 293 VAL B N 1
ATOM 5362 C CA . VAL B 1 293 ? 24.422 -18.844 -16.938 1 94.75 293 VAL B CA 1
ATOM 5363 C C . VAL B 1 293 ? 23.297 -19.219 -17.891 1 94.75 293 VAL B C 1
ATOM 5365 O O . VAL B 1 293 ? 23.484 -19.25 -19.109 1 94.75 293 VAL B O 1
ATOM 5368 N N . LEU B 1 294 ? 22.156 -19.484 -17.344 1 96.62 294 LEU B N 1
ATOM 5369 C CA . LEU B 1 294 ? 21 -19.844 -18.172 1 96.62 294 LEU B CA 1
ATOM 5370 C C . LEU B 1 294 ? 20.625 -18.703 -19.109 1 96.62 294 LEU B C 1
ATOM 5372 O O . LEU B 1 294 ? 20.281 -18.938 -20.266 1 96.62 294 LEU B O 1
ATOM 5376 N N . THR B 1 295 ? 20.703 -17.484 -18.625 1 96.62 295 THR B N 1
ATOM 5377 C CA . THR B 1 295 ? 20.422 -16.312 -19.453 1 96.62 295 THR B CA 1
ATOM 5378 C C . THR B 1 295 ? 21.453 -16.172 -20.562 1 96.62 295 THR B C 1
ATOM 5380 O O . THR B 1 295 ? 21.109 -15.891 -21.703 1 96.62 295 THR B O 1
ATOM 5383 N N . ASP B 1 296 ? 22.734 -16.406 -20.188 1 96.31 296 ASP B N 1
ATOM 5384 C CA . ASP B 1 296 ? 23.781 -16.359 -21.203 1 96.31 296 ASP B CA 1
ATOM 5385 C C . ASP B 1 296 ? 23.531 -17.375 -22.312 1 96.31 296 ASP B C 1
ATOM 5387 O O . ASP B 1 296 ? 23.656 -17.047 -23.5 1 96.31 296 ASP B O 1
ATOM 5391 N N . TRP B 1 297 ? 23.172 -18.547 -21.906 1 96.19 297 TRP B N 1
ATOM 5392 C CA . TRP B 1 297 ? 22.906 -19.609 -22.875 1 96.19 297 TRP B CA 1
ATOM 5393 C C . TRP B 1 297 ? 21.719 -19.25 -23.766 1 96.19 297 TRP B C 1
ATOM 5395 O O . TRP B 1 297 ? 21.734 -19.5 -24.969 1 96.19 297 TRP B O 1
ATOM 5405 N N . TYR B 1 298 ? 20.703 -18.688 -23.234 1 97.38 298 TYR B N 1
ATOM 5406 C CA . TYR B 1 298 ? 19.562 -18.203 -24 1 97.38 298 TYR B CA 1
ATOM 5407 C C . TYR B 1 298 ? 20 -17.172 -25.031 1 97.38 298 TYR B C 1
ATOM 5409 O O . TYR B 1 298 ? 19.625 -17.281 -26.203 1 97.38 298 TYR B O 1
ATOM 5417 N N . LEU B 1 299 ? 20.812 -16.219 -24.625 1 97.56 299 LEU B N 1
ATOM 5418 C CA . LEU B 1 299 ? 21.234 -15.117 -25.469 1 97.56 299 LEU B CA 1
ATOM 5419 C C . LEU B 1 299 ? 22.141 -15.617 -26.594 1 97.56 299 LEU B C 1
ATOM 5421 O O . LEU B 1 299 ? 22.125 -15.078 -27.703 1 97.56 299 LEU B O 1
ATOM 5425 N N . GLU B 1 300 ? 22.906 -16.625 -26.219 1 96.94 300 GLU B N 1
ATOM 5426 C CA . GLU B 1 300 ? 23.781 -17.203 -27.219 1 96.94 300 GLU B CA 1
ATOM 5427 C C . GLU B 1 300 ? 22.969 -17.938 -28.312 1 96.94 300 GLU B C 1
ATOM 5429 O O . GLU B 1 300 ? 23.422 -18.047 -29.453 1 96.94 300 GLU B O 1
ATOM 5434 N N . GLY B 1 301 ? 21.844 -18.547 -27.969 1 94.62 301 GLY B N 1
ATOM 5435 C CA . GLY B 1 301 ? 20.922 -19.125 -28.922 1 94.62 301 GLY B CA 1
ATOM 5436 C C . GLY B 1 301 ? 21.312 -20.531 -29.359 1 94.62 301 GLY B C 1
ATOM 5437 O O . GLY B 1 301 ? 20.719 -21.078 -30.297 1 94.62 301 GLY B O 1
ATOM 5438 N N . LYS B 1 302 ? 22.219 -21.156 -28.703 1 92.5 302 LYS B N 1
ATOM 5439 C CA . LYS B 1 302 ? 22.703 -22.469 -29.141 1 92.5 302 LYS B CA 1
ATOM 5440 C C . LYS B 1 302 ? 22.109 -23.578 -28.281 1 92.5 302 LYS B C 1
ATOM 5442 O O . LYS B 1 302 ? 22.141 -24.75 -28.672 1 92.5 302 LYS B O 1
ATOM 5447 N N . ASP B 1 303 ? 21.609 -23.266 -27.172 1 94.5 303 ASP B N 1
ATOM 5448 C CA . ASP B 1 303 ? 21.062 -24.266 -26.25 1 94.5 303 ASP B CA 1
ATOM 5449 C C . ASP B 1 303 ? 19.531 -24.219 -26.266 1 94.5 303 ASP B C 1
ATOM 5451 O O . ASP B 1 303 ? 18.922 -23.328 -25.688 1 94.5 303 ASP B O 1
ATOM 5455 N N . LYS B 1 304 ? 18.922 -25.234 -26.812 1 96.12 304 LYS B N 1
ATOM 5456 C CA . LYS B 1 304 ? 17.469 -25.281 -26.984 1 96.12 304 LYS B CA 1
ATOM 5457 C C . LYS B 1 304 ? 16.766 -25.453 -25.641 1 96.12 304 LYS B C 1
ATOM 5459 O O . LYS B 1 304 ? 15.633 -24.984 -25.469 1 96.12 304 LYS B O 1
ATOM 5464 N N . ILE B 1 305 ? 17.406 -26.172 -24.75 1 96.38 305 ILE B N 1
ATOM 5465 C CA . ILE B 1 305 ? 16.812 -26.359 -23.438 1 96.38 305 ILE B CA 1
ATOM 5466 C C . ILE B 1 305 ? 16.766 -25.016 -22.688 1 96.38 305 ILE B C 1
ATOM 5468 O O . ILE B 1 305 ? 15.734 -24.656 -22.125 1 96.38 305 ILE B O 1
ATOM 5472 N N . ALA B 1 306 ? 17.844 -24.281 -22.719 1 97 306 ALA B N 1
ATOM 5473 C CA . ALA B 1 306 ? 17.891 -22.953 -22.094 1 97 306 ALA B CA 1
ATOM 5474 C C . ALA B 1 306 ? 16.844 -22.031 -22.719 1 97 306 ALA B C 1
ATOM 5476 O O . ALA B 1 306 ? 16.219 -21.234 -22 1 97 306 ALA B O 1
ATOM 5477 N N . ASP B 1 307 ? 16.688 -22.156 -24 1 97.81 307 ASP B N 1
ATOM 5478 C CA . ASP B 1 307 ? 15.68 -21.359 -24.703 1 97.81 307 ASP B CA 1
ATOM 5479 C C . ASP B 1 307 ? 14.289 -21.625 -24.141 1 97.81 307 ASP B C 1
ATOM 5481 O O . ASP B 1 307 ? 13.57 -20.672 -23.797 1 97.81 307 ASP B O 1
ATOM 5485 N N . ARG B 1 308 ? 13.969 -22.891 -24.031 1 97.81 308 ARG B N 1
ATOM 5486 C CA . ARG B 1 308 ? 12.656 -23.266 -23.531 1 97.81 308 ARG B CA 1
ATOM 5487 C C . ARG B 1 308 ? 12.477 -22.828 -22.078 1 97.81 308 ARG B C 1
ATOM 5489 O O . ARG B 1 308 ? 11.445 -22.266 -21.719 1 97.81 308 ARG B O 1
ATOM 5496 N N . VAL B 1 309 ? 13.438 -23.047 -21.25 1 97.94 309 VAL B N 1
ATOM 5497 C CA . VAL B 1 309 ? 13.375 -22.75 -19.828 1 97.94 309 VAL B CA 1
ATOM 5498 C C . VAL B 1 309 ? 13.203 -21.234 -19.625 1 97.94 309 VAL B C 1
ATOM 5500 O O . VAL B 1 309 ? 12.328 -20.797 -18.891 1 97.94 309 VAL B O 1
ATOM 5503 N N . MET B 1 310 ? 13.992 -20.453 -20.328 1 98.19 310 MET B N 1
ATOM 5504 C CA . MET B 1 310 ? 13.969 -19.016 -20.109 1 98.19 310 MET B CA 1
ATOM 5505 C C . MET B 1 310 ? 12.695 -18.391 -20.672 1 98.19 310 MET B C 1
ATOM 5507 O O . MET B 1 310 ? 12.172 -17.422 -20.109 1 98.19 310 MET B O 1
ATOM 5511 N N . ARG B 1 311 ? 12.18 -18.938 -21.75 1 98 311 ARG B N 1
ATOM 5512 C CA . ARG B 1 311 ? 10.891 -18.469 -22.266 1 98 311 ARG B CA 1
ATOM 5513 C C . ARG B 1 311 ? 9.781 -18.719 -21.266 1 98 311 ARG B C 1
ATOM 5515 O O . ARG B 1 311 ? 8.93 -17.844 -21.047 1 98 311 ARG B O 1
ATOM 5522 N N . GLU B 1 312 ? 9.812 -19.906 -20.688 1 98.06 312 GLU B N 1
ATOM 5523 C CA . GLU B 1 312 ? 8.828 -20.219 -19.656 1 98.06 312 GLU B CA 1
ATOM 5524 C C . GLU B 1 312 ? 8.977 -19.297 -18.453 1 98.06 312 GLU B C 1
ATOM 5526 O O . GLU B 1 312 ? 7.984 -18.875 -17.844 1 98.06 312 GLU B O 1
ATOM 5531 N N . GLN B 1 313 ? 10.219 -19 -18.094 1 98.5 313 GLN B N 1
ATOM 5532 C CA . GLN B 1 313 ? 10.477 -18.062 -17 1 98.5 313 GLN B CA 1
ATOM 5533 C C . GLN B 1 313 ? 9.875 -16.688 -17.297 1 98.5 313 GLN B C 1
ATOM 5535 O O . GLN B 1 313 ? 9.273 -16.078 -16.422 1 98.5 313 GLN B O 1
ATOM 5540 N N . ILE B 1 314 ? 9.992 -16.234 -18.516 1 98.56 314 ILE B N 1
ATOM 5541 C CA . ILE B 1 314 ? 9.461 -14.938 -18.906 1 98.56 314 ILE B CA 1
ATOM 5542 C C . ILE B 1 314 ? 7.938 -14.969 -18.875 1 98.56 314 ILE B C 1
ATOM 5544 O O . ILE B 1 314 ? 7.297 -13.992 -18.469 1 98.56 314 ILE B O 1
ATOM 5548 N N . GLU B 1 315 ? 7.355 -16.062 -19.281 1 98.06 315 GLU B N 1
ATOM 5549 C CA . GLU B 1 315 ? 5.906 -16.203 -19.234 1 98.06 315 GLU B CA 1
ATOM 5550 C C . GLU B 1 315 ? 5.402 -16.156 -17.781 1 98.06 315 GLU B C 1
ATOM 5552 O O . GLU B 1 315 ? 4.418 -15.469 -17.5 1 98.06 315 GLU B O 1
ATOM 5557 N N . LEU B 1 316 ? 6.105 -16.891 -16.953 1 98.38 316 LEU B N 1
ATOM 5558 C CA . LEU B 1 316 ? 5.75 -16.875 -15.539 1 98.38 316 LEU B CA 1
ATOM 5559 C C . LEU B 1 316 ? 5.91 -15.484 -14.953 1 98.38 316 LEU B C 1
ATOM 5561 O O . LEU B 1 316 ? 5.062 -15.023 -14.18 1 98.38 316 LEU B O 1
ATOM 5565 N N . LEU B 1 317 ? 7.008 -14.836 -15.312 1 98.69 317 LEU B N 1
ATOM 5566 C CA . LEU B 1 317 ? 7.242 -13.461 -14.891 1 98.69 317 LEU B CA 1
ATOM 5567 C C . LEU B 1 317 ? 6.105 -12.555 -15.352 1 98.69 317 LEU B C 1
ATOM 5569 O O . LEU B 1 317 ? 5.684 -11.656 -14.617 1 98.69 317 LEU B O 1
ATOM 5573 N N . SER B 1 318 ? 5.625 -12.742 -16.562 1 98.62 318 SER B N 1
ATOM 5574 C CA . SER B 1 318 ? 4.516 -11.961 -17.094 1 98.62 318 SER B CA 1
ATOM 5575 C C . SER B 1 318 ? 3.256 -12.125 -16.266 1 98.62 318 SER B C 1
ATOM 5577 O O . SER B 1 318 ? 2.559 -11.148 -15.977 1 98.62 318 SER B O 1
ATOM 5579 N N . LEU B 1 319 ? 3.018 -13.336 -15.891 1 98.19 319 LEU B N 1
ATOM 5580 C CA . LEU B 1 319 ? 1.858 -13.609 -15.047 1 98.19 319 LEU B CA 1
ATOM 5581 C C . LEU B 1 319 ? 1.984 -12.898 -13.703 1 98.19 319 LEU B C 1
ATOM 5583 O O . LEU B 1 319 ? 1.016 -12.312 -13.211 1 98.19 319 LEU B O 1
ATOM 5587 N N . VAL B 1 320 ? 3.16 -12.953 -13.109 1 98.69 320 VAL B N 1
ATOM 5588 C CA . VAL B 1 320 ? 3.412 -12.289 -11.836 1 98.69 320 VAL B CA 1
ATOM 5589 C C . VAL B 1 320 ? 3.219 -10.781 -11.992 1 98.69 320 VAL B C 1
ATOM 5591 O O . VAL B 1 320 ? 2.639 -10.133 -11.117 1 98.69 320 VAL B O 1
ATOM 5594 N N . ALA B 1 321 ? 3.672 -10.266 -13.102 1 98.75 321 ALA B N 1
ATOM 5595 C CA . ALA B 1 321 ? 3.486 -8.844 -13.398 1 98.75 321 ALA B CA 1
ATOM 5596 C C . ALA B 1 321 ? 2.004 -8.492 -13.5 1 98.75 321 ALA B C 1
ATOM 5598 O O . ALA B 1 321 ? 1.572 -7.453 -13 1 98.75 321 ALA B O 1
ATOM 5599 N N . VAL B 1 322 ? 1.222 -9.328 -14.117 1 98.5 322 VAL B N 1
ATOM 5600 C CA . VAL B 1 322 ? -0.216 -9.109 -14.242 1 98.5 322 VAL B CA 1
ATOM 5601 C C . VAL B 1 322 ? -0.844 -9.031 -12.852 1 98.5 322 VAL B C 1
ATOM 5603 O O . VAL B 1 322 ? -1.609 -8.109 -12.562 1 98.5 322 VAL B O 1
ATOM 5606 N N . ASN B 1 323 ? -0.516 -10.023 -11.984 1 98.62 323 ASN B N 1
ATOM 5607 C CA . ASN B 1 323 ? -1.026 -10 -10.617 1 98.62 323 ASN B CA 1
ATOM 5608 C C . ASN B 1 323 ? -0.646 -8.711 -9.898 1 98.62 323 ASN B C 1
ATOM 5610 O O . ASN B 1 323 ? -1.486 -8.094 -9.242 1 98.62 323 ASN B O 1
ATOM 5614 N N . ALA B 1 324 ? 0.611 -8.328 -10.07 1 98.44 324 ALA B N 1
ATOM 5615 C CA . ALA B 1 324 ? 1.104 -7.133 -9.398 1 98.44 324 ALA B CA 1
ATOM 5616 C C . ALA B 1 324 ? 0.391 -5.883 -9.906 1 98.44 324 ALA B C 1
ATOM 5618 O O . ALA B 1 324 ? 0.037 -4.996 -9.125 1 98.44 324 ALA B O 1
ATOM 5619 N N . VAL B 1 325 ? 0.184 -5.777 -11.18 1 97.44 325 VAL B N 1
ATOM 5620 C CA . VAL B 1 325 ? -0.489 -4.637 -11.789 1 97.44 325 VAL B CA 1
ATOM 5621 C C . VAL B 1 325 ? -1.926 -4.551 -11.281 1 97.44 325 VAL B C 1
ATOM 5623 O O . VAL B 1 325 ? -2.404 -3.469 -10.93 1 97.44 325 VAL B O 1
ATOM 5626 N N . ASN B 1 326 ? -2.592 -5.656 -11.18 1 96.69 326 ASN B N 1
ATOM 5627 C CA . ASN B 1 326 ? -3.977 -5.676 -10.711 1 96.69 326 ASN B CA 1
ATOM 5628 C C . ASN B 1 326 ? -4.082 -5.285 -9.242 1 96.69 326 ASN B C 1
ATOM 5630 O O . ASN B 1 326 ? -5.109 -4.766 -8.805 1 96.69 326 ASN B O 1
ATOM 5634 N N . LEU B 1 327 ? -3.039 -5.461 -8.516 1 97.44 327 LEU B N 1
ATOM 5635 C CA . LEU B 1 327 ? -3.049 -5.145 -7.09 1 97.44 327 LEU B CA 1
ATOM 5636 C C . LEU B 1 327 ? -2.625 -3.699 -6.848 1 97.44 327 LEU B C 1
ATOM 5638 O O . LEU B 1 327 ? -3.193 -3.016 -5.996 1 97.44 327 LEU B O 1
ATOM 5642 N N . PHE B 1 328 ? -1.641 -3.199 -7.684 1 96.75 328 PHE B N 1
ATOM 5643 C CA . PHE B 1 328 ? -0.993 -1.969 -7.246 1 96.75 328 PHE B CA 1
ATOM 5644 C C . PHE B 1 328 ? -1.151 -0.874 -8.297 1 96.75 328 PHE B C 1
ATOM 5646 O O . PHE B 1 328 ? -0.807 0.284 -8.047 1 96.75 328 PHE B O 1
ATOM 5653 N N . ASN B 1 329 ? -1.565 -1.174 -9.469 1 95 329 ASN B N 1
ATOM 5654 C CA . ASN B 1 329 ? -1.909 -0.222 -10.523 1 95 329 ASN B CA 1
ATOM 5655 C C . ASN B 1 329 ? -0.768 0.754 -10.789 1 95 329 ASN B C 1
ATOM 5657 O O . ASN B 1 329 ? -0.964 1.971 -10.758 1 95 329 ASN B O 1
ATOM 5661 N N . PRO B 1 330 ? 0.42 0.243 -11.102 1 96.31 330 PRO B N 1
ATOM 5662 C CA . PRO B 1 330 ? 1.534 1.131 -11.445 1 96.31 330 PRO B CA 1
ATOM 5663 C C . PRO B 1 330 ? 1.444 1.675 -12.867 1 96.31 330 PRO B C 1
ATOM 5665 O O . PRO B 1 330 ? 0.745 1.103 -13.703 1 96.31 330 PRO B O 1
ATOM 5668 N N . ASP B 1 331 ? 2.109 2.801 -13.148 1 94.69 331 ASP B N 1
ATOM 5669 C CA . ASP B 1 331 ? 2.234 3.279 -14.523 1 94.69 331 ASP B CA 1
ATOM 5670 C C . ASP B 1 331 ? 3.512 2.756 -15.172 1 94.69 331 ASP B C 1
ATOM 5672 O O . ASP B 1 331 ? 3.635 2.754 -16.406 1 94.69 331 ASP B O 1
ATOM 5676 N N . VAL B 1 332 ? 4.496 2.324 -14.312 1 96.75 332 VAL B N 1
ATOM 5677 C CA . VAL B 1 332 ? 5.746 1.758 -14.805 1 96.75 332 VAL B CA 1
ATOM 5678 C C . VAL B 1 332 ? 6.117 0.524 -13.984 1 96.75 332 VAL B C 1
ATOM 5680 O O . VAL B 1 332 ? 6.066 0.553 -12.75 1 96.75 332 VAL B O 1
ATOM 5683 N N . VAL B 1 333 ? 6.398 -0.51 -14.633 1 97.94 333 VAL B N 1
ATOM 5684 C CA . VAL B 1 333 ? 6.961 -1.7 -14.008 1 97.94 333 VAL B CA 1
ATOM 5685 C C . VAL B 1 333 ? 8.398 -1.905 -14.484 1 97.94 333 VAL B C 1
ATOM 5687 O O . VAL B 1 333 ? 8.648 -1.99 -15.688 1 97.94 333 VAL B O 1
ATOM 5690 N N . VAL B 1 334 ? 9.328 -1.906 -13.531 1 97.12 334 VAL B N 1
ATOM 5691 C CA . VAL B 1 334 ? 10.727 -2.166 -13.844 1 97.12 334 VAL B CA 1
ATOM 5692 C C . VAL B 1 334 ? 11.086 -3.596 -13.445 1 97.12 334 VAL B C 1
ATOM 5694 O O . VAL B 1 334 ? 10.766 -4.039 -12.336 1 97.12 334 VAL B O 1
ATOM 5697 N N . ILE B 1 335 ? 11.711 -4.328 -14.32 1 97.94 335 ILE B N 1
ATOM 5698 C CA . ILE B 1 335 ? 12.109 -5.707 -14.055 1 97.94 335 ILE B CA 1
ATOM 5699 C C . ILE B 1 335 ? 13.633 -5.801 -13.969 1 97.94 335 ILE B C 1
ATOM 5701 O O . ILE B 1 335 ? 14.336 -5.352 -14.875 1 97.94 335 ILE B O 1
ATOM 5705 N N . GLY B 1 336 ? 14.078 -6.309 -12.852 1 95.75 336 GLY B N 1
ATOM 5706 C CA . GLY B 1 336 ? 15.5 -6.504 -12.641 1 95.75 336 GLY B CA 1
ATOM 5707 C C . GLY B 1 336 ? 15.898 -7.965 -12.562 1 95.75 336 GLY B C 1
ATOM 5708 O O . GLY B 1 336 ? 15.039 -8.852 -12.594 1 95.75 336 GLY B O 1
ATOM 5709 N N . GLY B 1 337 ? 17.266 -8.234 -12.445 1 93.88 337 GLY B N 1
ATOM 5710 C CA . GLY B 1 337 ? 17.844 -9.57 -12.422 1 93.88 337 GLY B CA 1
ATOM 5711 C C . GLY B 1 337 ? 18.359 -10.016 -13.773 1 93.88 337 GLY B C 1
ATOM 5712 O O . GLY B 1 337 ? 18.297 -9.266 -14.75 1 93.88 337 GLY B O 1
ATOM 5713 N N . PRO B 1 338 ? 18.859 -11.219 -13.828 1 94.38 338 PRO B N 1
ATOM 5714 C CA . PRO B 1 338 ? 19.469 -11.711 -15.062 1 94.38 338 PRO B CA 1
ATOM 5715 C C . PRO B 1 338 ? 18.5 -11.719 -16.25 1 94.38 338 PRO B C 1
ATOM 5717 O O . PRO B 1 338 ? 18.906 -11.469 -17.375 1 94.38 338 PRO B O 1
ATOM 5720 N N . VAL B 1 339 ? 17.234 -11.945 -16.016 1 96.19 339 VAL B N 1
ATOM 5721 C CA . VAL B 1 339 ? 16.234 -12.031 -17.078 1 96.19 339 VAL B CA 1
ATOM 5722 C C . VAL B 1 339 ? 16.125 -10.688 -17.781 1 96.19 339 VAL B C 1
ATOM 5724 O O . VAL B 1 339 ? 15.703 -10.625 -18.953 1 96.19 339 VAL B O 1
ATOM 5727 N N . SER B 1 340 ? 16.438 -9.594 -17.125 1 95.75 340 SER B N 1
ATOM 5728 C CA . SER B 1 340 ? 16.297 -8.25 -17.672 1 95.75 340 SER B CA 1
ATOM 5729 C C . SER B 1 340 ? 17.312 -8.023 -18.797 1 95.75 340 SER B C 1
ATOM 5731 O O . SER B 1 340 ? 17.188 -7.066 -19.562 1 95.75 340 SER B O 1
ATOM 5733 N N . ARG B 1 341 ? 18.344 -8.867 -18.906 1 95.5 341 ARG B N 1
ATOM 5734 C CA . ARG B 1 341 ? 19.344 -8.766 -19.953 1 95.5 341 ARG B CA 1
ATOM 5735 C C . ARG B 1 341 ? 18.766 -9.219 -21.297 1 95.5 341 ARG B C 1
ATOM 5737 O O . ARG B 1 341 ? 19.375 -8.977 -22.344 1 95.5 341 ARG B O 1
ATOM 5744 N N . ILE B 1 342 ? 17.719 -10 -21.25 1 96.88 342 ILE B N 1
ATOM 5745 C CA . ILE B 1 342 ? 17.078 -10.492 -22.469 1 96.88 342 ILE B CA 1
ATOM 5746 C C . ILE B 1 342 ? 16.328 -9.352 -23.156 1 96.88 342 ILE B C 1
ATOM 5748 O O . ILE B 1 342 ? 15.367 -8.812 -22.594 1 96.88 342 ILE B O 1
ATOM 5752 N N . PRO B 1 343 ? 16.641 -8.977 -24.312 1 96.31 343 PRO B N 1
ATOM 5753 C CA . PRO B 1 343 ? 16.125 -7.77 -24.953 1 96.31 343 PRO B CA 1
ATOM 5754 C C . PRO B 1 343 ? 14.609 -7.793 -25.141 1 96.31 343 PRO B C 1
ATOM 5756 O O . PRO B 1 343 ? 13.953 -6.758 -25 1 96.31 343 PRO B O 1
ATOM 5759 N N . GLU B 1 344 ? 14.039 -8.914 -25.438 1 97.31 344 GLU B N 1
ATOM 5760 C CA . GLU B 1 344 ? 12.617 -8.977 -25.75 1 97.31 344 GLU B CA 1
ATOM 5761 C C . GLU B 1 344 ? 11.773 -9.141 -24.5 1 97.31 344 GLU B C 1
ATOM 5763 O O . GLU B 1 344 ? 10.539 -9.109 -24.562 1 97.31 344 GLU B O 1
ATOM 5768 N N . MET B 1 345 ? 12.422 -9.352 -23.375 1 98 345 MET B N 1
ATOM 5769 C CA . MET B 1 345 ? 11.727 -9.672 -22.125 1 98 345 MET B CA 1
ATOM 5770 C C . MET B 1 345 ? 10.695 -8.602 -21.797 1 98 345 MET B C 1
ATOM 5772 O O . MET B 1 345 ? 9.531 -8.914 -21.562 1 98 345 MET B O 1
ATOM 5776 N N . ALA B 1 346 ? 11.078 -7.34 -21.828 1 98.31 346 ALA B N 1
ATOM 5777 C CA . ALA B 1 346 ? 10.188 -6.25 -21.438 1 98.31 346 ALA B CA 1
ATOM 5778 C C . ALA B 1 346 ? 8.969 -6.184 -22.359 1 98.31 346 ALA B C 1
ATOM 5780 O O . ALA B 1 346 ? 7.84 -6.027 -21.891 1 98.31 346 ALA B O 1
ATOM 5781 N N . GLY B 1 347 ? 9.25 -6.27 -23.625 1 98.38 347 GLY B N 1
ATOM 5782 C CA . GLY B 1 347 ? 8.164 -6.262 -24.594 1 98.38 347 GLY B CA 1
ATOM 5783 C C . GLY B 1 347 ? 7.199 -7.418 -24.406 1 98.38 347 GLY B C 1
ATOM 5784 O O . GLY B 1 347 ? 5.984 -7.246 -24.516 1 98.38 347 GLY B O 1
ATOM 5785 N N . MET B 1 348 ? 7.711 -8.602 -24.156 1 98.25 348 MET B N 1
ATOM 5786 C CA . MET B 1 348 ? 6.887 -9.781 -23.938 1 98.25 348 MET B CA 1
ATOM 5787 C C . MET B 1 348 ? 6.012 -9.617 -22.688 1 98.25 348 MET B C 1
ATOM 5789 O O . MET B 1 348 ? 4.812 -9.883 -22.734 1 98.25 348 MET B O 1
ATOM 5793 N N . VAL B 1 349 ? 6.586 -9.156 -21.625 1 98.75 349 VAL B N 1
ATOM 5794 C CA . VAL B 1 349 ? 5.844 -8.961 -20.391 1 98.75 349 VAL B CA 1
ATOM 5795 C C . VAL B 1 349 ? 4.773 -7.887 -20.594 1 98.75 349 VAL B C 1
ATOM 5797 O O . VAL B 1 349 ? 3.639 -8.039 -20.125 1 98.75 349 VAL B O 1
ATOM 5800 N N . GLU B 1 350 ? 5.141 -6.805 -21.25 1 98.56 350 GLU B N 1
ATOM 5801 C CA . GLU B 1 350 ? 4.191 -5.727 -21.516 1 98.56 350 GLU B CA 1
ATOM 5802 C C . GLU B 1 350 ? 2.992 -6.223 -22.312 1 98.56 350 GLU B C 1
ATOM 5804 O O . GLU B 1 350 ? 1.85 -5.867 -22.016 1 98.56 350 GLU B O 1
ATOM 5809 N N . ALA B 1 351 ? 3.248 -7 -23.312 1 97.88 351 ALA B N 1
ATOM 5810 C CA . ALA B 1 351 ? 2.166 -7.551 -24.125 1 97.88 351 ALA B CA 1
ATOM 5811 C C . ALA B 1 351 ? 1.22 -8.398 -23.281 1 97.88 351 ALA B C 1
ATOM 5813 O O . ALA B 1 351 ? -0.002 -8.297 -23.406 1 97.88 351 ALA B O 1
ATOM 5814 N N . TRP B 1 352 ? 1.784 -9.203 -22.422 1 97 352 TRP B N 1
ATOM 5815 C CA . TRP B 1 352 ? 0.986 -10.039 -21.547 1 97 352 TRP B CA 1
ATOM 5816 C C . TRP B 1 352 ? 0.147 -9.188 -20.594 1 97 352 TRP B C 1
ATOM 5818 O O . TRP B 1 352 ? -1.041 -9.453 -20.406 1 97 352 TRP B O 1
ATOM 5828 N N . VAL B 1 353 ? 0.767 -8.203 -20.016 1 98.12 353 VAL B N 1
ATOM 5829 C CA . VAL B 1 353 ? 0.084 -7.332 -19.078 1 98.12 353 VAL B CA 1
ATOM 5830 C C . VAL B 1 353 ? -1.059 -6.602 -19.766 1 98.12 353 VAL B C 1
ATOM 5832 O O . VAL B 1 353 ? -2.182 -6.559 -19.266 1 98.12 353 VAL B O 1
ATOM 5835 N N . LYS B 1 354 ? -0.828 -6.059 -20.906 1 97.38 354 LYS B N 1
ATOM 5836 C CA . LYS B 1 354 ? -1.841 -5.312 -21.656 1 97.38 354 LYS B CA 1
ATOM 5837 C C . LYS B 1 354 ? -3.006 -6.215 -22.047 1 97.38 354 LYS B C 1
ATOM 5839 O O . LYS B 1 354 ? -4.152 -5.762 -22.125 1 97.38 354 LYS B O 1
ATOM 5844 N N . GLU B 1 355 ? -2.703 -7.461 -22.219 1 96.75 355 GLU B N 1
ATOM 5845 C CA . GLU B 1 355 ? -3.729 -8.414 -22.641 1 96.75 355 GLU B CA 1
ATOM 5846 C C . GLU B 1 355 ? -4.5 -8.953 -21.438 1 96.75 355 GLU B C 1
ATOM 5848 O O . GLU B 1 355 ? -5.715 -9.141 -21.5 1 96.75 355 GLU B O 1
ATOM 5853 N N . LYS B 1 356 ? -3.805 -9.18 -20.344 1 97.31 356 LYS B N 1
ATOM 5854 C CA . LYS B 1 356 ? -4.371 -10.047 -19.312 1 97.31 356 LYS B CA 1
ATOM 5855 C C . LYS B 1 356 ? -4.73 -9.258 -18.062 1 97.31 356 LYS B C 1
ATOM 5857 O O . LYS B 1 356 ? -5.531 -9.711 -17.234 1 97.31 356 LYS B O 1
ATOM 5862 N N . ALA B 1 357 ? -4.105 -8.117 -17.812 1 96.5 357 ALA B N 1
ATOM 5863 C CA . ALA B 1 357 ? -4.453 -7.312 -16.641 1 96.5 357 ALA B CA 1
ATOM 5864 C C . ALA B 1 357 ? -5.754 -6.551 -16.875 1 96.5 357 ALA B C 1
ATOM 5866 O O . ALA B 1 357 ? -6.277 -6.52 -17.984 1 96.5 357 ALA B O 1
ATOM 5867 N N . LEU B 1 358 ? -6.344 -6.012 -15.812 1 94.31 358 LEU B N 1
ATOM 5868 C CA . LEU B 1 358 ? -7.559 -5.211 -15.906 1 94.31 358 LEU B CA 1
ATOM 5869 C C . LEU B 1 358 ? -7.355 -4.023 -16.844 1 94.31 358 LEU B C 1
ATOM 5871 O O . LEU B 1 358 ? -6.383 -3.277 -16.703 1 94.31 358 LEU B O 1
ATOM 5875 N N . LYS B 1 359 ? -8.242 -3.797 -17.719 1 91.38 359 LYS B N 1
ATOM 5876 C CA . LYS B 1 359 ? -8.094 -2.832 -18.797 1 91.38 359 LYS B CA 1
ATOM 5877 C C . LYS B 1 359 ? -7.883 -1.422 -18.266 1 91.38 359 LYS B C 1
ATOM 5879 O O . LYS B 1 359 ? -7.062 -0.667 -18.797 1 91.38 359 LYS B O 1
ATOM 5884 N N . PRO B 1 360 ? -8.539 -1.053 -17.219 1 88.81 360 PRO B N 1
ATOM 5885 C CA . PRO B 1 360 ? -8.32 0.305 -16.719 1 88.81 360 PRO B CA 1
ATOM 5886 C C . PRO B 1 360 ? -6.895 0.522 -16.219 1 88.81 360 PRO B C 1
ATOM 5888 O O . PRO B 1 360 ? -6.457 1.666 -16.062 1 88.81 360 PRO B O 1
ATOM 5891 N N . PHE B 1 361 ? -6.152 -0.544 -15.953 1 92 361 PHE B N 1
ATOM 5892 C CA . PHE B 1 361 ? -4.824 -0.427 -15.375 1 92 361 PHE B CA 1
ATOM 5893 C C . PHE B 1 361 ? -3.75 -0.495 -16.453 1 92 361 PHE B C 1
ATOM 5895 O O . PHE B 1 361 ? -2.559 -0.365 -16.156 1 92 361 PHE B O 1
ATOM 5902 N N . THR B 1 362 ? -4.109 -0.651 -17.703 1 92.88 362 THR B N 1
ATOM 5903 C CA . THR B 1 362 ? -3.1 -0.931 -18.719 1 92.88 362 THR B CA 1
ATOM 5904 C C . THR B 1 362 ? -3.004 0.22 -19.719 1 92.88 362 THR B C 1
ATOM 5906 O O . THR B 1 362 ? -2.15 0.208 -20.609 1 92.88 362 THR B O 1
ATOM 5909 N N . ALA B 1 363 ? -3.859 1.212 -19.594 1 85.44 363 ALA B N 1
ATOM 5910 C CA . ALA B 1 363 ? -3.908 2.285 -20.578 1 85.44 363 ALA B CA 1
ATOM 5911 C C . ALA B 1 363 ? -2.562 2.996 -20.688 1 85.44 363 ALA B C 1
ATOM 5913 O O . ALA B 1 363 ? -2.092 3.289 -21.781 1 85.44 363 ALA B O 1
ATOM 5914 N N . SER B 1 364 ? -1.868 3.213 -19.656 1 85.44 364 SER B N 1
ATOM 5915 C CA . SER B 1 364 ? -0.631 3.986 -19.688 1 85.44 364 SER B CA 1
ATOM 5916 C C . SER B 1 364 ? 0.524 3.213 -19.062 1 85.44 364 SER B C 1
ATOM 5918 O O . SER B 1 364 ? 1.527 3.807 -18.656 1 85.44 364 SER B O 1
ATOM 5920 N N . ILE B 1 365 ? 0.463 1.903 -19.109 1 94.5 365 ILE B N 1
ATOM 5921 C CA . ILE B 1 365 ? 1.475 1.135 -18.391 1 94.5 365 ILE B CA 1
ATOM 5922 C C . ILE B 1 365 ? 2.695 0.926 -19.297 1 94.5 365 ILE B C 1
ATOM 5924 O O . ILE B 1 365 ? 2.561 0.749 -20.5 1 94.5 365 ILE B O 1
ATOM 5928 N N . SER B 1 366 ? 3.855 1.043 -18.75 1 96.88 366 SER B N 1
ATOM 5929 C CA . SER B 1 366 ? 5.105 0.721 -19.438 1 96.88 366 SER B CA 1
ATOM 5930 C C . SER B 1 366 ? 5.926 -0.286 -18.625 1 96.88 366 SER B C 1
ATOM 5932 O O . SER B 1 366 ? 5.996 -0.202 -17.406 1 96.88 366 SER B O 1
ATOM 5934 N N . ILE B 1 367 ? 6.457 -1.299 -19.344 1 98.12 367 ILE B N 1
ATOM 5935 C CA . ILE B 1 367 ? 7.363 -2.273 -18.75 1 98.12 367 ILE B CA 1
ATOM 5936 C C . ILE B 1 367 ? 8.789 -2.021 -19.234 1 98.12 367 ILE B C 1
ATOM 5938 O O . ILE B 1 367 ? 9.016 -1.857 -20.438 1 98.12 367 ILE B O 1
ATOM 5942 N N . LYS B 1 368 ? 9.742 -1.946 -18.312 1 96.38 368 LYS B N 1
ATOM 5943 C CA . LYS B 1 368 ? 11.125 -1.67 -18.688 1 96.38 368 LYS B CA 1
ATOM 5944 C C . LYS B 1 368 ? 12.078 -2.629 -17.969 1 96.38 368 LYS B C 1
ATOM 5946 O O . LYS B 1 368 ? 11.789 -3.098 -16.875 1 96.38 368 LYS B O 1
ATOM 5951 N N . ALA B 1 369 ? 13.18 -2.932 -18.641 1 96.31 369 ALA B N 1
ATOM 5952 C CA . ALA B 1 369 ? 14.289 -3.611 -17.984 1 96.31 369 ALA B CA 1
ATOM 5953 C C . ALA B 1 369 ? 15.102 -2.639 -17.125 1 96.31 369 ALA B C 1
ATOM 5955 O O . ALA B 1 369 ? 15.328 -1.495 -17.531 1 96.31 369 ALA B O 1
ATOM 5956 N N . SER B 1 370 ? 15.383 -3.121 -15.969 1 93.31 370 SER B N 1
ATOM 5957 C CA . SER B 1 370 ? 16.234 -2.281 -15.141 1 93.31 370 SER B CA 1
ATOM 5958 C C . SER B 1 370 ? 17.562 -1.988 -15.828 1 93.31 370 SER B C 1
ATOM 5960 O O . SER B 1 370 ? 18.156 -2.871 -16.453 1 93.31 370 SER B O 1
ATOM 5962 N N . ARG B 1 371 ? 17.875 -0.809 -16.016 1 74.56 371 ARG B N 1
ATOM 5963 C CA . ARG B 1 371 ? 19.125 -0.431 -16.672 1 74.56 371 ARG B CA 1
ATOM 5964 C C . ARG B 1 371 ? 20.172 0.014 -15.656 1 74.56 371 ARG B C 1
ATOM 5966 O O . ARG B 1 371 ? 21.328 0.249 -16.016 1 74.56 371 ARG B O 1
ATOM 5973 N N . GLN B 1 372 ? 19.641 0.196 -14.469 1 62.84 372 GLN B N 1
ATOM 5974 C CA . GLN B 1 372 ? 20.531 1.021 -13.664 1 62.84 372 GLN B CA 1
ATOM 5975 C C . GLN B 1 372 ? 21.656 0.185 -13.062 1 62.84 372 GLN B C 1
ATOM 5977 O O . GLN B 1 372 ? 21.5 -1.019 -12.852 1 62.84 372 GLN B O 1
ATOM 5982 N N . GLY B 1 373 ? 22.781 0.625 -13.234 1 63.84 373 GLY B N 1
ATOM 5983 C CA . GLY B 1 373 ? 24.078 0.085 -12.883 1 63.84 373 GLY B CA 1
ATOM 5984 C C . GLY B 1 373 ? 24.203 -0.3 -11.422 1 63.84 373 GLY B C 1
ATOM 5985 O O . GLY B 1 373 ? 23.266 -0.105 -10.648 1 63.84 373 GLY B O 1
ATOM 5986 N N . TYR B 1 374 ? 25.172 -0.862 -11.078 1 62.5 374 TYR B N 1
ATOM 5987 C CA . TYR B 1 374 ? 25.594 -1.446 -9.805 1 62.5 374 TYR B CA 1
ATOM 5988 C C . TYR B 1 374 ? 25.469 -0.435 -8.672 1 62.5 374 TYR B C 1
ATOM 5990 O O . TYR B 1 374 ? 25.141 -0.799 -7.539 1 62.5 374 TYR B O 1
ATOM 5998 N N . HIS B 1 375 ? 25.469 0.89 -8.984 1 79.88 375 HIS B N 1
ATOM 5999 C CA . HIS B 1 375 ? 25.531 1.902 -7.938 1 79.88 375 HIS B CA 1
ATOM 6000 C C . HIS B 1 375 ? 24.172 2.547 -7.719 1 79.88 375 HIS B C 1
ATOM 6002 O O . HIS B 1 375 ? 24 3.373 -6.82 1 79.88 375 HIS B O 1
ATOM 6008 N N . THR B 1 376 ? 23.25 2.139 -8.445 1 85.81 376 THR B N 1
ATOM 6009 C CA . THR B 1 376 ? 21.922 2.756 -8.422 1 85.81 376 THR B CA 1
ATOM 6010 C C . THR B 1 376 ? 21.281 2.604 -7.043 1 85.81 376 THR B C 1
ATOM 6012 O O . THR B 1 376 ? 20.609 3.52 -6.559 1 85.81 376 THR B O 1
ATOM 6015 N N . SER B 1 377 ? 21.562 1.534 -6.422 1 91.75 377 SER B N 1
ATOM 6016 C CA . SER B 1 377 ? 21 1.287 -5.098 1 91.75 377 SER B CA 1
ATOM 6017 C C . SER B 1 377 ? 21.562 2.264 -4.07 1 91.75 377 SER B C 1
ATOM 6019 O O . SER B 1 377 ? 20.828 2.75 -3.207 1 91.75 377 SER B O 1
ATOM 6021 N N . LEU B 1 378 ? 22.906 2.566 -4.164 1 94.81 378 LEU B N 1
ATOM 6022 C CA . LEU B 1 378 ? 23.547 3.482 -3.227 1 94.81 378 LEU B CA 1
ATOM 6023 C C . LEU B 1 378 ? 22.922 4.871 -3.316 1 94.81 378 LEU B C 1
ATOM 6025 O O . LEU B 1 378 ? 22.547 5.453 -2.297 1 94.81 378 LEU B O 1
ATOM 6029 N N . TYR B 1 379 ? 22.812 5.227 -4.531 1 92.81 379 TYR B N 1
ATOM 6030 C CA . TYR B 1 379 ? 22.234 6.535 -4.82 1 92.81 379 TYR B CA 1
ATOM 6031 C C . TYR B 1 379 ? 20.781 6.609 -4.363 1 92.81 379 TYR B C 1
ATOM 6033 O O . TYR B 1 379 ? 20.375 7.57 -3.705 1 92.81 379 TYR B O 1
ATOM 6041 N N . GLY B 1 380 ? 19.984 5.629 -4.699 1 95 380 GLY B N 1
ATOM 6042 C CA . GLY B 1 380 ? 18.562 5.598 -4.359 1 95 380 GLY B CA 1
ATOM 6043 C C . GLY B 1 380 ? 18.312 5.664 -2.865 1 95 380 GLY B C 1
ATOM 6044 O O . GLY B 1 380 ? 17.469 6.434 -2.408 1 95 380 GLY B O 1
ATOM 6045 N N . MET B 1 381 ? 19.047 4.914 -2.109 1 96.69 381 MET B N 1
ATOM 6046 C CA . MET B 1 381 ? 18.906 4.91 -0.658 1 96.69 381 MET B CA 1
ATOM 6047 C C . MET B 1 381 ? 19.234 6.281 -0.074 1 96.69 381 MET B C 1
ATOM 6049 O O . MET B 1 381 ? 18.484 6.805 0.753 1 96.69 381 MET B O 1
ATOM 6053 N N . ALA B 1 382 ? 20.328 6.852 -0.544 1 95.94 382 ALA B N 1
ATOM 6054 C CA . ALA B 1 382 ? 20.766 8.141 -0.022 1 95.94 382 ALA B CA 1
ATOM 6055 C C . ALA B 1 382 ? 19.734 9.227 -0.313 1 95.94 382 ALA B C 1
ATOM 6057 O O . ALA B 1 382 ? 19.422 10.055 0.554 1 95.94 382 ALA B O 1
ATOM 6058 N N . GLU B 1 383 ? 19.234 9.211 -1.518 1 94.19 383 GLU B N 1
ATOM 6059 C CA . GLU B 1 383 ? 18.25 10.211 -1.898 1 94.19 383 GLU B CA 1
ATOM 6060 C C . GLU B 1 383 ? 17 10.109 -1.035 1 94.19 383 GLU B C 1
ATOM 6062 O O . GLU B 1 383 ? 16.422 11.125 -0.627 1 94.19 383 GLU B O 1
ATOM 6067 N N . TYR B 1 384 ? 16.609 8.922 -0.786 1 95.56 384 TYR B N 1
ATOM 6068 C CA . TYR B 1 384 ? 15.477 8.703 0.101 1 95.56 384 TYR B CA 1
ATOM 6069 C C . TYR B 1 384 ? 15.734 9.297 1.479 1 95.56 384 TYR B C 1
ATOM 6071 O O . TYR B 1 384 ? 14.883 10 2.029 1 95.56 384 TYR B O 1
ATOM 6079 N N . VAL B 1 385 ? 16.844 9.016 2.006 1 95 385 VAL B N 1
ATOM 6080 C CA . VAL B 1 385 ? 17.234 9.492 3.33 1 95 385 VAL B CA 1
ATOM 6081 C C . VAL B 1 385 ? 17.281 11.016 3.334 1 95 385 VAL B C 1
ATOM 6083 O O . VAL B 1 385 ? 16.781 11.656 4.27 1 95 385 VAL B O 1
ATOM 6086 N N . LEU B 1 386 ? 17.844 11.594 2.324 1 92.44 386 LEU B N 1
ATOM 6087 C CA . LEU B 1 386 ? 17.922 13.047 2.219 1 92.44 386 LEU B CA 1
ATOM 6088 C C . LEU B 1 386 ? 16.531 13.664 2.189 1 92.44 386 LEU B C 1
ATOM 6090 O O . LEU B 1 386 ? 16.281 14.656 2.875 1 92.44 386 LEU B O 1
ATOM 6094 N N . ASP B 1 387 ? 15.672 13.078 1.455 1 91.5 387 ASP B N 1
ATOM 6095 C CA . ASP B 1 387 ? 14.305 13.586 1.378 1 91.5 387 ASP B CA 1
ATOM 6096 C C . ASP B 1 387 ? 13.625 13.547 2.744 1 91.5 387 ASP B C 1
ATOM 6098 O O . ASP B 1 387 ? 12.891 14.461 3.107 1 91.5 387 ASP B O 1
ATOM 6102 N N . LYS B 1 388 ? 13.891 12.5 3.441 1 90.12 388 LYS B N 1
ATOM 6103 C CA . LYS B 1 388 ? 13.234 12.289 4.727 1 90.12 388 LYS B CA 1
ATOM 6104 C C . LYS B 1 388 ? 13.859 13.156 5.816 1 90.12 388 LYS B C 1
ATOM 6106 O O . LYS B 1 388 ? 13.156 13.672 6.684 1 90.12 388 LYS B O 1
ATOM 6111 N N . GLU B 1 389 ? 15.125 13.328 5.777 1 87.62 389 GLU B N 1
ATOM 6112 C CA . GLU B 1 389 ? 15.852 13.938 6.895 1 87.62 389 GLU B CA 1
ATOM 6113 C C . GLU B 1 389 ? 16.094 15.422 6.645 1 87.62 389 GLU B C 1
ATOM 6115 O O . GLU B 1 389 ? 16.219 16.203 7.586 1 87.62 389 GLU B O 1
ATOM 6120 N N . VAL B 1 390 ? 16.203 15.727 5.383 1 86.12 390 VAL B N 1
ATOM 6121 C CA . VAL B 1 390 ? 16.672 17.078 5.113 1 86.12 390 VAL B CA 1
ATOM 6122 C C . VAL B 1 390 ? 15.586 17.859 4.371 1 86.12 390 VAL B C 1
ATOM 6124 O O . VAL B 1 390 ? 15.281 19 4.723 1 86.12 390 VAL B O 1
ATOM 6127 N N . PHE B 1 391 ? 14.938 17.266 3.412 1 82.75 391 PHE B N 1
ATOM 6128 C CA . PHE B 1 391 ? 14.078 18.016 2.508 1 82.75 391 PHE B CA 1
ATOM 6129 C C . PHE B 1 391 ? 12.609 17.719 2.791 1 82.75 391 PHE B C 1
ATOM 6131 O O . PHE B 1 391 ? 11.758 17.891 1.914 1 82.75 391 PHE B O 1
ATOM 6138 N N . THR B 1 392 ? 12.305 17.234 3.928 1 72.81 392 THR B N 1
ATOM 6139 C CA . THR B 1 392 ? 10.922 16.891 4.25 1 72.81 392 THR B CA 1
ATOM 6140 C C . THR B 1 392 ? 10.008 18.094 4.055 1 72.81 392 THR B C 1
ATOM 6142 O O . THR B 1 392 ? 10.242 19.156 4.629 1 72.81 392 THR B O 1
ATOM 6145 N N . ALA B 1 393 ? 9.148 17.969 3.061 1 59.44 393 ALA B N 1
ATOM 6146 C CA . ALA B 1 393 ? 8.188 19.047 2.822 1 59.44 393 ALA B CA 1
ATOM 6147 C C . ALA B 1 393 ? 7.117 19.062 3.908 1 59.44 393 ALA B C 1
ATOM 6149 O O . ALA B 1 393 ? 6.688 18.016 4.395 1 59.44 393 ALA B O 1
ATOM 6150 N N . VAL B 1 394 ? 6.93 20.172 4.551 1 59.06 394 VAL B N 1
ATOM 6151 C CA . VAL B 1 394 ? 5.816 20.312 5.48 1 59.06 394 VAL B CA 1
ATOM 6152 C C . VAL B 1 394 ? 4.613 20.922 4.758 1 59.06 394 VAL B C 1
ATOM 6154 O O . VAL B 1 394 ? 4.703 22.016 4.199 1 59.06 394 VAL B O 1
ATOM 6157 N N . SER B 1 395 ? 3.738 19.984 4.176 1 54.38 395 SER B N 1
ATOM 6158 C CA . SER B 1 395 ? 2.518 20.484 3.547 1 54.38 395 SER B CA 1
ATOM 6159 C C . SER B 1 395 ? 1.439 20.781 4.582 1 54.38 395 SER B C 1
ATOM 6161 O O . SER B 1 395 ? 1.145 19.938 5.434 1 54.38 395 SER B O 1
ATOM 6163 N N . ILE B 1 396 ? 1.196 22.031 4.746 1 49.38 396 ILE B N 1
ATOM 6164 C CA . ILE B 1 396 ? 0.091 22.438 5.598 1 49.38 396 ILE B CA 1
ATOM 6165 C C . ILE B 1 396 ? -1.146 22.719 4.746 1 49.38 396 ILE B C 1
ATOM 6167 O O . ILE B 1 396 ? -1.105 23.547 3.828 1 49.38 396 ILE B O 1
ATOM 6171 N N . ARG B 1 397 ? -1.905 21.609 4.512 1 48.75 397 ARG B N 1
ATOM 6172 C CA . ARG B 1 397 ? -3.141 21.891 3.779 1 48.75 397 ARG B CA 1
ATOM 6173 C C . ARG B 1 397 ? -3.98 22.938 4.492 1 48.75 397 ARG B C 1
ATOM 6175 O O . ARG B 1 397 ? -4.234 22.828 5.695 1 48.75 397 ARG B O 1
ATOM 6182 N N . LYS B 1 398 ? -4.148 24.234 3.846 1 45.69 398 LYS B N 1
ATOM 6183 C CA . LYS B 1 398 ? -5.133 25.219 4.281 1 45.69 398 LYS B CA 1
ATOM 6184 C C . LYS B 1 398 ? -6.551 24.766 3.941 1 45.69 398 LYS B C 1
ATOM 6186 O O . LYS B 1 398 ? -6.793 24.234 2.855 1 45.69 398 LYS B O 1
#

Foldseek 3Di:
DDDDPVNVLVQLLLLLVLQCLVPFKDFLVRSCVRSVDDSVSSVVSVVVCVVVVQKDWDFDDDPPDDDTTIIMGGRQLAEWEWEWEDFQQAIWIFIAGLNLDTPDIDTDGDGAAEDVSVLVRLLVVLVVCCVPPVVVLVRYQEYEYAAAAFWFFVQCFHCDHNRRRDHTGRVQVSVCVSSVHRHHYGYHYNQLLLVLLVCVVVPNPFQWEKEWEAAQFIFIWIRHNNHTDDDRTGDRRQQADAPDQPADADPVRDGRGLRCCAHFVNLLVQLQVVCCVVVVPDHDPSVPRGPLVLLVVCVVPPDVSSVVSLVSNLVSVLVSVLVVCQVRLGLEYEYEYNNLPPVCSQVVSLVSNCPPHDPVSNPRHGYHYRPDDPCSSVSSRVSVVSCVPPNPNDDDDD/DDDDPVNVLVQLLLLLVLQCLVPFKDFLVRSCVRSVDDSVSSVVSVVVCVVVVQKDWDFDDDPPDDDTTIIMGGRQLAEWEWEWEDFQQAIWIFIAGLNLDTPDIDTDGDGAAEDVSVLVRLLVVLVVCCVPPVVVLVRYQEYEYADAAFWFFVQCFHCDHNRRRDHTGRVQVSVCVSSVHRHHYGYHYNQLLLVLLVCVVVPNPFQWEKEWEAAQFIFIWIRHNNHTDDDRTGDRRQQADAPDQPADADPVRDGRGLRCCAHFVNLLVQLQVVCCVVPVPDHDPSVPRGPLVLLVVCVVPPDVSSVVSLVSNLVSVLVSVLVVCQVRLGLEYEYEYNNLPPVCSQVVSLVSNCPPHDPVSNPRHGYHYRPDDPCSSVSSRVSVVSCVPPNPNDDDDD

Organism: NCBI:txid29354

Radius of gyration: 29.41 Å; Cα contacts (8 Å, |Δi|>4): 1635; chains: 2; bounding box: 80×87×75 Å